Protein AF-0000000087543976 (afdb_homodimer)

Secondary structure (DSSP, 8-state):
----------------------B-HHHHHHHHHHH-HHHHHHHHHHHHHHHHHHHHHHTTS-EEEEEEEEEEEEEEESS-EEEEEEEEEEEEEEEEEE-HHHHHHHHHHHHHHHHHHHHHHHHHHHHHHHHHHHHHHHHHHHHHHHHHHHHHHHHHHHHHHHHHHHHTT-S-HHHHHHHHHHHHHHHHHHHHHHHHHHHHHHHHHHHHTS---SPBPEE-SS------SS-HHHHHHHHHHH-HHHHHHHHHHHHHHHHHHHHHGGGS-EEEEEEEEEEEEE-GGG-EEEEEEEEEEEEEEE--S--TTHHHHHHHHHHHHHHHHHHHHHHHHHHHHHHHHHHHHHHHHHHHHHHHHHHHHHHHHHHHHHHHHHHHTTSS-HHHHHHHHHHHHHHHHHHHHHHHHHHHHHHHHHHHTT---HHHHHHHHHTEE----/--------------------PPB-HHHHHHHHHHH-HHHHHHHHHHHHHHHHHHHHHHTTS-EEEEEEEEEEEEEE-SS-EEEEEEEEEEEEEEEEEE-HHHHHHHHHHHHHHHHHHHHHHHHHHHHHHHHHHHHHHHHHHHHHHHHHHHHHHHHHHHHHHHHHHHHTT-S-HHHHHHHHHHHHHHHHHHHHHHHHHHHHHHHHHHHHTS---SPBPEE-SS------SS-HHHHHHHHHHH-HHHHHHHHHHHHHHHHHHHHHGGGS-EEEEEEEEEEEEE-GGG-EEEEEEEEEEEEEEEEEEEETTHHHHHHHHHHHHHHHHHHHHHHHHHHHHHHHHHHHHHHHHHHHHHHHHHHHHHHHHHHHHHHHHHHHTTSS-HHHHHHHHHHHHHHHHHHHHHHHHHHHHHHHHHHHTT---HHHHHHHHHTEEPPP-

Organism: NCBI:txid47879

Sequence (874 aa):
MKFLIAFCLLVMPLGAIADDTYIDLWQLHQEAQGTDPRILRAQARIHSGKGNERAAFGQLLPQLNASGSVNRGRRDDDLSRIQYNGKRMAVALSQVIYDPQVWRSYQKYVELARQSEYESDDTQVQSSIDLSERYFAVLAAEDELSLVRSELDATERNLKRVNALYARQMAMVTDTLDLEARVDALKADEIEAGNKVQVSREAISELVGRDVQEPFKRIGDNPAFSLPAQAPDYWVQTALDSNPALHAREHSIRAAEAAIGEARAGHLPRLGLNLTAQRSDIGYEGAVTPRSDNLVASLDLQMPLYSGGSTSARVSTSESDKEVAQQELEALRRQVIKETRTAYLGMSAELSRIKATRHALESAEKSRTATEKAFGYGVKNAVDVLDSIKEEFRARRDFYQSQYRFVTSLLVLHRWSGRLGDGDIRQANEWLVAPRKMKFLIAFCLLVMPLGAIADDTYIDLWQLHQEAQGTDPRILRAQARIHSGKGNERAAFGQLLPQLNASGSVNRGRRDDDLSRIQYNGKRMAVALSQVIYDPQVWRSYQKYVELARQSEYESDDTQVQSSIDLSERYFAVLAAEDELSLVRSELDATERNLKRVNALYARQMAMVTDTLDLEARVDALKADEIEAGNKVQVSREAISELVGRDVQEPFKRIGDNPAFSLPAQAPDYWVQTALDSNPALHAREHSIRAAEAAIGEARAGHLPRLGLNLTAQRSDIGYEGAVTPRSDNLVASLDLQMPLYSGGSTSARVSTSESDKEVAQQELEALRRQVIKETRTAYLGMSAELSRIKATRHALESAEKSRTATEKAFGYGVKNAVDVLDSIKEEFRARRDFYQSQYRFVTSLLVLHRWSGRLGDGDIRQANEWLVAPRK

pLDDT: mean 90.22, std 13.06, range [28.02, 98.69]

Solvent-accessible surface area (backbone atoms only — not comparable to full-atom values): 43009 Å² total; per-residue (Å²): 135,82,80,78,75,74,76,74,74,75,74,67,74,75,70,75,68,78,64,94,50,65,42,47,64,50,61,52,49,59,51,22,70,77,49,24,34,69,44,53,25,29,53,24,44,29,49,22,29,46,16,49,24,44,22,37,49,8,68,58,35,51,31,32,35,37,38,36,35,42,34,43,33,39,38,42,38,95,84,50,79,49,77,43,72,30,47,37,39,36,39,37,38,38,32,56,74,38,45,57,33,58,53,23,47,24,52,18,30,50,26,47,23,52,19,34,48,25,46,29,52,39,45,46,45,52,50,52,51,51,52,52,53,37,52,49,46,29,54,50,25,48,49,48,30,52,48,44,51,51,51,39,52,54,44,48,51,50,37,52,52,43,46,53,33,32,76,69,70,70,43,55,72,44,55,45,31,46,39,50,18,50,45,32,46,39,54,28,49,37,46,54,28,48,43,45,28,54,41,31,37,37,54,42,16,41,51,44,68,48,88,63,77,61,51,64,40,34,73,46,94,76,59,86,82,71,77,74,92,66,54,72,66,54,46,37,52,42,16,74,73,44,20,34,62,56,53,18,40,50,25,49,34,52,19,28,51,24,45,27,48,23,30,53,27,56,62,43,60,32,35,33,40,38,39,36,41,35,39,30,26,55,34,78,97,73,38,83,33,76,78,43,80,47,77,46,78,46,80,47,78,47,62,60,86,74,64,88,57,51,46,63,50,46,27,52,50,28,49,52,50,27,51,50,38,48,50,52,42,50,53,48,49,54,46,46,44,50,51,26,51,49,23,49,52,48,26,54,49,26,55,52,43,34,57,52,27,48,50,48,27,54,51,27,49,52,48,30,55,50,40,50,52,34,33,77,72,66,77,42,53,70,65,55,40,50,50,30,50,53,46,26,54,50,28,47,51,50,28,55,49,28,52,49,49,24,56,50,24,48,51,48,27,33,46,42,24,36,63,57,43,72,66,56,49,47,56,61,35,67,41,41,34,72,74,83,129,132,82,78,76,75,73,75,75,76,75,74,67,74,74,70,75,70,78,63,91,50,66,42,48,66,51,60,50,49,60,49,22,68,78,48,23,64,69,45,53,50,31,54,52,45,32,52,50,29,47,49,50,24,50,54,39,48,52,69,56,42,72,43,79,48,78,50,75,49,75,47,80,47,74,45,78,54,101,82,49,79,46,76,41,72,28,47,37,40,37,40,39,40,37,32,58,74,39,46,55,34,58,50,22,48,24,51,19,30,48,26,48,24,52,18,34,49,25,47,28,52,37,48,45,46,52,49,52,50,51,48,51,52,34,55,48,46,28,54,51,25,46,48,48,28,54,48,39,50,51,50,37,53,53,44,48,52,49,40,56,50,43,47,56,33,34,76,71,70,71,44,55,70,66,48,48,50,50,41,49,52,48,44,55,52,36,55,52,47,35,52,52,26,49,48,44,29,53,53,32,37,52,54,42,16,63,51,43,68,48,90,64,76,62,51,65,39,34,74,48,94,78,62,85,81,73,80,72,92,67,52,72,66,54,47,38,52,40,16,75,73,45,20,34,60,59,52,17,39,52,24,49,33,51,18,27,51,22,44,28,48,24,30,53,28,57,62,44,59,33,34,33,40,37,39,34,41,35,39,31,24,57,33,78,96,74,35,83,32,74,60,31,41,35,40,38,40,32,43,39,37,40,30,48,72,36,53,36,53,20,45,62,18,42,26,48,18,29,50,22,47,28,47,28,40,49,25,52,40,50,46,47,51,34,47,43,43,33,51,26,51,38,21,48,47,48,26,54,39,24,54,53,31,34,57,29,24,48,52,16,27,54,32,20,48,52,23,31,54,44,32,50,53,34,35,76,70,67,75,42,52,66,63,56,40,51,51,31,50,52,47,27,53,51,26,48,50,51,28,55,49,27,51,51,49,23,55,50,25,48,51,49,28,33,47,42,24,37,64,56,43,72,68,56,49,45,55,61,34,69,41,40,32,71,75,82,129

Nearest PDB structures (foldseek):
  5azs-assembly1_A  TM=8.850E-01  e=8.310E-21  Pseudomonas aeruginosa PAO1
  5azs-assembly1_B  TM=8.855E-01  e=3.989E-20  Pseudomonas aeruginosa PAO1
  5azs-assembly1_C  TM=8.798E-01  e=5.709E-20  Pseudomonas aeruginosa PAO1
  5iuy-assembly1_A  TM=8.748E-01  e=5.219E-20  Pseudomonas aeruginosa PAO1
  4mt0-assembly1_A  TM=8.214E-01  e=6.601E-18  Neisseria gonorrhoeae

Foldseek 3Di:
DPPPPPPPPPPPPPPPPPPLDADELLNLLVLLCPPFVLLVVLVVVLVVLVVVLVVLVVVQAKDKDKDKDWDWDWDDDPVDIDIDIKIKIKIKIKHFDDFQLSVLLSQLSVLLSVLSVLVSLLSSLVLSLQLLVLQLQLVLLVLQLVLLVVLLVVLVVLLVVQVVCVVVVNHDPVLNVVSVVVNVVSVVVNVVSVVSNVVSQVSSCVSSVHRDPHHHFAFDPDDDDDDDPDDLVVLLVLLCVARSNLVSLVSVLVSLVSQLSSLLSLQPKTKMKMWMWMWMQADPPRDRHHIDIDIDIDIDIDGDDDDPCVSVVSSVVSVVVSVVSVVVSVVVSVVLSVQLSVLSVQLVVLVVQLVVLVVQLVVLVVLLVVQVVCVVVVNHHSVSNSVSSVSNSVSVSSNSVSVSSNLSSQSSNCSSSNNNDSVSSVVSRVSTHHPDD/DPPPPPPPPPPPPPPPPPPLDADELLNLLVLLCPVFVLLVVLVVVLVVLVVQLVVLVVVQAKDKDKDKDWDWDWDDDPVDIDIDIKIKIKIKIKHFDDQQLSVLLSQLSVLLSVLSVLVSLLSSLVLSLQLLLLLLQLVLLVLQLVLLVVLLVVLVVLLVVQVVCVVVVNADPVLNVVSVVVNVVSVVSNVVSVVSNVVSQVSSCNSSVHRDPHHHFAFDPDDDDDDDPDDLVVLLVLLCVARSNLVSLVSVLSSLVSQLSSLLSLQPKTKMKMWMWMWMQADPPRDGHHIDIDIDIDIDIDGDHDDPCVSVVSSVVSVVVSVVSVVVSVVVSVVLSVQLSVLSVQLVVLVVQLVVLVVQLVVLVVLLVVQVVCVVVVNDHSVSNSVSSVSNSVSVSSNSVSVSSNLSSQSSNCSSSNNNDSVSSVVSRVSTHHPDD

InterPro domains:
  IPR003423 Outer membrane efflux protein [PF02321] (29-210)
  IPR003423 Outer membrane efflux protein [PF02321] (235-418)
  IPR010130 Type I secretion outer membrane protein, TolC [TIGR01844] (25-432)
  IPR051906 Outer membrane protein TolC-like [PTHR30026] (8-420)

Structure (mmCIF, N/CA/C/O backbone):
data_AF-0000000087543976-model_v1
#
loop_
_entity.id
_entity.type
_entity.pdbx_description
1 polymer 'Outer membrane protein'
#
loop_
_atom_site.group_PDB
_atom_site.id
_atom_site.type_symbol
_atom_site.label_atom_id
_atom_site.label_alt_id
_atom_site.label_comp_id
_atom_site.label_asym_id
_atom_site.label_entity_id
_atom_site.label_seq_id
_atom_site.pdbx_PDB_ins_code
_atom_s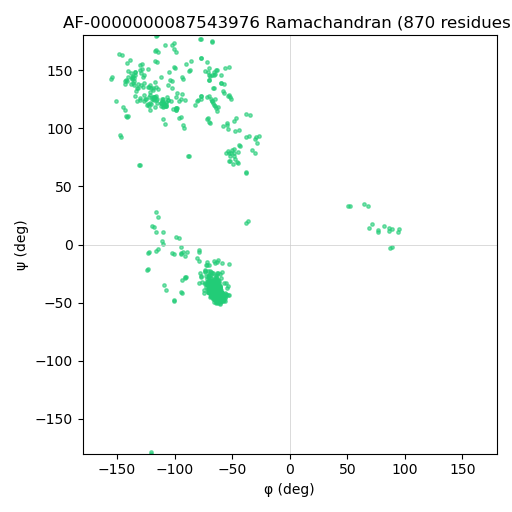ite.Cartn_x
_atom_site.Cartn_y
_atom_site.Cartn_z
_atom_site.occupancy
_atom_site.B_iso_or_equiv
_atom_site.auth_seq_id
_atom_site.auth_comp_id
_atom_site.auth_asym_id
_atom_site.auth_atom_id
_atom_site.pdbx_PDB_model_num
ATOM 1 N N . MET A 1 1 ? -3.617 12.008 -64.5 1 28.02 1 MET A N 1
ATOM 2 C CA . MET A 1 1 ? -2.791 12.172 -63.312 1 28.02 1 MET A CA 1
ATOM 3 C C . MET A 1 1 ? -3.41 13.195 -62.375 1 28.02 1 MET A C 1
ATOM 5 O O . MET A 1 1 ? -3.066 14.375 -62.406 1 28.02 1 MET A O 1
ATOM 9 N N . LYS A 1 2 ? -4.848 13.148 -62.25 1 32.97 2 LYS A N 1
ATOM 10 C CA . LYS A 1 2 ? -5.727 14.031 -61.5 1 32.97 2 LYS A CA 1
ATOM 11 C C . LYS A 1 2 ? -5.348 14.055 -60.031 1 32.97 2 LYS A C 1
ATOM 13 O O . LYS A 1 2 ? -5.125 13.008 -59.406 1 32.97 2 LYS A O 1
ATOM 18 N N . PHE A 1 3 ? -4.609 15.172 -59.562 1 32.75 3 PHE A N 1
ATOM 19 C CA . PHE A 1 3 ? -4.109 15.602 -58.281 1 32.75 3 PHE A CA 1
ATOM 20 C C . PHE A 1 3 ? -5.211 15.547 -57.219 1 32.75 3 PHE A C 1
ATOM 22 O O . PHE A 1 3 ? -6.188 16.297 -57.312 1 32.75 3 PHE A O 1
ATOM 29 N N . LEU A 1 4 ? -5.664 14.352 -56.812 1 37.38 4 LEU A N 1
ATOM 30 C CA . LEU A 1 4 ? -6.613 14.188 -55.719 1 37.38 4 LEU A CA 1
ATOM 31 C C . LEU A 1 4 ? -6.125 14.914 -54.469 1 37.38 4 LEU A C 1
ATOM 33 O O . LEU A 1 4 ? -5.074 14.57 -53.938 1 37.38 4 LEU A O 1
ATOM 37 N N . ILE A 1 5 ? -6.316 16.25 -54.438 1 38.84 5 ILE A N 1
ATOM 38 C CA . ILE A 1 5 ? -6.031 17.109 -53.312 1 38.84 5 ILE A CA 1
ATOM 39 C C . ILE A 1 5 ? -6.773 16.609 -52.062 1 38.84 5 ILE A C 1
ATOM 41 O O . ILE A 1 5 ? -8.008 16.594 -52.062 1 38.84 5 ILE A O 1
ATOM 45 N N . ALA A 1 6 ? -6.254 15.602 -51.438 1 37.03 6 ALA A N 1
ATOM 46 C CA . ALA A 1 6 ? -6.762 15.102 -50.156 1 37.03 6 ALA A CA 1
ATOM 47 C C . ALA A 1 6 ? -6.832 16.219 -49.125 1 37.03 6 ALA A C 1
ATOM 49 O O . ALA A 1 6 ? -5.809 16.812 -48.781 1 37.03 6 ALA A O 1
ATOM 50 N N . PHE A 1 7 ? -7.879 17 -49.219 1 37.84 7 PHE A N 1
ATOM 51 C CA . PHE A 1 7 ? -8.188 17.938 -48.156 1 37.84 7 PHE A CA 1
ATOM 52 C C . PHE A 1 7 ? -8.133 17.234 -46.781 1 37.84 7 PHE A C 1
ATOM 54 O O . PHE A 1 7 ? -8.93 16.344 -46.5 1 37.84 7 PHE A O 1
ATOM 61 N N . CYS A 1 8 ? -6.938 17.078 -46.219 1 36.62 8 CYS A N 1
ATOM 62 C CA . CYS A 1 8 ? -6.723 16.672 -44.844 1 36.62 8 CYS A CA 1
ATOM 63 C C . CYS A 1 8 ? -7.516 17.547 -43.875 1 36.62 8 CYS A C 1
ATOM 65 O O . CYS A 1 8 ? -7.219 18.734 -43.75 1 36.62 8 CYS A O 1
ATOM 67 N N . LEU A 1 9 ? -8.836 17.359 -43.875 1 36.19 9 LEU A N 1
ATOM 68 C CA . LEU A 1 9 ? -9.633 17.984 -42.844 1 36.19 9 LEU A CA 1
ATOM 69 C C . LEU A 1 9 ? -8.969 17.828 -41.469 1 36.19 9 LEU A C 1
ATOM 71 O O . LEU A 1 9 ? -8.773 16.719 -41 1 36.19 9 LEU A O 1
ATOM 75 N N . LEU A 1 10 ? -8.055 18.766 -41.188 1 36.78 10 LEU A N 1
ATOM 76 C CA . LEU A 1 10 ? -7.504 18.984 -39.844 1 36.78 10 LEU A CA 1
ATOM 77 C C . LEU A 1 10 ? -8.609 18.984 -38.781 1 36.78 10 LEU A C 1
ATOM 79 O O . LEU A 1 10 ? -9.422 19.906 -38.75 1 36.78 10 LEU A O 1
ATOM 83 N N . VAL A 1 11 ? -9.25 17.844 -38.469 1 41.03 11 VAL A N 1
ATOM 84 C CA . VAL A 1 11 ? -10.117 17.734 -37.312 1 41.03 11 VAL A CA 1
ATOM 85 C C . VAL A 1 11 ? -9.406 18.297 -36.062 1 41.03 11 VAL A C 1
ATOM 87 O O . VAL A 1 11 ? -8.414 17.734 -35.625 1 41.03 11 VAL A O 1
ATOM 90 N N . MET A 1 12 ? -9.383 19.656 -36.031 1 37.44 12 MET A N 1
ATOM 91 C CA . MET A 1 12 ? -8.922 20.234 -34.781 1 37.44 12 MET A CA 1
ATOM 92 C C . MET A 1 12 ? -9.617 19.594 -33.594 1 37.44 12 MET A C 1
ATOM 94 O O . MET A 1 12 ? -10.844 19.453 -33.594 1 37.44 12 MET A O 1
ATOM 98 N N . PRO A 1 13 ? -8.922 18.797 -32.906 1 42.16 13 PRO A N 1
ATOM 99 C CA . PRO A 1 13 ? -9.578 18.312 -31.688 1 42.16 13 PRO A CA 1
ATOM 100 C C . PRO A 1 13 ? -10.289 19.406 -30.906 1 42.16 13 PRO A C 1
ATOM 102 O O . PRO A 1 13 ? -9.766 20.516 -30.797 1 42.16 13 PRO A O 1
ATOM 105 N N . LEU A 1 14 ? -11.633 19.578 -31.047 1 38.78 14 LEU A N 1
ATOM 106 C CA . LEU A 1 14 ? -12.422 20.391 -30.125 1 38.78 14 LEU A CA 1
ATOM 107 C C . LEU A 1 14 ? -11.805 20.406 -28.734 1 38.78 14 LEU A C 1
ATOM 109 O O . LEU A 1 14 ? -11.656 19.359 -28.109 1 38.78 14 LEU A O 1
ATOM 113 N N . GLY A 1 15 ? -10.922 21.312 -28.531 1 38.53 15 GLY A N 1
ATOM 114 C CA . GLY A 1 15 ? -10.484 21.578 -27.172 1 38.53 15 GLY A CA 1
ATOM 115 C C . GLY A 1 15 ? -11.609 21.5 -26.156 1 38.53 15 GLY A C 1
ATOM 116 O O . GLY A 1 15 ? -12.656 22.109 -26.328 1 38.53 15 GLY A O 1
ATOM 117 N N . ALA A 1 16 ? -11.859 20.406 -25.547 1 40.34 16 ALA A N 1
ATOM 118 C CA . ALA A 1 16 ? -12.758 20.391 -24.406 1 40.34 16 ALA A CA 1
ATOM 119 C C . ALA A 1 16 ? -12.695 21.719 -23.656 1 40.34 16 ALA A C 1
ATOM 121 O O . ALA A 1 16 ? -11.672 22.047 -23.047 1 40.34 16 ALA A O 1
ATOM 122 N N . ILE A 1 17 ? -13.297 22.75 -24.078 1 39.72 17 ILE A N 1
ATOM 123 C CA . ILE A 1 17 ? -13.602 23.875 -23.203 1 39.72 17 ILE A CA 1
ATOM 124 C C . ILE A 1 17 ? -13.812 23.391 -21.766 1 39.72 17 ILE A C 1
ATOM 126 O O . ILE A 1 17 ? -14.68 22.547 -21.516 1 39.72 17 ILE A O 1
ATOM 130 N N . ALA A 1 18 ? -12.883 23.344 -21.031 1 44.72 18 ALA A N 1
ATOM 131 C CA . ALA A 1 18 ? -13.102 23.234 -19.594 1 44.72 18 ALA A CA 1
ATOM 132 C C . ALA A 1 18 ? -14.305 24.062 -19.156 1 44.72 18 ALA A C 1
ATOM 134 O O . ALA A 1 18 ? -14.258 25.297 -19.156 1 44.72 18 ALA A O 1
ATOM 135 N N . ASP A 1 19 ? -15.5 23.906 -19.516 1 46.12 19 ASP A N 1
ATOM 136 C CA . ASP A 1 19 ? -16.703 24.547 -19.016 1 46.12 19 ASP A CA 1
ATOM 137 C C . ASP A 1 19 ? -16.641 24.75 -17.5 1 46.12 19 ASP A C 1
ATOM 139 O O . ASP A 1 19 ? -16.125 23.891 -16.781 1 46.12 19 ASP A O 1
ATOM 143 N N . ASP A 1 20 ? -16.562 26.016 -17 1 60.22 20 ASP A N 1
ATOM 144 C CA . ASP A 1 20 ? -16.703 26.594 -15.664 1 60.22 20 ASP A CA 1
ATOM 145 C C . ASP A 1 20 ? -17.812 25.906 -14.875 1 60.22 20 ASP A C 1
ATOM 147 O O . ASP A 1 20 ? -18.484 26.531 -14.047 1 60.22 20 ASP A O 1
ATOM 151 N N . THR A 1 21 ? -18.219 24.766 -15.242 1 82 21 THR A N 1
ATOM 152 C CA . THR A 1 21 ? -19.297 24.031 -14.617 1 82 21 THR A CA 1
ATOM 153 C C . THR A 1 21 ? -18.812 23.312 -13.352 1 82 21 THR A C 1
ATOM 155 O O . THR A 1 21 ? -17.766 22.656 -13.367 1 82 21 THR A O 1
ATOM 158 N N . TYR A 1 22 ? -19.453 23.625 -12.344 1 91.19 22 TYR A N 1
ATOM 159 C CA . TYR A 1 22 ? -19.188 22.984 -11.062 1 91.19 22 TYR A CA 1
ATOM 160 C C . TYR A 1 22 ? -19.359 21.469 -11.148 1 91.19 22 TYR A C 1
ATOM 162 O O . TYR A 1 22 ? -20.281 20.984 -11.828 1 91.19 22 TYR A O 1
ATOM 170 N N . ILE A 1 23 ? -18.469 20.781 -10.672 1 93.75 23 ILE A N 1
ATOM 171 C CA . ILE A 1 23 ? -18.562 19.328 -10.602 1 93.75 23 ILE A CA 1
ATOM 172 C C . ILE A 1 23 ? -18.875 18.906 -9.164 1 93.75 23 ILE A C 1
ATOM 174 O O . ILE A 1 23 ? -18.438 19.547 -8.211 1 93.75 23 ILE A O 1
ATOM 178 N N . ASP A 1 24 ? -19.719 17.891 -9.094 1 93.75 24 ASP A N 1
ATOM 179 C CA . ASP A 1 24 ? -20.078 17.453 -7.75 1 93.75 24 ASP A CA 1
ATOM 180 C C . ASP A 1 24 ? -19.594 16.031 -7.488 1 93.75 24 ASP A C 1
ATOM 182 O O . ASP A 1 24 ? -18.891 15.445 -8.32 1 93.75 24 ASP A O 1
ATOM 186 N N . LEU A 1 25 ? -19.844 15.531 -6.312 1 95.69 25 LEU A N 1
ATOM 187 C CA . LEU A 1 25 ? -19.359 14.25 -5.828 1 95.69 25 LEU A CA 1
ATOM 188 C C . LEU A 1 25 ? -19.922 13.102 -6.648 1 95.69 25 LEU A C 1
ATOM 190 O O . LEU A 1 25 ? -19.219 12.141 -6.965 1 95.69 25 LEU A O 1
ATOM 194 N N . TRP A 1 26 ? -21.203 13.188 -7.047 1 94.62 26 TRP A N 1
ATOM 195 C CA . TRP A 1 26 ? -21.875 12.125 -7.801 1 94.62 26 TRP A CA 1
ATOM 196 C C . TRP A 1 26 ? -21.234 11.961 -9.18 1 94.62 26 TRP A C 1
ATOM 198 O O . TRP A 1 26 ? -20.969 10.836 -9.617 1 94.62 26 TRP A O 1
ATOM 208 N N . GLN A 1 27 ? -21 13.047 -9.812 1 94.81 27 GLN A N 1
ATOM 209 C CA . GLN A 1 27 ? -20.391 13.016 -11.133 1 94.81 27 GLN A CA 1
ATOM 210 C C . GLN A 1 27 ? -19 12.383 -11.078 1 94.81 27 GLN A C 1
ATOM 212 O O . GLN A 1 27 ? -18.656 11.547 -11.914 1 94.81 27 GLN A O 1
ATOM 217 N N . LEU A 1 28 ? -18.234 12.789 -10.102 1 96 28 LEU A N 1
ATOM 218 C CA . LEU A 1 28 ? -16.891 12.234 -9.953 1 96 28 LEU A CA 1
ATOM 219 C C . LEU A 1 28 ? -16.953 10.758 -9.594 1 96 28 LEU A C 1
ATOM 221 O O . LEU A 1 28 ? -16.094 9.977 -10.023 1 96 28 LEU A O 1
ATOM 225 N N . HIS A 1 29 ? -17.984 10.398 -8.844 1 95.12 29 HIS A N 1
ATOM 226 C CA . HIS A 1 29 ? -18.172 9 -8.477 1 95.12 29 HIS A CA 1
ATOM 227 C C . HIS A 1 29 ? -18.453 8.141 -9.711 1 95.12 29 HIS A C 1
ATOM 229 O O . HIS A 1 29 ? -17.859 7.07 -9.875 1 95.12 29 HIS A O 1
ATOM 235 N N . GLN A 1 30 ? -19.25 8.617 -10.562 1 94.19 30 GLN A N 1
ATOM 236 C CA . GLN A 1 30 ? -19.578 7.895 -11.789 1 94.19 30 GLN A CA 1
ATOM 237 C C . GLN A 1 30 ? -18.344 7.738 -12.68 1 94.19 30 GLN A C 1
ATOM 239 O O . GLN A 1 30 ? -18.109 6.668 -13.242 1 94.19 30 GLN A O 1
ATOM 244 N N . GLU A 1 31 ? -17.609 8.758 -12.711 1 94.19 31 GLU A N 1
ATOM 245 C CA . GLU A 1 31 ? -16.391 8.711 -13.523 1 94.19 31 GLU A CA 1
ATOM 246 C C . GLU A 1 31 ? -15.367 7.734 -12.938 1 94.19 31 GLU A C 1
ATOM 248 O O . GLU A 1 31 ? -14.781 6.934 -13.664 1 94.19 31 GLU A O 1
ATOM 253 N N . ALA A 1 32 ? -15.172 7.723 -11.648 1 93.94 32 ALA A N 1
ATOM 254 C CA . ALA A 1 32 ? -14.164 6.918 -10.969 1 93.94 32 ALA A CA 1
ATOM 255 C C . ALA A 1 32 ? -14.516 5.438 -11.016 1 93.94 32 ALA A C 1
ATOM 257 O O . ALA A 1 32 ? -13.633 4.578 -11.023 1 93.94 32 ALA A O 1
ATOM 258 N N . GLN A 1 33 ? -15.82 5.117 -11.125 1 92.62 33 GLN A N 1
ATOM 259 C CA . GLN A 1 33 ? -16.266 3.727 -11.164 1 92.62 33 GLN A CA 1
ATOM 260 C C . GLN A 1 33 ? -15.727 3.018 -12.406 1 92.62 33 GLN A C 1
ATOM 262 O O . GLN A 1 33 ? -15.438 1.819 -12.367 1 92.62 33 GLN A O 1
ATOM 267 N N . GLY A 1 34 ? -15.492 3.764 -13.422 1 92.62 34 GLY A N 1
ATOM 268 C CA . GLY A 1 34 ? -15.039 3.156 -14.656 1 92.62 34 GLY A CA 1
ATOM 269 C C . GLY A 1 34 ? -13.547 3.314 -14.883 1 92.62 34 GLY A C 1
ATOM 270 O O . GLY A 1 34 ? -12.969 2.662 -15.758 1 92.62 34 GLY A O 1
ATOM 271 N N . THR A 1 35 ? -12.922 4.078 -14.039 1 93.69 35 THR A N 1
ATOM 272 C CA . THR A 1 35 ? -11.547 4.406 -14.375 1 93.69 35 THR A CA 1
ATOM 273 C C . THR A 1 35 ? -10.602 4 -13.25 1 93.69 35 THR A C 1
ATOM 275 O O . THR A 1 35 ? -9.391 3.879 -13.461 1 93.69 35 THR A O 1
ATOM 278 N N . ASP A 1 36 ? -11.086 3.842 -12 1 95.56 36 ASP A N 1
ATOM 279 C CA . ASP A 1 36 ? -10.242 3.494 -10.867 1 95.56 36 ASP A CA 1
ATOM 280 C C . ASP A 1 36 ? -9.586 2.129 -11.07 1 95.56 36 ASP A C 1
ATOM 282 O O . ASP A 1 36 ? -10.273 1.111 -11.164 1 95.56 36 ASP A O 1
ATOM 286 N N . PRO A 1 37 ? -8.211 2.146 -11.109 1 97.19 37 PRO A N 1
ATOM 287 C CA . PRO A 1 37 ? -7.516 0.887 -11.375 1 97.19 37 PRO A CA 1
ATOM 288 C C . PRO A 1 37 ? -7.77 -0.169 -10.305 1 97.19 37 PRO A C 1
ATOM 290 O O . PRO A 1 37 ? -7.699 -1.368 -10.586 1 97.19 37 PRO A O 1
ATOM 293 N N . ARG A 1 38 ? -8.102 0.139 -9.109 1 95.62 38 ARG A N 1
ATOM 294 C CA . ARG A 1 38 ? -8.383 -0.821 -8.047 1 95.62 38 ARG A CA 1
ATOM 295 C C . ARG A 1 38 ? -9.656 -1.607 -8.344 1 95.62 38 ARG A C 1
ATOM 297 O O . ARG A 1 38 ? -9.711 -2.816 -8.109 1 95.62 38 ARG A O 1
ATOM 304 N N . ILE A 1 39 ? -10.648 -0.872 -8.859 1 96.31 39 ILE A N 1
ATOM 305 C CA . ILE A 1 39 ? -11.914 -1.517 -9.211 1 96.31 39 ILE A CA 1
ATOM 306 C C . ILE A 1 39 ? -11.695 -2.441 -10.406 1 96.31 39 ILE A C 1
ATOM 308 O O . ILE A 1 39 ? -12.141 -3.592 -10.398 1 96.31 39 ILE A O 1
ATOM 312 N N . LEU A 1 40 ? -10.969 -1.951 -11.375 1 97.25 40 LEU A N 1
ATOM 313 C CA . LEU A 1 40 ? -10.719 -2.736 -12.578 1 97.25 40 LEU A CA 1
ATOM 314 C C . LEU A 1 40 ? -9.875 -3.965 -12.266 1 97.25 40 LEU A C 1
ATOM 316 O O . LEU A 1 40 ? -10.086 -5.035 -12.836 1 97.25 40 LEU A O 1
ATOM 320 N N . ARG A 1 41 ? -8.938 -3.816 -11.352 1 97.75 41 ARG A N 1
ATOM 321 C CA . ARG A 1 41 ? -8.125 -4.941 -10.898 1 97.75 41 ARG A CA 1
ATOM 322 C C . ARG A 1 41 ? -8.992 -6 -10.219 1 97.75 41 ARG A C 1
ATOM 324 O O . ARG A 1 41 ? -8.828 -7.195 -10.477 1 97.75 41 ARG A O 1
ATOM 331 N N . ALA A 1 42 ? -9.898 -5.547 -9.391 1 97.38 42 ALA A N 1
ATOM 332 C CA . ALA A 1 42 ? -10.781 -6.473 -8.688 1 97.38 42 ALA A CA 1
ATOM 333 C C . ALA A 1 42 ? -11.68 -7.227 -9.672 1 97.38 42 ALA A C 1
ATOM 335 O O . ALA A 1 42 ? -11.938 -8.422 -9.484 1 97.38 42 ALA A O 1
ATOM 336 N N . GLN A 1 43 ? -12.117 -6.551 -10.719 1 97.06 43 GLN A N 1
ATOM 337 C CA . GLN A 1 43 ? -12.93 -7.195 -11.75 1 97.06 43 GLN A CA 1
ATOM 338 C C . GLN A 1 43 ? -12.125 -8.25 -12.5 1 97.06 43 GLN A C 1
ATOM 340 O O . GLN A 1 43 ? -12.625 -9.336 -12.797 1 97.06 43 GLN A O 1
ATOM 345 N N . ALA A 1 44 ? -10.883 -7.891 -12.766 1 97.75 44 ALA A N 1
ATOM 346 C CA . ALA A 1 44 ? -10.016 -8.852 -13.438 1 97.75 44 ALA A CA 1
ATOM 347 C C . ALA A 1 44 ? -9.789 -10.086 -12.57 1 97.75 44 ALA A C 1
ATOM 349 O O . ALA A 1 44 ? -9.695 -11.203 -13.078 1 97.75 44 ALA A O 1
ATOM 350 N N . ARG A 1 45 ? -9.773 -9.898 -11.281 1 97.56 45 ARG A N 1
ATOM 351 C CA . ARG A 1 45 ? -9.578 -11.008 -10.352 1 97.56 45 ARG A CA 1
ATOM 352 C C . ARG A 1 45 ? -10.789 -11.93 -10.336 1 97.56 45 ARG A C 1
ATOM 354 O O . ARG A 1 45 ? -10.656 -13.141 -10.156 1 97.56 45 ARG A O 1
ATOM 361 N N . ILE A 1 46 ? -11.992 -11.406 -10.57 1 97.88 46 ILE A N 1
ATOM 362 C CA . ILE A 1 46 ? -13.188 -12.227 -10.695 1 97.88 46 ILE A CA 1
ATOM 363 C C . ILE A 1 46 ? -13.047 -13.156 -11.898 1 97.88 46 ILE A C 1
ATOM 365 O O . ILE A 1 46 ? -13.312 -14.359 -11.797 1 97.88 46 ILE A O 1
ATOM 369 N N . HIS A 1 47 ? -12.57 -12.594 -12.977 1 97.75 47 HIS A N 1
ATOM 370 C CA . HIS A 1 47 ? -12.422 -13.398 -14.188 1 97.75 47 HIS A CA 1
ATOM 371 C C . HIS A 1 47 ? -11.352 -14.469 -14.016 1 97.75 47 HIS A C 1
ATOM 373 O O . HIS A 1 47 ? -11.5 -15.586 -14.508 1 97.75 47 HIS A O 1
ATOM 379 N N . SER A 1 48 ? -10.281 -14.055 -13.336 1 97.75 48 SER A N 1
ATOM 380 C CA . SER A 1 48 ? -9.25 -15.047 -13.031 1 97.75 48 SER A CA 1
ATOM 381 C C . SER A 1 48 ? -9.812 -16.188 -12.188 1 97.75 48 SER A C 1
ATOM 383 O O . SER A 1 48 ? -9.555 -17.359 -12.461 1 97.75 48 SER A O 1
ATOM 385 N N . GLY A 1 49 ? -10.617 -15.82 -11.156 1 97.31 49 GLY A N 1
ATOM 386 C CA . GLY A 1 49 ? -11.25 -16.812 -10.305 1 97.31 49 GLY A CA 1
ATOM 387 C C . GLY A 1 49 ? -12.203 -17.719 -11.062 1 97.31 49 GLY A C 1
ATOM 388 O O . GLY A 1 49 ? -12.195 -18.938 -10.867 1 97.31 49 GLY A O 1
ATOM 389 N N . LYS A 1 50 ? -12.961 -17.219 -12.008 1 97.88 50 LYS A N 1
ATOM 390 C CA . LYS A 1 50 ? -13.867 -18.016 -12.836 1 97.88 50 LYS A CA 1
ATOM 391 C C . LYS A 1 50 ? -13.102 -18.938 -13.773 1 97.88 50 LYS A C 1
ATOM 393 O O . LYS A 1 50 ? -13.539 -20.062 -14.047 1 97.88 50 LYS A O 1
ATOM 398 N N . GLY A 1 51 ? -11.977 -18.359 -14.266 1 97.81 51 GLY A N 1
ATOM 399 C CA . GLY A 1 51 ? -11.117 -19.219 -15.062 1 97.81 51 GLY A CA 1
ATOM 400 C C . GLY A 1 51 ? -10.594 -20.422 -14.305 1 97.81 51 GLY A C 1
ATOM 401 O O . GLY A 1 51 ? -10.609 -21.547 -14.82 1 97.81 51 GLY A O 1
ATOM 402 N N . ASN A 1 52 ? -10.203 -20.219 -13.07 1 97.81 52 ASN A N 1
ATOM 403 C CA . ASN A 1 52 ? -9.727 -21.312 -12.234 1 97.81 52 ASN A CA 1
ATOM 404 C C . ASN A 1 52 ? -10.844 -22.328 -11.945 1 97.81 52 ASN A C 1
ATOM 406 O O . ASN A 1 52 ? -10.594 -23.531 -11.883 1 97.81 52 ASN A O 1
ATOM 410 N N . GLU A 1 53 ? -12.07 -21.812 -11.734 1 98.31 53 GLU A N 1
ATOM 411 C CA . GLU A 1 53 ? -13.227 -22.672 -11.555 1 98.31 53 GLU A CA 1
ATOM 412 C C . GLU A 1 53 ? -13.461 -23.547 -12.789 1 98.31 53 GLU A C 1
ATOM 414 O O . GLU A 1 53 ? -13.641 -24.766 -12.672 1 98.31 53 GLU A O 1
ATOM 419 N N . ARG A 1 54 ? -13.344 -22.984 -13.953 1 98 54 ARG A N 1
ATOM 420 C CA . ARG A 1 54 ? -13.539 -23.719 -15.195 1 98 54 ARG A CA 1
ATOM 421 C C . ARG A 1 54 ? -12.422 -24.719 -15.414 1 98 54 ARG A C 1
ATOM 423 O O . ARG A 1 54 ? -12.656 -25.828 -15.914 1 98 54 ARG A O 1
ATOM 430 N N . ALA A 1 55 ? -11.188 -24.297 -15.055 1 97.62 55 ALA A N 1
ATOM 431 C CA . ALA A 1 55 ? -10.062 -25.219 -15.18 1 97.62 55 ALA A CA 1
ATOM 432 C C . ALA A 1 55 ? -10.25 -26.438 -14.281 1 97.62 55 ALA A C 1
ATOM 434 O O . ALA A 1 55 ? -9.969 -27.562 -14.695 1 97.62 55 ALA A O 1
ATOM 435 N N . ALA A 1 56 ? -10.727 -26.188 -13.094 1 97.44 56 ALA A N 1
ATOM 436 C CA . ALA A 1 56 ? -10.977 -27.297 -12.164 1 97.44 56 ALA A CA 1
ATOM 437 C C . ALA A 1 56 ? -12.094 -28.203 -12.672 1 97.44 56 ALA A C 1
ATOM 439 O O . ALA A 1 56 ? -12.008 -29.422 -12.57 1 97.44 56 ALA A O 1
ATOM 440 N N . PHE A 1 57 ? -13.148 -27.703 -13.273 1 97.44 57 PHE A N 1
ATOM 441 C CA . PHE A 1 57 ? -14.242 -28.484 -13.852 1 97.44 57 PHE A CA 1
ATOM 442 C C . PHE A 1 57 ? -13.75 -29.312 -15.031 1 97.44 57 PHE A C 1
ATOM 444 O O . PHE A 1 57 ? -14.203 -30.438 -15.234 1 97.44 57 PHE A O 1
ATOM 451 N N . GLY A 1 58 ? -12.812 -28.672 -15.742 1 97.25 58 GLY A N 1
ATOM 452 C CA . GLY A 1 58 ? -12.273 -29.359 -16.906 1 97.25 58 GLY A CA 1
ATOM 453 C C . GLY A 1 58 ? -11.602 -30.672 -16.562 1 97.25 58 GLY A C 1
ATOM 454 O O . GLY A 1 58 ? -11.555 -31.594 -17.391 1 97.25 58 GLY A O 1
ATOM 455 N N . GLN A 1 59 ? -11.109 -30.828 -15.336 1 96.12 59 GLN A N 1
ATOM 456 C CA . GLN A 1 59 ? -10.445 -32.031 -14.906 1 96.12 59 GLN A CA 1
ATOM 457 C C . GLN A 1 59 ? -11.438 -33.188 -14.766 1 96.12 59 GLN A C 1
ATOM 459 O O . GLN A 1 59 ? -11.047 -34.375 -14.734 1 96.12 59 GLN A O 1
ATOM 464 N N . LEU A 1 60 ? -12.781 -32.844 -14.688 1 96.88 60 LEU A N 1
ATOM 465 C CA . LEU A 1 60 ? -13.828 -33.875 -14.562 1 96.88 60 LEU A CA 1
ATOM 466 C C . LEU A 1 60 ? -14.305 -34.344 -15.93 1 96.88 60 LEU A C 1
ATOM 468 O O . LEU A 1 60 ? -15 -35.344 -16.047 1 96.88 60 LEU A O 1
ATOM 472 N N . LEU A 1 61 ? -13.836 -33.688 -16.969 1 97.19 61 LEU A N 1
ATOM 473 C CA . LEU A 1 61 ? -14.289 -34 -18.312 1 97.19 61 LEU A CA 1
ATOM 474 C C . LEU A 1 61 ? -13.273 -34.875 -19.047 1 97.19 61 LEU A C 1
ATOM 476 O O . LEU A 1 61 ? -12.156 -35.062 -18.562 1 97.19 61 LEU A O 1
ATOM 480 N N . PRO A 1 62 ? -13.602 -35.438 -20.172 1 97 62 PRO A N 1
ATOM 481 C CA . PRO A 1 62 ? -12.68 -36.312 -20.891 1 97 62 PRO A CA 1
ATOM 482 C C . PRO A 1 62 ? -11.383 -35.625 -21.281 1 97 62 PRO A C 1
ATOM 484 O O . PRO A 1 62 ? -11.383 -34.438 -21.594 1 97 62 PRO A O 1
ATOM 487 N N . GLN A 1 63 ? -10.336 -36.406 -21.25 1 96.44 63 GLN A N 1
ATOM 488 C CA . GLN A 1 63 ? -9.023 -35.969 -21.703 1 96.44 63 GLN A CA 1
ATOM 489 C C . GLN A 1 63 ? -8.555 -36.812 -22.891 1 96.44 63 GLN A C 1
ATOM 491 O O . GLN A 1 63 ? -8.555 -38.031 -22.844 1 96.44 63 GLN A O 1
ATOM 496 N N . LEU A 1 64 ? -8.234 -36.125 -23.984 1 96.81 64 LEU A N 1
ATOM 497 C CA . LEU A 1 64 ? -7.766 -36.812 -25.203 1 96.81 64 LEU A CA 1
ATOM 498 C C . LEU A 1 64 ? -6.324 -36.438 -25.516 1 96.81 64 LEU A C 1
ATOM 500 O O . LEU A 1 64 ? -6.004 -35.25 -25.641 1 96.81 64 LEU A O 1
ATOM 504 N N . ASN A 1 65 ? -5.465 -37.406 -25.578 1 95.88 65 ASN A N 1
ATOM 505 C CA . ASN A 1 65 ? -4.055 -37.188 -25.859 1 95.88 65 ASN A CA 1
ATOM 506 C C . ASN A 1 65 ? -3.57 -38.062 -27.016 1 95.88 65 ASN A C 1
ATOM 508 O O . ASN A 1 65 ? -4.035 -39.188 -27.172 1 95.88 65 ASN A O 1
ATOM 512 N N . ALA A 1 66 ? -2.664 -37.5 -27.828 1 95.5 66 ALA A N 1
ATOM 513 C CA . ALA A 1 66 ? -1.998 -38.25 -28.891 1 95.5 66 ALA A CA 1
ATOM 514 C C . ALA A 1 66 ? -0.492 -38.312 -28.641 1 95.5 66 ALA A C 1
ATOM 516 O O . ALA A 1 66 ? 0.109 -37.344 -28.172 1 95.5 66 ALA A O 1
ATOM 517 N N . SER A 1 67 ? 0.082 -39.469 -28.906 1 94.62 67 SER A N 1
ATOM 518 C CA . SER A 1 67 ? 1.526 -39.625 -28.766 1 94.62 67 SER A CA 1
ATOM 519 C C . SER A 1 67 ? 2.111 -40.406 -29.953 1 94.62 67 SER A C 1
ATOM 521 O O . SER A 1 67 ? 1.416 -41.188 -30.578 1 94.62 67 SER A O 1
ATOM 523 N N . GLY A 1 68 ? 3.287 -40.062 -30.375 1 92.5 68 GLY A N 1
ATOM 524 C CA . GLY A 1 68 ? 4.078 -40.75 -31.391 1 92.5 68 GLY A CA 1
ATOM 525 C C . GLY A 1 68 ? 5.539 -40.875 -31.016 1 92.5 68 GLY A C 1
ATOM 526 O O . GLY A 1 68 ? 6.102 -40.031 -30.344 1 92.5 68 GLY A O 1
ATOM 527 N N . SER A 1 69 ? 6.113 -42.031 -31.375 1 92.5 69 SER A N 1
ATOM 528 C CA . SER A 1 69 ? 7.527 -42.25 -31.094 1 92.5 69 SER A CA 1
ATOM 529 C C . SER A 1 69 ? 8.203 -43.031 -32.219 1 92.5 69 SER A C 1
ATOM 531 O O . SER A 1 69 ? 7.582 -43.906 -32.844 1 92.5 69 SER A O 1
ATOM 533 N N . VAL A 1 70 ? 9.438 -42.625 -32.594 1 90.94 70 VAL A N 1
ATOM 534 C CA . VAL A 1 70 ? 10.312 -43.375 -33.469 1 90.94 70 VAL A CA 1
ATOM 535 C C . VAL A 1 70 ? 11.586 -43.781 -32.719 1 90.94 70 VAL A C 1
ATOM 537 O O . VAL A 1 70 ? 12.164 -42.969 -32 1 90.94 70 VAL A O 1
ATOM 540 N N . ASN A 1 71 ? 11.859 -45 -32.75 1 88.44 71 ASN A N 1
ATOM 541 C CA . ASN A 1 71 ? 13.031 -45.438 -32 1 88.44 71 ASN A CA 1
ATOM 542 C C . ASN A 1 71 ? 13.945 -46.312 -32.875 1 88.44 71 ASN A C 1
ATOM 544 O O . ASN A 1 71 ? 13.508 -46.906 -33.844 1 88.44 71 ASN A O 1
ATOM 548 N N . ARG A 1 72 ? 15.203 -46.281 -32.625 1 87.88 72 ARG A N 1
ATOM 549 C CA . ARG A 1 72 ? 16.234 -47.188 -33.125 1 87.88 72 ARG A CA 1
ATOM 550 C C . ARG A 1 72 ? 16.969 -47.875 -31.984 1 87.88 72 ARG A C 1
ATOM 552 O O . ARG A 1 72 ? 17.359 -47.219 -31 1 87.88 72 ARG A O 1
ATOM 559 N N . GLY A 1 73 ? 16.906 -49.156 -32.031 1 83.38 73 GLY A N 1
ATOM 560 C CA . GLY A 1 73 ? 17.516 -49.906 -30.938 1 83.38 73 GLY A CA 1
ATOM 561 C C . GLY A 1 73 ? 18.469 -50.969 -31.406 1 83.38 73 GLY A C 1
ATOM 562 O O . GLY A 1 73 ? 18.422 -51.406 -32.562 1 83.38 73 GLY A O 1
ATOM 563 N N . ARG A 1 74 ? 19.453 -51.25 -30.578 1 83.88 74 ARG A N 1
ATOM 564 C CA . ARG A 1 74 ? 20.391 -52.344 -30.75 1 83.88 74 ARG A CA 1
ATOM 565 C C . ARG A 1 74 ? 20.391 -53.25 -29.516 1 83.88 74 ARG A C 1
ATOM 567 O O . ARG A 1 74 ? 20.438 -52.781 -28.391 1 83.88 74 ARG A O 1
ATOM 574 N N . ARG A 1 75 ? 20.047 -54.531 -29.719 1 80.06 75 ARG A N 1
ATOM 575 C CA . ARG A 1 75 ? 20.094 -55.531 -28.656 1 80.06 75 ARG A CA 1
ATOM 576 C C . ARG A 1 75 ? 21.25 -56.5 -28.859 1 80.06 75 ARG A C 1
ATOM 578 O O . ARG A 1 75 ? 21.406 -57.094 -29.938 1 80.06 75 ARG A O 1
ATOM 585 N N . ASP A 1 76 ? 22.094 -56.469 -27.875 1 79.81 76 ASP A N 1
ATOM 586 C CA . ASP A 1 76 ? 23.203 -57.406 -27.891 1 79.81 76 ASP A CA 1
ATOM 587 C C . ASP A 1 76 ? 23.031 -58.469 -26.812 1 79.81 76 ASP A C 1
ATOM 589 O O . ASP A 1 76 ? 22.922 -58.156 -25.625 1 79.81 76 ASP A O 1
ATOM 593 N N . ASP A 1 77 ? 22.734 -59.625 -27.266 1 75.06 77 ASP A N 1
ATOM 594 C CA . ASP A 1 77 ? 22.734 -60.75 -26.328 1 75.06 77 ASP A CA 1
ATOM 595 C C . ASP A 1 77 ? 23.828 -61.75 -26.688 1 75.06 77 ASP A C 1
ATOM 597 O O . ASP A 1 77 ? 24.641 -61.5 -27.594 1 75.06 77 ASP A O 1
ATOM 601 N N . ASP A 1 78 ? 24.188 -62.688 -25.797 1 72.44 78 ASP A N 1
ATOM 602 C CA . ASP A 1 78 ? 25.266 -63.656 -25.984 1 72.44 78 ASP A CA 1
ATOM 603 C C . ASP A 1 78 ? 25.109 -64.438 -27.312 1 72.44 78 ASP A C 1
ATOM 605 O O . ASP A 1 78 ? 26.078 -64.938 -27.859 1 72.44 78 ASP A O 1
ATOM 609 N N . LEU A 1 79 ? 23.891 -64.312 -27.781 1 70.31 79 LEU A N 1
ATOM 610 C CA . LEU A 1 79 ? 23.625 -65.188 -28.938 1 70.31 79 LEU A CA 1
ATOM 611 C C . LEU A 1 79 ? 23.516 -64.375 -30.219 1 70.31 79 LEU A C 1
ATOM 613 O O . LEU A 1 79 ? 23.844 -64.875 -31.297 1 70.31 79 LEU A O 1
ATOM 617 N N . SER A 1 80 ? 22.969 -63.125 -30.219 1 72.56 80 SER A N 1
ATOM 618 C CA . SER A 1 80 ? 22.734 -62.406 -31.469 1 72.56 80 SER A CA 1
ATOM 619 C C . SER A 1 80 ? 22.719 -60.906 -31.234 1 72.56 80 SER A C 1
ATOM 621 O O . SER A 1 80 ? 22.516 -60.438 -30.109 1 72.56 80 SER A O 1
ATOM 623 N N . ARG A 1 81 ? 23.297 -60.125 -32.219 1 80.19 81 ARG A N 1
ATOM 624 C CA . ARG A 1 81 ? 23.172 -58.688 -32.312 1 80.19 81 ARG A CA 1
ATOM 625 C C . ARG A 1 81 ? 22.062 -58.281 -33.281 1 80.19 81 ARG A C 1
ATOM 627 O O . ARG A 1 81 ? 22.125 -58.594 -34.469 1 80.19 81 ARG A O 1
ATOM 634 N N . ILE A 1 82 ? 21 -57.781 -32.719 1 79.44 82 ILE A N 1
ATOM 635 C CA . ILE A 1 82 ? 19.875 -57.406 -33.562 1 79.44 82 ILE A CA 1
ATOM 636 C C . ILE A 1 82 ? 19.641 -55.906 -33.5 1 79.44 82 ILE A C 1
ATOM 638 O O . ILE A 1 82 ? 19.672 -55.312 -32.406 1 79.44 82 ILE A O 1
ATOM 642 N N . GLN A 1 83 ? 19.625 -55.25 -34.719 1 82.69 83 GLN A N 1
ATOM 643 C CA . GLN A 1 83 ? 19.219 -53.844 -34.844 1 82.69 83 GLN A CA 1
ATOM 644 C C . GLN A 1 83 ? 17.766 -53.719 -35.281 1 82.69 83 GLN A C 1
ATOM 646 O O . GLN A 1 83 ? 17.312 -54.469 -36.156 1 82.69 83 GLN A O 1
ATOM 651 N N . TYR A 1 84 ? 17.078 -52.938 -34.594 1 79 84 TYR A N 1
ATOM 652 C CA . TYR A 1 84 ? 15.672 -52.812 -34.969 1 79 84 TYR A CA 1
ATOM 653 C C . TYR A 1 84 ? 15.234 -51.344 -34.938 1 79 84 TYR A C 1
ATOM 655 O O . TYR A 1 84 ? 15.82 -50.531 -34.188 1 79 84 TYR A O 1
ATOM 663 N N . ASN A 1 85 ? 14.32 -50.938 -35.938 1 83.81 85 ASN A N 1
ATOM 664 C CA . ASN A 1 85 ? 13.609 -49.656 -35.938 1 83.81 85 ASN A CA 1
ATOM 665 C C . ASN A 1 85 ? 12.141 -49.844 -35.562 1 83.81 85 ASN A C 1
ATOM 667 O O . ASN A 1 85 ? 11.531 -50.844 -35.906 1 83.81 85 ASN A O 1
ATOM 671 N N . GLY A 1 86 ? 11.688 -48.969 -34.75 1 84.88 86 GLY A N 1
ATOM 672 C CA . GLY A 1 86 ? 10.289 -49.094 -34.375 1 84.88 86 GLY A CA 1
ATOM 673 C C . GLY A 1 86 ? 9.555 -47.75 -34.406 1 84.88 86 GLY A C 1
ATOM 674 O O . GLY A 1 86 ? 10.164 -46.719 -34.25 1 84.88 86 GLY A O 1
ATOM 675 N N . LYS A 1 87 ? 8.266 -47.781 -34.844 1 90 87 LYS A N 1
ATOM 676 C CA . LYS A 1 87 ? 7.344 -46.656 -34.812 1 90 87 LYS A CA 1
ATOM 677 C C . LYS A 1 87 ? 6.102 -47 -33.969 1 90 87 LYS A C 1
ATOM 679 O O . LYS A 1 87 ? 5.602 -48.125 -34.031 1 90 87 LYS A O 1
ATOM 684 N N . ARG A 1 88 ? 5.773 -46.094 -33.188 1 90.88 88 ARG A N 1
ATOM 685 C CA . ARG A 1 88 ? 4.582 -46.25 -32.375 1 90.88 88 ARG A CA 1
ATOM 686 C C . ARG A 1 88 ? 3.723 -45 -32.406 1 90.88 88 ARG A C 1
ATOM 688 O O . ARG A 1 88 ? 4.246 -43.875 -32.344 1 90.88 88 ARG A O 1
ATOM 695 N N . MET A 1 89 ? 2.418 -45.094 -32.625 1 93.5 89 MET A N 1
ATOM 696 C CA . MET A 1 89 ? 1.422 -44.031 -32.5 1 93.5 89 MET A CA 1
ATOM 697 C C . MET A 1 89 ? 0.269 -44.469 -31.609 1 93.5 89 MET A C 1
ATOM 699 O O . MET A 1 89 ? -0.176 -45.625 -31.688 1 93.5 89 MET A O 1
ATOM 703 N N . ALA A 1 90 ? -0.076 -43.594 -30.781 1 95.12 90 ALA A N 1
ATOM 704 C CA . ALA A 1 90 ? -1.16 -43.938 -29.875 1 95.12 90 ALA A CA 1
ATOM 705 C C . ALA A 1 90 ? -2.072 -42.75 -29.609 1 95.12 90 ALA A C 1
ATOM 707 O O . ALA A 1 90 ? -1.617 -41.594 -29.578 1 95.12 90 ALA A O 1
ATOM 708 N N . VAL A 1 91 ? -3.35 -42.938 -29.516 1 95.75 91 VAL A N 1
ATOM 709 C CA . VAL A 1 91 ? -4.352 -42 -29.031 1 95.75 91 VAL A CA 1
ATOM 710 C C . VAL A 1 91 ? -5.047 -42.562 -27.797 1 95.75 91 VAL A C 1
ATOM 712 O O . VAL A 1 91 ? -5.473 -43.719 -27.797 1 95.75 91 VAL A O 1
ATOM 715 N N . ALA A 1 92 ? -5.043 -41.75 -26.766 1 96.44 92 ALA A N 1
ATOM 716 C CA . ALA A 1 92 ? -5.617 -42.219 -25.516 1 96.44 92 ALA A CA 1
ATOM 717 C C . ALA A 1 92 ? -6.684 -41.25 -25 1 96.44 92 ALA A C 1
ATOM 719 O O . ALA A 1 92 ? -6.465 -40.031 -24.953 1 96.44 92 ALA A O 1
ATOM 720 N N . LEU A 1 93 ? -7.891 -41.781 -24.75 1 96.81 93 LEU A N 1
ATOM 721 C CA . LEU A 1 93 ? -8.992 -41.062 -24.125 1 96.81 93 LEU A CA 1
ATOM 722 C C . LEU A 1 93 ? -9.195 -41.5 -22.688 1 96.81 93 LEU A C 1
ATOM 724 O O . LEU A 1 93 ? -9.32 -42.688 -22.406 1 96.81 93 LEU A O 1
ATOM 728 N N . SER A 1 94 ? -9.148 -40.5 -21.781 1 96.88 94 SER A N 1
ATOM 729 C CA . SER A 1 94 ? -9.383 -40.781 -20.375 1 96.88 94 SER A CA 1
ATOM 730 C C . SER A 1 94 ? -10.562 -39.969 -19.828 1 96.88 94 SER A C 1
ATOM 732 O O . SER A 1 94 ? -10.68 -38.781 -20.109 1 96.88 94 SER A O 1
ATOM 734 N N . GLN A 1 95 ? -11.492 -40.688 -19.109 1 96.94 95 GLN A N 1
ATOM 735 C CA . GLN A 1 95 ? -12.672 -40.062 -18.516 1 96.94 95 GLN A CA 1
ATOM 736 C C . GLN A 1 95 ? -12.828 -40.438 -17.047 1 96.94 95 GLN A C 1
ATOM 738 O O . GLN A 1 95 ? -12.875 -41.625 -16.719 1 96.94 95 GLN A O 1
ATOM 743 N N . VAL A 1 96 ? -12.906 -39.406 -16.219 1 96.75 96 VAL A N 1
ATOM 744 C CA . VAL A 1 96 ? -13.141 -39.656 -14.805 1 96.75 96 VAL A CA 1
ATOM 745 C C . VAL A 1 96 ? -14.578 -40.125 -14.586 1 96.75 96 VAL A C 1
ATOM 747 O O . VAL A 1 96 ? -15.523 -39.469 -15.031 1 96.75 96 VAL A O 1
ATOM 750 N N . ILE A 1 97 ? -14.742 -41.188 -13.961 1 97.19 97 ILE A N 1
ATOM 751 C CA . ILE A 1 97 ? -16.062 -41.688 -13.617 1 97.19 97 ILE A CA 1
ATOM 752 C C . ILE A 1 97 ? -16.375 -41.375 -12.164 1 97.19 97 ILE A C 1
ATOM 754 O O . ILE A 1 97 ? -17.469 -40.875 -11.852 1 97.19 97 ILE A O 1
ATOM 758 N N . TYR A 1 98 ? -15.414 -41.688 -11.328 1 97.25 98 TYR A N 1
ATOM 759 C CA . TYR A 1 98 ? -15.531 -41.375 -9.906 1 97.25 98 TYR A CA 1
ATOM 760 C C . TYR A 1 98 ? -14.188 -40.938 -9.336 1 97.25 98 TYR A C 1
ATOM 762 O O . TYR A 1 98 ? -13.242 -41.719 -9.258 1 97.25 98 TYR A O 1
ATOM 770 N N . ASP A 1 99 ? -14.086 -39.688 -8.992 1 97.12 99 ASP A N 1
ATOM 771 C CA . ASP A 1 99 ? -12.914 -39.094 -8.344 1 97.12 99 ASP A CA 1
ATOM 772 C C . ASP A 1 99 ? -13.32 -37.969 -7.383 1 97.12 99 ASP A C 1
ATOM 774 O O . ASP A 1 99 ? -13.383 -36.812 -7.773 1 97.12 99 ASP A O 1
ATOM 778 N N . PRO A 1 100 ? -13.461 -38.344 -6.16 1 97.06 100 PRO A N 1
ATOM 779 C CA . PRO A 1 100 ? -13.938 -37.344 -5.199 1 97.06 100 PRO A CA 1
ATOM 780 C C . PRO A 1 100 ? -12.938 -36.219 -4.961 1 97.06 100 PRO A C 1
ATOM 782 O O . PRO A 1 100 ? -13.328 -35.094 -4.586 1 97.06 100 PRO A O 1
ATOM 785 N N . GLN A 1 101 ? -11.633 -36.469 -5.082 1 97.06 101 GLN A N 1
ATOM 786 C CA . GLN A 1 101 ? -10.625 -35.438 -4.895 1 97.06 101 GLN A CA 1
ATOM 787 C C . GLN A 1 101 ? -10.797 -34.312 -5.922 1 97.06 101 GLN A C 1
ATOM 789 O O . GLN A 1 101 ? -10.789 -33.125 -5.57 1 97.06 101 GLN A O 1
ATOM 794 N N . VAL A 1 102 ? -10.977 -34.688 -7.184 1 97.38 102 VAL A N 1
ATOM 795 C CA . VAL A 1 102 ? -11.125 -33.719 -8.258 1 97.38 102 VAL A CA 1
ATOM 796 C C . VAL A 1 102 ? -12.453 -32.969 -8.102 1 97.38 102 VAL A C 1
ATOM 798 O O . VAL A 1 102 ? -12.531 -31.766 -8.352 1 97.38 102 VAL A O 1
ATOM 801 N N . TRP A 1 103 ? -13.531 -33.688 -7.668 1 97.5 103 TRP A N 1
ATOM 802 C CA . TRP A 1 103 ? -14.836 -33.094 -7.461 1 97.5 103 TRP A CA 1
ATOM 803 C C . TRP A 1 103 ? -14.781 -32.031 -6.344 1 97.5 103 TRP A C 1
ATOM 805 O O . TRP A 1 103 ? -15.281 -30.922 -6.504 1 97.5 103 TRP A O 1
ATOM 815 N N . ARG A 1 104 ? -14.102 -32.438 -5.262 1 98.06 104 ARG A N 1
ATOM 816 C CA . ARG A 1 104 ? -14.008 -31.516 -4.133 1 98.06 104 ARG A CA 1
ATOM 817 C C . ARG A 1 104 ? -13.109 -30.328 -4.465 1 98.06 104 ARG A C 1
ATOM 819 O O . ARG A 1 104 ? -13.344 -29.219 -3.994 1 98.06 104 ARG A O 1
ATOM 826 N N . SER A 1 105 ? -12.086 -30.562 -5.242 1 98 105 SER A N 1
ATOM 827 C CA . SER A 1 105 ? -11.25 -29.469 -5.727 1 98 105 SER A CA 1
ATOM 828 C C . SER A 1 105 ? -12.07 -28.469 -6.527 1 98 105 SER A C 1
ATOM 830 O O . SER A 1 105 ? -11.906 -27.25 -6.359 1 98 105 SER A O 1
ATOM 832 N N . TYR A 1 106 ? -13.023 -29 -7.445 1 98.06 106 TYR A N 1
ATOM 833 C CA . TYR A 1 106 ? -13.922 -28.125 -8.203 1 98.06 106 TYR A CA 1
ATOM 834 C C . TYR A 1 106 ? -14.805 -27.312 -7.277 1 98.06 106 TYR A C 1
ATOM 836 O O . TYR A 1 106 ? -14.953 -26.094 -7.461 1 98.06 106 TYR A O 1
ATOM 844 N N . GLN A 1 107 ? -15.289 -27.938 -6.25 1 98.44 107 GLN A N 1
ATOM 845 C CA . GLN A 1 107 ? -16.125 -27.25 -5.289 1 98.44 107 GLN A CA 1
ATOM 846 C C . GLN A 1 107 ? -15.352 -26.141 -4.57 1 98.44 107 GLN A C 1
ATOM 848 O O . GLN A 1 107 ? -15.891 -25.062 -4.312 1 98.44 107 GLN A O 1
ATOM 853 N N . LYS A 1 108 ? -14.102 -26.438 -4.18 1 98.44 108 LYS A N 1
ATOM 854 C CA . LYS A 1 108 ? -13.227 -25.453 -3.545 1 98.44 108 LYS A CA 1
ATOM 855 C C . LYS A 1 108 ? -13.078 -24.203 -4.406 1 98.44 108 LYS A C 1
ATOM 857 O O . LYS A 1 108 ? -13.227 -23.078 -3.918 1 98.44 108 LYS A O 1
ATOM 862 N N . TYR A 1 109 ? -12.898 -24.406 -5.738 1 98.31 109 TYR A N 1
ATOM 863 C CA . TYR A 1 109 ? -12.648 -23.281 -6.633 1 98.31 109 TYR A CA 1
ATOM 864 C C . TYR A 1 109 ? -13.938 -22.531 -6.922 1 98.31 109 TYR A C 1
ATOM 866 O O . TYR A 1 109 ? -13.914 -21.328 -7.203 1 98.31 109 TYR A O 1
ATOM 874 N N . VAL A 1 110 ? -15.133 -23.203 -6.863 1 98.62 110 VAL A N 1
ATOM 875 C CA . VAL A 1 110 ? -16.422 -22.5 -6.957 1 98.62 110 VAL A CA 1
ATOM 876 C C . VAL A 1 110 ? -16.531 -21.484 -5.832 1 98.62 110 VAL A C 1
ATOM 878 O O . VAL A 1 110 ? -16.875 -20.328 -6.07 1 98.62 110 VAL A O 1
ATOM 881 N N . GLU A 1 111 ? -16.141 -21.969 -4.625 1 98.69 111 GLU A N 1
ATOM 882 C CA . GLU A 1 111 ? -16.234 -21.109 -3.455 1 98.69 111 GLU A CA 1
ATOM 883 C C . GLU A 1 111 ? -15.211 -19.969 -3.533 1 98.69 111 GLU A C 1
ATOM 885 O O . GLU A 1 111 ? -15.508 -18.828 -3.16 1 98.69 111 GLU A O 1
ATOM 890 N N . LEU A 1 112 ? -14.07 -20.266 -4.023 1 98.25 112 LEU A N 1
ATOM 891 C CA . LEU A 1 112 ? -13.039 -19.25 -4.156 1 98.25 112 LEU A CA 1
ATOM 892 C C . LEU A 1 112 ? -13.438 -18.188 -5.188 1 98.25 112 LEU A C 1
ATOM 894 O O . LEU A 1 112 ? -13.141 -17.016 -5.023 1 98.25 112 LEU A O 1
ATOM 898 N N . ALA A 1 113 ? -14.133 -18.625 -6.301 1 98.38 113 ALA A N 1
ATOM 899 C CA . ALA A 1 113 ? -14.641 -17.672 -7.293 1 98.38 113 ALA A CA 1
ATOM 900 C C . ALA A 1 113 ? -15.68 -16.75 -6.68 1 98.38 113 ALA A C 1
ATOM 902 O O . ALA A 1 113 ? -15.656 -15.531 -6.926 1 98.38 113 ALA A O 1
ATOM 903 N N . ARG A 1 114 ? -16.5 -17.344 -5.848 1 98.38 114 ARG A N 1
ATOM 904 C CA . ARG A 1 114 ? -17.516 -16.531 -5.172 1 98.38 114 ARG A CA 1
ATOM 905 C C . ARG A 1 114 ? -16.859 -15.555 -4.195 1 98.38 114 ARG A C 1
ATOM 907 O O . ARG A 1 114 ? -17.281 -14.406 -4.078 1 98.38 114 ARG A O 1
ATOM 914 N N . GLN A 1 115 ? -15.859 -15.992 -3.467 1 98.19 115 GLN A N 1
ATOM 915 C CA . GLN A 1 115 ? -15.102 -15.125 -2.566 1 98.19 115 GLN A CA 1
ATOM 916 C C . GLN A 1 115 ? -14.578 -13.898 -3.297 1 98.19 115 GLN A C 1
ATOM 918 O O . GLN A 1 115 ? -14.695 -12.773 -2.793 1 98.19 115 GLN A O 1
ATOM 923 N N . SER A 1 116 ? -14.039 -14.117 -4.523 1 97.81 116 SER A N 1
ATOM 924 C CA . SER A 1 116 ? -13.453 -13.031 -5.301 1 97.81 116 SER A CA 1
ATOM 925 C C . SER A 1 116 ? -14.516 -12.008 -5.699 1 97.81 116 SER A C 1
ATOM 927 O O . SER A 1 116 ? -14.227 -10.812 -5.77 1 97.81 116 SER A O 1
ATOM 929 N N . GLU A 1 117 ? -15.742 -12.484 -5.949 1 97.88 117 GLU A N 1
ATOM 930 C CA . GLU A 1 117 ? -16.828 -11.578 -6.289 1 97.88 117 GLU A CA 1
ATOM 931 C C . GLU A 1 117 ? -17.141 -10.633 -5.133 1 97.88 117 GLU A C 1
ATOM 933 O O . GLU A 1 117 ? -17.266 -9.422 -5.332 1 97.88 117 GLU A O 1
ATOM 938 N N . TYR A 1 118 ? -17.188 -11.203 -3.934 1 97.44 118 TYR A N 1
ATOM 939 C CA . TYR A 1 118 ? -17.484 -10.383 -2.766 1 97.44 118 TYR A CA 1
ATOM 940 C C . TYR A 1 118 ? -16.312 -9.477 -2.424 1 97.44 118 TYR A C 1
ATOM 942 O O . TYR A 1 118 ? -16.5 -8.352 -1.944 1 97.44 118 TYR A O 1
ATOM 950 N N . GLU A 1 119 ? -15.141 -9.93 -2.65 1 97.12 119 GLU A N 1
ATOM 951 C CA . GLU A 1 119 ? -13.969 -9.078 -2.457 1 97.12 119 GLU A CA 1
ATOM 952 C C . GLU A 1 119 ? -13.992 -7.883 -3.406 1 97.12 119 GLU A C 1
ATOM 954 O O . GLU A 1 119 ? -13.586 -6.781 -3.033 1 97.12 119 GLU A O 1
ATOM 959 N N . SER A 1 120 ? -14.445 -8.086 -4.633 1 96.81 120 SER A N 1
ATOM 960 C CA . SER A 1 120 ? -14.578 -7.004 -5.602 1 96.81 120 SER A CA 1
ATOM 961 C C . SER A 1 120 ? -15.609 -5.98 -5.145 1 96.81 120 SER A C 1
ATOM 963 O O . SER A 1 120 ? -15.383 -4.773 -5.25 1 96.81 120 SER A O 1
ATOM 965 N N . ASP A 1 121 ? -16.688 -6.5 -4.582 1 95.19 121 ASP A N 1
ATOM 966 C CA . ASP A 1 121 ? -17.719 -5.602 -4.051 1 95.19 121 ASP A CA 1
ATOM 967 C C . ASP A 1 121 ? -17.156 -4.727 -2.936 1 95.19 121 ASP A C 1
ATOM 969 O O . ASP A 1 121 ? -17.422 -3.523 -2.887 1 95.19 121 ASP A O 1
ATOM 973 N N . ASP A 1 122 ? -16.406 -5.277 -2.066 1 95.38 122 ASP A N 1
ATOM 974 C CA . ASP A 1 122 ? -15.789 -4.551 -0.958 1 95.38 122 ASP A CA 1
ATOM 975 C C . ASP A 1 122 ? -14.836 -3.477 -1.469 1 95.38 122 ASP A C 1
ATOM 977 O O . ASP A 1 122 ? -14.789 -2.369 -0.928 1 95.38 122 ASP A O 1
ATOM 981 N N . THR A 1 123 ? -14.102 -3.826 -2.521 1 95.5 123 THR A N 1
ATOM 982 C CA . THR A 1 123 ? -13.164 -2.881 -3.115 1 95.5 123 THR A CA 1
ATOM 983 C C . THR A 1 123 ? -13.898 -1.691 -3.721 1 95.5 123 THR A C 1
ATOM 985 O O . THR A 1 123 ? -13.438 -0.552 -3.623 1 95.5 123 THR A O 1
ATOM 988 N N . GLN A 1 124 ? -15.023 -1.977 -4.32 1 93.38 124 GLN A N 1
ATOM 989 C CA . GLN A 1 124 ? -15.836 -0.908 -4.898 1 93.38 124 GLN A CA 1
ATOM 990 C C . GLN A 1 124 ? -16.328 0.057 -3.824 1 93.38 124 GLN A C 1
ATOM 992 O O . GLN A 1 124 ? -16.266 1.275 -4.008 1 93.38 124 GLN A O 1
ATOM 997 N N . VAL A 1 125 ? -16.703 -0.49 -2.746 1 92.75 125 VAL A N 1
ATOM 998 C CA . VAL A 1 125 ? -17.172 0.316 -1.626 1 92.75 125 VAL A CA 1
ATOM 999 C C . VAL A 1 125 ? -16.031 1.154 -1.067 1 92.75 125 VAL A C 1
ATOM 1001 O O . VAL A 1 125 ? -16.188 2.359 -0.851 1 92.75 125 VAL A O 1
ATOM 1004 N N . GLN A 1 126 ? -14.93 0.534 -0.896 1 92.88 126 GLN A N 1
ATOM 1005 C CA . GLN A 1 126 ? -13.766 1.229 -0.359 1 92.88 126 GLN A CA 1
ATOM 1006 C C . GLN A 1 126 ? -13.328 2.367 -1.278 1 92.88 126 GLN A C 1
ATOM 1008 O O . GLN A 1 126 ? -12.961 3.447 -0.808 1 92.88 126 GLN A O 1
ATOM 1013 N N . SER A 1 127 ? -13.375 2.129 -2.562 1 94.12 127 SER A N 1
ATOM 1014 C CA . SER A 1 127 ? -13 3.154 -3.531 1 94.12 127 SER A CA 1
ATOM 1015 C C . SER A 1 127 ? -13.938 4.355 -3.455 1 94.12 127 SER A C 1
ATOM 1017 O O . SER A 1 127 ? -13.5 5.5 -3.555 1 94.12 127 SER A O 1
ATOM 1019 N N . SER A 1 128 ? -15.211 4.082 -3.24 1 93.38 128 SER A N 1
ATOM 1020 C CA . SER A 1 128 ? -16.203 5.152 -3.145 1 93.38 128 SER A CA 1
ATOM 1021 C C . SER A 1 128 ? -15.945 6.031 -1.926 1 93.38 128 SER A C 1
ATOM 1023 O O . SER A 1 128 ? -16.047 7.258 -2.006 1 93.38 128 SER A O 1
ATOM 1025 N N . ILE A 1 129 ? -15.547 5.453 -0.832 1 93.69 129 ILE A N 1
ATOM 1026 C CA . ILE A 1 129 ? -15.266 6.203 0.389 1 93.69 129 ILE A CA 1
ATOM 1027 C C . ILE A 1 129 ? -13.992 7.023 0.211 1 93.69 129 ILE A C 1
ATOM 1029 O O . ILE A 1 129 ? -13.93 8.18 0.628 1 93.69 129 ILE A O 1
ATOM 1033 N N . ASP A 1 130 ? -13.039 6.391 -0.458 1 95.19 130 ASP A N 1
ATOM 1034 C CA . ASP A 1 130 ? -11.789 7.098 -0.709 1 95.19 130 ASP A CA 1
ATOM 1035 C C . ASP A 1 130 ? -12.023 8.359 -1.543 1 95.19 130 ASP A C 1
ATOM 1037 O O . ASP A 1 130 ? -11.469 9.414 -1.252 1 95.19 130 ASP A O 1
ATOM 1041 N N . LEU A 1 131 ? -12.859 8.227 -2.516 1 95.94 131 LEU A N 1
ATOM 1042 C CA . LEU A 1 131 ? -13.188 9.367 -3.369 1 95.94 131 LEU A CA 1
ATOM 1043 C C . LEU A 1 131 ? -13.898 10.453 -2.574 1 95.94 131 LEU A C 1
ATOM 1045 O O . LEU A 1 131 ? -13.555 11.633 -2.686 1 95.94 131 LEU A O 1
ATOM 1049 N N . SER A 1 132 ? -14.836 10.078 -1.73 1 95.38 132 SER A N 1
ATOM 1050 C CA . SER A 1 132 ? -15.578 11.039 -0.922 1 95.38 132 SER A CA 1
ATOM 1051 C C . SER A 1 132 ? -14.656 11.773 0.045 1 95.38 132 SER A C 1
ATOM 1053 O O . SER A 1 132 ? -14.758 12.992 0.196 1 95.38 132 SER A O 1
ATOM 1055 N N . GLU A 1 133 ? -13.766 11.031 0.652 1 95.19 133 GLU A N 1
ATOM 1056 C CA . GLU A 1 133 ? -12.82 11.641 1.585 1 95.19 133 GLU A CA 1
ATOM 1057 C C . GLU A 1 133 ? -11.922 12.656 0.881 1 95.19 133 GLU A C 1
ATOM 1059 O O . GLU A 1 133 ? -11.672 13.742 1.406 1 95.19 133 GLU A O 1
ATOM 1064 N N . ARG A 1 134 ? -11.438 12.281 -0.271 1 96.88 134 ARG A N 1
ATOM 1065 C CA . ARG A 1 134 ? -10.562 13.188 -1.018 1 96.88 134 ARG A CA 1
ATOM 1066 C C . ARG A 1 134 ? -11.336 14.406 -1.509 1 96.88 134 ARG A C 1
ATOM 1068 O O . ARG A 1 134 ? -10.797 15.508 -1.563 1 96.88 134 ARG A O 1
ATOM 1075 N N . TYR A 1 135 ? -12.648 14.258 -1.872 1 97.19 135 TYR A N 1
ATOM 1076 C CA . TYR A 1 135 ? -13.492 15.375 -2.283 1 97.19 135 TYR A CA 1
ATOM 1077 C C . TYR A 1 135 ? -13.609 16.406 -1.172 1 97.19 135 TYR A C 1
ATOM 1079 O O . TYR A 1 135 ? -13.375 17.594 -1.395 1 97.19 135 TYR A O 1
ATOM 1087 N N . PHE A 1 136 ? -13.938 15.961 -0.008 1 96.62 136 PHE A N 1
ATOM 1088 C CA . PHE A 1 136 ? -14.148 16.875 1.103 1 96.62 136 PHE A CA 1
ATOM 1089 C C . PHE A 1 136 ? -12.828 17.422 1.625 1 96.62 136 PHE A C 1
ATOM 1091 O O . PHE A 1 136 ? -12.781 18.5 2.213 1 96.62 136 PHE A O 1
ATOM 1098 N N . ALA A 1 137 ? -11.734 16.688 1.378 1 96.62 137 ALA A N 1
ATOM 1099 C CA . ALA A 1 137 ? -10.422 17.219 1.713 1 96.62 137 ALA A CA 1
ATOM 1100 C C . ALA A 1 137 ? -10.078 18.438 0.847 1 96.62 137 ALA A C 1
ATOM 1102 O O . ALA A 1 137 ? -9.469 19.391 1.322 1 96.62 137 ALA A O 1
ATOM 1103 N N . VAL A 1 138 ? -10.492 18.375 -0.402 1 97.19 138 VAL A N 1
ATOM 1104 C CA . VAL A 1 138 ? -10.281 19.516 -1.296 1 97.19 138 VAL A CA 1
ATOM 1105 C C . VAL A 1 138 ? -11.078 20.719 -0.799 1 97.19 138 VAL A C 1
ATOM 1107 O O . VAL A 1 138 ? -10.547 21.828 -0.709 1 97.19 138 VAL A O 1
ATOM 1110 N N . LEU A 1 139 ? -12.336 20.484 -0.439 1 96.88 139 LEU A N 1
ATOM 1111 C CA . LEU A 1 139 ? -13.18 21.578 0.047 1 96.88 139 LEU A CA 1
ATOM 1112 C C . LEU A 1 139 ? -12.609 22.172 1.332 1 96.88 139 LEU A C 1
ATOM 1114 O O . LEU A 1 139 ? -12.562 23.391 1.492 1 96.88 139 LEU A O 1
ATOM 1118 N N . ALA A 1 140 ? -12.117 21.297 2.195 1 96.69 140 ALA A N 1
ATOM 1119 C CA . ALA A 1 140 ? -11.531 21.75 3.449 1 96.69 140 ALA A CA 1
ATOM 1120 C C . ALA A 1 140 ? -10.281 22.594 3.191 1 96.69 140 ALA A C 1
ATOM 1122 O O . ALA A 1 140 ? -10.07 23.625 3.846 1 96.69 140 ALA A O 1
ATOM 1123 N N . ALA A 1 141 ? -9.469 22.188 2.291 1 97.31 141 ALA A N 1
ATOM 1124 C CA . ALA A 1 141 ? -8.258 22.922 1.952 1 97.31 141 ALA A CA 1
ATOM 1125 C C . ALA A 1 141 ? -8.594 24.281 1.33 1 97.31 141 ALA A C 1
ATOM 1127 O O . ALA A 1 141 ? -7.969 25.297 1.646 1 97.31 141 ALA A O 1
ATOM 1128 N N . GLU A 1 142 ? -9.57 24.297 0.502 1 96.81 142 GLU A N 1
ATOM 1129 C CA . GLU A 1 142 ? -10.008 25.547 -0.116 1 96.81 142 GLU A CA 1
ATOM 1130 C C . GLU A 1 142 ? -10.578 26.516 0.922 1 96.81 142 GLU A C 1
ATOM 1132 O O . GLU A 1 142 ? -10.336 27.719 0.861 1 96.81 142 GLU A O 1
ATOM 1137 N N . ASP A 1 143 ? -11.328 25.969 1.825 1 96.25 143 ASP A N 1
ATOM 1138 C CA . ASP A 1 143 ? -11.844 26.781 2.92 1 96.25 143 ASP A CA 1
ATOM 1139 C C . ASP A 1 143 ? -10.703 27.375 3.746 1 96.25 143 ASP A C 1
ATOM 1141 O O . ASP A 1 143 ? -10.727 28.547 4.102 1 96.25 143 ASP A O 1
ATOM 1145 N N . GLU A 1 144 ? -9.758 26.531 4.016 1 96 144 GLU A N 1
ATOM 1146 C CA . GLU A 1 144 ? -8.617 26.984 4.801 1 96 144 GLU A CA 1
ATOM 1147 C C . GLU A 1 144 ? -7.883 28.125 4.098 1 96 144 GLU A C 1
ATOM 1149 O O . GLU A 1 144 ? -7.523 29.125 4.73 1 96 144 GLU A O 1
ATOM 1154 N N . LEU A 1 145 ? -7.66 28.016 2.84 1 97.06 145 LEU A N 1
ATOM 1155 C CA . LEU A 1 145 ? -7.008 29.078 2.068 1 97.06 145 LEU A CA 1
ATOM 1156 C C . LEU A 1 145 ? -7.828 30.359 2.1 1 97.06 145 LEU A C 1
ATOM 1158 O O . LEU A 1 145 ? -7.285 31.438 2.34 1 97.06 145 LEU A O 1
ATOM 1162 N N . SER A 1 146 ? -9.117 30.219 1.92 1 96.44 146 SER A N 1
ATOM 1163 C CA . SER A 1 146 ? -10.008 31.375 1.944 1 96.44 146 SER A CA 1
ATOM 1164 C C . SER A 1 146 ? -9.992 32.062 3.309 1 96.44 146 SER A C 1
ATOM 1166 O O . SER A 1 146 ? -9.969 33.281 3.393 1 96.44 146 SER A O 1
ATOM 1168 N N . LEU A 1 147 ? -9.969 31.25 4.309 1 95.56 147 LEU A N 1
ATOM 1169 C CA . LEU A 1 147 ? -9.977 31.766 5.668 1 95.56 147 LEU A CA 1
ATOM 1170 C C . LEU A 1 147 ? -8.664 32.5 5.977 1 95.56 147 LEU A C 1
ATOM 1172 O O . LEU A 1 147 ? -8.672 33.594 6.551 1 95.56 147 LEU A O 1
ATOM 1176 N N . VAL A 1 148 ? -7.574 31.906 5.594 1 96.5 148 VAL A N 1
ATOM 1177 C CA . VAL A 1 148 ? -6.27 32.5 5.836 1 96.5 148 VAL A CA 1
ATOM 1178 C C . VAL A 1 148 ? -6.164 33.844 5.07 1 96.5 148 VAL A C 1
ATOM 1180 O O . VAL A 1 148 ? -5.672 34.812 5.605 1 96.5 148 VAL A O 1
ATOM 1183 N N . ARG A 1 149 ? -6.66 33.875 3.889 1 96.94 149 ARG A N 1
ATOM 1184 C CA . ARG A 1 149 ? -6.648 35.094 3.086 1 96.94 149 ARG A CA 1
ATOM 1185 C C . ARG A 1 149 ? -7.523 36.188 3.717 1 96.94 149 ARG A C 1
ATOM 1187 O O . ARG A 1 149 ? -7.137 37.344 3.764 1 96.94 149 ARG A O 1
ATOM 1194 N N . SER A 1 150 ? -8.664 35.75 4.199 1 95.25 150 SER A N 1
ATOM 1195 C CA . SER A 1 150 ? -9.562 36.719 4.859 1 95.25 150 SER A CA 1
ATOM 1196 C C . SER A 1 150 ? -8.953 37.25 6.152 1 95.25 150 SER A C 1
ATOM 1198 O O . SER A 1 150 ? -9.07 38.438 6.457 1 95.25 150 SER A O 1
ATOM 1200 N N . GLU A 1 151 ? -8.32 36.375 6.902 1 94.5 151 GLU A N 1
ATOM 1201 C CA . GLU A 1 151 ? -7.641 36.812 8.117 1 94.5 151 GLU A CA 1
ATOM 1202 C C . GLU A 1 151 ? -6.496 37.75 7.801 1 94.5 151 GLU A C 1
ATOM 1204 O O . GLU A 1 151 ? -6.289 38.75 8.508 1 94.5 151 GLU A O 1
ATOM 1209 N N . LEU A 1 152 ? -5.75 37.469 6.785 1 95.56 152 LEU A N 1
ATOM 1210 C CA . LEU A 1 152 ? -4.652 38.312 6.352 1 95.56 152 LEU A CA 1
ATOM 1211 C C . LEU A 1 152 ? -5.168 39.719 5.969 1 95.56 152 LEU A C 1
ATOM 1213 O O . LEU A 1 152 ? -4.617 40.719 6.41 1 95.56 152 LEU A O 1
ATOM 1217 N N . ASP A 1 153 ? -6.246 39.781 5.266 1 95.81 153 ASP A N 1
ATOM 1218 C CA . ASP A 1 153 ? -6.848 41.031 4.855 1 95.81 153 ASP A CA 1
ATOM 1219 C C . ASP A 1 153 ? -7.309 41.844 6.066 1 95.81 153 ASP A C 1
ATOM 1221 O O . ASP A 1 153 ? -7.043 43.062 6.156 1 95.81 153 ASP A O 1
ATOM 1225 N N . ALA A 1 154 ? -7.961 41.125 6.949 1 92.94 154 ALA A N 1
ATOM 1226 C CA . ALA A 1 154 ? -8.445 41.812 8.156 1 92.94 154 ALA A CA 1
ATOM 1227 C C . ALA A 1 154 ? -7.285 42.344 8.992 1 92.94 154 ALA A C 1
ATOM 1229 O O . ALA A 1 154 ? -7.352 43.438 9.516 1 92.94 154 ALA A O 1
ATOM 1230 N N . THR A 1 155 ? -6.246 41.594 9.102 1 93.44 155 THR A N 1
ATOM 1231 C CA . THR A 1 155 ? -5.086 41.969 9.898 1 93.44 155 THR A CA 1
ATOM 1232 C C . THR A 1 155 ? -4.316 43.094 9.227 1 93.44 155 THR A C 1
ATOM 1234 O O . THR A 1 155 ? -3.793 44 9.898 1 93.44 155 THR A O 1
ATOM 1237 N N . GLU A 1 156 ? -4.266 43.094 7.926 1 95.06 156 GLU A N 1
ATOM 1238 C CA . GLU A 1 156 ? -3.625 44.188 7.18 1 95.06 156 GLU A CA 1
ATOM 1239 C C . GLU A 1 156 ? -4.395 45.5 7.34 1 95.06 156 GLU A C 1
ATOM 1241 O O . GLU A 1 156 ? -3.789 46.562 7.465 1 95.06 156 GLU A O 1
ATOM 1246 N N . ARG A 1 157 ? -5.684 45.406 7.344 1 93.19 157 ARG A N 1
ATOM 1247 C CA . ARG A 1 157 ? -6.504 46.594 7.582 1 93.19 157 ARG A CA 1
ATOM 1248 C C . ARG A 1 157 ? -6.277 47.125 8.992 1 93.19 157 ARG A C 1
ATOM 1250 O O . ARG A 1 157 ? -6.168 48.344 9.18 1 93.19 157 ARG A O 1
ATOM 1257 N N . ASN A 1 158 ? -6.27 46.219 9.898 1 91.56 158 ASN A N 1
ATOM 1258 C CA . ASN A 1 158 ? -5.988 46.625 11.273 1 91.56 158 ASN A CA 1
ATOM 1259 C C . ASN A 1 158 ? -4.609 47.281 11.398 1 91.56 158 ASN A C 1
ATOM 1261 O O . ASN A 1 158 ? -4.43 48.219 12.156 1 91.56 158 ASN A O 1
ATOM 1265 N N . LEU A 1 159 ? -3.633 46.719 10.695 1 93.5 159 LEU A N 1
ATOM 1266 C CA . LEU A 1 159 ? -2.283 47.281 10.703 1 93.5 159 LEU A CA 1
ATOM 1267 C C . LEU A 1 159 ? -2.275 48.688 10.148 1 93.5 159 LEU A C 1
ATOM 1269 O O . LEU A 1 159 ? -1.634 49.594 10.719 1 93.5 159 LEU A O 1
ATOM 1273 N N . LYS A 1 160 ? -3.006 48.938 9.086 1 94.06 160 LYS A N 1
ATOM 1274 C CA . LYS A 1 160 ? -3.105 50.281 8.5 1 94.06 160 LYS A CA 1
ATOM 1275 C C . LYS A 1 160 ? -3.729 51.281 9.492 1 94.06 160 LYS A C 1
ATOM 1277 O O . LYS A 1 160 ? -3.256 52.406 9.633 1 94.06 160 LYS A O 1
ATOM 1282 N N . ARG A 1 161 ? -4.766 50.781 10.164 1 91.12 161 ARG A N 1
ATOM 1283 C CA . ARG A 1 161 ? -5.441 51.625 11.156 1 91.12 161 ARG A CA 1
ATOM 1284 C C . ARG A 1 161 ? -4.508 51.969 12.305 1 91.12 161 ARG A C 1
ATOM 1286 O O . ARG A 1 161 ? -4.434 53.125 12.734 1 91.12 161 ARG A O 1
ATOM 1293 N N . VAL A 1 162 ? -3.846 50.938 12.797 1 92 162 VAL A N 1
ATOM 1294 C CA . VAL A 1 162 ? -2.961 51.156 13.945 1 92 162 VAL A CA 1
ATOM 1295 C C . VAL A 1 162 ? -1.771 52 13.539 1 92 162 VAL A C 1
ATOM 1297 O O . VAL A 1 162 ? -1.277 52.812 14.336 1 92 162 VAL A O 1
ATOM 1300 N N . ASN A 1 163 ? -1.312 51.969 12.32 1 92.94 163 ASN A N 1
ATOM 1301 C CA . ASN A 1 163 ? -0.256 52.844 11.812 1 92.94 163 ASN A CA 1
ATOM 1302 C C . ASN A 1 163 ? -0.695 54.312 11.789 1 92.94 163 ASN A C 1
ATOM 1304 O O . ASN A 1 163 ? 0.09 55.188 12.109 1 92.94 163 ASN A O 1
ATOM 1308 N N . ALA A 1 164 ? -1.921 54.531 11.422 1 92.38 164 ALA A N 1
ATOM 1309 C CA . ALA A 1 164 ? -2.465 55.875 11.422 1 92.38 164 ALA A CA 1
ATOM 1310 C C . ALA A 1 164 ? -2.562 56.438 12.844 1 92.38 164 ALA A C 1
ATOM 1312 O O . ALA A 1 164 ? -2.266 57.594 13.078 1 92.38 164 ALA A O 1
ATOM 1313 N N . LEU A 1 165 ? -3.021 55.625 13.773 1 89.88 165 LEU A N 1
ATOM 1314 C CA . LEU A 1 165 ? -3.111 56.031 15.164 1 89.88 165 LEU A CA 1
ATOM 1315 C C . LEU A 1 165 ? -1.727 56.281 15.75 1 89.88 165 LEU A C 1
ATOM 1317 O O . LEU A 1 165 ? -1.55 57.219 16.547 1 89.88 165 LEU A O 1
ATOM 1321 N N . TYR A 1 166 ? -0.772 55.469 15.391 1 89.5 166 TYR A N 1
ATOM 1322 C CA . TYR A 1 166 ? 0.598 55.656 15.859 1 89.5 166 TYR A CA 1
ATOM 1323 C C . TYR A 1 166 ? 1.169 57 15.352 1 89.5 166 TYR A C 1
ATOM 1325 O O . TYR A 1 166 ? 1.869 57.688 16.094 1 89.5 166 TYR A O 1
ATOM 1333 N N . ALA A 1 167 ? 0.871 57.312 14.102 1 90.06 167 ALA A N 1
ATOM 1334 C CA . ALA A 1 167 ? 1.321 58.594 13.508 1 90.06 167 ALA A CA 1
ATOM 1335 C C . ALA A 1 167 ? 0.764 59.781 14.281 1 90.06 167 ALA A C 1
ATOM 1337 O O . ALA A 1 167 ? 1.41 60.812 14.359 1 90.06 167 ALA A O 1
ATOM 1338 N N . ARG A 1 168 ? -0.414 59.562 14.898 1 90.06 168 ARG A N 1
ATOM 1339 C CA . ARG A 1 168 ? -1.058 60.594 15.688 1 90.06 168 ARG A CA 1
ATOM 1340 C C . ARG A 1 168 ? -0.73 60.438 17.172 1 90.06 168 ARG A C 1
ATOM 1342 O O . ARG A 1 168 ? -1.363 61.062 18.016 1 90.06 168 ARG A O 1
ATOM 1349 N N . GLN A 1 169 ? 0.156 59.5 17.484 1 86.62 169 GLN A N 1
ATOM 1350 C CA . GLN A 1 169 ? 0.647 59.25 18.828 1 86.62 169 GLN A CA 1
ATOM 1351 C C . GLN A 1 169 ? -0.46 58.688 19.719 1 86.62 169 GLN A C 1
ATOM 1353 O O . GLN A 1 169 ? -0.499 58.938 20.922 1 86.62 169 GLN A O 1
ATOM 1358 N N . MET A 1 170 ? -1.338 57.906 19.031 1 82.56 170 MET A N 1
ATOM 1359 C CA . MET A 1 170 ? -2.457 57.312 19.75 1 82.56 170 MET A CA 1
ATOM 1360 C C . MET A 1 170 ? -2.289 55.812 19.875 1 82.56 170 MET A C 1
ATOM 1362 O O . MET A 1 170 ? -3.197 55.125 20.328 1 82.56 170 MET A O 1
ATOM 1366 N N . ALA A 1 171 ? -1.236 55.281 19.359 1 84.25 171 ALA A N 1
ATOM 1367 C CA . ALA A 1 171 ? -0.89 53.875 19.484 1 84.25 1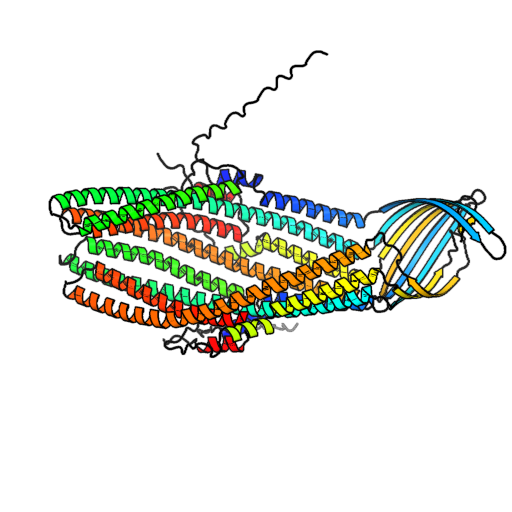71 ALA A CA 1
ATOM 1368 C C . ALA A 1 171 ? 0.606 53.688 19.734 1 84.25 171 ALA A C 1
ATOM 1370 O O . ALA A 1 171 ? 1.392 54.625 19.516 1 84.25 171 ALA A O 1
ATOM 1371 N N . MET A 1 172 ? 0.922 52.594 20.25 1 85.75 172 MET A N 1
ATOM 1372 C CA . MET A 1 172 ? 2.32 52.344 20.562 1 85.75 172 MET A CA 1
ATOM 1373 C C . MET A 1 172 ? 3.027 51.688 19.391 1 85.75 172 MET A C 1
ATOM 1375 O O . MET A 1 172 ? 2.391 51.031 18.547 1 85.75 172 MET A O 1
ATOM 1379 N N . VAL A 1 173 ? 4.398 51.906 19.375 1 86.69 173 VAL A N 1
ATOM 1380 C CA . VAL A 1 173 ? 5.203 51.312 18.328 1 86.69 173 VAL A CA 1
ATOM 1381 C C . VAL A 1 173 ? 5.109 49.781 18.406 1 86.69 173 VAL A C 1
ATOM 1383 O O . VAL A 1 173 ? 5.125 49.094 17.391 1 86.69 173 VAL A O 1
ATOM 1386 N N . THR A 1 174 ? 4.926 49.25 19.562 1 87.12 174 THR A N 1
ATOM 1387 C CA . THR A 1 174 ? 4.84 47.812 19.797 1 87.12 174 THR A CA 1
ATOM 1388 C C . THR A 1 174 ? 3.584 47.219 19.156 1 87.12 174 THR A C 1
ATOM 1390 O O . THR A 1 174 ? 3.596 46.094 18.656 1 87.12 174 THR A O 1
ATOM 1393 N N . ASP A 1 175 ? 2.555 48 19.156 1 86.88 175 ASP A N 1
ATOM 1394 C CA . ASP A 1 175 ? 1.313 47.562 18.531 1 86.88 175 ASP A CA 1
ATOM 1395 C C . ASP A 1 175 ? 1.494 47.375 17.031 1 86.88 175 ASP A C 1
ATOM 1397 O O . ASP A 1 175 ? 1.05 46.344 16.469 1 86.88 175 ASP A O 1
ATOM 1401 N N . THR A 1 176 ? 2.174 48.312 16.453 1 90.5 176 THR A N 1
ATOM 1402 C CA . THR A 1 176 ? 2.439 48.25 15.023 1 90.5 176 THR A CA 1
ATOM 1403 C C . THR A 1 176 ? 3.332 47.031 14.703 1 90.5 176 THR A C 1
ATOM 1405 O O . THR A 1 176 ? 3.066 46.312 13.758 1 90.5 176 THR A O 1
ATOM 1408 N N . LEU A 1 177 ? 4.305 46.875 15.492 1 89.38 177 LEU A N 1
ATOM 1409 C CA . LEU A 1 177 ? 5.266 45.812 15.25 1 89.38 177 LEU A CA 1
ATOM 1410 C C . LEU A 1 177 ? 4.617 44.438 15.461 1 89.38 177 LEU A C 1
ATOM 1412 O O . LEU A 1 177 ? 4.918 43.5 14.742 1 89.38 177 LEU A O 1
ATOM 1416 N N . ASP A 1 178 ? 3.73 44.281 16.359 1 87.94 178 ASP A N 1
ATOM 1417 C CA . ASP A 1 178 ? 3.01 43.031 16.609 1 87.94 178 ASP A CA 1
ATOM 1418 C C . ASP A 1 178 ? 2.113 42.656 15.43 1 87.94 178 ASP A C 1
ATOM 1420 O O . ASP A 1 178 ? 2.053 41.5 15.023 1 87.94 178 ASP A O 1
ATOM 1424 N N . LEU A 1 179 ? 1.469 43.594 14.992 1 90.44 179 LEU A N 1
ATOM 1425 C CA . LEU A 1 179 ? 0.589 43.375 13.852 1 90.44 179 LEU A CA 1
ATOM 1426 C C . LEU A 1 179 ? 1.396 43.031 12.602 1 90.44 179 LEU A C 1
ATOM 1428 O O . LEU A 1 179 ? 0.981 42.188 11.805 1 90.44 179 LEU A O 1
ATOM 1432 N N . GLU A 1 180 ? 2.518 43.75 12.469 1 92.06 180 GLU A N 1
ATOM 1433 C CA . GLU A 1 180 ? 3.4 43.438 11.344 1 92.06 180 GLU A CA 1
ATOM 1434 C C . GLU A 1 180 ? 3.902 42 11.414 1 92.06 180 GLU A C 1
ATOM 1436 O O . GLU A 1 180 ? 3.943 41.281 10.398 1 92.06 180 GLU A O 1
ATOM 1441 N N . ALA A 1 181 ? 4.238 41.562 12.539 1 90.25 181 ALA A N 1
ATOM 1442 C CA . ALA A 1 181 ? 4.691 40.188 12.734 1 90.25 181 ALA A CA 1
ATOM 1443 C C . ALA A 1 181 ? 3.588 39.219 12.375 1 90.25 181 ALA A C 1
ATOM 1445 O O . ALA A 1 181 ? 3.855 38.188 11.758 1 90.25 181 ALA A O 1
ATOM 1446 N N . ARG A 1 182 ? 2.408 39.531 12.758 1 90.69 182 ARG A N 1
ATOM 1447 C CA . ARG A 1 182 ? 1.286 38.625 12.469 1 90.69 182 ARG A CA 1
ATOM 1448 C C . ARG A 1 182 ? 0.998 38.594 10.969 1 90.69 182 ARG A C 1
ATOM 1450 O O . ARG A 1 182 ? 0.707 37.531 10.422 1 90.69 182 ARG A O 1
ATOM 1457 N N . VAL A 1 183 ? 1.031 39.75 10.359 1 93.44 183 VAL A N 1
ATOM 1458 C CA . VAL A 1 183 ? 0.83 39.812 8.914 1 93.44 183 VAL A CA 1
ATOM 1459 C C . VAL A 1 183 ? 1.854 38.906 8.211 1 93.44 183 VAL A C 1
ATOM 1461 O O . VAL A 1 183 ? 1.5 38.094 7.344 1 93.44 183 VAL A O 1
ATOM 1464 N N . ASP A 1 184 ? 3.062 39.031 8.633 1 92.19 184 ASP A N 1
ATOM 1465 C CA . ASP A 1 184 ? 4.125 38.25 8.016 1 92.19 184 ASP A CA 1
ATOM 1466 C C . ASP A 1 184 ? 3.926 36.75 8.273 1 92.19 184 ASP A C 1
ATOM 1468 O O . ASP A 1 184 ? 4.184 35.906 7.391 1 92.19 184 ASP A O 1
ATOM 1472 N N . ALA A 1 185 ? 3.49 36.344 9.438 1 90.75 185 ALA A N 1
ATOM 1473 C CA . ALA A 1 185 ? 3.184 34.969 9.758 1 90.75 185 ALA A CA 1
ATOM 1474 C C . ALA A 1 185 ? 2.049 34.438 8.883 1 90.75 185 ALA A C 1
ATOM 1476 O O . ALA A 1 185 ? 2.092 33.312 8.414 1 90.75 185 ALA A O 1
ATOM 1477 N N . LEU A 1 186 ? 1.095 35.25 8.672 1 93.62 186 LEU A N 1
ATOM 1478 C CA . LEU A 1 186 ? -0.068 34.875 7.883 1 93.62 186 LEU A CA 1
ATOM 1479 C C . LEU A 1 186 ? 0.306 34.688 6.414 1 93.62 186 LEU A C 1
ATOM 1481 O O . LEU A 1 186 ? -0.259 33.844 5.727 1 93.62 186 LEU A O 1
ATOM 1485 N N . LYS A 1 187 ? 1.247 35.5 5.98 1 94.56 187 LYS A N 1
ATOM 1486 C CA . LYS A 1 187 ? 1.721 35.312 4.613 1 94.56 187 LYS A CA 1
ATOM 1487 C C . LYS A 1 187 ? 2.342 33.938 4.418 1 94.56 187 LYS A C 1
ATOM 1489 O O . LYS A 1 187 ? 2.145 33.312 3.379 1 94.56 187 LYS A O 1
ATOM 1494 N N . ALA A 1 188 ? 3.043 33.469 5.379 1 93.31 188 ALA A N 1
ATOM 1495 C CA . ALA A 1 188 ? 3.59 32.125 5.344 1 93.31 188 ALA A CA 1
ATOM 1496 C C . ALA A 1 188 ? 2.475 31.078 5.375 1 93.31 188 ALA A C 1
ATOM 1498 O O . ALA A 1 188 ? 2.531 30.078 4.656 1 93.31 188 ALA A O 1
ATOM 1499 N N . ASP A 1 189 ? 1.474 31.328 6.172 1 94.06 189 ASP A N 1
ATOM 1500 C CA . ASP A 1 189 ? 0.341 30.406 6.281 1 94.06 189 ASP A CA 1
ATOM 1501 C C . ASP A 1 189 ? -0.419 30.312 4.961 1 94.06 189 ASP A C 1
ATOM 1503 O O . ASP A 1 189 ? -0.932 29.25 4.605 1 94.06 189 ASP A O 1
ATOM 1507 N N . GLU A 1 190 ? -0.536 31.406 4.305 1 96.25 190 GLU A N 1
ATOM 1508 C CA . GLU A 1 190 ? -1.226 31.438 3.02 1 96.25 190 GLU A CA 1
ATOM 1509 C C . GLU A 1 190 ? -0.53 30.547 2 1 96.25 190 GLU A C 1
ATOM 1511 O O . GLU A 1 190 ? -1.189 29.828 1.248 1 96.25 190 GLU A O 1
ATOM 1516 N N . ILE A 1 191 ? 0.794 30.578 2.014 1 95.06 191 ILE A N 1
ATOM 1517 C CA . ILE A 1 191 ? 1.569 29.734 1.112 1 95.06 191 ILE A CA 1
ATOM 1518 C C . ILE A 1 191 ? 1.282 28.266 1.408 1 95.06 191 ILE A C 1
ATOM 1520 O O . ILE A 1 191 ? 1.043 27.484 0.491 1 95.06 191 ILE A O 1
ATOM 1524 N N . GLU A 1 192 ? 1.269 27.906 2.666 1 94.44 192 GLU A N 1
ATOM 1525 C CA . GLU A 1 192 ? 1.011 26.547 3.09 1 94.44 192 GLU A CA 1
ATOM 1526 C C . GLU A 1 192 ? -0.399 26.094 2.705 1 94.44 192 GLU A C 1
ATOM 1528 O O . GLU A 1 192 ? -0.593 24.984 2.205 1 94.44 192 GLU A O 1
ATOM 1533 N N . ALA A 1 193 ? -1.356 26.922 2.947 1 96.25 193 ALA A N 1
ATOM 1534 C CA . ALA A 1 193 ? -2.746 26.609 2.623 1 96.25 193 ALA A CA 1
ATOM 1535 C C . ALA A 1 193 ? -2.936 26.469 1.116 1 96.25 193 ALA A C 1
ATOM 1537 O O . ALA A 1 193 ? -3.678 25.594 0.663 1 96.25 193 ALA A O 1
ATOM 1538 N N . GLY A 1 194 ? -2.271 27.359 0.402 1 96.69 194 GLY A N 1
ATOM 1539 C CA . GLY A 1 194 ? -2.326 27.234 -1.046 1 96.69 194 GLY A CA 1
ATOM 1540 C C . GLY A 1 194 ? -1.759 25.938 -1.561 1 96.69 194 GLY A C 1
ATOM 1541 O O . GLY A 1 194 ? -2.332 25.312 -2.457 1 96.69 194 GLY A O 1
ATOM 1542 N N . ASN A 1 195 ? -0.67 25.562 -1.05 1 95.94 195 ASN A N 1
ATOM 1543 C CA . ASN A 1 195 ? -0.065 24.297 -1.405 1 95.94 195 ASN A CA 1
ATOM 1544 C C . ASN A 1 195 ? -0.985 23.125 -1.067 1 95.94 195 ASN A C 1
ATOM 1546 O O . ASN A 1 195 ? -1.072 22.156 -1.826 1 95.94 195 ASN A O 1
ATOM 1550 N N . LYS A 1 196 ? -1.63 23.141 0.037 1 96.69 196 LYS A N 1
ATOM 1551 C CA . LYS A 1 196 ? -2.529 22.078 0.467 1 96.69 196 LYS A CA 1
ATOM 1552 C C . LYS A 1 196 ? -3.676 21.891 -0.523 1 96.69 196 LYS A C 1
ATOM 1554 O O . LYS A 1 196 ? -4.133 20.766 -0.752 1 96.69 196 LYS A O 1
ATOM 1559 N N . VAL A 1 197 ? -4.141 22.984 -1.076 1 97.25 197 VAL A N 1
ATOM 1560 C CA . VAL A 1 197 ? -5.195 22.922 -2.082 1 97.25 197 VAL A CA 1
ATOM 1561 C C . VAL A 1 197 ? -4.688 22.156 -3.309 1 97.25 197 VAL A C 1
ATOM 1563 O O . VAL A 1 197 ? -5.34 21.234 -3.785 1 97.25 197 VAL A O 1
ATOM 1566 N N . GLN A 1 198 ? -3.498 22.531 -3.744 1 96.56 198 GLN A N 1
ATOM 1567 C CA . GLN A 1 198 ? -2.939 21.906 -4.934 1 96.56 198 GLN A CA 1
ATOM 1568 C C . GLN A 1 198 ? -2.676 20.422 -4.699 1 96.56 198 GLN A C 1
ATOM 1570 O O . GLN A 1 198 ? -2.973 19.578 -5.559 1 96.56 198 GLN A O 1
ATOM 1575 N N . VAL A 1 199 ? -2.201 20.078 -3.562 1 96.62 199 VAL A N 1
ATOM 1576 C CA . VAL A 1 199 ? -1.878 18.703 -3.219 1 96.62 199 VAL A CA 1
ATOM 1577 C C . VAL A 1 199 ? -3.16 17.875 -3.129 1 96.62 199 VAL A C 1
ATOM 1579 O O . VAL A 1 199 ? -3.209 16.734 -3.605 1 96.62 199 VAL A O 1
ATOM 1582 N N . SER A 1 200 ? -4.168 18.438 -2.52 1 97.25 200 SER A N 1
ATOM 1583 C CA . SER A 1 200 ? -5.434 17.719 -2.406 1 97.25 200 SER A CA 1
ATOM 1584 C C . SER A 1 200 ? -6.074 17.516 -3.773 1 97.25 200 SER A C 1
ATOM 1586 O O . SER A 1 200 ? -6.691 16.469 -4.02 1 97.25 200 SER A O 1
ATOM 1588 N N . ARG A 1 201 ? -5.922 18.469 -4.629 1 96.94 201 ARG A N 1
ATOM 1589 C CA . ARG A 1 201 ? -6.449 18.344 -5.984 1 96.94 201 ARG A CA 1
ATOM 1590 C C . ARG A 1 201 ? -5.703 17.266 -6.766 1 96.94 201 ARG A C 1
ATOM 1592 O O . ARG A 1 201 ? -6.309 16.516 -7.535 1 96.94 201 ARG A O 1
ATOM 1599 N N . GLU A 1 202 ? -4.402 17.219 -6.582 1 95.88 202 GLU A N 1
ATOM 1600 C CA . GLU A 1 202 ? -3.629 16.156 -7.203 1 95.88 202 GLU A CA 1
ATOM 1601 C C . GLU A 1 202 ? -4.082 14.781 -6.711 1 95.88 202 GLU A C 1
ATOM 1603 O O . GLU A 1 202 ? -4.125 13.82 -7.484 1 95.88 202 GLU A O 1
ATOM 1608 N N . ALA A 1 203 ? -4.418 14.703 -5.465 1 96.69 203 ALA A N 1
ATOM 1609 C CA . ALA A 1 203 ? -4.832 13.438 -4.863 1 96.69 203 ALA A CA 1
ATOM 1610 C C . ALA A 1 203 ? -6.125 12.93 -5.492 1 96.69 203 ALA A C 1
ATOM 1612 O O . ALA A 1 203 ? -6.258 11.734 -5.773 1 96.69 203 ALA A O 1
ATOM 1613 N N . ILE A 1 204 ? -7.078 13.82 -5.695 1 96.56 204 ILE A N 1
ATOM 1614 C CA . ILE A 1 204 ? -8.344 13.383 -6.273 1 96.56 204 ILE A CA 1
ATOM 1615 C C . ILE A 1 204 ? -8.156 13.086 -7.758 1 96.56 204 ILE A C 1
ATOM 1617 O O . ILE A 1 204 ? -8.805 12.188 -8.297 1 96.56 204 ILE A O 1
ATOM 1621 N N . SER A 1 205 ? -7.266 13.82 -8.43 1 95.94 205 SER A N 1
ATOM 1622 C CA . SER A 1 205 ? -6.957 13.562 -9.836 1 95.94 205 SER A CA 1
ATOM 1623 C C . SER A 1 205 ? -6.367 12.172 -10.023 1 95.94 205 SER A C 1
ATOM 1625 O O . SER A 1 205 ? -6.645 11.508 -11.031 1 95.94 205 SER A O 1
ATOM 1627 N N . GLU A 1 206 ? -5.609 11.727 -9.047 1 95 206 GLU A N 1
ATOM 1628 C CA . GLU A 1 206 ? -5.035 10.383 -9.078 1 95 206 GLU A CA 1
ATOM 1629 C C . GLU A 1 206 ? -6.125 9.312 -9.102 1 95 206 GLU A C 1
ATOM 1631 O O . GLU A 1 206 ? -6.02 8.336 -9.844 1 95 206 GLU A O 1
ATOM 1636 N N . LEU A 1 207 ? -7.137 9.523 -8.328 1 94.25 207 LEU A N 1
ATOM 1637 C CA . LEU A 1 207 ? -8.195 8.531 -8.203 1 94.25 207 LEU A CA 1
ATOM 1638 C C . LEU A 1 207 ? -9.086 8.523 -9.445 1 94.25 207 LEU A C 1
ATOM 1640 O O . LEU A 1 207 ? -9.477 7.457 -9.922 1 94.25 207 LEU A O 1
ATOM 1644 N N . VAL A 1 208 ? -9.422 9.703 -9.969 1 94.75 208 VAL A N 1
ATOM 1645 C CA . VAL A 1 208 ? -10.32 9.836 -11.109 1 94.75 208 VAL A CA 1
ATOM 1646 C C . VAL A 1 208 ? -9.586 9.477 -12.398 1 94.75 208 VAL A C 1
ATOM 1648 O O . VAL A 1 208 ? -10.188 8.969 -13.344 1 94.75 208 VAL A O 1
ATOM 1651 N N . GLY A 1 209 ? -8.312 9.742 -12.484 1 93.5 209 GLY A N 1
ATOM 1652 C CA . GLY A 1 209 ? -7.512 9.367 -13.641 1 93.5 209 GLY A CA 1
ATOM 1653 C C . GLY A 1 209 ? -7.387 10.484 -14.656 1 93.5 209 GLY A C 1
ATOM 1654 O O . GLY A 1 209 ? -7.039 10.242 -15.812 1 93.5 209 GLY A O 1
ATOM 1655 N N . ARG A 1 210 ? -7.777 11.758 -14.273 1 93.75 210 ARG A N 1
ATOM 1656 C CA . ARG A 1 210 ? -7.629 12.961 -15.086 1 93.75 210 ARG A CA 1
ATOM 1657 C C . ARG A 1 210 ? -7.406 14.188 -14.219 1 93.75 210 ARG A C 1
ATOM 1659 O O . ARG A 1 210 ? -7.621 14.141 -13 1 93.75 210 ARG A O 1
ATOM 1666 N N . ASP A 1 211 ? -6.949 15.188 -14.891 1 93.44 211 ASP A N 1
ATOM 1667 C CA . ASP A 1 211 ? -6.73 16.438 -14.172 1 93.44 211 ASP A CA 1
ATOM 1668 C C . ASP A 1 211 ? -8.055 17.109 -13.82 1 93.44 211 ASP A C 1
ATOM 1670 O O . ASP A 1 211 ? -8.789 17.547 -14.703 1 93.44 211 ASP A O 1
ATOM 1674 N N . VAL A 1 212 ? -8.391 17.078 -12.547 1 95 212 VAL A N 1
ATOM 1675 C CA . VAL A 1 212 ? -9.641 17.656 -12.07 1 95 212 VAL A CA 1
ATOM 1676 C C . VAL A 1 212 ? -9.406 19.109 -11.648 1 95 212 VAL A C 1
ATOM 1678 O O . VAL A 1 212 ? -8.914 19.375 -10.547 1 95 212 VAL A O 1
ATOM 1681 N N . GLN A 1 213 ? -9.766 20.062 -12.492 1 91.94 213 GLN A N 1
ATOM 1682 C CA . GLN A 1 213 ? -9.539 21.469 -12.203 1 91.94 213 GLN A CA 1
ATOM 1683 C C . GLN A 1 213 ? -10.859 22.219 -12.039 1 91.94 213 GLN A C 1
ATOM 1685 O O . GLN A 1 213 ? -10.875 23.375 -11.602 1 91.94 213 GLN A O 1
ATOM 1690 N N . GLU A 1 214 ? -11.906 21.484 -12.273 1 94.25 214 GLU A N 1
ATOM 1691 C CA . GLU A 1 214 ? -13.227 22.109 -12.141 1 94.25 214 GLU A CA 1
ATOM 1692 C C . GLU A 1 214 ? -13.508 22.5 -10.695 1 94.25 214 GLU A C 1
ATOM 1694 O O . GLU A 1 214 ? -13.055 21.844 -9.766 1 94.25 214 GLU A O 1
ATOM 1699 N N . PRO A 1 215 ? -14.297 23.625 -10.578 1 95 215 PRO A N 1
ATOM 1700 C CA . PRO A 1 215 ? -14.719 23.969 -9.219 1 95 215 PRO A CA 1
ATOM 1701 C C . PRO A 1 215 ? -15.727 22.984 -8.641 1 95 215 PRO A C 1
ATOM 1703 O O . PRO A 1 215 ? -16.578 22.469 -9.375 1 95 215 PRO A O 1
ATOM 1706 N N . PHE A 1 216 ? -15.578 22.812 -7.336 1 95.94 216 PHE A N 1
ATOM 1707 C CA . PHE A 1 216 ? -16.438 21.844 -6.672 1 95.94 216 PHE A CA 1
ATOM 1708 C C . PHE A 1 216 ? -17.688 22.531 -6.109 1 95.94 216 PHE A C 1
ATOM 1710 O O . PHE A 1 216 ? -17.625 23.656 -5.645 1 95.94 216 PHE A O 1
ATOM 1717 N N . LYS A 1 217 ? -18.75 21.75 -6.203 1 95.12 217 LYS A N 1
ATOM 1718 C CA . LYS A 1 217 ? -19.906 22.188 -5.414 1 95.12 217 LYS A CA 1
ATOM 1719 C C . LYS A 1 217 ? -19.625 22.062 -3.92 1 95.12 217 LYS A C 1
ATOM 1721 O O . LYS A 1 217 ? -18.875 21.172 -3.498 1 95.12 217 LYS A O 1
ATOM 1726 N N . ARG A 1 218 ? -20.219 23.016 -3.201 1 94.81 218 ARG A N 1
ATOM 1727 C CA . ARG A 1 218 ? -19.953 23.062 -1.767 1 94.81 218 ARG A CA 1
ATOM 1728 C C . ARG A 1 218 ? -21.234 22.812 -0.967 1 94.81 218 ARG A C 1
ATOM 1730 O O . ARG A 1 218 ? -22.328 22.797 -1.525 1 94.81 218 ARG A O 1
ATOM 1737 N N . ILE A 1 219 ? -21.016 22.562 0.342 1 91.94 219 ILE A N 1
ATOM 1738 C CA . ILE A 1 219 ? -22.156 22.359 1.211 1 91.94 219 ILE A CA 1
ATOM 1739 C C . ILE A 1 219 ? -22.953 23.656 1.315 1 91.94 219 ILE A C 1
ATOM 1741 O O . ILE A 1 219 ? -22.375 24.734 1.53 1 91.94 219 ILE A O 1
ATOM 1745 N N . GLY A 1 220 ? -24.203 23.5 1.205 1 86.88 220 GLY A N 1
ATOM 1746 C CA . GLY A 1 220 ? -25.062 24.672 1.283 1 86.88 220 GLY A CA 1
ATOM 1747 C C . GLY A 1 220 ? -25.078 25.312 2.66 1 86.88 220 GLY A C 1
ATOM 1748 O O . GLY A 1 220 ? -24.5 24.781 3.605 1 86.88 220 GLY A O 1
ATOM 1749 N N . ASP A 1 221 ? -25.734 26.422 2.76 1 82.56 221 ASP A N 1
ATOM 1750 C CA . ASP A 1 221 ? -25.734 27.234 3.973 1 82.56 221 ASP A CA 1
ATOM 1751 C C . ASP A 1 221 ? -26.531 26.562 5.082 1 82.56 221 ASP A C 1
ATOM 1753 O O . ASP A 1 221 ? -26.188 26.672 6.262 1 82.56 221 ASP A O 1
ATOM 1757 N N . ASN A 1 222 ? -27.625 25.938 4.652 1 81.06 222 ASN A N 1
ATOM 1758 C CA . ASN A 1 222 ? -28.469 25.312 5.652 1 81.06 222 ASN A CA 1
ATOM 1759 C C . ASN A 1 222 ? -28.797 23.875 5.281 1 81.06 222 ASN A C 1
ATOM 1761 O O . ASN A 1 222 ? -29.969 23.547 5.012 1 81.06 222 ASN A O 1
ATOM 1765 N N . PRO A 1 223 ? -27.719 23.141 5.363 1 85.12 223 PRO A N 1
ATOM 1766 C CA . PRO A 1 223 ? -28.016 21.734 5.039 1 85.12 223 PRO A CA 1
ATOM 1767 C C . PRO A 1 223 ? -28.859 21.047 6.109 1 85.12 223 PRO A C 1
ATOM 1769 O O . PRO A 1 223 ? -28.688 21.312 7.301 1 85.12 223 PRO A O 1
ATOM 1772 N N . ALA A 1 224 ? -29.766 20.234 5.711 1 82.31 224 ALA A N 1
ATOM 1773 C CA . ALA A 1 224 ? -30.625 19.5 6.637 1 82.31 224 ALA A CA 1
ATOM 1774 C C . ALA A 1 224 ? -29.969 18.172 7.035 1 82.31 224 ALA A C 1
ATOM 1776 O O . ALA A 1 224 ? -30.391 17.109 6.566 1 82.31 224 ALA A O 1
ATOM 1777 N N . PHE A 1 225 ? -28.984 18.344 7.926 1 86.44 225 PHE A N 1
ATOM 1778 C CA . PHE A 1 225 ? -28.328 17.141 8.422 1 86.44 225 PHE A CA 1
ATOM 1779 C C . PHE A 1 225 ? -29.188 16.438 9.453 1 86.44 225 PHE A C 1
ATOM 1781 O O . PHE A 1 225 ? -29.812 17.094 10.305 1 86.44 225 PHE A O 1
ATOM 1788 N N . SER A 1 226 ? -29.469 15.148 9.234 1 80.94 226 SER A N 1
ATOM 1789 C CA . SER A 1 226 ? -30.219 14.391 10.227 1 80.94 226 SER A CA 1
ATOM 1790 C C . SER A 1 226 ? -29.609 13.008 10.453 1 80.94 226 SER A C 1
ATOM 1792 O O . SER A 1 226 ? -28.906 12.492 9.586 1 80.94 226 SER A O 1
ATOM 1794 N N . LEU A 1 227 ? -29.719 12.648 11.68 1 81.12 227 LEU A N 1
ATOM 1795 C CA . LEU A 1 227 ? -29.297 11.281 11.984 1 81.12 227 LEU A CA 1
ATOM 1796 C C . LEU A 1 227 ? -30.281 10.266 11.406 1 81.12 227 LEU A C 1
ATOM 1798 O O . LEU A 1 227 ? -31.469 10.547 11.297 1 81.12 227 LEU A O 1
ATOM 1802 N N . PRO A 1 228 ? -29.672 9.141 11.062 1 81.06 228 PRO A N 1
ATOM 1803 C CA . PRO A 1 228 ? -30.609 8.078 10.68 1 81.06 228 PRO A CA 1
ATOM 1804 C C . PRO A 1 228 ? -31.516 7.656 11.828 1 81.06 228 PRO A C 1
ATOM 1806 O O . PRO A 1 228 ? -31.141 7.742 12.992 1 81.06 228 PRO A O 1
ATOM 1809 N N . ALA A 1 229 ? -32.719 7.211 11.516 1 80.69 229 ALA A N 1
ATOM 1810 C CA . ALA A 1 229 ? -33.75 6.883 12.5 1 80.69 229 ALA A CA 1
ATOM 1811 C C . ALA A 1 229 ? -33.406 5.605 13.258 1 80.69 229 ALA A C 1
ATOM 1813 O O . ALA A 1 229 ? -33.844 5.41 14.391 1 80.69 229 ALA A O 1
ATOM 1814 N N . GLN A 1 230 ? -32.5 4.898 12.742 1 85.12 230 GLN A N 1
ATOM 1815 C CA . GLN A 1 230 ? -32.219 3.57 13.289 1 85.12 230 GLN A CA 1
ATOM 1816 C C . GLN A 1 230 ? -31.203 3.639 14.422 1 85.12 230 GLN A C 1
ATOM 1818 O O . GLN A 1 230 ? -30.297 4.477 14.398 1 85.12 230 GLN A O 1
ATOM 1823 N N . ALA A 1 231 ? -31.391 2.66 15.344 1 88.25 231 ALA A N 1
ATOM 1824 C CA . ALA A 1 231 ? -30.5 2.557 16.5 1 88.25 231 ALA A CA 1
ATOM 1825 C C . ALA A 1 231 ? -29.172 1.929 16.109 1 88.25 231 ALA A C 1
ATOM 1827 O O . ALA A 1 231 ? -29.047 1.32 15.047 1 88.25 231 ALA A O 1
ATOM 1828 N N . PRO A 1 232 ? -28.172 2.172 16.969 1 90.31 232 PRO A N 1
ATOM 1829 C CA . PRO A 1 232 ? -26.844 1.604 16.688 1 90.31 232 PRO A CA 1
ATOM 1830 C C . PRO A 1 232 ? -26.891 0.096 16.453 1 90.31 232 PRO A C 1
ATOM 1832 O O . PRO A 1 232 ? -26.188 -0.417 15.586 1 90.31 232 PRO A O 1
ATOM 1835 N N . ASP A 1 233 ? -27.75 -0.59 17.172 1 93.75 233 ASP A N 1
ATOM 1836 C CA . ASP A 1 233 ? -27.812 -2.043 17.062 1 93.75 233 ASP A CA 1
ATOM 1837 C C . ASP A 1 233 ? -28.344 -2.469 15.688 1 93.75 233 ASP A C 1
ATOM 1839 O O . ASP A 1 233 ? -27.938 -3.512 15.164 1 93.75 233 ASP A O 1
ATOM 1843 N N . TYR A 1 234 ? -29.188 -1.689 15.172 1 92.62 234 TYR A N 1
ATOM 1844 C CA . TYR A 1 234 ? -29.688 -1.957 13.828 1 92.62 234 TYR A CA 1
ATOM 1845 C C . TYR A 1 234 ? -28.562 -1.915 12.805 1 92.62 234 TYR A C 1
ATOM 1847 O O . TYR A 1 234 ? -28.453 -2.795 11.945 1 92.62 234 TYR A O 1
ATOM 1855 N N . TRP A 1 235 ? -27.75 -0.949 12.906 1 93.75 235 TRP A N 1
ATOM 1856 C CA . TRP A 1 235 ? -26.641 -0.78 11.969 1 93.75 235 TRP A CA 1
ATOM 1857 C C . TRP A 1 235 ? -25.625 -1.91 12.109 1 93.75 235 TRP A C 1
ATOM 1859 O O . TRP A 1 235 ? -25.094 -2.41 11.109 1 93.75 235 TRP A O 1
ATOM 1869 N N . VAL A 1 236 ? -25.359 -2.277 13.328 1 95.62 236 VAL A N 1
ATOM 1870 C CA . VAL A 1 236 ? -24.422 -3.369 13.57 1 95.62 236 VAL A CA 1
ATOM 1871 C C . VAL A 1 236 ? -24.984 -4.664 12.977 1 95.62 236 VAL A C 1
ATOM 1873 O O . VAL A 1 236 ? -24.25 -5.398 12.305 1 95.62 236 VAL A O 1
ATOM 1876 N N . GLN A 1 237 ? -26.266 -4.934 13.18 1 95.62 237 GLN A N 1
ATOM 1877 C CA . GLN A 1 237 ? -26.875 -6.145 12.641 1 95.62 237 GLN A CA 1
ATOM 1878 C C . GLN A 1 237 ? -26.875 -6.125 11.109 1 95.62 237 GLN A C 1
ATOM 1880 O O . GLN A 1 237 ? -26.594 -7.145 10.477 1 95.62 237 GLN A O 1
ATOM 1885 N N . THR A 1 238 ? -27.188 -5.027 10.594 1 93.75 238 THR A N 1
ATOM 1886 C CA . THR A 1 238 ? -27.172 -4.883 9.141 1 93.75 238 THR A CA 1
ATOM 1887 C C . THR A 1 238 ? -25.766 -5.125 8.594 1 93.75 238 THR A C 1
ATOM 1889 O O . THR A 1 238 ? -25.609 -5.777 7.562 1 93.75 238 THR A O 1
ATOM 1892 N N . ALA A 1 239 ? -24.703 -4.582 9.234 1 96.06 239 ALA A N 1
ATOM 1893 C CA . ALA A 1 239 ? -23.312 -4.773 8.828 1 96.06 239 ALA A CA 1
ATOM 1894 C C . ALA A 1 239 ? -22.938 -6.25 8.852 1 96.06 239 ALA A C 1
ATOM 1896 O O . ALA A 1 239 ? -22.281 -6.75 7.93 1 96.06 239 ALA A O 1
ATOM 1897 N N . LEU A 1 240 ? -23.406 -6.934 9.867 1 96.69 240 LEU A N 1
ATOM 1898 C CA . LEU A 1 240 ? -23.062 -8.344 10.016 1 96.69 240 LEU A CA 1
ATOM 1899 C C . LEU A 1 240 ? -23.766 -9.188 8.953 1 96.69 240 LEU A C 1
ATOM 1901 O O . LEU A 1 240 ? -23.219 -10.203 8.508 1 96.69 240 LEU A O 1
ATOM 1905 N N . ASP A 1 241 ? -24.906 -8.711 8.477 1 94.88 241 ASP A N 1
ATOM 1906 C CA . ASP A 1 241 ? -25.703 -9.484 7.531 1 94.88 241 ASP A CA 1
ATOM 1907 C C . ASP A 1 241 ? -25.297 -9.164 6.09 1 94.88 241 ASP A C 1
ATOM 1909 O O . ASP A 1 241 ? -25.422 -10.016 5.203 1 94.88 241 ASP A O 1
ATOM 1913 N N . SER A 1 242 ? -24.797 -7.941 5.902 1 93.69 242 SER A N 1
ATOM 1914 C CA . SER A 1 242 ? -24.75 -7.508 4.512 1 93.69 242 SER A CA 1
ATOM 1915 C C . SER A 1 242 ? -23.328 -7.125 4.094 1 93.69 242 SER A C 1
ATOM 1917 O O . SER A 1 242 ? -23.078 -6.875 2.914 1 93.69 242 SER A O 1
ATOM 1919 N N . ASN A 1 243 ? -22.375 -7.078 4.992 1 95.44 243 ASN A N 1
ATOM 1920 C CA . ASN A 1 243 ? -21.016 -6.652 4.672 1 95.44 243 ASN A CA 1
ATOM 1921 C C . ASN A 1 243 ? -20.328 -7.633 3.725 1 95.44 243 ASN A C 1
ATOM 1923 O O . ASN A 1 243 ? -20.172 -8.812 4.047 1 95.44 243 ASN A O 1
ATOM 1927 N N . PRO A 1 244 ? -19.938 -7.117 2.553 1 96.12 244 PRO A N 1
ATOM 1928 C CA . PRO A 1 244 ? -19.344 -8.023 1.566 1 96.12 244 PRO A CA 1
ATOM 1929 C C . PRO A 1 244 ? -18.031 -8.656 2.055 1 96.12 244 PRO A C 1
ATOM 1931 O O . PRO A 1 244 ? -17.719 -9.781 1.675 1 96.12 244 PRO A O 1
ATOM 1934 N N . ALA A 1 245 ? -17.281 -7.973 2.9 1 96.81 245 ALA A N 1
ATOM 1935 C CA . ALA A 1 245 ? -16.047 -8.547 3.428 1 96.81 245 ALA A CA 1
ATOM 1936 C C . ALA A 1 245 ? -16.328 -9.781 4.273 1 96.81 245 ALA A C 1
ATOM 1938 O O . ALA A 1 245 ? -15.578 -10.758 4.238 1 96.81 245 ALA A O 1
ATOM 1939 N N . LEU A 1 246 ? -17.438 -9.766 4.98 1 97.88 246 LEU A N 1
ATOM 1940 C CA . LEU A 1 246 ? -17.828 -10.922 5.781 1 97.88 246 LEU A CA 1
ATOM 1941 C C . LEU A 1 246 ? -18.266 -12.078 4.891 1 97.88 246 LEU A C 1
ATOM 1943 O O . LEU A 1 246 ? -17.891 -13.227 5.129 1 97.88 246 LEU A O 1
ATOM 1947 N N . HIS A 1 247 ? -19 -11.742 3.861 1 97.56 247 HIS A N 1
ATOM 1948 C CA . HIS A 1 247 ? -19.438 -12.781 2.928 1 97.56 247 HIS A CA 1
ATOM 1949 C C . HIS A 1 247 ? -18.25 -13.43 2.227 1 97.56 247 HIS A C 1
ATOM 1951 O O . HIS A 1 247 ? -18.25 -14.641 2.014 1 97.56 247 HIS A O 1
ATOM 1957 N N . ALA A 1 248 ? -17.234 -12.578 1.885 1 98.12 248 ALA A N 1
ATOM 1958 C CA . ALA A 1 248 ? -16.031 -13.125 1.271 1 98.12 248 ALA A CA 1
ATOM 1959 C C . ALA A 1 248 ? -15.352 -14.133 2.193 1 98.12 248 ALA A C 1
ATOM 1961 O O . ALA A 1 248 ? -14.953 -15.219 1.758 1 98.12 248 ALA A O 1
ATOM 1962 N N . ARG A 1 249 ? -15.273 -13.828 3.477 1 98.31 249 ARG A N 1
ATOM 1963 C CA . ARG A 1 249 ? -14.617 -14.711 4.438 1 98.31 249 ARG A CA 1
ATOM 1964 C C . ARG A 1 249 ? -15.445 -15.969 4.672 1 98.31 249 ARG A C 1
ATOM 1966 O O . ARG A 1 249 ? -14.891 -17.047 4.914 1 98.31 249 ARG A O 1
ATOM 1973 N N . GLU A 1 250 ? -16.797 -15.875 4.582 1 98.5 250 GLU A N 1
ATOM 1974 C CA . GLU A 1 250 ? -17.641 -17.047 4.68 1 98.5 250 GLU A CA 1
ATOM 1975 C C . GLU A 1 250 ? -17.344 -18.047 3.557 1 98.5 250 GLU A C 1
ATOM 1977 O O . GLU A 1 250 ? -17.281 -19.25 3.789 1 98.5 250 GLU A O 1
ATOM 1982 N N . HIS A 1 251 ? -17.188 -17.469 2.418 1 98.69 251 HIS A N 1
ATOM 1983 C CA . HIS A 1 251 ? -16.875 -18.344 1.292 1 98.69 251 HIS A CA 1
ATOM 1984 C C . HIS A 1 251 ? -15.469 -18.906 1.422 1 98.69 251 HIS A C 1
ATOM 1986 O O . HIS A 1 251 ? -15.203 -20.031 0.976 1 98.69 251 HIS A O 1
ATOM 1992 N N . SER A 1 252 ? -14.523 -18.172 2.104 1 98.38 252 SER A N 1
ATOM 1993 C CA . SER A 1 252 ? -13.203 -18.719 2.398 1 98.38 252 SER A CA 1
ATOM 1994 C C . SER A 1 252 ? -13.305 -19.938 3.309 1 98.38 252 SER A C 1
ATOM 1996 O O . SER A 1 252 ? -12.562 -20.922 3.135 1 98.38 252 SER A O 1
ATOM 1998 N N . ILE A 1 253 ? -14.234 -19.953 4.223 1 98.62 253 ILE A N 1
ATOM 1999 C CA . ILE A 1 253 ? -14.445 -21.078 5.125 1 98.62 253 ILE A CA 1
ATOM 2000 C C . ILE A 1 253 ? -15.039 -22.25 4.352 1 98.62 253 ILE A C 1
ATOM 2002 O O . ILE A 1 253 ? -14.625 -23.406 4.535 1 98.62 253 ILE A O 1
ATOM 2006 N N . ARG A 1 254 ? -15.961 -21.969 3.467 1 98.69 254 ARG A N 1
ATOM 2007 C CA . ARG A 1 254 ? -16.547 -23.031 2.65 1 98.69 254 ARG A CA 1
ATOM 2008 C C . ARG A 1 254 ? -15.5 -23.656 1.732 1 98.69 254 ARG A C 1
ATOM 2010 O O . ARG A 1 254 ? -15.516 -24.859 1.493 1 98.69 254 ARG A O 1
ATOM 2017 N N . ALA A 1 255 ? -14.57 -22.766 1.231 1 98.69 255 ALA A N 1
ATOM 2018 C CA . ALA A 1 255 ? -13.469 -23.297 0.429 1 98.69 255 ALA A CA 1
ATOM 2019 C C . ALA A 1 255 ? -12.562 -24.188 1.263 1 98.69 255 ALA A C 1
ATOM 2021 O O . ALA A 1 255 ? -12.117 -25.25 0.793 1 98.69 255 ALA A O 1
ATOM 2022 N N . ALA A 1 256 ? -12.312 -23.766 2.488 1 98.62 256 ALA A N 1
ATOM 2023 C CA . ALA A 1 256 ? -11.492 -24.578 3.385 1 98.62 256 ALA A CA 1
ATOM 2024 C C . ALA A 1 256 ? -12.18 -25.906 3.719 1 98.62 256 ALA A C 1
ATOM 2026 O O . ALA A 1 256 ? -11.523 -26.938 3.855 1 98.62 256 ALA A O 1
ATOM 2027 N N . GLU A 1 257 ? -13.531 -25.891 3.846 1 98.5 257 GLU A N 1
ATOM 2028 C CA . GLU A 1 257 ? -14.305 -27.109 4.066 1 98.5 257 GLU A CA 1
ATOM 2029 C C . GLU A 1 257 ? -14.188 -28.062 2.877 1 98.5 257 GLU A C 1
ATOM 2031 O O . GLU A 1 257 ? -14.008 -29.266 3.055 1 98.5 257 GLU A O 1
ATOM 2036 N N . ALA A 1 258 ? -14.258 -27.438 1.738 1 98.5 258 ALA A N 1
ATOM 2037 C CA . ALA A 1 258 ? -14.086 -28.25 0.537 1 98.5 258 ALA A CA 1
ATOM 2038 C C . ALA A 1 258 ? -12.68 -28.828 0.47 1 98.5 258 ALA A C 1
ATOM 2040 O O . ALA A 1 258 ? -12.492 -29.969 0.012 1 98.5 258 ALA A O 1
ATOM 2041 N N . ALA A 1 259 ? -11.688 -28.078 0.944 1 98.56 259 ALA A N 1
ATOM 2042 C CA . ALA A 1 259 ? -10.297 -28.547 0.96 1 98.56 259 ALA A CA 1
ATOM 2043 C C . ALA A 1 259 ? -10.133 -29.734 1.902 1 98.56 259 ALA A C 1
ATOM 2045 O O . ALA A 1 259 ? -9.328 -30.641 1.641 1 98.56 259 ALA A O 1
ATOM 2046 N N . ILE A 1 260 ? -10.883 -29.766 3.014 1 98.56 260 ILE A N 1
ATOM 2047 C CA . ILE A 1 260 ? -10.875 -30.922 3.908 1 98.56 260 ILE A CA 1
ATOM 2048 C C . ILE A 1 260 ? -11.422 -32.156 3.18 1 98.56 260 ILE A C 1
ATOM 2050 O O . ILE A 1 260 ? -10.852 -33.25 3.26 1 98.56 260 ILE A O 1
ATOM 2054 N N . GLY A 1 261 ? -12.539 -31.922 2.465 1 98.38 261 GLY A N 1
ATOM 2055 C CA . GLY A 1 261 ? -13.086 -33 1.664 1 98.38 261 GLY A CA 1
ATOM 2056 C C . GLY A 1 261 ? -12.125 -33.5 0.608 1 98.38 261 GLY A C 1
ATOM 2057 O O . GLY A 1 261 ? -12.047 -34.719 0.359 1 98.38 261 GLY A O 1
ATOM 2058 N N . GLU A 1 262 ? -11.383 -32.562 0.02 1 98.19 262 GLU A N 1
ATOM 2059 C CA . GLU A 1 262 ? -10.367 -32.938 -0.964 1 98.19 262 GLU A CA 1
ATOM 2060 C C . GLU A 1 262 ? -9.258 -33.781 -0.334 1 98.19 262 GLU A C 1
ATOM 2062 O O . GLU A 1 262 ? -8.844 -34.781 -0.904 1 98.19 262 GLU A O 1
ATOM 2067 N N . ALA A 1 263 ? -8.836 -33.406 0.849 1 97.88 263 ALA A N 1
ATOM 2068 C CA . ALA A 1 263 ? -7.793 -34.156 1.559 1 97.88 263 ALA A CA 1
ATOM 2069 C C . ALA A 1 263 ? -8.297 -35.531 1.987 1 97.88 263 ALA A C 1
ATOM 2071 O O . ALA A 1 263 ? -7.59 -36.531 1.835 1 97.88 263 ALA A O 1
ATOM 2072 N N . ARG A 1 264 ? -9.539 -35.656 2.48 1 97.69 264 ARG A N 1
ATOM 2073 C CA . ARG A 1 264 ? -10.125 -36.938 2.902 1 97.69 264 ARG A CA 1
ATOM 2074 C C . ARG A 1 264 ? -10.297 -37.875 1.72 1 97.69 264 ARG A C 1
ATOM 2076 O O . ARG A 1 264 ? -10.18 -39.094 1.872 1 97.69 264 ARG A O 1
ATOM 2083 N N . ALA A 1 265 ? -10.516 -37.188 0.593 1 97.5 265 ALA A N 1
ATOM 2084 C CA . ALA A 1 265 ? -10.711 -38 -0.617 1 97.5 265 ALA A CA 1
ATOM 2085 C C . ALA A 1 265 ? -9.445 -38.75 -0.988 1 97.5 265 ALA A C 1
ATOM 2087 O O . ALA A 1 265 ? -9.484 -39.719 -1.761 1 97.5 265 ALA A O 1
ATOM 2088 N N . GLY A 1 266 ? -8.305 -38.375 -0.389 1 96.12 266 GLY A N 1
ATOM 2089 C CA . GLY A 1 266 ? -7.062 -39.125 -0.59 1 96.12 266 GLY A CA 1
ATOM 2090 C C . GLY A 1 266 ? -7.129 -40.531 -0.091 1 96.12 266 GLY A C 1
ATOM 2091 O O . GLY A 1 266 ? -6.328 -41.375 -0.496 1 96.12 266 GLY A O 1
ATOM 2092 N N . HIS A 1 267 ? -8.18 -40.938 0.793 1 96 267 HIS A N 1
ATOM 2093 C CA . HIS A 1 267 ? -8.375 -42.281 1.302 1 96 267 HIS A CA 1
ATOM 2094 C C . HIS A 1 267 ? -9.352 -43.062 0.428 1 96 267 HIS A C 1
ATOM 2096 O O . HIS A 1 267 ? -9.492 -44.281 0.581 1 96 267 HIS A O 1
ATOM 2102 N N . LEU A 1 268 ? -9.992 -42.375 -0.532 1 96.94 268 LEU A N 1
ATOM 2103 C CA . LEU A 1 268 ? -11.086 -43 -1.273 1 96.94 268 LEU A CA 1
ATOM 2104 C C . LEU A 1 268 ? -10.602 -43.5 -2.627 1 96.94 268 LEU A C 1
ATOM 2106 O O . LEU A 1 268 ? -9.602 -43.031 -3.16 1 96.94 268 LEU A O 1
ATOM 2110 N N . PRO A 1 269 ? -11.219 -44.5 -3.15 1 96.38 269 PRO A N 1
ATOM 2111 C CA . PRO A 1 269 ? -10.828 -45 -4.469 1 96.38 269 PRO A CA 1
ATOM 2112 C C . PRO A 1 269 ? -11.188 -44.031 -5.598 1 96.38 269 PRO A C 1
ATOM 2114 O O . PRO A 1 269 ? -12.094 -43.219 -5.445 1 96.38 269 PRO A O 1
ATOM 2117 N N . ARG A 1 270 ? -10.484 -44.031 -6.652 1 97 270 ARG A N 1
ATOM 2118 C CA . ARG A 1 270 ? -10.773 -43.312 -7.895 1 97 270 ARG A CA 1
ATOM 2119 C C . ARG A 1 270 ? -11.047 -44.312 -9.031 1 97 270 ARG A C 1
ATOM 2121 O O . ARG A 1 270 ? -10.406 -45.344 -9.125 1 97 270 ARG A O 1
ATOM 2128 N N . LEU A 1 271 ? -12.109 -44.062 -9.805 1 97.62 271 LEU A N 1
ATOM 2129 C CA . LEU A 1 271 ? -12.5 -44.906 -10.945 1 97.62 271 LEU A CA 1
ATOM 2130 C C . LEU A 1 271 ? -12.453 -44.094 -12.234 1 97.62 271 LEU A C 1
ATOM 2132 O O . LEU A 1 271 ? -12.984 -42.969 -12.305 1 97.62 271 LEU A O 1
ATOM 2136 N N . GLY A 1 272 ? -11.688 -44.625 -13.219 1 97 272 GLY A N 1
ATOM 2137 C CA . GLY A 1 272 ? -11.578 -43.969 -14.508 1 97 272 GLY A CA 1
ATOM 2138 C C . GLY A 1 272 ? -11.727 -44.906 -15.68 1 97 272 GLY A C 1
ATOM 2139 O O . GLY A 1 272 ? -11.469 -46.094 -15.547 1 97 272 GLY A O 1
ATOM 2140 N N . LEU A 1 273 ? -12.281 -44.375 -16.766 1 97.44 273 LEU A N 1
ATOM 2141 C CA . LEU A 1 273 ? -12.359 -45.062 -18.031 1 97.44 273 LEU A CA 1
ATOM 2142 C C . LEU A 1 273 ? -11.219 -44.656 -18.953 1 97.44 273 LEU A C 1
ATOM 2144 O O . LEU A 1 273 ? -10.961 -43.469 -19.125 1 97.44 273 LEU A O 1
ATOM 2148 N N . ASN A 1 274 ? -10.422 -45.594 -19.438 1 96.62 274 ASN A N 1
ATOM 2149 C CA . ASN A 1 274 ? -9.336 -45.312 -20.375 1 96.62 274 ASN A CA 1
ATOM 2150 C C . ASN A 1 274 ? -9.531 -46.094 -21.688 1 96.62 274 ASN A C 1
ATOM 2152 O O . ASN A 1 274 ? -9.695 -47.312 -21.688 1 96.62 274 ASN A O 1
ATOM 2156 N N . LEU A 1 275 ? -9.617 -45.406 -22.781 1 96.5 275 LEU A N 1
ATOM 2157 C CA . LEU A 1 275 ? -9.648 -45.969 -24.125 1 96.5 275 LEU A CA 1
ATOM 2158 C C . LEU A 1 275 ? -8.367 -45.656 -24.875 1 96.5 275 LEU A C 1
ATOM 2160 O O . LEU A 1 275 ? -8.008 -44.469 -25.031 1 96.5 275 LEU A O 1
ATOM 2164 N N . THR A 1 276 ? -7.582 -46.625 -25.297 1 95.56 276 THR A N 1
ATOM 2165 C CA . THR A 1 276 ? -6.328 -46.406 -26.016 1 95.56 276 THR A CA 1
ATOM 2166 C C . THR A 1 276 ? -6.332 -47.094 -27.359 1 95.56 276 THR A C 1
ATOM 2168 O O . THR A 1 276 ? -6.707 -48.281 -27.453 1 95.56 276 THR A O 1
ATOM 2171 N N . ALA A 1 277 ? -6.062 -46.406 -28.406 1 94.62 277 ALA A N 1
ATOM 2172 C CA . ALA A 1 277 ? -5.781 -46.969 -29.734 1 94.62 277 ALA A CA 1
ATOM 2173 C C . ALA A 1 277 ? -4.309 -46.781 -30.094 1 94.62 277 ALA A C 1
ATOM 2175 O O . ALA A 1 277 ? -3.799 -45.656 -30.109 1 94.62 277 ALA A O 1
ATOM 2176 N N . GLN A 1 278 ? -3.594 -47.875 -30.312 1 93.31 278 GLN A N 1
ATOM 2177 C CA . GLN A 1 278 ? -2.156 -47.781 -30.562 1 93.31 278 GLN A CA 1
ATOM 2178 C C . GLN A 1 278 ? -1.768 -48.625 -31.781 1 93.31 278 GLN A C 1
ATOM 2180 O O . GLN A 1 278 ? -2.318 -49.688 -32.031 1 93.31 278 GLN A O 1
ATOM 2185 N N . ARG A 1 279 ? -0.993 -48.125 -32.656 1 92.19 279 ARG A N 1
ATOM 2186 C CA . ARG A 1 279 ? -0.327 -48.812 -33.75 1 92.19 279 ARG A CA 1
ATOM 2187 C C . ARG A 1 279 ? 1.182 -48.844 -33.531 1 92.19 279 ARG A C 1
ATOM 2189 O O . ARG A 1 279 ? 1.807 -47.812 -33.281 1 92.19 279 ARG A O 1
ATOM 2196 N N . SER A 1 280 ? 1.708 -50.031 -33.438 1 88.19 280 SER A N 1
ATOM 2197 C CA . SER A 1 280 ? 3.139 -50.188 -33.156 1 88.19 280 SER A CA 1
ATOM 2198 C C . SER A 1 280 ? 3.738 -51.344 -33.969 1 88.19 280 SER A C 1
ATOM 2200 O O . SER A 1 280 ? 3.035 -52.281 -34.281 1 88.19 280 SER A O 1
ATOM 2202 N N . ASP A 1 281 ? 4.934 -51.156 -34.375 1 82.69 281 ASP A N 1
ATOM 2203 C CA . ASP A 1 281 ? 5.688 -52.281 -34.969 1 82.69 281 ASP A CA 1
ATOM 2204 C C . ASP A 1 281 ? 6.816 -52.719 -34.031 1 82.69 281 ASP A C 1
ATOM 2206 O O . ASP A 1 281 ? 7.789 -53.312 -34.5 1 82.69 281 ASP A O 1
ATOM 2210 N N . ILE A 1 282 ? 6.699 -52.156 -32.875 1 71.62 282 ILE A N 1
ATOM 2211 C CA . ILE A 1 282 ? 7.723 -52.531 -31.875 1 71.62 282 ILE A CA 1
ATOM 2212 C C . ILE A 1 282 ? 7.184 -53.594 -30.922 1 71.62 282 ILE A C 1
ATOM 2214 O O . ILE A 1 282 ? 6.102 -53.406 -30.359 1 71.62 282 ILE A O 1
ATOM 2218 N N . GLY A 1 283 ? 7.812 -54.75 -30.938 1 62.41 283 GLY A N 1
ATOM 2219 C CA . GLY A 1 283 ? 7.414 -55.781 -29.984 1 62.41 283 GLY A CA 1
ATOM 2220 C C . GLY A 1 283 ? 7.961 -55.531 -28.578 1 62.41 283 GLY A C 1
ATOM 2221 O O . GLY A 1 283 ? 8.547 -54.469 -28.312 1 62.41 283 GLY A O 1
ATOM 2222 N N . TYR A 1 284 ? 7.617 -56.344 -27.641 1 59.97 284 TYR A N 1
ATOM 2223 C CA . TYR A 1 284 ? 8.117 -56.25 -26.266 1 59.97 284 TYR A CA 1
ATOM 2224 C C . TYR A 1 284 ? 9.641 -56.375 -26.234 1 59.97 284 TYR A C 1
ATOM 2226 O O . TYR A 1 284 ? 10.211 -57.219 -26.953 1 59.97 284 TYR A O 1
ATOM 2234 N N . GLU A 1 285 ? 10.422 -55.562 -25.391 1 54.5 285 GLU A N 1
ATOM 2235 C CA . GLU A 1 285 ? 11.859 -55.531 -25.156 1 54.5 285 GLU A CA 1
ATOM 2236 C C . GLU A 1 285 ? 12.633 -55.469 -26.484 1 54.5 285 GLU A C 1
ATOM 2238 O O . GLU A 1 285 ? 13.633 -56.156 -26.641 1 54.5 285 GLU A O 1
ATOM 2243 N N . GLY A 1 286 ? 12.133 -54.844 -27.5 1 57.56 286 GLY A N 1
ATOM 2244 C CA . GLY A 1 286 ? 12.914 -54.594 -28.688 1 57.56 286 GLY A CA 1
ATOM 2245 C C . GLY A 1 286 ? 12.82 -55.719 -29.703 1 57.56 286 GLY A C 1
ATOM 2246 O O . GLY A 1 286 ? 13.719 -55.875 -30.547 1 57.56 286 GLY A O 1
ATOM 2247 N N . ALA A 1 287 ? 11.852 -56.625 -29.516 1 59 287 ALA A N 1
ATOM 2248 C CA . ALA A 1 287 ? 11.734 -57.688 -30.531 1 59 287 ALA A CA 1
ATOM 2249 C C . ALA A 1 287 ? 10.992 -57.156 -31.766 1 59 287 ALA A C 1
ATOM 2251 O O . ALA A 1 287 ? 10.117 -56.312 -31.656 1 59 287 ALA A O 1
ATOM 2252 N N . VAL A 1 288 ? 11.547 -57.25 -32.875 1 61.84 288 VAL A N 1
ATOM 2253 C CA . VAL A 1 288 ? 10.906 -56.906 -34.125 1 61.84 288 VAL A CA 1
ATOM 2254 C C . VAL A 1 288 ? 9.578 -57.656 -34.25 1 61.84 288 VAL A C 1
ATOM 2256 O O . VAL A 1 288 ? 9.539 -58.875 -34.188 1 61.84 288 VAL A O 1
ATOM 2259 N N . THR A 1 289 ? 8.562 -57.031 -33.969 1 69.25 289 THR A N 1
ATOM 2260 C CA . THR A 1 289 ? 7.254 -57.625 -34.219 1 69.25 289 THR A CA 1
ATOM 2261 C C . THR A 1 289 ? 6.578 -57 -35.438 1 69.25 289 THR A C 1
ATOM 2263 O O . THR A 1 289 ? 6.84 -55.812 -35.75 1 69.25 289 THR A O 1
ATOM 2266 N N . PRO A 1 290 ? 5.727 -57.812 -36.219 1 78.25 290 PRO A N 1
ATOM 2267 C CA . PRO A 1 290 ? 4.941 -57.188 -37.281 1 78.25 290 PRO A CA 1
ATOM 2268 C C . PRO A 1 290 ? 4.07 -56.062 -36.781 1 78.25 290 PRO A C 1
ATOM 2270 O O . PRO A 1 290 ? 3.742 -56 -35.594 1 78.25 290 PRO A O 1
ATOM 2273 N N . ARG A 1 291 ? 3.762 -55.062 -37.656 1 85.06 291 ARG A N 1
ATOM 2274 C CA . ARG A 1 291 ? 2.877 -53.938 -37.312 1 85.06 291 ARG A CA 1
ATOM 2275 C C . ARG A 1 291 ? 1.566 -54.438 -36.719 1 85.06 291 ARG A C 1
ATOM 2277 O O . ARG A 1 291 ? 0.972 -55.406 -37.25 1 85.06 291 ARG A O 1
ATOM 2284 N N . SER A 1 292 ? 1.217 -53.969 -35.531 1 86.44 292 SER A N 1
ATOM 2285 C CA . SER A 1 292 ? -0.031 -54.344 -34.906 1 86.44 292 SER A CA 1
ATOM 2286 C C . SER A 1 292 ? -0.853 -53.125 -34.5 1 86.44 292 SER A C 1
ATOM 2288 O O . SER A 1 292 ? -0.296 -52.094 -34.125 1 86.44 292 SER A O 1
ATOM 2290 N N . ASP A 1 293 ? -2.215 -53.156 -34.719 1 88.88 293 ASP A N 1
ATOM 2291 C CA . ASP A 1 293 ? -3.188 -52.188 -34.25 1 88.88 293 ASP A CA 1
ATOM 2292 C C . ASP A 1 293 ? -3.93 -52.719 -33.031 1 88.88 293 ASP A C 1
ATOM 2294 O O . ASP A 1 293 ? -4.598 -53.75 -33.094 1 88.88 293 ASP A O 1
ATOM 2298 N N . ASN A 1 294 ? -3.742 -52.031 -31.984 1 90.75 294 ASN A N 1
ATOM 2299 C CA . ASN A 1 294 ? -4.355 -52.5 -30.75 1 90.75 294 ASN A CA 1
ATOM 2300 C C . ASN A 1 294 ? -5.344 -51.438 -30.203 1 90.75 294 ASN A C 1
ATOM 2302 O O . ASN A 1 294 ? -5.035 -50.25 -30.156 1 90.75 294 ASN A O 1
ATOM 2306 N N . LEU A 1 295 ? -6.617 -51.812 -29.953 1 93.06 295 LEU A N 1
ATOM 2307 C CA . LEU A 1 295 ? -7.625 -51.031 -29.25 1 93.06 295 LEU A CA 1
ATOM 2308 C C . LEU A 1 295 ? -7.918 -51.625 -27.875 1 93.06 295 LEU A C 1
ATOM 2310 O O . LEU A 1 295 ? -8.281 -52.781 -27.766 1 93.06 295 LEU A O 1
ATOM 2314 N N . VAL A 1 296 ? -7.703 -50.812 -26.906 1 93.81 296 VAL A N 1
ATOM 2315 C CA . VAL A 1 296 ? -7.891 -51.281 -25.547 1 93.81 296 VAL A CA 1
ATOM 2316 C C . VAL A 1 296 ? -8.828 -50.344 -24.797 1 93.81 296 VAL A C 1
ATOM 2318 O O . VAL A 1 296 ? -8.633 -49.125 -24.797 1 93.81 296 VAL A O 1
ATOM 2321 N N . ALA A 1 297 ? -9.969 -50.844 -24.219 1 94.62 297 ALA A N 1
ATOM 2322 C CA . ALA A 1 297 ? -10.82 -50.125 -23.266 1 94.62 297 ALA A CA 1
ATOM 2323 C C . ALA A 1 297 ? -10.633 -50.688 -21.859 1 94.62 297 ALA A C 1
ATOM 2325 O O . ALA A 1 297 ? -10.703 -51.906 -21.656 1 94.62 297 ALA A O 1
ATOM 2326 N N . SER A 1 298 ? -10.352 -49.875 -20.953 1 95.81 298 SER A N 1
ATOM 2327 C CA . SER A 1 298 ? -10.078 -50.344 -19.609 1 95.81 298 SER A CA 1
ATOM 2328 C C . SER A 1 298 ? -10.781 -49.5 -18.562 1 95.81 298 SER A C 1
ATOM 2330 O O . SER A 1 298 ? -10.898 -48.281 -18.734 1 95.81 298 SER A O 1
ATOM 2332 N N . LEU A 1 299 ? -11.352 -50.125 -17.578 1 95.94 299 LEU A N 1
ATOM 2333 C CA . LEU A 1 299 ? -11.797 -49.469 -16.344 1 95.94 299 LEU A CA 1
ATOM 2334 C C . LEU A 1 299 ? -10.758 -49.656 -15.242 1 95.94 299 LEU A C 1
ATOM 2336 O O . LEU A 1 299 ? -10.461 -50.781 -14.828 1 95.94 299 LEU A O 1
ATOM 2340 N N . ASP A 1 300 ? -10.234 -48.469 -14.867 1 95.5 300 ASP A N 1
ATOM 2341 C CA . ASP A 1 300 ? -9.141 -48.531 -13.906 1 95.5 300 ASP A CA 1
ATOM 2342 C C . ASP A 1 300 ? -9.578 -48.031 -12.531 1 95.5 300 ASP A C 1
ATOM 2344 O O . ASP A 1 300 ? -10.078 -46.938 -12.398 1 95.5 300 ASP A O 1
ATOM 2348 N N . LEU A 1 301 ? -9.484 -48.938 -11.508 1 96.44 301 LEU A N 1
ATOM 2349 C CA . LEU A 1 301 ? -9.75 -48.562 -10.117 1 96.44 301 LEU A CA 1
ATOM 2350 C C . LEU A 1 301 ? -8.453 -48.406 -9.336 1 96.44 301 LEU A C 1
ATOM 2352 O O . LEU A 1 301 ? -7.594 -49.281 -9.367 1 96.44 301 LEU A O 1
ATOM 2356 N N . GLN A 1 302 ? -8.227 -47.219 -8.734 1 95.5 302 GLN A N 1
ATOM 2357 C CA . GLN A 1 302 ? -7.055 -46.969 -7.91 1 95.5 302 GLN A CA 1
ATOM 2358 C C . GLN A 1 302 ? -7.453 -46.562 -6.492 1 95.5 302 GLN A C 1
ATOM 2360 O O . GLN A 1 302 ? -8.289 -45.688 -6.305 1 95.5 302 GLN A O 1
ATOM 2365 N N . MET A 1 303 ? -6.871 -47.25 -5.508 1 94.5 303 MET A N 1
ATOM 2366 C CA . MET A 1 303 ? -7.188 -46.938 -4.117 1 94.5 303 MET A CA 1
ATOM 2367 C C . MET A 1 303 ? -5.934 -47 -3.252 1 94.5 303 MET A C 1
ATOM 2369 O O . MET A 1 303 ? -5.316 -48.031 -3.088 1 94.5 303 MET A O 1
ATOM 2373 N N . PRO A 1 304 ? -5.488 -45.844 -2.773 1 94.25 304 PRO A N 1
ATOM 2374 C CA . PRO A 1 304 ? -4.387 -45.875 -1.81 1 94.25 304 PRO A CA 1
ATOM 2375 C C . PRO A 1 304 ? -4.781 -46.562 -0.498 1 94.25 304 PRO A C 1
ATOM 2377 O O . PRO A 1 304 ? -5.781 -46.188 0.117 1 94.25 304 PRO A O 1
ATOM 2380 N N . LEU A 1 305 ? -4.055 -47.531 -0.118 1 94.38 305 LEU A N 1
ATOM 2381 C CA . LEU A 1 305 ? -4.352 -48.25 1.106 1 94.38 305 LEU A CA 1
ATOM 2382 C C . LEU A 1 305 ? -3.566 -47.688 2.285 1 94.38 305 LEU A C 1
ATOM 2384 O O . LEU A 1 305 ? -4.078 -47.625 3.404 1 94.38 305 LEU A O 1
ATOM 2388 N N . TYR A 1 306 ? -2.352 -47.375 2.043 1 94.69 306 TYR A N 1
ATOM 2389 C CA . TYR A 1 306 ? -1.469 -46.844 3.059 1 94.69 306 TYR A CA 1
ATOM 2390 C C . TYR A 1 306 ? -0.497 -45.812 2.443 1 94.69 306 TYR A C 1
ATOM 2392 O O . TYR A 1 306 ? 0.254 -46.156 1.525 1 94.69 306 TYR A O 1
ATOM 2400 N N . SER A 1 307 ? -0.588 -44.688 2.896 1 95.25 307 SER A N 1
ATOM 2401 C CA . SER A 1 307 ? 0.241 -43.625 2.357 1 95.25 307 SER A CA 1
ATOM 2402 C C . SER A 1 307 ? 1.237 -43.125 3.395 1 95.25 307 SER A C 1
ATOM 2404 O O . SER A 1 307 ? 1.585 -41.938 3.404 1 95.25 307 SER A O 1
ATOM 2406 N N . GLY A 1 308 ? 1.612 -43.875 4.395 1 96 308 GLY A N 1
ATOM 2407 C CA . GLY A 1 308 ? 2.586 -43.469 5.402 1 96 308 GLY A CA 1
ATOM 2408 C C . GLY A 1 308 ? 2.068 -42.406 6.355 1 96 308 GLY A C 1
ATOM 2409 O O . GLY A 1 308 ? 2.85 -41.656 6.934 1 96 308 GLY A O 1
ATOM 2410 N N . GLY A 1 309 ? 0.707 -42.281 6.363 1 96.75 309 GLY A N 1
ATOM 2411 C CA . GLY A 1 309 ? 0.112 -41.281 7.238 1 96.75 309 GLY A CA 1
ATOM 2412 C C . GLY A 1 309 ? 0.021 -39.906 6.602 1 96.75 309 GLY A C 1
ATOM 2413 O O . GLY A 1 309 ? -0.49 -38.969 7.211 1 96.75 309 GLY A O 1
ATOM 2414 N N . SER A 1 310 ? 0.516 -39.719 5.395 1 96.75 310 SER A N 1
ATOM 2415 C CA . SER A 1 310 ? 0.559 -38.438 4.707 1 96.75 310 SER A CA 1
ATOM 2416 C C . SER A 1 310 ? -0.845 -37.906 4.453 1 96.75 310 SER A C 1
ATOM 2418 O O . SER A 1 310 ? -1.106 -36.719 4.648 1 96.75 310 SER A O 1
ATOM 2420 N N . THR A 1 311 ? -1.823 -38.781 4.047 1 96.38 311 THR A N 1
ATOM 2421 C CA . THR A 1 311 ? -3.186 -38.344 3.771 1 96.38 311 THR A CA 1
ATOM 2422 C C . THR A 1 311 ? -3.877 -37.906 5.055 1 96.38 311 THR A C 1
ATOM 2424 O O . THR A 1 311 ? -4.496 -36.812 5.086 1 96.38 311 THR A O 1
ATOM 2427 N N . SER A 1 312 ? -3.711 -38.688 6.078 1 97.06 312 SER A N 1
ATOM 2428 C CA . SER A 1 312 ? -4.285 -38.281 7.359 1 97.06 312 SER A CA 1
ATOM 2429 C C . SER A 1 312 ? -3.67 -37 7.871 1 97.06 312 SER A C 1
ATOM 2431 O O . SER A 1 312 ? -4.363 -36.156 8.469 1 97.06 312 SER A O 1
ATOM 2433 N N . ALA A 1 313 ? -2.322 -36.812 7.695 1 97.75 313 ALA A N 1
ATOM 2434 C CA . ALA A 1 313 ? -1.653 -35.562 8.078 1 97.75 313 ALA A CA 1
ATOM 2435 C C . ALA A 1 313 ? -2.188 -34.375 7.277 1 97.75 313 ALA A C 1
ATOM 2437 O O . ALA A 1 313 ? -2.387 -33.281 7.82 1 97.75 313 ALA A O 1
ATOM 2438 N N . ARG A 1 314 ? -2.438 -34.562 5.996 1 97.88 314 ARG A N 1
ATOM 2439 C CA . ARG A 1 314 ? -2.99 -33.5 5.152 1 97.88 314 ARG A CA 1
ATOM 2440 C C . ARG A 1 314 ? -4.395 -33.125 5.605 1 97.88 314 ARG A C 1
ATOM 2442 O O . ARG A 1 314 ? -4.762 -31.953 5.562 1 97.88 314 ARG A O 1
ATOM 2449 N N . VAL A 1 315 ? -5.242 -34.094 5.977 1 97.75 315 VAL A N 1
ATOM 2450 C CA . VAL A 1 315 ? -6.578 -33.812 6.492 1 97.75 315 VAL A CA 1
ATOM 2451 C C . VAL A 1 315 ? -6.484 -32.969 7.746 1 97.75 315 VAL A C 1
ATOM 2453 O O . VAL A 1 315 ? -7.188 -31.953 7.871 1 97.75 315 VAL A O 1
ATOM 2456 N N . SER A 1 316 ? -5.535 -33.281 8.633 1 97.94 316 SER A N 1
ATOM 2457 C CA . SER A 1 316 ? -5.34 -32.531 9.852 1 97.94 316 SER A CA 1
ATOM 2458 C C . SER A 1 316 ? -4.902 -31.094 9.539 1 97.94 316 SER A C 1
ATOM 2460 O O . SER A 1 316 ? -5.375 -30.141 10.164 1 97.94 316 SER A O 1
ATOM 2462 N N . THR A 1 317 ? -3.992 -30.969 8.578 1 98 317 THR A N 1
ATOM 2463 C CA . THR A 1 317 ? -3.541 -29.656 8.156 1 98 317 THR A CA 1
ATOM 2464 C C . THR A 1 317 ? -4.711 -28.828 7.613 1 98 317 THR A C 1
ATOM 2466 O O . THR A 1 317 ? -4.867 -27.656 7.961 1 98 317 THR A O 1
ATOM 2469 N N . SER A 1 318 ? -5.539 -29.453 6.785 1 98.19 318 SER A N 1
ATOM 2470 C CA . SER A 1 318 ? -6.672 -28.75 6.195 1 98.19 318 SER A CA 1
ATOM 2471 C C . SER A 1 318 ? -7.695 -28.359 7.254 1 98.19 318 SER A C 1
ATOM 2473 O O . SER A 1 318 ? -8.32 -27.297 7.16 1 98.19 318 SER A O 1
ATOM 2475 N N . GLU A 1 319 ? -7.863 -29.203 8.227 1 98.44 319 GLU A N 1
ATOM 2476 C CA . GLU A 1 319 ? -8.75 -28.859 9.336 1 98.44 319 GLU A CA 1
ATOM 2477 C C . GLU A 1 319 ? -8.227 -27.656 10.117 1 98.44 319 GLU A C 1
ATOM 2479 O O . GLU A 1 319 ? -9 -26.766 10.484 1 98.44 319 GLU A O 1
ATOM 2484 N N . SER A 1 320 ? -6.918 -27.625 10.375 1 98.25 320 SER A N 1
ATOM 2485 C CA . SER A 1 320 ? -6.312 -26.469 11.039 1 98.25 320 SER A CA 1
ATOM 2486 C C . SER A 1 320 ? -6.445 -25.219 10.188 1 98.25 320 SER A C 1
ATOM 2488 O O . SER A 1 320 ? -6.66 -24.125 10.719 1 98.25 320 SER A O 1
ATOM 2490 N N . ASP A 1 321 ? -6.348 -25.391 8.938 1 98.06 321 ASP A N 1
ATOM 2491 C CA . ASP A 1 321 ? -6.5 -24.25 8.039 1 98.06 321 ASP A CA 1
ATOM 2492 C C . ASP A 1 321 ? -7.93 -23.719 8.078 1 98.06 321 ASP A C 1
ATOM 2494 O O . ASP A 1 321 ? -8.148 -22.5 7.961 1 98.06 321 ASP A O 1
ATOM 2498 N N . LYS A 1 322 ? -8.93 -24.562 8.148 1 98.44 322 LYS A N 1
ATOM 2499 C CA . LYS A 1 322 ? -10.305 -24.109 8.32 1 98.44 322 LYS A CA 1
ATOM 2500 C C . LYS A 1 322 ? -10.469 -23.312 9.617 1 98.44 322 LYS A C 1
ATOM 2502 O O . LYS A 1 322 ? -11.141 -22.281 9.648 1 98.44 322 LYS A O 1
ATOM 2507 N N . GLU A 1 323 ? -9.82 -23.781 10.688 1 98.38 323 GLU A N 1
ATOM 2508 C CA . GLU A 1 323 ? -9.852 -23.047 11.961 1 98.38 323 GLU A CA 1
ATOM 2509 C C . GLU A 1 323 ? -9.242 -21.656 11.82 1 98.38 323 GLU A C 1
ATOM 2511 O O . GLU A 1 323 ? -9.758 -20.688 12.375 1 98.38 323 GLU A O 1
ATOM 2516 N N . VAL A 1 324 ? -8.117 -21.562 11.086 1 97.75 324 VAL A N 1
ATOM 2517 C CA . VAL A 1 324 ? -7.504 -20.266 10.812 1 97.75 324 VAL A CA 1
ATOM 2518 C C . VAL A 1 324 ? -8.516 -19.359 10.125 1 97.75 324 VAL A C 1
ATOM 2520 O O . VAL A 1 324 ? -8.711 -18.203 10.531 1 97.75 324 VAL A O 1
ATOM 2523 N N . ALA A 1 325 ? -9.195 -19.906 9.086 1 98.25 325 ALA A N 1
ATOM 2524 C CA . ALA A 1 325 ? -10.172 -19.125 8.344 1 98.25 325 ALA A CA 1
ATOM 2525 C C . ALA A 1 325 ? -11.328 -18.688 9.242 1 98.25 325 ALA A C 1
ATOM 2527 O O . ALA A 1 325 ? -11.82 -17.562 9.125 1 98.25 325 ALA A O 1
ATOM 2528 N N . GLN A 1 326 ? -11.727 -19.578 10.133 1 98.5 326 GLN A N 1
ATOM 2529 C CA . GLN A 1 326 ? -12.805 -19.266 11.062 1 98.5 326 GLN A CA 1
ATOM 2530 C C . GLN A 1 326 ? -12.398 -18.141 12.016 1 98.5 326 GLN A C 1
ATOM 2532 O O . GLN A 1 326 ? -13.195 -17.25 12.305 1 98.5 326 GLN A O 1
ATOM 2537 N N . GLN A 1 327 ? -11.148 -18.203 12.492 1 98.38 327 GLN A N 1
ATOM 2538 C CA . GLN A 1 327 ? -10.672 -17.156 13.383 1 98.38 327 GLN A CA 1
ATOM 2539 C C . GLN A 1 327 ? -10.516 -15.828 12.641 1 98.38 327 GLN A C 1
ATOM 2541 O O . GLN A 1 327 ? -10.734 -14.758 13.219 1 98.38 327 GLN A O 1
ATOM 2546 N N . GLU A 1 328 ? -10.148 -15.898 11.406 1 98 328 GLU A N 1
ATOM 2547 C CA . GLU A 1 328 ? -10.078 -14.688 10.586 1 98 328 GLU A CA 1
ATOM 2548 C C . GLU A 1 328 ? -11.453 -14.062 10.406 1 98 328 GLU A C 1
ATOM 2550 O O . GLU A 1 328 ? -11.594 -12.836 10.438 1 98 328 GLU A O 1
ATOM 2555 N N . LEU A 1 329 ? -12.484 -14.898 10.172 1 98.25 329 LEU A N 1
ATOM 2556 C CA . LEU A 1 329 ? -13.852 -14.383 10.086 1 98.25 329 LEU A CA 1
ATOM 2557 C C . LEU A 1 329 ? -14.266 -13.734 11.398 1 98.25 329 LEU A C 1
ATOM 2559 O O . LEU A 1 329 ? -14.852 -12.648 11.398 1 98.25 329 LEU A O 1
ATOM 2563 N N . GLU A 1 330 ? -13.914 -14.367 12.531 1 98.19 330 GLU A N 1
ATOM 2564 C CA . GLU A 1 330 ? -14.273 -13.82 13.836 1 98.19 330 GLU A CA 1
ATOM 2565 C C . GLU A 1 330 ? -13.578 -12.484 14.086 1 98.19 330 GLU A C 1
ATOM 2567 O O . GLU A 1 330 ? -14.195 -11.547 14.594 1 98.19 330 GLU A O 1
ATOM 2572 N N . ALA A 1 331 ? -12.312 -12.383 13.734 1 98.12 331 ALA A N 1
ATOM 2573 C CA . ALA A 1 331 ? -11.586 -11.125 13.867 1 98.12 331 ALA A CA 1
ATOM 2574 C C . ALA A 1 331 ? -12.25 -10.023 13.039 1 98.12 331 ALA A C 1
ATOM 2576 O O . ALA A 1 331 ? -12.414 -8.898 13.516 1 98.12 331 ALA A O 1
ATOM 2577 N N . LEU A 1 332 ? -12.664 -10.367 11.844 1 97.81 332 LEU A N 1
ATOM 2578 C CA . LEU A 1 332 ? -13.297 -9.391 10.969 1 97.81 332 LEU A CA 1
ATOM 2579 C C . LEU A 1 332 ? -14.68 -9 11.492 1 97.81 332 LEU A C 1
ATOM 2581 O O . LEU A 1 332 ? -15.07 -7.836 11.422 1 97.81 332 LEU A O 1
ATOM 2585 N N . ARG A 1 333 ? -15.359 -9.977 11.977 1 97.75 333 ARG A N 1
ATOM 2586 C CA . ARG A 1 333 ? -16.672 -9.711 12.562 1 97.75 333 ARG A CA 1
ATOM 2587 C C . ARG A 1 333 ? -16.578 -8.703 13.695 1 97.75 333 ARG A C 1
ATOM 2589 O O . ARG A 1 333 ? -17.328 -7.73 13.734 1 97.75 333 ARG A O 1
ATOM 2596 N N . ARG A 1 334 ? -15.664 -8.875 14.617 1 97.81 334 ARG A N 1
ATOM 2597 C CA . ARG A 1 334 ? -15.453 -7.949 15.727 1 97.81 334 ARG A CA 1
ATOM 2598 C C . ARG A 1 334 ? -15.031 -6.574 15.219 1 97.81 334 ARG A C 1
ATOM 2600 O O . ARG A 1 334 ? -15.461 -5.551 15.766 1 97.81 334 ARG A O 1
ATOM 2607 N N . GLN A 1 335 ? -14.227 -6.617 14.195 1 97.31 335 GLN A N 1
ATOM 2608 C CA . GLN A 1 335 ? -13.805 -5.355 13.602 1 97.31 335 GLN A CA 1
ATOM 2609 C C . GLN A 1 335 ? -14.992 -4.613 12.992 1 97.31 335 GLN A C 1
ATOM 2611 O O . GLN A 1 335 ? -15.125 -3.4 13.164 1 97.31 335 GLN A O 1
ATOM 2616 N N . VAL A 1 336 ? -15.852 -5.355 12.242 1 97.06 336 VAL A N 1
ATOM 2617 C CA . VAL A 1 336 ? -17.016 -4.75 11.609 1 97.06 336 VAL A CA 1
ATOM 2618 C C . VAL A 1 336 ? -17.938 -4.152 12.672 1 97.06 336 VAL A C 1
ATOM 2620 O O . VAL A 1 336 ? -18.438 -3.041 12.516 1 97.06 336 VAL A O 1
ATOM 2623 N N . ILE A 1 337 ? -18.078 -4.805 13.805 1 97.25 337 ILE A N 1
ATOM 2624 C CA . ILE A 1 337 ? -18.891 -4.309 14.898 1 97.25 337 ILE A CA 1
ATOM 2625 C C . ILE A 1 337 ? -18.281 -3.023 15.461 1 97.25 337 ILE A C 1
ATOM 2627 O O . ILE A 1 337 ? -18.984 -2.01 15.594 1 97.25 337 ILE A O 1
ATOM 2631 N N . LYS A 1 338 ? -16.984 -3.047 15.758 1 97.25 338 LYS A N 1
ATOM 2632 C CA . LYS A 1 338 ? -16.297 -1.89 16.312 1 97.25 338 LYS A CA 1
ATOM 2633 C C . LYS A 1 338 ? -16.375 -0.694 15.367 1 97.25 338 LYS A C 1
ATOM 2635 O O . LYS A 1 338 ? -16.75 0.407 15.781 1 97.25 338 LYS A O 1
ATOM 2640 N N . GLU A 1 339 ? -16.062 -0.974 14.125 1 96.19 339 GLU A N 1
ATOM 2641 C CA . GLU A 1 339 ? -15.992 0.114 13.148 1 96.19 339 GLU A CA 1
ATOM 2642 C C . GLU A 1 339 ? -17.375 0.697 12.883 1 96.19 339 GLU A C 1
ATOM 2644 O O . GLU A 1 339 ? -17.516 1.906 12.688 1 96.19 339 GLU A O 1
ATOM 2649 N N . THR A 1 340 ? -18.391 -0.155 12.82 1 95.12 340 THR A N 1
ATOM 2650 C CA . THR A 1 340 ? -19.766 0.322 12.617 1 95.12 340 THR A CA 1
ATOM 2651 C C . THR A 1 340 ? -20.203 1.174 13.805 1 95.12 340 THR A C 1
ATOM 2653 O O . THR A 1 340 ? -20.734 2.271 13.617 1 95.12 340 THR A O 1
ATOM 2656 N N . ARG A 1 341 ? -19.953 0.733 15 1 95.06 341 ARG A N 1
ATOM 2657 C CA . ARG A 1 341 ? -20.312 1.497 16.188 1 95.06 341 ARG A CA 1
ATOM 2658 C C . ARG A 1 341 ? -19.531 2.805 16.266 1 95.06 341 ARG A C 1
ATOM 2660 O O . ARG A 1 341 ? -20.094 3.852 16.594 1 95.06 341 ARG A O 1
ATOM 2667 N N . THR A 1 342 ? -18.234 2.734 15.969 1 94.94 342 THR A N 1
ATOM 2668 C CA . THR A 1 342 ? -17.406 3.928 15.969 1 94.94 342 THR A CA 1
ATOM 2669 C C . THR A 1 342 ? -17.906 4.945 14.945 1 94.94 342 THR A C 1
ATOM 2671 O O . THR A 1 342 ? -17.953 6.145 15.234 1 94.94 342 THR A O 1
ATOM 2674 N N . ALA A 1 343 ? -18.266 4.453 13.781 1 93.81 343 ALA A N 1
ATOM 2675 C CA . ALA A 1 343 ? -18.797 5.344 12.75 1 93.81 343 ALA A CA 1
ATOM 2676 C C . ALA A 1 343 ? -20.094 6 13.195 1 93.81 343 ALA A C 1
ATOM 2678 O O . ALA A 1 343 ? -20.297 7.195 12.977 1 93.81 343 ALA A O 1
ATOM 2679 N N . TYR A 1 344 ? -20.953 5.246 13.859 1 93.88 344 TYR A N 1
ATOM 2680 C CA . TYR A 1 344 ? -22.219 5.785 14.352 1 93.88 344 TYR A CA 1
ATOM 2681 C C . TYR A 1 344 ? -21.984 6.832 15.438 1 93.88 344 TYR A C 1
ATOM 2683 O O . TYR A 1 344 ? -22.578 7.914 15.398 1 93.88 344 TYR A O 1
ATOM 2691 N N . LEU A 1 345 ? -21.109 6.5 16.391 1 93.44 345 LEU A N 1
ATOM 2692 C CA . LEU A 1 345 ? -20.781 7.438 17.453 1 93.44 345 LEU A CA 1
ATOM 2693 C C . LEU A 1 345 ? -20.141 8.703 16.891 1 93.44 345 LEU A C 1
ATOM 2695 O O . LEU A 1 345 ? -20.453 9.812 17.328 1 93.44 345 LEU A O 1
ATOM 2699 N N . GLY A 1 346 ? -19.25 8.469 15.953 1 92.94 346 GLY A N 1
ATOM 2700 C CA . GLY A 1 346 ? -18.625 9.617 15.297 1 92.94 346 GLY A CA 1
ATOM 2701 C C . GLY A 1 346 ? -19.641 10.516 14.594 1 92.94 346 GLY A C 1
ATOM 2702 O O . GLY A 1 346 ? -19.594 11.734 14.758 1 92.94 346 GLY A O 1
ATOM 2703 N N . MET A 1 347 ? -20.562 9.945 13.891 1 92.38 347 MET A N 1
ATOM 2704 C CA . MET A 1 347 ? -21.609 10.695 13.195 1 92.38 347 MET A CA 1
ATOM 2705 C C . MET A 1 347 ? -22.469 11.477 14.18 1 92.38 347 MET A C 1
ATOM 2707 O O . MET A 1 347 ? -22.734 12.656 13.969 1 92.38 347 MET A O 1
ATOM 2711 N N . SER A 1 348 ? -22.812 10.859 15.289 1 92.69 348 SER A N 1
ATOM 2712 C CA . SER A 1 348 ? -23.641 11.5 16.312 1 92.69 348 SER A CA 1
ATOM 2713 C C . SER A 1 348 ? -22.891 12.648 16.984 1 92.69 348 SER A C 1
ATOM 2715 O O . SER A 1 348 ? -23.438 13.734 17.172 1 92.69 348 SER A O 1
ATOM 2717 N N . ALA A 1 349 ? -21.672 12.367 17.219 1 94.06 349 ALA A N 1
ATOM 2718 C CA . ALA A 1 349 ? -20.844 13.406 17.828 1 94.06 349 ALA A CA 1
ATOM 2719 C C . ALA A 1 349 ? -20.672 14.594 16.891 1 94.06 349 ALA A C 1
ATOM 2721 O O . ALA A 1 349 ? -20.734 15.75 17.328 1 94.06 349 ALA A O 1
ATOM 2722 N N . GLU A 1 350 ? -20.469 14.367 15.633 1 94.19 350 GLU A N 1
ATOM 2723 C CA . GLU A 1 350 ? -20.219 15.438 14.672 1 94.19 350 GLU A CA 1
ATOM 2724 C C . GLU A 1 350 ? -21.484 16.266 14.438 1 94.19 350 GLU A C 1
ATOM 2726 O O . GLU A 1 350 ? -21.391 17.484 14.219 1 94.19 350 GLU A O 1
ATOM 2731 N N . LEU A 1 351 ? -22.625 15.641 14.492 1 92.81 351 LEU A N 1
ATOM 2732 C CA . LEU A 1 351 ? -23.859 16.406 14.383 1 92.81 351 LEU A CA 1
ATOM 2733 C C . LEU A 1 351 ? -24 17.375 15.555 1 92.81 351 LEU A C 1
ATOM 2735 O O . LEU A 1 351 ? -24.359 18.531 15.359 1 92.81 351 LEU A O 1
ATOM 2739 N N . SER A 1 352 ? -23.656 16.891 16.75 1 94.06 352 SER A N 1
ATOM 2740 C CA . SER A 1 352 ? -23.672 17.75 17.938 1 94.06 352 SER A CA 1
ATOM 2741 C C . SER A 1 352 ? -22.625 18.859 17.828 1 94.06 352 SER A C 1
ATOM 2743 O O . SER A 1 352 ? -22.875 19.984 18.25 1 94.06 352 SER A O 1
ATOM 2745 N N . ARG A 1 353 ? -21.516 18.469 17.281 1 95.69 353 ARG A N 1
ATOM 2746 C CA . ARG A 1 353 ? -20.422 19.422 17.125 1 95.69 353 ARG A CA 1
ATOM 2747 C C . ARG A 1 353 ? -20.797 20.531 16.141 1 95.69 353 ARG A C 1
ATOM 2749 O O . ARG A 1 353 ? -20.391 21.688 16.312 1 95.69 353 ARG A O 1
ATOM 2756 N N . ILE A 1 354 ? -21.578 20.219 15.109 1 94.88 354 ILE A N 1
ATOM 2757 C CA . ILE A 1 354 ? -22 21.219 14.141 1 94.88 354 ILE A CA 1
ATOM 2758 C C . ILE A 1 354 ? -22.828 22.297 14.852 1 94.88 354 ILE A C 1
ATOM 2760 O O . ILE A 1 354 ? -22.594 23.484 14.664 1 94.88 354 ILE A O 1
ATOM 2764 N N . LYS A 1 355 ? -23.688 21.906 15.75 1 93.81 355 LYS A N 1
ATOM 2765 C CA . LYS A 1 355 ? -24.516 22.859 16.5 1 93.81 355 LYS A CA 1
ATOM 2766 C C . LYS A 1 355 ? -23.656 23.688 17.453 1 93.81 355 LYS A C 1
ATOM 2768 O O . LYS A 1 355 ? -23.797 24.922 17.516 1 93.81 355 LYS A O 1
ATOM 2773 N N . ALA A 1 356 ? -22.734 22.984 18.078 1 96.5 356 ALA A N 1
ATOM 2774 C CA . ALA A 1 356 ? -21.875 23.688 19.047 1 96.5 356 ALA A CA 1
ATOM 2775 C C . ALA A 1 356 ? -20.953 24.672 18.344 1 96.5 356 ALA A C 1
ATOM 2777 O O . ALA A 1 356 ? -20.75 25.781 18.828 1 96.5 356 ALA A O 1
ATOM 2778 N N . THR A 1 357 ? -20.359 24.266 17.219 1 96.31 357 THR A N 1
ATOM 2779 C CA . THR A 1 357 ? -19.422 25.125 16.516 1 96.31 357 THR A CA 1
ATOM 2780 C C . THR A 1 357 ? -20.141 26.266 15.812 1 96.31 357 THR A C 1
ATOM 2782 O O . THR A 1 357 ? -19.594 27.359 15.664 1 96.31 357 THR A O 1
ATOM 2785 N N . ARG A 1 358 ? -21.375 26.062 15.445 1 94.44 358 ARG A N 1
ATOM 2786 C CA . ARG A 1 358 ? -22.188 27.156 14.906 1 94.44 358 ARG A CA 1
ATOM 2787 C C . ARG A 1 358 ? -22.422 28.234 15.961 1 94.44 358 ARG A C 1
ATOM 2789 O O . ARG A 1 358 ? -22.25 29.422 15.695 1 94.44 358 ARG A O 1
ATOM 2796 N N . HIS A 1 359 ? -22.719 27.766 17.141 1 96.06 359 HIS A N 1
ATOM 2797 C CA . HIS A 1 359 ? -22.922 28.703 18.25 1 96.06 359 HIS A CA 1
ATOM 2798 C C . HIS A 1 359 ? -21.609 29.406 18.609 1 96.06 359 HIS A C 1
ATOM 2800 O O . HIS A 1 359 ? -21.609 30.609 18.875 1 96.06 359 HIS A O 1
ATOM 2806 N N . ALA A 1 360 ? -20.547 28.641 18.609 1 96.88 360 ALA A N 1
ATOM 2807 C CA . ALA A 1 360 ? -19.25 29.234 18.891 1 96.88 360 ALA A CA 1
ATOM 2808 C C . ALA A 1 360 ? -18.891 30.297 17.859 1 96.88 360 ALA A C 1
ATOM 2810 O O . ALA A 1 360 ? -18.312 31.328 18.188 1 96.88 360 ALA A O 1
ATOM 2811 N N . LEU A 1 361 ? -19.219 30.062 16.625 1 96.06 361 LEU A N 1
ATOM 2812 C CA . LEU A 1 361 ? -18.969 31.031 15.562 1 96.06 361 LEU A CA 1
ATOM 2813 C C . LEU A 1 361 ? -19.781 32.312 15.758 1 96.06 361 LEU A C 1
ATOM 2815 O O . LEU A 1 361 ? -19.25 33.406 15.641 1 96.06 361 LEU A O 1
ATOM 2819 N N . GLU A 1 362 ? -21.031 32.156 16.156 1 96 362 GLU A N 1
ATOM 2820 C CA . GLU A 1 362 ? -21.891 33.312 16.422 1 96 362 GLU A CA 1
ATOM 2821 C C . GLU A 1 362 ? -21.344 34.125 17.578 1 96 362 GLU A C 1
ATOM 2823 O O . GLU A 1 362 ? -21.297 35.375 17.484 1 96 362 GLU A O 1
ATOM 2828 N N . SER A 1 363 ? -20.922 33.438 18.578 1 96.75 363 SER A N 1
ATOM 2829 C CA . SER A 1 363 ? -20.344 34.125 19.734 1 96.75 363 SER A CA 1
ATOM 2830 C C . SER A 1 363 ? -19.047 34.844 19.375 1 96.75 363 SER A C 1
ATOM 2832 O O . SER A 1 363 ? -18.812 35.969 19.812 1 96.75 363 SER A O 1
ATOM 2834 N N . ALA A 1 364 ? -18.219 34.188 18.594 1 96 364 ALA A N 1
ATOM 2835 C CA . ALA A 1 364 ? -16.938 34.75 18.188 1 96 364 ALA A CA 1
ATOM 2836 C C . ALA A 1 364 ? -17.141 36 17.297 1 96 364 ALA A C 1
ATOM 2838 O O . ALA A 1 364 ? -16.391 36.969 17.391 1 96 364 ALA A O 1
ATOM 2839 N N . GLU A 1 365 ? -18.141 35.969 16.469 1 95.19 365 GLU A N 1
ATOM 2840 C CA . GLU A 1 365 ? -18.469 37.094 15.609 1 95.19 365 GLU A CA 1
ATOM 2841 C C . GLU A 1 365 ? -18.938 38.312 16.438 1 95.19 365 GLU A C 1
ATOM 2843 O O . GLU A 1 365 ? -18.531 39.438 16.172 1 95.19 365 GLU A O 1
ATOM 2848 N N . LYS A 1 366 ? -19.75 38 17.453 1 95.81 366 LYS A N 1
ATOM 2849 C CA . LYS A 1 366 ? -20.219 39.062 18.344 1 95.81 366 LYS A CA 1
ATOM 2850 C C . LYS A 1 366 ? -19.062 39.656 19.141 1 95.81 366 LYS A C 1
ATOM 2852 O O . LYS A 1 366 ? -18.969 40.875 19.297 1 95.81 366 LYS A O 1
ATOM 2857 N N . SER A 1 367 ? -18.266 38.75 19.578 1 95.88 367 SER A N 1
ATOM 2858 C CA . SER A 1 367 ? -17.109 39.188 20.359 1 95.88 367 SER A CA 1
ATOM 2859 C C . SER A 1 367 ? -16.188 40.062 19.516 1 95.88 367 SER A C 1
ATOM 2861 O O . SER A 1 367 ? -15.68 41.094 19.984 1 95.88 367 SER A O 1
ATOM 2863 N N . ARG A 1 368 ? -15.914 39.688 18.281 1 93.94 368 ARG A N 1
ATOM 2864 C CA . ARG A 1 368 ? -15.055 40.438 17.391 1 93.94 368 ARG A CA 1
ATOM 2865 C C . ARG A 1 368 ? -15.648 41.812 17.109 1 93.94 368 ARG A C 1
ATOM 2867 O O . ARG A 1 368 ? -14.961 42.844 17.219 1 93.94 368 ARG A O 1
ATOM 2874 N N . THR A 1 369 ? -16.922 41.938 16.875 1 94.38 369 THR A N 1
ATOM 2875 C CA . THR A 1 369 ? -17.594 43.219 16.594 1 94.38 369 THR A CA 1
ATOM 2876 C C . THR A 1 369 ? -17.547 44.125 17.812 1 94.38 369 THR A C 1
ATOM 2878 O O . THR A 1 369 ? -17.266 45.312 17.688 1 94.38 369 THR A O 1
ATOM 2881 N N . ALA A 1 370 ? -17.75 43.531 18.984 1 94.62 370 ALA A N 1
ATOM 2882 C CA . ALA A 1 370 ? -17.719 44.281 20.219 1 94.62 370 ALA A CA 1
ATOM 2883 C C . ALA A 1 370 ? -16.312 44.812 20.5 1 94.62 370 ALA A C 1
ATOM 2885 O O . ALA A 1 370 ? -16.156 45.969 20.922 1 94.62 370 ALA A O 1
ATOM 2886 N N . THR A 1 371 ? -15.383 43.969 20.266 1 92.5 371 THR A N 1
ATOM 2887 C CA . THR A 1 371 ? -14 44.344 20.531 1 92.5 371 THR A CA 1
ATOM 2888 C C . THR A 1 371 ? -13.547 45.438 19.562 1 92.5 371 THR A C 1
ATOM 2890 O O . THR A 1 371 ? -12.812 46.375 19.953 1 92.5 371 THR A O 1
ATOM 2893 N N . GLU A 1 372 ? -13.953 45.375 18.359 1 91 372 GLU A N 1
ATOM 2894 C CA . GLU A 1 372 ? -13.625 46.406 17.375 1 91 372 GLU A CA 1
ATOM 2895 C C . GLU A 1 372 ? -14.227 47.75 17.75 1 91 372 GLU A C 1
ATOM 2897 O O . GLU A 1 372 ? -13.57 48.781 17.609 1 91 372 GLU A O 1
ATOM 2902 N N . LYS A 1 373 ? -15.461 47.688 18.234 1 91.44 373 LYS A N 1
ATOM 2903 C CA . LYS A 1 373 ? -16.109 48.938 18.688 1 91.44 373 LYS A CA 1
ATOM 2904 C C . LYS A 1 373 ? -15.414 49.5 19.922 1 91.44 373 LYS A C 1
ATOM 2906 O O . LYS A 1 373 ? -15.188 50.688 20.016 1 91.44 373 LYS A O 1
ATOM 2911 N N . ALA A 1 374 ? -15.117 48.562 20.812 1 91.31 374 ALA A N 1
ATOM 2912 C CA . ALA A 1 374 ? -14.445 49 22.047 1 91.31 374 ALA A CA 1
ATOM 2913 C C . ALA A 1 374 ? -13.078 49.594 21.75 1 91.31 374 ALA A C 1
ATOM 2915 O O . ALA A 1 374 ? -12.625 50.5 22.453 1 91.31 374 ALA A O 1
ATOM 2916 N N . PHE A 1 375 ? -12.414 49.125 20.828 1 88.06 375 PHE A N 1
ATOM 2917 C CA . PHE A 1 375 ? -11.133 49.688 20.406 1 88.06 375 PHE A CA 1
ATOM 2918 C C . PHE A 1 375 ? -11.32 51.094 19.859 1 88.06 375 PHE A C 1
ATOM 2920 O O . PHE A 1 375 ? -10.508 51.969 20.125 1 88.06 375 PHE A O 1
ATOM 2927 N N . GLY A 1 376 ? -12.406 51.375 19.156 1 83.75 376 GLY A N 1
ATOM 2928 C CA . GLY A 1 376 ? -12.719 52.688 18.641 1 83.75 376 GLY A CA 1
ATOM 2929 C C . GLY A 1 376 ? -12.945 53.719 19.75 1 83.75 376 GLY A C 1
ATOM 2930 O O . GLY A 1 376 ? -12.602 54.875 19.594 1 83.75 376 GLY A O 1
ATOM 2931 N N . TYR A 1 377 ? -13.391 53.125 20.938 1 85.38 377 TYR A N 1
ATOM 2932 C CA . TYR A 1 377 ? -13.656 53.969 22.094 1 85.38 377 TYR A CA 1
ATOM 2933 C C . TYR A 1 377 ? -12.43 54.062 22.984 1 85.38 377 TYR A C 1
ATOM 2935 O O . TYR A 1 377 ? -12.438 54.781 23.984 1 85.38 377 TYR A O 1
ATOM 2943 N N . GLY A 1 378 ? -11.391 53.312 22.688 1 81.88 378 GLY A N 1
ATOM 2944 C CA . GLY A 1 378 ? -10.148 53.375 23.438 1 81.88 378 GLY A CA 1
ATOM 2945 C C . GLY A 1 378 ? -10.156 52.469 24.672 1 81.88 378 GLY A C 1
ATOM 2946 O O . GLY A 1 378 ? -9.273 52.594 25.531 1 81.88 378 GLY A O 1
ATOM 2947 N N . VAL A 1 379 ? -11.109 51.562 24.734 1 82.81 379 VAL A N 1
ATOM 2948 C CA . VAL A 1 379 ? -11.266 50.719 25.906 1 82.81 379 VAL A CA 1
ATOM 2949 C C . VAL A 1 379 ? -10.445 49.438 25.734 1 82.81 379 VAL A C 1
ATOM 2951 O O . VAL A 1 379 ? -10.023 48.812 26.719 1 82.81 379 VAL A O 1
ATOM 2954 N N . LYS A 1 380 ? -10.273 49.031 24.516 1 83.94 380 LYS A N 1
ATOM 2955 C CA . LYS A 1 380 ? -9.484 47.844 24.172 1 83.94 380 LYS A CA 1
ATOM 2956 C C . LYS A 1 380 ? -8.273 48.188 23.328 1 83.94 380 LYS A C 1
ATOM 2958 O O . LYS A 1 380 ? -8.219 49.281 22.75 1 83.94 380 LYS A O 1
ATOM 2963 N N . ASN A 1 381 ? -7.301 47.312 23.359 1 80.94 381 ASN A N 1
ATOM 2964 C CA . ASN A 1 381 ? -6.086 47.562 22.594 1 80.94 381 ASN A CA 1
ATOM 2965 C C . ASN A 1 381 ? -6.059 46.75 21.297 1 80.94 381 ASN A C 1
ATOM 2967 O O . ASN A 1 381 ? -6.949 45.938 21.047 1 80.94 381 ASN A O 1
ATOM 2971 N N . ALA A 1 382 ? -5.062 47.094 20.516 1 80.31 382 ALA A N 1
ATOM 2972 C CA . ALA A 1 382 ? -4.93 46.5 19.188 1 80.31 382 ALA A CA 1
ATOM 2973 C C . ALA A 1 382 ? -4.711 45 19.281 1 80.31 382 ALA A C 1
ATOM 2975 O O . ALA A 1 382 ? -5.176 44.25 18.422 1 80.31 382 ALA A O 1
ATOM 2976 N N . VAL A 1 383 ? -4.129 44.562 20.234 1 79 383 VAL A N 1
ATOM 2977 C CA . VAL A 1 383 ? -3.844 43.125 20.422 1 79 383 VAL A CA 1
ATOM 2978 C C . VAL A 1 383 ? -5.141 42.375 20.719 1 79 383 VAL A C 1
ATOM 2980 O O . VAL A 1 383 ? -5.309 41.219 20.297 1 79 383 VAL A O 1
ATOM 2983 N N . ASP A 1 384 ? -6.004 43.031 21.406 1 84.88 384 ASP A N 1
ATOM 2984 C CA . ASP A 1 384 ? -7.301 42.438 21.688 1 84.88 384 ASP A CA 1
ATOM 2985 C C . ASP A 1 384 ? -8.094 42.188 20.406 1 84.88 384 ASP A C 1
ATOM 2987 O O . ASP A 1 384 ? -8.742 41.156 20.25 1 84.88 384 ASP A O 1
ATOM 2991 N N . VAL A 1 385 ? -8.023 43.188 19.625 1 87.38 385 VAL A N 1
ATOM 2992 C CA . VAL A 1 385 ? -8.719 43.094 18.344 1 87.38 385 VAL A CA 1
ATOM 2993 C C . VAL A 1 385 ? -8.102 41.938 17.516 1 87.38 385 VAL A C 1
ATOM 2995 O O . VAL A 1 385 ? -8.82 41.125 16.938 1 87.38 385 VAL A O 1
ATOM 2998 N N . LEU A 1 386 ? -6.812 41.906 17.531 1 86.25 386 LEU A N 1
ATOM 2999 C CA . LEU A 1 386 ? -6.113 40.844 16.812 1 86.25 386 LEU A CA 1
ATOM 3000 C C . LEU A 1 386 ? -6.551 39.469 17.312 1 86.25 386 LEU A C 1
ATOM 3002 O O . LEU A 1 386 ? -6.828 38.562 16.516 1 86.25 386 LEU A O 1
ATOM 3006 N N . ASP A 1 387 ? -6.625 39.25 18.5 1 86.62 387 ASP A N 1
ATOM 3007 C CA . ASP A 1 387 ? -6.996 37.969 19.109 1 86.62 387 ASP A CA 1
ATOM 3008 C C . ASP A 1 387 ? -8.445 37.594 18.781 1 86.62 387 ASP A C 1
ATOM 3010 O O . ASP A 1 387 ? -8.758 36.438 18.547 1 86.62 387 ASP A O 1
ATOM 3014 N N . SER A 1 388 ? -9.219 38.594 18.844 1 91.38 388 SER A N 1
ATOM 3015 C CA . SER A 1 388 ? -10.625 38.344 18.531 1 91.38 388 SER A CA 1
ATOM 3016 C C . SER A 1 388 ? -10.805 37.938 17.078 1 91.38 388 SER A C 1
ATOM 3018 O O . SER A 1 388 ? -11.656 37.094 16.766 1 91.38 388 SER A O 1
ATOM 3020 N N . ILE A 1 389 ? -10.023 38.5 16.188 1 90.19 389 ILE A N 1
ATOM 3021 C CA . ILE A 1 389 ? -10.047 38.125 14.781 1 90.19 389 ILE A CA 1
ATOM 3022 C C . ILE A 1 389 ? -9.578 36.656 14.641 1 90.19 389 ILE A C 1
ATOM 3024 O O . ILE A 1 389 ? -10.234 35.875 13.969 1 90.19 389 ILE A O 1
ATOM 3028 N N . LYS A 1 390 ? -8.531 36.344 15.266 1 90.38 390 LYS A N 1
ATOM 3029 C CA . LYS A 1 390 ? -8.016 35 15.25 1 90.38 390 LYS A CA 1
ATOM 3030 C C . LYS A 1 390 ? -9.07 34 15.727 1 90.38 390 LYS A C 1
ATOM 3032 O O . LYS A 1 390 ? -9.242 32.938 15.117 1 90.38 390 LYS A O 1
ATOM 3037 N N . GLU A 1 391 ? -9.727 34.375 16.703 1 91.69 391 GLU A N 1
ATOM 3038 C CA . GLU A 1 391 ? -10.727 33.469 17.281 1 91.69 391 GLU A CA 1
ATOM 3039 C C . GLU A 1 391 ? -11.914 33.281 16.344 1 91.69 391 GLU A C 1
ATOM 3041 O O . GLU A 1 391 ? -12.461 32.156 16.266 1 91.69 391 GLU A O 1
ATOM 3046 N N . GLU A 1 392 ? -12.336 34.25 15.75 1 93.62 392 GLU A N 1
ATOM 3047 C CA . GLU A 1 392 ? -13.445 34.156 14.805 1 93.62 392 GLU A CA 1
ATOM 3048 C C . GLU A 1 392 ? -13.094 33.188 13.656 1 93.62 392 GLU A C 1
ATOM 3050 O O . GLU A 1 392 ? -13.891 32.344 13.297 1 93.62 392 GLU A O 1
ATOM 3055 N N . PHE A 1 393 ? -11.922 33.406 13.156 1 92.44 393 PHE A N 1
ATOM 3056 C CA . PHE A 1 393 ? -11.531 32.594 12.008 1 92.44 393 PHE A CA 1
ATOM 3057 C C . PHE A 1 393 ? -11.297 31.141 12.43 1 92.44 393 PHE A C 1
ATOM 3059 O O . PHE A 1 393 ? -11.57 30.219 11.664 1 92.44 393 PHE A O 1
ATOM 3066 N N . ARG A 1 394 ? -10.805 30.906 13.562 1 93.56 394 ARG A N 1
ATOM 3067 C CA . ARG A 1 394 ? -10.695 29.547 14.102 1 93.56 394 ARG A CA 1
ATOM 3068 C C . ARG A 1 394 ? -12.07 28.906 14.234 1 93.56 394 ARG A C 1
ATOM 3070 O O . AR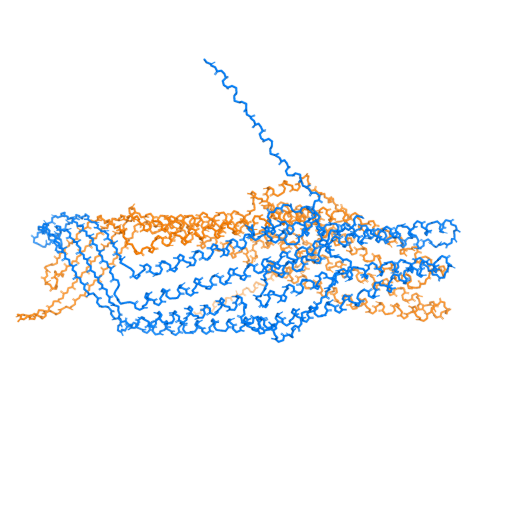G A 1 394 ? -12.25 27.734 13.883 1 93.56 394 ARG A O 1
ATOM 3077 N N . ALA A 1 395 ? -12.953 29.641 14.773 1 94.88 395 ALA A N 1
ATOM 3078 C CA . ALA A 1 395 ? -14.312 29.141 14.953 1 94.88 395 ALA A CA 1
ATOM 3079 C C . ALA A 1 395 ? -14.953 28.812 13.602 1 94.88 395 ALA A C 1
ATOM 3081 O O . ALA A 1 395 ? -15.656 27.797 13.477 1 94.88 395 ALA A O 1
ATOM 3082 N N . ARG A 1 396 ? -14.734 29.641 12.656 1 94.38 396 ARG A N 1
ATOM 3083 C CA . ARG A 1 396 ? -15.258 29.406 11.32 1 94.38 396 ARG A CA 1
ATOM 3084 C C . ARG A 1 396 ? -14.68 28.141 10.719 1 94.38 396 ARG A C 1
ATOM 3086 O O . ARG A 1 396 ? -15.398 27.344 10.102 1 94.38 396 ARG A O 1
ATOM 3093 N N . ARG A 1 397 ? -13.445 27.969 10.836 1 94.38 397 ARG A N 1
ATOM 3094 C CA . ARG A 1 397 ? -12.781 26.766 10.359 1 94.38 397 ARG A CA 1
ATOM 3095 C C . ARG A 1 397 ? -13.375 25.516 11.008 1 94.38 397 ARG A C 1
ATOM 3097 O O . ARG A 1 397 ? -13.664 24.531 10.32 1 94.38 397 ARG A O 1
ATOM 3104 N N . ASP A 1 398 ? -13.555 25.578 12.266 1 94.75 398 ASP A N 1
ATOM 3105 C CA . ASP A 1 398 ? -14.086 24.438 13.008 1 94.75 398 ASP A CA 1
ATOM 3106 C C . ASP A 1 398 ? -15.5 24.109 12.555 1 94.75 398 ASP A C 1
ATOM 3108 O O . ASP A 1 398 ? -15.867 22.922 12.469 1 94.75 398 ASP A O 1
ATOM 3112 N N . PHE A 1 399 ? -16.266 25.125 12.289 1 95.06 399 PHE A N 1
ATOM 3113 C CA . PHE A 1 399 ? -17.625 24.938 11.828 1 95.06 399 PHE A CA 1
ATOM 3114 C C . PHE A 1 399 ? -17.656 24.234 10.477 1 95.06 399 PHE A C 1
ATOM 3116 O O . PHE A 1 399 ? -18.359 23.219 10.312 1 95.06 399 PHE A O 1
ATOM 3123 N N . TYR A 1 400 ? -16.828 24.656 9.555 1 93.38 400 TYR A N 1
ATOM 3124 C CA . TYR A 1 400 ? -16.781 24.047 8.234 1 93.38 400 TYR A CA 1
ATOM 3125 C C . TYR A 1 400 ? -16.297 22.594 8.328 1 93.38 400 TYR A C 1
ATOM 3127 O O . TYR A 1 400 ? -16.875 21.703 7.727 1 93.38 400 TYR A O 1
ATOM 3135 N N . GLN A 1 401 ? -15.273 22.359 9.094 1 94.38 401 GLN A N 1
ATOM 3136 C CA . GLN A 1 401 ? -14.688 21.031 9.234 1 94.38 401 GLN A CA 1
ATOM 3137 C C . GLN A 1 401 ? -15.68 20.047 9.844 1 94.38 401 GLN A C 1
ATOM 3139 O O . GLN A 1 401 ? -15.695 18.859 9.484 1 94.38 401 GLN A O 1
ATOM 3144 N N . SER A 1 402 ? -16.438 20.531 10.789 1 94.75 402 SER A N 1
ATOM 3145 C CA . SER A 1 402 ? -17.406 19.656 11.438 1 94.75 402 SER A CA 1
ATOM 3146 C C . SER A 1 402 ? -18.453 19.156 10.445 1 94.75 402 SER A C 1
ATOM 3148 O O . SER A 1 402 ? -18.891 18 10.531 1 94.75 402 SER A O 1
ATOM 3150 N N . GLN A 1 403 ? -18.844 20.016 9.539 1 94.31 403 GLN A N 1
ATOM 3151 C CA . GLN A 1 403 ? -19.812 19.625 8.516 1 94.31 403 GLN A CA 1
ATOM 3152 C C . GLN A 1 403 ? -19.234 18.531 7.609 1 94.31 403 GLN A C 1
ATOM 3154 O O . GLN A 1 403 ? -19.906 17.531 7.324 1 94.31 403 GLN A O 1
ATOM 3159 N N . TYR A 1 404 ? -18.031 18.734 7.113 1 94.5 404 TYR A N 1
ATOM 3160 C CA . TYR A 1 404 ? -17.375 17.75 6.246 1 94.5 404 TYR A CA 1
ATOM 3161 C C . TYR A 1 404 ? -17.188 16.422 6.977 1 94.5 404 TYR A C 1
ATOM 3163 O O . TYR A 1 404 ? -17.422 15.352 6.402 1 94.5 404 TYR A O 1
ATOM 3171 N N . ARG A 1 405 ? -16.828 16.484 8.234 1 93.5 405 ARG A N 1
ATOM 3172 C CA . ARG A 1 405 ? -16.609 15.273 9.016 1 93.5 405 ARG A CA 1
ATOM 3173 C C . ARG A 1 405 ? -17.906 14.516 9.227 1 93.5 405 ARG A C 1
ATOM 3175 O O . ARG A 1 405 ? -17.922 13.281 9.266 1 93.5 405 ARG A O 1
ATOM 3182 N N . PHE A 1 406 ? -19.016 15.305 9.367 1 93.94 406 PHE A N 1
ATOM 3183 C CA . PHE A 1 406 ? -20.312 14.656 9.516 1 93.94 406 PHE A CA 1
ATOM 3184 C C . PHE A 1 406 ? -20.656 13.844 8.273 1 93.94 406 PHE A C 1
ATOM 3186 O O . PHE A 1 406 ? -20.984 12.664 8.375 1 93.94 406 PHE A O 1
ATOM 3193 N N . VAL A 1 407 ? -20.531 14.43 7.148 1 92.88 407 VAL A N 1
ATOM 3194 C CA . VAL A 1 407 ? -20.906 13.781 5.895 1 92.88 407 VAL A CA 1
ATOM 3195 C C . VAL A 1 407 ? -20.016 12.547 5.68 1 92.88 407 VAL A C 1
ATOM 3197 O O . VAL A 1 407 ? -20.516 11.484 5.309 1 92.88 407 VAL A O 1
ATOM 3200 N N . THR A 1 408 ? -18.719 12.695 5.914 1 92.62 408 THR A N 1
ATOM 3201 C CA . THR A 1 408 ? -17.797 11.578 5.723 1 92.62 408 THR A CA 1
ATOM 3202 C C . THR A 1 408 ? -18.094 10.453 6.715 1 92.62 408 THR A C 1
ATOM 3204 O O . THR A 1 408 ? -18.047 9.273 6.359 1 92.62 408 THR A O 1
ATOM 3207 N N . SER A 1 409 ? -18.422 10.812 7.938 1 92.31 409 SER A N 1
ATOM 3208 C CA . SER A 1 409 ? -18.75 9.812 8.938 1 92.31 409 SER A CA 1
ATOM 3209 C C . SER A 1 409 ? -20.031 9.062 8.562 1 92.31 409 SER A C 1
ATOM 3211 O O . SER A 1 409 ? -20.141 7.855 8.805 1 92.31 409 SER A O 1
ATOM 3213 N N . LEU A 1 410 ? -20.969 9.773 8.031 1 92.12 410 LEU A N 1
ATOM 3214 C CA . LEU A 1 410 ? -22.203 9.156 7.562 1 92.12 410 LEU A CA 1
ATOM 3215 C C . LEU A 1 410 ? -21.922 8.148 6.457 1 92.12 410 LEU A C 1
ATOM 3217 O O . LEU A 1 410 ? -22.453 7.035 6.477 1 92.12 410 LEU A O 1
ATOM 3221 N N . LEU A 1 411 ? -21.078 8.5 5.539 1 92.69 411 LEU A N 1
ATOM 3222 C CA . LEU A 1 411 ? -20.734 7.605 4.438 1 92.69 411 LEU A CA 1
ATOM 3223 C C . LEU A 1 411 ? -19.969 6.395 4.945 1 92.69 411 LEU A C 1
ATOM 3225 O O . LEU A 1 411 ? -20.156 5.277 4.453 1 92.69 411 LEU A O 1
ATOM 3229 N N . VAL A 1 412 ? -19.062 6.641 5.93 1 93.56 412 VAL A N 1
ATOM 3230 C CA . VAL A 1 412 ? -18.281 5.551 6.52 1 93.56 412 VAL A CA 1
ATOM 3231 C C . VAL A 1 412 ? -19.219 4.582 7.238 1 93.56 412 VAL A C 1
ATOM 3233 O O . VAL A 1 412 ? -19.016 3.365 7.203 1 93.56 412 VAL A O 1
ATOM 3236 N N . LEU A 1 413 ? -20.25 5.102 7.863 1 92.94 413 LEU A N 1
ATOM 3237 C CA . LEU A 1 413 ? -21.25 4.254 8.5 1 92.94 413 LEU A CA 1
ATOM 3238 C C . LEU A 1 413 ? -21.953 3.369 7.473 1 92.94 413 LEU A C 1
ATOM 3240 O O . LEU A 1 413 ? -22.094 2.162 7.68 1 92.94 413 LEU A O 1
ATOM 3244 N N . HIS A 1 414 ? -22.312 3.979 6.383 1 91.62 414 HIS A N 1
ATOM 3245 C CA . HIS A 1 414 ? -22.953 3.209 5.324 1 91.62 414 HIS A CA 1
ATOM 3246 C C . HIS A 1 414 ? -22 2.162 4.746 1 91.62 414 HIS A C 1
ATOM 3248 O O . HIS A 1 414 ? -22.422 1.06 4.395 1 91.62 414 HIS A O 1
ATOM 3254 N N . ARG A 1 415 ? -20.703 2.477 4.684 1 92.75 415 ARG A N 1
ATOM 3255 C CA . ARG A 1 415 ? -19.703 1.538 4.18 1 92.75 415 ARG A CA 1
ATOM 3256 C C . ARG A 1 415 ? -19.625 0.293 5.059 1 92.75 415 ARG A C 1
ATOM 3258 O O . ARG A 1 415 ? -19.703 -0.831 4.555 1 92.75 415 ARG A O 1
ATOM 3265 N N . TRP A 1 416 ? -19.531 0.479 6.293 1 91.25 416 TRP A N 1
ATOM 3266 C CA . TRP A 1 416 ? -19.344 -0.64 7.211 1 91.25 416 TRP A CA 1
ATOM 3267 C C . TRP A 1 416 ? -20.641 -1.439 7.371 1 91.25 416 TRP A C 1
ATOM 3269 O O . TRP A 1 416 ? -20.594 -2.641 7.648 1 91.25 416 TRP A O 1
ATOM 3279 N N . SER A 1 417 ? -21.797 -0.785 7.086 1 87.19 417 SER A N 1
ATOM 3280 C CA . SER A 1 417 ? -23.062 -1.49 7.152 1 87.19 417 SER A CA 1
ATOM 3281 C C . SER A 1 417 ? -23.297 -2.346 5.914 1 87.19 417 SER A C 1
ATOM 3283 O O . SER A 1 417 ? -24.219 -3.16 5.871 1 87.19 417 SER A O 1
ATOM 3285 N N . GLY A 1 418 ? -22.375 -2.215 4.973 1 83.94 418 GLY A N 1
ATOM 3286 C CA . GLY A 1 418 ? -22.484 -3.012 3.76 1 83.94 418 GLY A CA 1
ATOM 3287 C C . GLY A 1 418 ? -23.531 -2.496 2.793 1 83.94 418 GLY A C 1
ATOM 3288 O O . GLY A 1 418 ? -23.859 -3.162 1.808 1 83.94 418 GLY A O 1
ATOM 3289 N N . ARG A 1 419 ? -24.047 -1.331 3.02 1 78.31 419 ARG A N 1
ATOM 3290 C CA . ARG A 1 419 ? -25.141 -0.814 2.217 1 78.31 419 ARG A CA 1
ATOM 3291 C C . ARG A 1 419 ? -24.75 0.462 1.486 1 78.31 419 ARG A C 1
ATOM 3293 O O . ARG A 1 419 ? -25.609 1.223 1.034 1 78.31 419 ARG A O 1
ATOM 3300 N N . LEU A 1 420 ? -23.438 0.708 1.44 1 85.31 420 LEU A N 1
ATOM 3301 C CA . LEU A 1 420 ? -23.062 1.891 0.673 1 85.31 420 LEU A CA 1
ATOM 3302 C C . LEU A 1 420 ? -23.312 1.673 -0.816 1 85.31 420 LEU A C 1
ATOM 3304 O O . LEU A 1 420 ? -22.703 0.788 -1.427 1 85.31 420 LEU A O 1
ATOM 3308 N N . GLY A 1 421 ? -24.344 2.277 -1.279 1 85.25 421 GLY A N 1
ATOM 3309 C CA . GLY A 1 421 ? -24.672 2.209 -2.695 1 85.25 421 GLY A CA 1
ATOM 3310 C C . GLY A 1 421 ? -24.719 3.57 -3.361 1 85.25 421 GLY A C 1
ATOM 3311 O O . GLY A 1 421 ? -24.422 4.59 -2.73 1 85.25 421 GLY A O 1
ATOM 3312 N N . ASP A 1 422 ? -25 3.568 -4.578 1 87.81 422 ASP A N 1
ATOM 3313 C CA . ASP A 1 422 ? -25.094 4.793 -5.367 1 87.81 422 ASP A CA 1
ATOM 3314 C C . ASP A 1 422 ? -26.094 5.766 -4.746 1 87.81 422 ASP A C 1
ATOM 3316 O O . ASP A 1 422 ? -25.906 6.98 -4.785 1 87.81 422 ASP A O 1
ATOM 3320 N N . GLY A 1 423 ? -27.125 5.172 -4.133 1 88.56 423 GLY A N 1
ATOM 3321 C CA . GLY A 1 423 ? -28.141 6 -3.512 1 88.56 423 GLY A CA 1
ATOM 3322 C C . GLY A 1 423 ? -27.609 6.828 -2.354 1 88.56 423 GLY A C 1
ATOM 3323 O O . GLY A 1 423 ? -28 7.988 -2.189 1 88.56 423 GLY A O 1
ATOM 3324 N N . ASP A 1 424 ? -26.734 6.301 -1.585 1 89.38 424 ASP A N 1
ATOM 3325 C CA . ASP A 1 424 ? -26.172 7.004 -0.441 1 89.38 424 ASP A CA 1
ATOM 3326 C C . ASP A 1 424 ? -25.281 8.156 -0.896 1 89.38 424 ASP A C 1
ATOM 3328 O O . ASP A 1 424 ? -25.297 9.242 -0.305 1 89.38 424 ASP A O 1
ATOM 3332 N N . ILE A 1 425 ? -24.531 7.93 -1.913 1 91.69 425 ILE A N 1
ATOM 3333 C CA . ILE A 1 425 ? -23.656 8.961 -2.463 1 91.69 425 ILE A CA 1
ATOM 3334 C C . ILE A 1 425 ? -24.5 10.086 -3.061 1 91.69 425 ILE A C 1
ATOM 3336 O O . ILE A 1 425 ? -24.172 11.266 -2.91 1 91.69 425 ILE A O 1
ATOM 3340 N N . ARG A 1 426 ? -25.594 9.758 -3.627 1 90.88 426 ARG A N 1
ATOM 3341 C CA . ARG A 1 426 ? -26.5 10.75 -4.191 1 90.88 426 ARG A CA 1
ATOM 3342 C C . ARG A 1 426 ? -27.125 11.609 -3.096 1 90.88 426 ARG A C 1
ATOM 3344 O O . ARG A 1 426 ? -27.297 12.812 -3.268 1 90.88 426 ARG A O 1
ATOM 3351 N N . GLN A 1 427 ? -27.453 10.992 -2.035 1 88.06 427 GLN A N 1
ATOM 3352 C CA . GLN A 1 427 ? -28.016 11.734 -0.916 1 88.06 427 GLN A CA 1
ATOM 3353 C C . GLN A 1 427 ? -27.031 12.75 -0.364 1 88.06 427 GLN A C 1
ATOM 3355 O O . GLN A 1 427 ? -27.391 13.891 -0.077 1 88.06 427 GLN A O 1
ATOM 3360 N N . ALA A 1 428 ? -25.797 12.281 -0.191 1 89.69 428 ALA A N 1
ATOM 3361 C CA . ALA A 1 428 ? -24.75 13.211 0.251 1 89.69 428 ALA A CA 1
ATOM 3362 C C . ALA A 1 428 ? -24.547 14.328 -0.764 1 89.69 428 ALA A C 1
ATOM 3364 O O . ALA A 1 428 ? -24.297 15.477 -0.39 1 89.69 428 ALA A O 1
ATOM 3365 N N . ASN A 1 429 ? -24.734 14.008 -2.016 1 91.31 429 ASN A N 1
ATOM 3366 C CA . ASN A 1 429 ? -24.578 14.969 -3.1 1 91.31 429 ASN A CA 1
ATOM 3367 C C . ASN A 1 429 ? -25.656 16.031 -3.08 1 91.31 429 ASN A C 1
ATOM 3369 O O . ASN A 1 429 ? -25.469 17.141 -3.588 1 91.31 429 ASN A O 1
ATOM 3373 N N . GLU A 1 430 ? -26.766 15.719 -2.492 1 88.69 430 GLU A N 1
ATOM 3374 C CA . GLU A 1 430 ? -27.891 16.656 -2.43 1 88.69 430 GLU A CA 1
ATOM 3375 C C . GLU A 1 430 ? -27.547 17.859 -1.541 1 88.69 430 GLU A C 1
ATOM 3377 O O . GLU A 1 430 ? -28.125 18.938 -1.704 1 88.69 430 GLU A O 1
ATOM 3382 N N . TRP A 1 431 ? -26.641 17.609 -0.668 1 90.12 431 TRP A N 1
ATOM 3383 C CA . TRP A 1 431 ? -26.25 18.703 0.218 1 90.12 431 TRP A CA 1
ATOM 3384 C C . TRP A 1 431 ? -25.297 19.656 -0.481 1 90.12 431 TRP A C 1
ATOM 3386 O O . TRP A 1 431 ? -25.016 20.734 0.019 1 90.12 431 TRP A O 1
ATOM 3396 N N . LEU A 1 432 ? -24.719 19.281 -1.61 1 91 432 LEU A N 1
ATOM 3397 C CA . LEU A 1 432 ? -23.719 20.062 -2.324 1 91 432 LEU A CA 1
ATOM 3398 C C . LEU A 1 432 ? -24.375 20.984 -3.352 1 91 432 LEU A C 1
ATOM 3400 O O . LEU A 1 432 ? -25.141 20.516 -4.203 1 91 432 LEU A O 1
ATOM 3404 N N . VAL A 1 433 ? -24.078 22.234 -3.217 1 89.88 433 VAL A N 1
ATOM 3405 C CA . VAL A 1 433 ? -24.672 23.234 -4.113 1 89.88 433 VAL A CA 1
ATOM 3406 C C . VAL A 1 433 ? -23.562 24.094 -4.715 1 89.88 433 VAL A C 1
ATOM 3408 O O . VAL A 1 433 ? -22.469 24.188 -4.168 1 89.88 433 VAL A O 1
ATOM 3411 N N . ALA A 1 434 ? -23.828 24.672 -5.883 1 88.31 434 ALA A N 1
ATOM 3412 C CA . ALA A 1 434 ? -22.906 25.641 -6.469 1 88.31 434 ALA A CA 1
ATOM 3413 C C . ALA A 1 434 ? -22.859 26.922 -5.648 1 88.31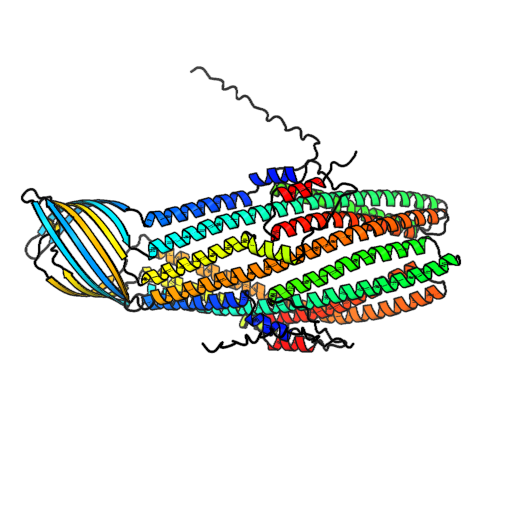 434 ALA A C 1
ATOM 3415 O O . ALA A 1 434 ? -23.906 27.438 -5.238 1 88.31 434 ALA A O 1
ATOM 3416 N N . PRO A 1 435 ? -21.594 27.25 -5.23 1 81.88 435 PRO A N 1
ATOM 3417 C CA . PRO A 1 435 ? -21.516 28.484 -4.445 1 81.88 435 PRO A CA 1
ATOM 3418 C C . PRO A 1 435 ? -22.156 29.688 -5.156 1 81.88 435 PRO A C 1
ATOM 3420 O O . PRO A 1 435 ? -22.078 29.781 -6.383 1 81.88 435 PRO A O 1
ATOM 3423 N N . ARG A 1 436 ? -23.109 30.406 -4.43 1 63.84 436 ARG A N 1
ATOM 3424 C CA . ARG A 1 436 ? -23.719 31.625 -4.977 1 63.84 436 ARG A CA 1
ATOM 3425 C C . ARG A 1 436 ? -22.688 32.719 -5.191 1 63.84 436 ARG A C 1
ATOM 3427 O O . ARG A 1 436 ? -21.766 32.875 -4.391 1 63.84 436 ARG A O 1
ATOM 3434 N N . LYS A 1 437 ? -22.469 33.094 -6.586 1 52.28 437 LYS A N 1
ATOM 3435 C CA . LYS A 1 437 ? -21.609 34.219 -6.93 1 52.28 437 LYS A CA 1
ATOM 3436 C C . LYS A 1 437 ? -21.969 35.438 -6.086 1 52.28 437 LYS A C 1
ATOM 3438 O O . LYS A 1 437 ? -23.141 35.719 -5.84 1 52.28 437 LYS A O 1
ATOM 3443 N N . MET B 1 1 ? 54.312 -33.094 25.484 1 28.78 1 MET B N 1
ATOM 3444 C CA . MET B 1 1 ? 53.062 -32.562 25.969 1 28.78 1 MET B CA 1
ATOM 3445 C C . MET B 1 1 ? 53.219 -31.078 26.328 1 28.78 1 MET B C 1
ATOM 3447 O O . MET B 1 1 ? 52.781 -30.641 27.406 1 28.78 1 MET B O 1
ATOM 3451 N N . LYS B 1 2 ? 54.281 -30.406 25.609 1 33.41 2 LYS B N 1
ATOM 3452 C CA . LYS B 1 2 ? 54.594 -29 25.797 1 33.41 2 LYS B CA 1
ATOM 3453 C C . LYS B 1 2 ? 53.375 -28.109 25.594 1 33.41 2 LYS B C 1
ATOM 3455 O O . LYS B 1 2 ? 52.625 -28.297 24.641 1 33.41 2 LYS B O 1
ATOM 3460 N N . PHE B 1 3 ? 52.812 -27.656 26.781 1 33.5 3 PHE B N 1
ATOM 3461 C CA . PHE B 1 3 ? 51.688 -26.734 27.016 1 33.5 3 PHE B CA 1
ATOM 3462 C C . PHE B 1 3 ? 51.844 -25.484 26.156 1 33.5 3 PHE B C 1
ATOM 3464 O O . PHE B 1 3 ? 52.781 -24.703 26.344 1 33.5 3 PHE B O 1
ATOM 3471 N N . LEU B 1 4 ? 51.625 -25.547 24.875 1 39.31 4 LEU B N 1
ATOM 3472 C CA . LEU B 1 4 ? 51.594 -24.391 24 1 39.31 4 LEU B CA 1
ATOM 3473 C C . LEU B 1 4 ? 50.625 -23.328 24.562 1 39.31 4 LEU B C 1
ATOM 3475 O O . LEU B 1 4 ? 49.438 -23.578 24.688 1 39.31 4 LEU B O 1
ATOM 3479 N N . ILE B 1 5 ? 51.094 -22.625 25.609 1 40.69 5 ILE B N 1
ATOM 3480 C CA . ILE B 1 5 ? 50.406 -21.469 26.172 1 40.69 5 ILE B CA 1
ATOM 3481 C C . ILE B 1 5 ? 50.031 -20.484 25.062 1 40.69 5 ILE B C 1
ATOM 3483 O O . ILE B 1 5 ? 50.906 -19.938 24.406 1 40.69 5 ILE B O 1
ATOM 3487 N N . ALA B 1 6 ? 48.969 -20.75 24.391 1 37.5 6 ALA B N 1
ATOM 3488 C CA . ALA B 1 6 ? 48.344 -19.844 23.422 1 37.5 6 ALA B CA 1
ATOM 3489 C C . ALA B 1 6 ? 48.125 -18.453 24.047 1 37.5 6 ALA B C 1
ATOM 3491 O O . ALA B 1 6 ? 47.406 -18.312 25.016 1 37.5 6 ALA B O 1
ATOM 3492 N N . PHE B 1 7 ? 49.188 -17.688 24.109 1 38.69 7 PHE B N 1
ATOM 3493 C CA . PHE B 1 7 ? 49.031 -16.266 24.422 1 38.69 7 PHE B CA 1
ATOM 3494 C C . PHE B 1 7 ? 47.875 -15.664 23.609 1 38.69 7 PHE B C 1
ATOM 3496 O O . PHE B 1 7 ? 47.969 -15.578 22.391 1 38.69 7 PHE B O 1
ATOM 3503 N N . CYS B 1 8 ? 46.625 -15.875 24.047 1 38.19 8 CYS B N 1
ATOM 3504 C CA . CYS B 1 8 ? 45.469 -15.148 23.531 1 38.19 8 CYS B CA 1
ATOM 3505 C C . CYS B 1 8 ? 45.688 -13.641 23.609 1 38.19 8 CYS B C 1
ATOM 3507 O O . CYS B 1 8 ? 45.75 -13.07 24.703 1 38.19 8 CYS B O 1
ATOM 3509 N N . LEU B 1 9 ? 46.562 -13.125 22.75 1 37.88 9 LEU B N 1
ATOM 3510 C CA . LEU B 1 9 ? 46.656 -11.68 22.594 1 37.88 9 LEU B CA 1
ATOM 3511 C C . LEU B 1 9 ? 45.25 -11.055 22.547 1 37.88 9 LEU B C 1
ATOM 3513 O O . LEU B 1 9 ? 44.469 -11.352 21.641 1 37.88 9 LEU B O 1
ATOM 3517 N N . LEU B 1 10 ? 44.719 -10.797 23.734 1 38.62 10 LEU B N 1
ATOM 3518 C CA . LEU B 1 10 ? 43.531 -9.938 23.906 1 38.62 10 LEU B CA 1
ATOM 3519 C C . LEU B 1 10 ? 43.688 -8.664 23.078 1 38.62 10 LEU B C 1
ATOM 3521 O O . LEU B 1 10 ? 44.5 -7.797 23.406 1 38.62 10 LEU B O 1
ATOM 3525 N N . VAL B 1 11 ? 43.625 -8.695 21.766 1 41.88 11 VAL B N 1
ATOM 3526 C CA . VAL B 1 11 ? 43.469 -7.488 20.953 1 41.88 11 VAL B CA 1
ATOM 3527 C C . VAL B 1 11 ? 42.344 -6.637 21.516 1 41.88 11 VAL B C 1
ATOM 3529 O O . VAL B 1 11 ? 41.188 -7.051 21.5 1 41.88 11 VAL B O 1
ATOM 3532 N N . MET B 1 12 ? 42.688 -5.902 22.609 1 39.09 12 MET B N 1
ATOM 3533 C CA . MET B 1 12 ? 41.719 -4.879 23.016 1 39.09 12 MET B CA 1
ATOM 3534 C C . MET B 1 12 ? 41.25 -4.082 21.812 1 39.09 12 MET B C 1
ATOM 3536 O O . MET B 1 12 ? 42.031 -3.6 21.016 1 39.09 12 MET B O 1
ATOM 3540 N N . PRO B 1 13 ? 40.031 -4.305 21.438 1 43.16 13 PRO B N 1
ATOM 3541 C CA . PRO B 1 13 ? 39.562 -3.41 20.391 1 43.16 13 PRO B CA 1
ATOM 3542 C C . PRO B 1 13 ? 39.875 -1.941 20.672 1 43.16 13 PRO B C 1
ATOM 3544 O O . PRO B 1 13 ? 39.75 -1.495 21.812 1 43.16 13 PRO B O 1
ATOM 3547 N N . LEU B 1 14 ? 40.969 -1.349 20.109 1 39.91 14 LEU B N 1
ATOM 3548 C CA . LEU B 1 14 ? 41.125 0.101 20.078 1 39.91 14 LEU B CA 1
ATOM 3549 C C . LEU B 1 14 ? 39.75 0.799 20.109 1 39.91 14 LEU B C 1
ATOM 3551 O O . LEU B 1 14 ? 38.906 0.55 19.266 1 39.91 14 LEU B O 1
ATOM 3555 N N . GLY B 1 15 ? 39.312 1.133 21.281 1 39.31 15 GLY B N 1
ATOM 3556 C CA . GLY B 1 15 ? 38.188 2.043 21.391 1 39.31 15 GLY B CA 1
ATOM 3557 C C . GLY B 1 15 ? 38.188 3.109 20.312 1 39.31 15 GLY B C 1
ATOM 3558 O O . GLY B 1 15 ? 39.156 3.812 20.109 1 39.31 15 GLY B O 1
ATOM 3559 N N . ALA B 1 16 ? 37.531 2.893 19.25 1 39.97 16 ALA B N 1
ATOM 3560 C CA . ALA B 1 16 ? 37.25 4.004 18.344 1 39.97 16 ALA B CA 1
ATOM 3561 C C . ALA B 1 16 ? 37.062 5.305 19.125 1 39.97 16 ALA B C 1
ATOM 3563 O O . ALA B 1 16 ? 36.125 5.434 19.906 1 39.97 16 ALA B O 1
ATOM 3564 N N . ILE B 1 17 ? 38.031 5.992 19.531 1 39.06 17 ILE B N 1
ATOM 3565 C CA . ILE B 1 17 ? 37.844 7.402 19.875 1 39.06 17 ILE B CA 1
ATOM 3566 C C . ILE B 1 17 ? 36.719 8 19.031 1 39.06 17 ILE B C 1
ATOM 3568 O O . ILE B 1 17 ? 36.781 7.969 17.797 1 39.06 17 ILE B O 1
ATOM 3572 N N . ALA B 1 18 ? 35.625 7.98 19.484 1 43.84 18 ALA B N 1
ATOM 3573 C CA . ALA B 1 18 ? 34.594 8.844 18.906 1 43.84 18 ALA B CA 1
ATOM 3574 C C . ALA B 1 18 ? 35.188 10.203 18.516 1 43.84 18 ALA B C 1
ATOM 3576 O O . ALA B 1 18 ? 35.562 11 19.391 1 43.84 18 ALA B O 1
ATOM 3577 N N . ASP B 1 19 ? 36.062 10.406 17.703 1 44.84 19 ASP B N 1
ATOM 3578 C CA . ASP B 1 19 ? 36.469 11.703 17.172 1 44.84 19 ASP B CA 1
ATOM 3579 C C . ASP B 1 19 ? 35.281 12.633 17.047 1 44.84 19 ASP B C 1
ATOM 3581 O O . ASP B 1 19 ? 34.188 12.195 16.688 1 44.84 19 ASP B O 1
ATOM 3585 N N . ASP B 1 20 ? 35.188 13.703 17.859 1 58.44 20 ASP B N 1
ATOM 3586 C CA . ASP B 1 20 ? 34.344 14.883 17.844 1 58.44 20 ASP B CA 1
ATOM 3587 C C . ASP B 1 20 ? 34.094 15.359 16.406 1 58.44 20 ASP B C 1
ATOM 3589 O O . ASP B 1 20 ? 33.906 16.562 16.172 1 58.44 20 ASP B O 1
ATOM 3593 N N . THR B 1 21 ? 34.25 14.609 15.484 1 81.12 21 THR B N 1
ATOM 3594 C CA . THR B 1 21 ? 34.156 14.945 14.07 1 81.12 21 THR B CA 1
ATOM 3595 C C . THR B 1 21 ? 32.688 14.93 13.625 1 81.12 21 THR B C 1
ATOM 3597 O O . THR B 1 21 ? 31.953 13.984 13.922 1 81.12 21 THR B O 1
ATOM 3600 N N . TYR B 1 22 ? 32.312 16 13.195 1 90.56 22 TYR B N 1
ATOM 3601 C CA . TYR B 1 22 ? 30.953 16.141 12.656 1 90.56 22 TYR B CA 1
ATOM 3602 C C . TYR B 1 22 ? 30.719 15.148 11.523 1 90.56 22 TYR B C 1
ATOM 3604 O O . TYR B 1 22 ? 31.609 14.883 10.719 1 90.56 22 TYR B O 1
ATOM 3612 N N . ILE B 1 23 ? 29.672 14.477 11.617 1 93.06 23 ILE B N 1
ATOM 3613 C CA . ILE B 1 23 ? 29.266 13.57 10.555 1 93.06 23 ILE B CA 1
ATOM 3614 C C . ILE B 1 23 ? 28.156 14.211 9.727 1 93.06 23 ILE B C 1
ATOM 3616 O O . ILE B 1 23 ? 27.328 14.969 10.25 1 93.06 23 ILE B O 1
ATOM 3620 N N . ASP B 1 24 ? 28.266 13.984 8.438 1 93.44 24 ASP B N 1
ATOM 3621 C CA . ASP B 1 24 ? 27.25 14.586 7.574 1 93.44 24 ASP B CA 1
ATOM 3622 C C . ASP B 1 24 ? 26.406 13.523 6.891 1 93.44 24 ASP B C 1
ATOM 3624 O O . ASP B 1 24 ? 26.547 12.328 7.172 1 93.44 24 ASP B O 1
ATOM 3628 N N . LEU B 1 25 ? 25.469 13.953 6.098 1 95.5 25 LEU B N 1
ATOM 3629 C CA . LEU B 1 25 ? 24.469 13.094 5.469 1 95.5 25 LEU B CA 1
ATOM 3630 C C . LEU B 1 25 ? 25.125 12.141 4.48 1 95.5 25 LEU B C 1
ATOM 3632 O O . LEU B 1 25 ? 24.75 10.969 4.406 1 95.5 25 LEU B O 1
ATOM 3636 N N . TRP B 1 26 ? 26.156 12.602 3.736 1 94.38 26 TRP B N 1
ATOM 3637 C CA . TRP B 1 26 ? 26.828 11.789 2.727 1 94.38 26 TRP B CA 1
ATOM 3638 C C . TRP B 1 26 ? 27.562 10.617 3.371 1 94.38 26 TRP B C 1
ATOM 3640 O O . TRP B 1 26 ? 27.469 9.484 2.891 1 94.38 26 TRP B O 1
ATOM 3650 N N . GLN B 1 27 ? 28.203 10.906 4.441 1 94.31 27 GLN B N 1
ATOM 3651 C CA . GLN B 1 27 ? 28.938 9.867 5.16 1 94.31 27 GLN B CA 1
ATOM 3652 C C . GLN B 1 27 ? 28 8.789 5.695 1 94.31 27 GLN B C 1
ATOM 3654 O O . GLN B 1 27 ? 28.266 7.598 5.559 1 94.31 27 GLN B O 1
ATOM 3659 N N . LEU B 1 28 ? 26.938 9.227 6.254 1 95.44 28 LEU B N 1
ATOM 3660 C CA . LEU B 1 28 ? 25.953 8.281 6.785 1 95.44 28 LEU B CA 1
ATOM 3661 C C . LEU B 1 28 ? 25.297 7.492 5.66 1 95.44 28 LEU B C 1
ATOM 3663 O O . LEU B 1 28 ? 24.984 6.312 5.828 1 95.44 28 LEU B O 1
ATOM 3667 N N . HIS B 1 29 ? 25.141 8.133 4.52 1 94.88 29 HIS B N 1
ATOM 3668 C CA . HIS B 1 29 ? 24.562 7.469 3.357 1 94.88 29 HIS B CA 1
ATOM 3669 C C . HIS B 1 29 ? 25.469 6.348 2.861 1 94.88 29 HIS B C 1
ATOM 3671 O O . HIS B 1 29 ? 25 5.242 2.58 1 94.88 29 HIS B O 1
ATOM 3677 N N . GLN B 1 30 ? 26.703 6.617 2.838 1 93.81 30 GLN B N 1
ATOM 3678 C CA . GLN B 1 30 ? 27.672 5.613 2.398 1 93.81 30 GLN B CA 1
ATOM 3679 C C . GLN B 1 30 ? 27.703 4.43 3.357 1 93.81 30 GLN B C 1
ATOM 3681 O O . GLN B 1 30 ? 27.766 3.275 2.926 1 93.81 30 GLN B O 1
ATOM 3686 N N . GLU B 1 31 ? 27.609 4.766 4.562 1 93.81 31 GLU B N 1
ATOM 3687 C CA . GLU B 1 31 ? 27.609 3.711 5.57 1 93.81 31 GLU B CA 1
ATOM 3688 C C . GLU B 1 31 ? 26.344 2.865 5.496 1 93.81 31 GLU B C 1
ATOM 3690 O O . GLU B 1 31 ? 26.406 1.635 5.531 1 93.81 31 GLU B O 1
ATOM 3695 N N . ALA B 1 32 ? 25.219 3.467 5.352 1 93.88 32 ALA B N 1
ATOM 3696 C CA . ALA B 1 32 ? 23.922 2.791 5.363 1 93.88 32 ALA B CA 1
ATOM 3697 C C . ALA B 1 32 ? 23.75 1.912 4.125 1 93.88 32 ALA B C 1
ATOM 3699 O O . ALA B 1 32 ? 23.078 0.886 4.176 1 93.88 32 ALA B O 1
ATOM 3700 N N . GLN B 1 33 ? 24.422 2.258 3.059 1 91.94 33 GLN B N 1
ATOM 3701 C CA . GLN B 1 33 ? 24.312 1.485 1.825 1 91.94 33 GLN B CA 1
ATOM 3702 C C . GLN B 1 33 ? 24.844 0.068 2.02 1 91.94 33 GLN B C 1
ATOM 3704 O O . GLN B 1 33 ? 24.359 -0.874 1.391 1 91.94 33 GLN B O 1
ATOM 3709 N N . GLY B 1 34 ? 25.75 -0.065 2.9 1 92.06 34 GLY B N 1
ATOM 3710 C CA . GLY B 1 34 ? 26.359 -1.369 3.115 1 92.06 34 GLY B CA 1
ATOM 3711 C C . GLY B 1 34 ? 25.797 -2.094 4.328 1 92.06 34 GLY B C 1
ATOM 3712 O O . GLY B 1 34 ? 26.031 -3.291 4.5 1 92.06 34 GLY B O 1
ATOM 3713 N N . THR B 1 35 ? 24.984 -1.407 5.09 1 93 35 THR B N 1
ATOM 3714 C CA . THR B 1 35 ? 24.625 -2.012 6.363 1 93 35 THR B CA 1
ATOM 3715 C C . THR B 1 35 ? 23.109 -2.145 6.477 1 93 35 THR B C 1
ATOM 3717 O O . THR B 1 35 ? 22.609 -2.924 7.289 1 93 35 THR B O 1
ATOM 3720 N N . ASP B 1 36 ? 22.328 -1.379 5.715 1 95 36 ASP B N 1
ATOM 3721 C CA . ASP B 1 36 ? 20.859 -1.429 5.797 1 95 36 ASP B CA 1
ATOM 3722 C C . ASP B 1 36 ? 20.344 -2.791 5.348 1 95 36 ASP B C 1
ATOM 3724 O O . ASP B 1 36 ? 20.5 -3.176 4.191 1 95 36 ASP B O 1
ATOM 3728 N N . PRO B 1 37 ? 19.625 -3.506 6.355 1 96.62 37 PRO B N 1
ATOM 3729 C CA . PRO B 1 37 ? 19.156 -4.852 6.027 1 96.62 37 PRO B CA 1
ATOM 3730 C C . PRO B 1 37 ? 18.141 -4.855 4.891 1 96.62 37 PRO B C 1
ATOM 3732 O O . PRO B 1 37 ? 17.969 -5.867 4.203 1 96.62 37 PRO B O 1
ATOM 3735 N N . ARG B 1 38 ? 17.422 -3.844 4.609 1 95.75 38 ARG B N 1
ATOM 3736 C CA . ARG B 1 38 ? 16.453 -3.773 3.512 1 95.75 38 ARG B CA 1
ATOM 3737 C C . ARG B 1 38 ? 17.172 -3.861 2.164 1 95.75 38 ARG B C 1
ATOM 3739 O O . ARG B 1 38 ? 16.688 -4.535 1.249 1 95.75 38 ARG B O 1
ATOM 3746 N N . ILE B 1 39 ? 18.297 -3.119 2.082 1 95.44 39 ILE B N 1
ATOM 3747 C CA . ILE B 1 39 ? 19.078 -3.139 0.848 1 95.44 39 ILE B CA 1
ATOM 3748 C C . ILE B 1 39 ? 19.688 -4.523 0.646 1 95.44 39 ILE B C 1
ATOM 3750 O O . ILE B 1 39 ? 19.609 -5.086 -0.448 1 95.44 39 ILE B O 1
ATOM 3754 N N . LEU B 1 40 ? 20.203 -5.086 1.699 1 96.56 40 LEU B N 1
ATOM 3755 C CA . LEU B 1 40 ? 20.844 -6.398 1.622 1 96.56 40 LEU B CA 1
ATOM 3756 C C . LEU B 1 40 ? 19.812 -7.48 1.298 1 96.56 40 LEU B C 1
ATOM 3758 O O . LEU B 1 40 ? 20.109 -8.406 0.537 1 96.56 40 LEU B O 1
ATOM 3762 N N . ARG B 1 41 ? 18.641 -7.348 1.855 1 97.62 41 ARG B N 1
ATOM 3763 C CA . ARG B 1 41 ? 17.562 -8.281 1.549 1 97.62 41 ARG B CA 1
ATOM 3764 C C . ARG B 1 41 ? 17.188 -8.211 0.074 1 97.62 41 ARG B C 1
ATOM 3766 O O . ARG B 1 41 ? 16.969 -9.242 -0.568 1 97.62 41 ARG B O 1
ATOM 3773 N N . ALA B 1 42 ? 17.109 -7.02 -0.46 1 97.12 42 ALA B N 1
ATOM 3774 C CA . ALA B 1 42 ? 16.766 -6.84 -1.865 1 97.12 42 ALA B CA 1
ATOM 3775 C C . ALA B 1 42 ? 17.812 -7.449 -2.781 1 97.12 42 ALA B C 1
ATOM 3777 O O . ALA B 1 42 ? 17.5 -8.031 -3.816 1 97.12 42 ALA B O 1
ATOM 3778 N N . GLN B 1 43 ? 19.078 -7.328 -2.375 1 96.69 43 GLN B N 1
ATOM 3779 C CA . GLN B 1 43 ? 20.156 -7.922 -3.146 1 96.69 43 GLN B CA 1
ATOM 3780 C C . GLN B 1 43 ? 20.078 -9.445 -3.127 1 96.69 43 GLN B C 1
ATOM 3782 O O . GLN B 1 43 ? 20.297 -10.102 -4.148 1 96.69 43 GLN B O 1
ATOM 3787 N N . ALA B 1 44 ? 19.734 -9.992 -1.933 1 98 44 ALA B N 1
ATOM 3788 C CA . ALA B 1 44 ? 19.562 -11.445 -1.825 1 98 44 ALA B CA 1
ATOM 3789 C C . ALA B 1 44 ? 18.422 -11.93 -2.713 1 98 44 ALA B C 1
ATOM 3791 O O . ALA B 1 44 ? 18.5 -13.016 -3.295 1 98 44 ALA B O 1
ATOM 3792 N N . ARG B 1 45 ? 17.469 -11.117 -2.852 1 97.81 45 ARG B N 1
ATOM 3793 C CA . ARG B 1 45 ? 16.312 -11.477 -3.676 1 97.81 45 ARG B CA 1
ATOM 3794 C C . ARG B 1 45 ? 16.688 -11.508 -5.156 1 97.81 45 ARG B C 1
ATOM 3796 O O . ARG B 1 45 ? 16.156 -12.312 -5.918 1 97.81 45 ARG B O 1
ATOM 3803 N N . ILE B 1 46 ? 17.641 -10.664 -5.574 1 97.88 46 ILE B N 1
ATOM 3804 C CA . ILE B 1 46 ? 18.141 -10.703 -6.945 1 97.88 46 ILE B CA 1
ATOM 3805 C C . ILE B 1 46 ? 18.797 -12.055 -7.223 1 97.88 46 ILE B C 1
ATOM 3807 O O . ILE B 1 46 ? 18.531 -12.688 -8.242 1 97.88 46 ILE B O 1
ATOM 3811 N N . HIS B 1 47 ? 19.547 -12.516 -6.266 1 98.12 47 HIS B N 1
ATOM 3812 C CA . HIS B 1 47 ? 20.234 -13.797 -6.438 1 98.12 47 HIS B CA 1
ATOM 3813 C C . HIS B 1 47 ? 19.234 -14.953 -6.469 1 98.12 47 HIS B C 1
ATOM 3815 O O . HIS B 1 47 ? 19.406 -15.898 -7.246 1 98.12 47 HIS B O 1
ATOM 3821 N N . SER B 1 48 ? 18.312 -14.781 -5.605 1 98.12 48 SER B N 1
ATOM 3822 C CA . SER B 1 48 ? 17.266 -15.797 -5.621 1 98.12 48 SER B CA 1
ATOM 3823 C C . SER B 1 48 ? 16.547 -15.828 -6.965 1 98.12 48 SER B C 1
ATOM 3825 O O . SER B 1 48 ? 16.297 -16.906 -7.512 1 98.12 48 SER B O 1
ATOM 3827 N N . GLY B 1 49 ? 16.25 -14.609 -7.492 1 97.62 49 GLY B N 1
ATOM 3828 C CA . GLY B 1 49 ? 15.609 -14.523 -8.797 1 97.62 49 GLY B CA 1
ATOM 3829 C C . GLY B 1 49 ? 16.453 -15.094 -9.914 1 97.62 49 GLY B C 1
ATOM 3830 O O . GLY B 1 49 ? 15.953 -15.82 -10.773 1 97.62 49 GLY B O 1
ATOM 3831 N N . LYS B 1 50 ? 17.719 -14.938 -9.883 1 97.94 50 LYS B N 1
ATOM 3832 C CA . LYS B 1 50 ? 18.641 -15.477 -10.883 1 97.94 50 LYS B CA 1
ATOM 3833 C C . LYS B 1 50 ? 18.75 -16.984 -10.766 1 97.94 50 LYS B C 1
ATOM 3835 O O . LYS B 1 50 ? 18.891 -17.688 -11.773 1 97.94 50 LYS B O 1
ATOM 3840 N N . GLY B 1 51 ? 18.703 -17.438 -9.484 1 98.25 51 GLY B N 1
ATOM 3841 C CA . GLY B 1 51 ? 18.672 -18.875 -9.281 1 98.25 51 GLY B CA 1
ATOM 3842 C C . GLY B 1 51 ? 17.453 -19.531 -9.898 1 98.25 51 GLY B C 1
ATOM 3843 O O . GLY B 1 51 ? 17.578 -20.562 -10.562 1 98.25 51 GLY B O 1
ATOM 3844 N N . ASN B 1 52 ? 16.359 -18.891 -9.742 1 98.25 52 ASN B N 1
ATOM 3845 C CA . ASN B 1 52 ? 15.125 -19.406 -10.336 1 98.25 52 ASN B CA 1
ATOM 3846 C C . ASN B 1 52 ? 15.195 -19.391 -11.859 1 98.25 52 ASN B C 1
ATOM 3848 O O . ASN B 1 52 ? 14.688 -20.297 -12.516 1 98.25 52 ASN B O 1
ATOM 3852 N N . GLU B 1 53 ? 15.789 -18.359 -12.422 1 98.31 53 GLU B N 1
ATOM 3853 C CA . GLU B 1 53 ? 15.992 -18.281 -13.867 1 98.31 53 GLU B CA 1
ATOM 3854 C C . GLU B 1 53 ? 16.875 -19.422 -14.367 1 98.31 53 GLU B C 1
ATOM 3856 O O . GLU B 1 53 ? 16.547 -20.078 -15.359 1 98.31 53 GLU B O 1
ATOM 3861 N N . ARG B 1 54 ? 17.922 -19.734 -13.648 1 98.25 54 ARG B N 1
ATOM 3862 C CA . ARG B 1 54 ? 18.828 -20.812 -14.031 1 98.25 54 ARG B CA 1
ATOM 3863 C C . ARG B 1 54 ? 18.141 -22.172 -13.898 1 98.25 54 ARG B C 1
ATOM 3865 O O . ARG B 1 54 ? 18.344 -23.062 -14.734 1 98.25 54 ARG B O 1
ATOM 3872 N N . ALA B 1 55 ? 17.375 -22.281 -12.82 1 98.19 55 ALA B N 1
ATOM 3873 C CA . ALA B 1 55 ? 16.641 -23.531 -12.641 1 98.19 55 ALA B CA 1
ATOM 3874 C C . ALA B 1 55 ? 15.656 -23.75 -13.789 1 98.19 55 ALA B C 1
ATOM 3876 O O . ALA B 1 55 ? 15.523 -24.875 -14.281 1 98.19 55 ALA B O 1
ATOM 3877 N N . ALA B 1 56 ? 15.016 -22.734 -14.211 1 97.88 56 ALA B N 1
ATOM 3878 C CA . ALA B 1 56 ? 14.086 -22.844 -15.328 1 97.88 56 ALA B CA 1
ATOM 3879 C C . ALA B 1 56 ? 14.812 -23.172 -16.625 1 97.88 56 ALA B C 1
ATOM 3881 O O . ALA B 1 56 ? 14.328 -23.969 -17.422 1 97.88 56 ALA B O 1
ATOM 3882 N N . PHE B 1 57 ? 15.984 -22.625 -16.844 1 97.69 57 PHE B N 1
ATOM 3883 C CA . PHE B 1 57 ? 16.797 -22.922 -18.031 1 97.69 57 PHE B CA 1
ATOM 3884 C C . PHE B 1 57 ? 17.266 -24.375 -18 1 97.69 57 PHE B C 1
ATOM 3886 O O . PHE B 1 57 ? 17.344 -25.016 -19.047 1 97.69 57 PHE B O 1
ATOM 3893 N N . GLY B 1 58 ? 17.562 -24.828 -16.766 1 97.69 58 GLY B N 1
ATOM 3894 C CA . GLY B 1 58 ? 18.031 -26.188 -16.609 1 97.69 58 GLY B CA 1
ATOM 3895 C C . GLY B 1 58 ? 17.047 -27.234 -17.125 1 97.69 58 GLY B C 1
ATOM 3896 O O . GLY B 1 58 ? 17.453 -28.312 -17.531 1 97.69 58 GLY B O 1
ATOM 3897 N N . GLN B 1 59 ? 15.766 -26.891 -17.188 1 96.81 59 GLN B N 1
ATOM 3898 C CA . GLN B 1 59 ? 14.734 -27.812 -17.656 1 96.81 59 GLN B CA 1
ATOM 3899 C C . GLN B 1 59 ? 14.828 -28 -19.172 1 96.81 59 GLN B C 1
ATOM 3901 O O . GLN B 1 59 ? 14.289 -28.969 -19.703 1 96.81 59 GLN B O 1
ATOM 3906 N N . LEU B 1 60 ? 15.531 -27.094 -19.906 1 97.25 60 LEU B N 1
ATOM 3907 C CA . LEU B 1 60 ? 15.68 -27.172 -21.359 1 97.25 60 LEU B CA 1
ATOM 3908 C C . LEU B 1 60 ? 16.922 -27.969 -21.734 1 97.25 60 LEU B C 1
ATOM 3910 O O . LEU B 1 60 ? 17.094 -28.359 -22.891 1 97.25 60 LEU B O 1
ATOM 3914 N N . LEU B 1 61 ? 17.75 -28.281 -20.75 1 97.5 61 LEU B N 1
ATOM 3915 C CA . LEU B 1 61 ? 19.031 -28.953 -21 1 97.5 61 LEU B CA 1
ATOM 3916 C C . LEU B 1 61 ? 18.906 -30.453 -20.75 1 97.5 61 LEU B C 1
ATOM 3918 O O . LEU B 1 61 ? 17.906 -30.906 -20.188 1 97.5 61 LEU B O 1
ATOM 3922 N N . PRO B 1 62 ? 19.812 -31.312 -21.156 1 97.5 62 PRO B N 1
ATOM 3923 C CA . PRO B 1 62 ? 19.734 -32.781 -21 1 97.5 62 PRO B CA 1
ATOM 3924 C C . PRO B 1 62 ? 19.641 -33.188 -19.547 1 97.5 62 PRO B C 1
ATOM 3926 O O . PRO B 1 62 ? 20.281 -32.594 -18.672 1 97.5 62 PRO B O 1
ATOM 3929 N N . GLN B 1 63 ? 18.828 -34.125 -19.359 1 97.56 63 GLN B N 1
ATOM 3930 C CA . GLN B 1 63 ? 18.703 -34.781 -18.062 1 97.56 63 GLN B CA 1
ATOM 3931 C C . GLN B 1 63 ? 19.25 -36.188 -18.109 1 97.56 63 GLN B C 1
ATOM 3933 O O . GLN B 1 63 ? 18.844 -37 -18.953 1 97.56 63 GLN B O 1
ATOM 3938 N N . LEU B 1 64 ? 20.219 -36.5 -17.25 1 97.38 64 LEU B N 1
ATOM 3939 C CA . LEU B 1 64 ? 20.812 -37.844 -17.172 1 97.38 64 LEU B CA 1
ATOM 3940 C C . LEU B 1 64 ? 20.422 -38.5 -15.859 1 97.38 64 LEU B C 1
ATOM 3942 O O . LEU B 1 64 ? 20.672 -37.969 -14.773 1 97.38 64 LEU B O 1
ATOM 3946 N N . ASN B 1 65 ? 19.781 -39.656 -16 1 97.25 65 ASN B N 1
ATOM 3947 C CA . ASN B 1 65 ? 19.344 -40.406 -14.836 1 97.25 65 ASN B CA 1
ATOM 3948 C C . ASN B 1 65 ? 19.844 -41.844 -14.883 1 97.25 65 ASN B C 1
ATOM 3950 O O . ASN B 1 65 ? 19.969 -42.438 -15.969 1 97.25 65 ASN B O 1
ATOM 3954 N N . ALA B 1 66 ? 20.141 -42.406 -13.711 1 96 66 ALA B N 1
ATOM 3955 C CA . ALA B 1 66 ? 20.5 -43.812 -13.57 1 96 66 ALA B CA 1
ATOM 3956 C C . ALA B 1 66 ? 19.547 -44.531 -12.625 1 96 66 ALA B C 1
ATOM 3958 O O . ALA B 1 66 ? 19.125 -43.969 -11.609 1 96 66 ALA B O 1
ATOM 3959 N N . SER B 1 67 ? 19.203 -45.781 -13.148 1 94.75 67 SER B N 1
ATOM 3960 C CA . SER B 1 67 ? 18.344 -46.594 -12.305 1 94.75 67 SER B CA 1
ATOM 3961 C C . SER B 1 67 ? 18.844 -48.031 -12.219 1 94.75 67 SER B C 1
ATOM 3963 O O . SER B 1 67 ? 19.5 -48.531 -13.141 1 94.75 67 SER B O 1
ATOM 3965 N N . GLY B 1 68 ? 18.656 -48.688 -11.031 1 92.25 68 GLY B N 1
ATOM 3966 C CA . GLY B 1 68 ? 18.953 -50.094 -10.789 1 92.25 68 GLY B CA 1
ATOM 3967 C C . GLY B 1 68 ? 17.891 -50.781 -9.977 1 92.25 68 GLY B C 1
ATOM 3968 O O . GLY B 1 68 ? 17.297 -50.188 -9.07 1 92.25 68 GLY B O 1
ATOM 3969 N N . SER B 1 69 ? 17.672 -52.031 -10.516 1 91.38 69 SER B N 1
ATOM 3970 C CA . SER B 1 69 ? 16.672 -52.781 -9.766 1 91.38 69 SER B CA 1
ATOM 3971 C C . SER B 1 69 ? 17.062 -54.25 -9.68 1 91.38 69 SER B C 1
ATOM 3973 O O . SER B 1 69 ? 17.688 -54.781 -10.602 1 91.38 69 SER B O 1
ATOM 3975 N N . VAL B 1 70 ? 16.828 -54.844 -8.539 1 89.19 70 VAL B N 1
ATOM 3976 C CA . VAL B 1 70 ? 16.922 -56.281 -8.32 1 89.19 70 VAL B CA 1
ATOM 3977 C C . VAL B 1 70 ? 15.555 -56.812 -7.887 1 89.19 70 VAL B C 1
ATOM 3979 O O . VAL B 1 70 ? 14.859 -56.188 -7.082 1 89.19 70 VAL B O 1
ATOM 3982 N N . ASN B 1 71 ? 15.164 -57.844 -8.672 1 85.94 71 ASN B N 1
ATOM 3983 C CA . ASN B 1 71 ? 13.844 -58.344 -8.328 1 85.94 71 ASN B CA 1
ATOM 3984 C C . ASN B 1 71 ? 13.859 -59.875 -8.141 1 85.94 71 ASN B C 1
ATOM 3986 O O . ASN B 1 71 ? 14.758 -60.562 -8.641 1 85.94 71 ASN B O 1
ATOM 3990 N N . ARG B 1 72 ? 13 -60.312 -7.242 1 86 72 ARG B N 1
ATOM 3991 C CA . ARG B 1 72 ? 12.656 -61.719 -7.074 1 86 72 ARG B CA 1
ATOM 3992 C C . ARG B 1 72 ? 11.156 -61.938 -7.273 1 86 72 ARG B C 1
ATOM 3994 O O . ARG B 1 72 ? 10.336 -61.281 -6.668 1 86 72 ARG B O 1
ATOM 4001 N N . GLY B 1 73 ? 10.906 -62.719 -8.344 1 82.25 73 GLY B N 1
ATOM 4002 C CA . GLY B 1 73 ? 9.492 -62.938 -8.625 1 82.25 73 GLY B CA 1
ATOM 4003 C C . GLY B 1 73 ? 9.117 -64.375 -8.656 1 82.25 73 GLY B C 1
ATOM 4004 O O . GLY B 1 73 ? 9.992 -65.25 -8.758 1 82.25 73 GLY B O 1
ATOM 4005 N N . ARG B 1 74 ? 7.809 -64.625 -8.297 1 84.19 74 ARG B N 1
ATOM 4006 C CA . ARG B 1 74 ? 7.188 -65.938 -8.406 1 84.19 74 ARG B CA 1
ATOM 4007 C C . ARG B 1 74 ? 5.953 -65.875 -9.297 1 84.19 74 ARG B C 1
ATOM 4009 O O . ARG B 1 74 ? 5.148 -65 -9.203 1 84.19 74 ARG B O 1
ATOM 4016 N N . ARG B 1 75 ? 5.988 -66.625 -10.375 1 81.75 75 ARG B N 1
ATOM 4017 C CA . ARG B 1 75 ? 4.816 -66.75 -11.234 1 81.75 75 ARG B CA 1
ATOM 4018 C C . ARG B 1 75 ? 4.172 -68.125 -11.078 1 81.75 75 ARG B C 1
ATOM 4020 O O . ARG B 1 75 ? 4.84 -69.125 -11.234 1 81.75 75 ARG B O 1
ATOM 4027 N N . ASP B 1 76 ? 2.887 -68 -10.664 1 82.38 76 ASP B N 1
ATOM 4028 C CA . ASP B 1 76 ? 2.096 -69.25 -10.555 1 82.38 76 ASP B CA 1
ATOM 4029 C C . ASP B 1 76 ? 1.06 -69.312 -11.672 1 82.38 76 ASP B C 1
ATOM 4031 O O . ASP B 1 76 ? 0.207 -68.438 -11.805 1 82.38 76 ASP B O 1
ATOM 4035 N N . ASP B 1 77 ? 1.347 -70.062 -12.57 1 78.19 77 ASP B N 1
ATOM 4036 C CA . ASP B 1 77 ? 0.295 -70.312 -13.547 1 78.19 77 ASP B CA 1
ATOM 4037 C C . ASP B 1 77 ? -0.262 -71.75 -13.383 1 78.19 77 ASP B C 1
ATOM 4039 O O . ASP B 1 77 ? 0.097 -72.438 -12.445 1 78.19 77 ASP B O 1
ATOM 4043 N N . ASP B 1 78 ? -1.397 -72.125 -14.102 1 84.12 78 ASP B N 1
ATOM 4044 C CA . ASP B 1 78 ? -2.074 -73.375 -13.969 1 84.12 78 ASP B CA 1
ATOM 4045 C C . ASP B 1 78 ? -1.126 -74.562 -14.281 1 84.12 78 ASP B C 1
ATOM 4047 O O . ASP B 1 78 ? -1.371 -75.688 -13.883 1 84.12 78 ASP B O 1
ATOM 4051 N N . LEU B 1 79 ? -0.082 -74.125 -14.891 1 81.12 79 LEU B N 1
ATOM 4052 C CA . LEU B 1 79 ? 0.762 -75.188 -15.375 1 81.12 79 LEU B CA 1
ATOM 4053 C C . LEU B 1 79 ? 2.043 -75.312 -14.555 1 81.12 79 LEU B C 1
ATOM 4055 O O . LEU B 1 79 ? 2.564 -76.438 -14.352 1 81.12 79 LEU B O 1
ATOM 4059 N N . SER B 1 80 ? 2.646 -74.188 -14.141 1 77.31 80 SER B N 1
ATOM 4060 C CA . SER B 1 80 ? 3.939 -74.312 -13.477 1 77.31 80 SER B CA 1
ATOM 4061 C C . SER B 1 80 ? 4.164 -73.125 -12.547 1 77.31 80 SER B C 1
ATOM 4063 O O . SER B 1 80 ? 3.518 -72.062 -12.68 1 77.31 80 SER B O 1
ATOM 4065 N N . ARG B 1 81 ? 4.852 -73.438 -11.352 1 84.44 81 ARG B N 1
ATOM 4066 C CA . ARG B 1 81 ? 5.367 -72.375 -10.453 1 84.44 81 ARG B CA 1
ATOM 4067 C C . ARG B 1 81 ? 6.828 -72.062 -10.758 1 84.44 81 ARG B C 1
ATOM 4069 O O . ARG B 1 81 ? 7.684 -73 -10.719 1 84.44 81 ARG B O 1
ATOM 4076 N N . ILE B 1 82 ? 7.074 -70.875 -11.32 1 80.5 82 ILE B N 1
ATOM 4077 C CA . ILE B 1 82 ? 8.438 -70.5 -11.68 1 80.5 82 ILE B CA 1
ATOM 4078 C C . ILE B 1 82 ? 8.906 -69.375 -10.797 1 80.5 82 ILE B C 1
ATOM 4080 O O . ILE B 1 82 ? 8.172 -68.375 -10.602 1 80.5 82 ILE B O 1
ATOM 4084 N N . GLN B 1 83 ? 10.07 -69.625 -10.031 1 83.69 83 GLN B N 1
ATOM 4085 C CA . GLN B 1 83 ? 10.727 -68.562 -9.32 1 83.69 83 GLN B CA 1
ATOM 4086 C C . GLN B 1 83 ? 11.859 -67.938 -10.148 1 83.69 83 GLN B C 1
ATOM 4088 O O . GLN B 1 83 ? 12.625 -68.688 -10.781 1 83.69 83 GLN B O 1
ATOM 4093 N N . TYR B 1 84 ? 11.875 -66.688 -10.273 1 80.5 84 TYR B N 1
ATOM 4094 C CA . TYR B 1 84 ? 12.938 -66.062 -11.055 1 80.5 84 TYR B CA 1
ATOM 4095 C C . TYR B 1 84 ? 13.5 -64.812 -10.336 1 80.5 84 TYR B C 1
ATOM 4097 O O . TYR B 1 84 ? 12.805 -64.188 -9.555 1 80.5 84 TYR B O 1
ATOM 4105 N N . ASN B 1 85 ? 14.891 -64.688 -10.406 1 84.12 85 ASN B N 1
ATOM 4106 C CA . ASN B 1 85 ? 15.586 -63.5 -9.992 1 84.12 85 ASN B CA 1
ATOM 4107 C C . ASN B 1 85 ? 16.016 -62.656 -11.195 1 84.12 85 ASN B C 1
ATOM 4109 O O . ASN B 1 85 ? 16.344 -63.219 -12.258 1 84.12 85 ASN B O 1
ATOM 4113 N N . GLY B 1 86 ? 15.781 -61.375 -11.086 1 83.56 86 GLY B N 1
ATOM 4114 C CA . GLY B 1 86 ? 16.188 -60.531 -12.195 1 83.56 86 GLY B CA 1
ATOM 4115 C C . GLY B 1 86 ? 16.891 -59.25 -11.734 1 83.56 86 GLY B C 1
ATOM 4116 O O . GLY B 1 86 ? 16.656 -58.781 -10.625 1 83.56 86 GLY B O 1
ATOM 4117 N N . LYS B 1 87 ? 17.969 -58.875 -12.508 1 88.62 87 LYS B N 1
ATOM 4118 C CA . LYS B 1 87 ? 18.672 -57.594 -12.328 1 88.62 87 LYS B CA 1
ATOM 4119 C C . LYS B 1 87 ? 18.531 -56.719 -13.562 1 88.62 87 LYS B C 1
ATOM 4121 O O . LYS B 1 87 ? 18.547 -57.219 -14.695 1 88.62 87 LYS B O 1
ATOM 4126 N N . ARG B 1 88 ? 18.266 -55.5 -13.273 1 89.75 88 ARG B N 1
ATOM 4127 C CA . ARG B 1 88 ? 18.156 -54.531 -14.359 1 89.75 88 ARG B CA 1
ATOM 4128 C C . ARG B 1 88 ? 18.922 -53.25 -14.023 1 89.75 88 ARG B C 1
ATOM 4130 O O . ARG B 1 88 ? 18.859 -52.781 -12.883 1 89.75 88 ARG B O 1
ATOM 4137 N N . MET B 1 89 ? 19.766 -52.812 -14.875 1 93.25 89 MET B N 1
ATOM 4138 C CA . MET B 1 89 ? 20.406 -51.5 -14.812 1 93.25 89 MET B CA 1
ATOM 4139 C C . MET B 1 89 ? 20.141 -50.688 -16.078 1 93.25 89 MET B C 1
ATOM 4141 O O . MET B 1 89 ? 20.172 -51.25 -17.188 1 93.25 89 MET B O 1
ATOM 4145 N N . ALA B 1 90 ? 19.828 -49.469 -15.82 1 94.5 90 ALA B N 1
ATOM 4146 C CA . ALA B 1 90 ? 19.547 -48.625 -17 1 94.5 90 ALA B CA 1
ATOM 4147 C C . ALA B 1 90 ? 20.062 -47.219 -16.797 1 94.5 90 ALA B C 1
ATOM 4149 O O . ALA B 1 90 ? 20.078 -46.688 -15.688 1 94.5 90 ALA B O 1
ATOM 4150 N N . VAL B 1 91 ? 20.609 -46.594 -17.797 1 96.31 91 VAL B N 1
ATOM 4151 C CA . VAL B 1 91 ? 20.953 -45.188 -17.906 1 96.31 91 VAL B CA 1
ATOM 4152 C C . VAL B 1 91 ? 20.125 -44.531 -19.016 1 96.31 91 VAL B C 1
ATOM 4154 O O . VAL B 1 91 ? 20.047 -45.094 -20.125 1 96.31 91 VAL B O 1
ATOM 4157 N N . ALA B 1 92 ? 19.5 -43.438 -18.578 1 96.62 92 ALA B N 1
ATOM 4158 C CA . ALA B 1 92 ? 18.641 -42.781 -19.547 1 96.62 92 ALA B CA 1
ATOM 4159 C C . ALA B 1 92 ? 18.984 -41.312 -19.688 1 96.62 92 ALA B C 1
ATOM 4161 O O . ALA B 1 92 ? 19.141 -40.625 -18.672 1 96.62 92 ALA B O 1
ATOM 4162 N N . LEU B 1 93 ? 19.203 -40.812 -20.906 1 96.88 93 LEU B N 1
ATOM 4163 C CA . LEU B 1 93 ? 19.406 -39.406 -21.25 1 96.88 93 LEU B CA 1
ATOM 4164 C C . LEU B 1 93 ? 18.188 -38.844 -21.969 1 96.88 93 LEU B C 1
ATOM 4166 O O . LEU B 1 93 ? 17.734 -39.406 -22.969 1 96.88 93 LEU B O 1
ATOM 4170 N N . SER B 1 94 ? 17.688 -37.812 -21.359 1 97.19 94 SER B N 1
ATOM 4171 C CA . SER B 1 94 ? 16.547 -37.156 -22 1 97.19 94 SER B CA 1
ATOM 4172 C C . SER B 1 94 ? 16.875 -35.719 -22.344 1 97.19 94 SER B C 1
ATOM 4174 O O . SER B 1 94 ? 17.484 -35 -21.547 1 97.19 94 SER B O 1
ATOM 4176 N N . GLN B 1 95 ? 16.5 -35.312 -23.594 1 97.25 95 GLN B N 1
ATOM 4177 C CA . GLN B 1 95 ? 16.75 -33.938 -24.078 1 97.25 95 GLN B CA 1
ATOM 4178 C C . GLN B 1 95 ? 15.508 -33.344 -24.734 1 97.25 95 GLN B C 1
ATOM 4180 O O . GLN B 1 95 ? 14.945 -33.938 -25.656 1 97.25 95 GLN B O 1
ATOM 4185 N N . VAL B 1 96 ? 15.148 -32.188 -24.156 1 97 96 VAL B N 1
ATOM 4186 C CA . VAL B 1 96 ? 14.023 -31.484 -24.781 1 97 96 VAL B CA 1
ATOM 4187 C C . VAL B 1 96 ? 14.453 -30.922 -26.125 1 97 96 VAL B C 1
ATOM 4189 O O . VAL B 1 96 ? 15.469 -30.234 -26.234 1 97 96 VAL B O 1
ATOM 4192 N N . ILE B 1 97 ? 13.688 -31.234 -27.156 1 97.25 97 ILE B N 1
ATOM 4193 C CA . ILE B 1 97 ? 13.945 -30.688 -28.484 1 97.25 97 ILE B CA 1
ATOM 4194 C C . ILE B 1 97 ? 12.992 -29.531 -28.766 1 97.25 97 ILE B C 1
ATOM 4196 O O . ILE B 1 97 ? 13.414 -28.469 -29.234 1 97.25 97 ILE B O 1
ATOM 4200 N N . TYR B 1 98 ? 11.758 -29.797 -28.5 1 97.19 98 TYR B N 1
ATOM 4201 C CA . TYR B 1 98 ? 10.727 -28.797 -28.656 1 97.19 98 TY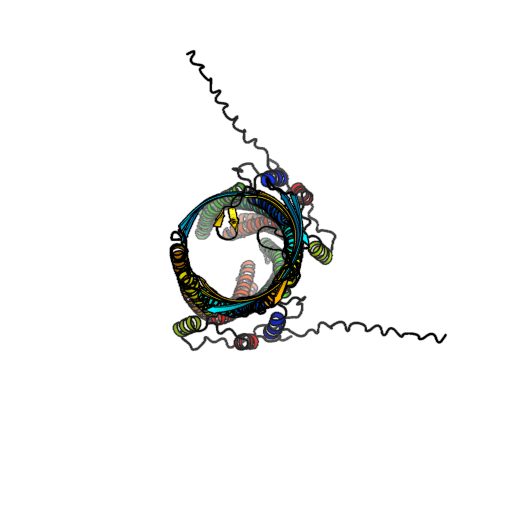R B CA 1
ATOM 4202 C C . TYR B 1 98 ? 9.688 -28.891 -27.531 1 97.19 98 TYR B C 1
ATOM 4204 O O . TYR B 1 98 ? 8.922 -29.859 -27.469 1 97.19 98 TYR B O 1
ATOM 4212 N N . ASP B 1 99 ? 9.703 -27.922 -26.672 1 97.12 99 ASP B N 1
ATOM 4213 C CA . ASP B 1 99 ? 8.734 -27.781 -25.594 1 97.12 99 ASP B CA 1
ATOM 4214 C C . ASP B 1 99 ? 8.453 -26.312 -25.297 1 97.12 99 ASP B C 1
ATOM 4216 O O . ASP B 1 99 ? 9.133 -25.703 -24.469 1 97.12 99 ASP B O 1
ATOM 4220 N N . PRO B 1 100 ? 7.441 -25.828 -25.938 1 97.12 100 PRO B N 1
ATOM 4221 C CA . PRO B 1 100 ? 7.172 -24.391 -25.797 1 97.12 100 PRO B CA 1
ATOM 4222 C C . PRO B 1 100 ? 6.77 -24.016 -24.375 1 97.12 100 PRO B C 1
ATOM 4224 O O . PRO B 1 100 ? 6.977 -22.859 -23.953 1 97.12 100 PRO B O 1
ATOM 4227 N N . GLN B 1 101 ? 6.117 -24.891 -23.594 1 97.06 101 GLN B N 1
ATOM 4228 C CA . GLN B 1 101 ? 5.73 -24.594 -22.219 1 97.06 101 GLN B CA 1
ATOM 4229 C C . GLN B 1 101 ? 6.957 -24.312 -21.359 1 97.06 101 GLN B C 1
ATOM 4231 O O . GLN B 1 101 ? 6.988 -23.328 -20.609 1 97.06 101 GLN B O 1
ATOM 4236 N N . VAL B 1 102 ? 7.969 -25.172 -21.469 1 97.44 102 VAL B N 1
ATOM 4237 C CA . VAL B 1 102 ? 9.188 -25.016 -20.688 1 97.44 102 VAL B CA 1
ATOM 4238 C C . VAL B 1 102 ? 9.938 -23.766 -21.141 1 97.44 102 VAL B C 1
ATOM 4240 O O . VAL B 1 102 ? 10.516 -23.047 -20.312 1 97.44 102 VAL B O 1
ATOM 4243 N N . TRP B 1 103 ? 9.945 -23.5 -22.453 1 97.62 103 TRP B N 1
ATOM 4244 C CA . TRP B 1 103 ? 10.609 -22.328 -23 1 97.62 103 TRP B CA 1
ATOM 4245 C C . TRP B 1 103 ? 9.961 -21.047 -22.484 1 97.62 103 TRP B C 1
ATOM 4247 O O . TRP B 1 103 ? 10.648 -20.125 -22.047 1 97.62 103 TRP B O 1
ATOM 4257 N N . ARG B 1 104 ? 8.641 -21.078 -22.516 1 98.12 104 ARG B N 1
ATOM 4258 C CA . ARG B 1 104 ? 7.922 -19.891 -22.062 1 98.12 104 ARG B CA 1
ATOM 4259 C C . ARG B 1 104 ? 8.062 -19.703 -20.562 1 98.12 104 ARG B C 1
ATOM 4261 O O . ARG B 1 104 ? 8.109 -18.578 -20.078 1 98.12 104 ARG B O 1
ATOM 4268 N N . SER B 1 105 ? 8.109 -20.781 -19.797 1 98.06 105 SER B N 1
ATOM 4269 C CA . SER B 1 105 ? 8.375 -20.719 -18.375 1 98.06 105 SER B CA 1
ATOM 4270 C C . SER B 1 105 ? 9.727 -20.047 -18.094 1 98.06 105 SER B C 1
ATOM 4272 O O . SER B 1 105 ? 9.844 -19.219 -17.188 1 98.06 105 SER B O 1
ATOM 4274 N N . TYR B 1 106 ? 10.773 -20.469 -18.953 1 98.38 106 TYR B N 1
ATOM 4275 C CA . TYR B 1 106 ? 12.086 -19.859 -18.828 1 98.38 106 TYR B CA 1
ATOM 4276 C C . TYR B 1 106 ? 12.016 -18.359 -19.094 1 98.38 106 TYR B C 1
ATOM 4278 O O . TYR B 1 106 ? 12.555 -17.562 -18.328 1 98.38 106 TYR B O 1
ATOM 4286 N N . GLN B 1 107 ? 11.281 -18 -20.094 1 98.5 107 GLN B N 1
ATOM 4287 C CA . GLN B 1 107 ? 11.117 -16.578 -20.422 1 98.5 107 GLN B CA 1
ATOM 4288 C C . GLN B 1 107 ? 10.445 -15.828 -19.266 1 98.5 107 GLN B C 1
ATOM 4290 O O . GLN B 1 107 ? 10.805 -14.688 -18.984 1 98.5 107 GLN B O 1
ATOM 4295 N N . LYS B 1 108 ? 9.398 -16.438 -18.641 1 98.5 108 LYS B N 1
ATOM 4296 C CA . LYS B 1 108 ? 8.711 -15.852 -17.484 1 98.5 108 LYS B CA 1
ATOM 4297 C C . LYS B 1 108 ? 9.688 -15.547 -16.359 1 98.5 108 LYS B C 1
ATOM 4299 O O . LYS B 1 108 ? 9.68 -14.445 -15.812 1 98.5 108 LYS B O 1
ATOM 4304 N N . TYR B 1 109 ? 10.594 -16.469 -16.109 1 98.44 109 TYR B N 1
ATOM 4305 C CA . TYR B 1 109 ? 11.5 -16.312 -14.984 1 98.44 109 TYR B CA 1
ATOM 4306 C C . TYR B 1 109 ? 12.609 -15.32 -15.312 1 98.44 109 TYR B C 1
ATOM 4308 O O . TYR B 1 109 ? 13.148 -14.664 -14.422 1 98.44 109 TYR B O 1
ATOM 4316 N N . VAL B 1 110 ? 12.984 -15.18 -16.656 1 98.69 110 VAL B N 1
ATOM 4317 C CA . VAL B 1 110 ? 13.906 -14.125 -17.062 1 98.69 110 VAL B CA 1
ATOM 4318 C C . VAL B 1 110 ? 13.328 -12.758 -16.688 1 98.69 110 VAL B C 1
ATOM 4320 O O . VAL B 1 110 ? 14.016 -11.93 -16.094 1 98.69 110 VAL B O 1
ATOM 4323 N N . GLU B 1 111 ? 12.039 -12.625 -17.016 1 98.69 111 GLU B N 1
ATOM 4324 C CA . GLU B 1 111 ? 11.367 -11.359 -16.734 1 98.69 111 GLU B CA 1
ATOM 4325 C C . GLU B 1 111 ? 11.234 -11.133 -15.227 1 98.69 111 GLU B C 1
ATOM 4327 O O . GLU B 1 111 ? 11.398 -10.008 -14.75 1 98.69 111 GLU B O 1
ATOM 4332 N N . LEU B 1 112 ? 10.969 -12.164 -14.453 1 98.44 112 LEU B N 1
ATOM 4333 C CA . LEU B 1 112 ? 10.836 -12.047 -13.008 1 98.44 112 LEU B CA 1
ATOM 4334 C C . LEU B 1 112 ? 12.172 -11.688 -12.367 1 98.44 112 LEU B C 1
ATOM 4336 O O . LEU B 1 112 ? 12.219 -10.938 -11.383 1 98.44 112 LEU B O 1
ATOM 4340 N N . ALA B 1 113 ? 13.266 -12.234 -12.945 1 98.44 113 ALA B N 1
ATOM 4341 C CA . ALA B 1 113 ? 14.594 -11.875 -12.461 1 98.44 113 ALA B CA 1
ATOM 4342 C C . ALA B 1 113 ? 14.883 -10.391 -12.688 1 98.44 113 ALA B C 1
ATOM 4344 O O . ALA B 1 113 ? 15.398 -9.711 -11.805 1 98.44 113 ALA B O 1
ATOM 4345 N N . ARG B 1 114 ? 14.523 -9.945 -13.82 1 98.38 114 ARG B N 1
ATOM 4346 C CA . ARG B 1 114 ? 14.711 -8.531 -14.125 1 98.38 114 ARG B CA 1
ATOM 4347 C C . ARG B 1 114 ? 13.852 -7.656 -13.219 1 98.38 114 ARG B C 1
ATOM 4349 O O . ARG B 1 114 ? 14.281 -6.594 -12.773 1 98.38 114 ARG B O 1
ATOM 4356 N N . GLN B 1 115 ? 12.609 -8.062 -12.969 1 98.19 115 GLN B N 1
ATOM 4357 C CA . GLN B 1 115 ? 11.734 -7.355 -12.047 1 98.19 115 GLN B CA 1
ATOM 4358 C C . GLN B 1 115 ? 12.398 -7.16 -10.688 1 98.19 115 GLN B C 1
ATOM 4360 O O . GLN B 1 115 ? 12.359 -6.07 -10.125 1 98.19 115 GLN B O 1
ATOM 4365 N N . SER B 1 116 ? 13.055 -8.211 -10.203 1 98 116 SER B N 1
ATOM 4366 C CA . SER B 1 116 ? 13.688 -8.172 -8.891 1 98 116 SER B CA 1
ATOM 4367 C C . SER B 1 116 ? 14.828 -7.168 -8.852 1 98 116 SER B C 1
ATOM 4369 O O . SER B 1 116 ? 15.07 -6.527 -7.824 1 98 116 SER B O 1
ATOM 4371 N N . GLU B 1 117 ? 15.508 -7.039 -9.984 1 98 117 GLU B N 1
ATOM 4372 C CA . GLU B 1 117 ? 16.594 -6.062 -10.062 1 98 117 GLU B CA 1
ATOM 4373 C C . GLU B 1 117 ? 16.062 -4.641 -9.891 1 98 117 GLU B C 1
ATOM 4375 O O . GLU B 1 117 ? 16.625 -3.859 -9.117 1 98 117 GLU B O 1
ATOM 4380 N N . TYR B 1 118 ? 14.992 -4.355 -10.586 1 97.44 118 TYR B N 1
ATOM 4381 C CA . TYR B 1 118 ? 14.422 -3.018 -10.5 1 97.44 118 TYR B CA 1
ATOM 4382 C C . TYR B 1 118 ? 13.789 -2.781 -9.133 1 97.44 118 TYR B C 1
ATOM 4384 O O . TYR B 1 118 ? 13.805 -1.66 -8.617 1 97.44 118 TYR B O 1
ATOM 4392 N N . GLU B 1 119 ? 13.227 -3.816 -8.531 1 97.38 119 GLU B N 1
ATOM 4393 C CA . GLU B 1 119 ? 12.695 -3.701 -7.18 1 97.38 119 GLU B CA 1
ATOM 4394 C C . GLU B 1 119 ? 13.805 -3.377 -6.18 1 97.38 119 GLU B C 1
ATOM 4396 O O . GLU B 1 119 ? 13.594 -2.617 -5.234 1 97.38 119 GLU B O 1
ATOM 4401 N N . SER B 1 120 ? 14.938 -3.955 -6.406 1 96.75 120 SER B N 1
ATOM 4402 C CA . SER B 1 120 ? 16.094 -3.666 -5.559 1 96.75 120 SER B CA 1
ATOM 4403 C C . SER B 1 120 ? 16.531 -2.211 -5.699 1 96.75 120 SER B C 1
ATOM 4405 O O . SER B 1 120 ? 16.812 -1.547 -4.703 1 96.75 120 SER B O 1
ATOM 4407 N N . ASP B 1 121 ? 16.531 -1.734 -6.918 1 95.12 121 ASP B N 1
ATOM 4408 C CA . ASP B 1 121 ? 16.859 -0.334 -7.152 1 95.12 121 ASP B CA 1
ATOM 4409 C C . ASP B 1 121 ? 15.906 0.595 -6.414 1 95.12 121 ASP B C 1
ATOM 4411 O O . ASP B 1 121 ? 16.328 1.585 -5.816 1 95.12 121 ASP B O 1
ATOM 4415 N N . ASP B 1 122 ? 14.672 0.306 -6.434 1 95.56 122 ASP B N 1
ATOM 4416 C CA . ASP B 1 122 ? 13.648 1.111 -5.766 1 95.56 122 ASP B CA 1
ATOM 4417 C C . ASP B 1 122 ? 13.859 1.114 -4.254 1 95.56 122 ASP B C 1
ATOM 4419 O O . ASP B 1 122 ? 13.695 2.146 -3.6 1 95.56 122 ASP B O 1
ATOM 4423 N N . THR B 1 123 ? 14.195 -0.035 -3.766 1 95.31 123 THR B N 1
ATOM 4424 C CA . THR B 1 123 ? 14.438 -0.16 -2.332 1 95.31 123 THR B CA 1
ATOM 4425 C C . THR B 1 123 ? 15.633 0.689 -1.913 1 95.31 123 THR B C 1
ATOM 4427 O O . THR B 1 123 ? 15.625 1.302 -0.843 1 95.31 123 THR B O 1
ATOM 4430 N N . GLN B 1 124 ? 16.641 0.731 -2.758 1 93.25 124 GLN B N 1
ATOM 4431 C CA . GLN B 1 124 ? 17.812 1.547 -2.473 1 93.25 124 GLN B CA 1
ATOM 4432 C C . GLN B 1 124 ? 17.453 3.029 -2.414 1 93.25 124 GLN B C 1
ATOM 4434 O O . GLN B 1 124 ? 17.906 3.748 -1.523 1 93.25 124 GLN B O 1
ATOM 4439 N N . VAL B 1 125 ? 16.656 3.398 -3.318 1 92.62 125 VAL B N 1
ATOM 4440 C CA . VAL B 1 125 ? 16.219 4.789 -3.375 1 92.62 125 VAL B CA 1
ATOM 4441 C C . VAL B 1 125 ? 15.398 5.125 -2.131 1 92.62 125 VAL B C 1
ATOM 4443 O O . VAL B 1 125 ? 15.633 6.148 -1.481 1 92.62 125 VAL B O 1
ATOM 4446 N N . GLN B 1 126 ? 14.484 4.227 -1.776 1 92.88 126 GLN B N 1
ATOM 4447 C CA . GLN B 1 126 ? 13.633 4.438 -0.607 1 92.88 126 GLN B CA 1
ATOM 4448 C C . GLN B 1 126 ? 14.469 4.52 0.668 1 92.88 126 GLN B C 1
ATOM 4450 O O . GLN B 1 126 ? 14.188 5.34 1.548 1 92.88 126 GLN B O 1
ATOM 4455 N N . SER B 1 127 ? 15.438 3.693 0.745 1 93.94 127 SER B N 1
ATOM 4456 C CA . SER B 1 127 ? 16.312 3.699 1.916 1 93.94 127 SER B CA 1
ATOM 4457 C C . SER B 1 127 ? 17.047 5.023 2.045 1 93.94 127 SER B C 1
ATOM 4459 O O . SER B 1 127 ? 17.203 5.551 3.148 1 93.94 127 SER B O 1
ATOM 4461 N N . SER B 1 128 ? 17.5 5.535 0.939 1 93.19 128 SER B N 1
ATOM 4462 C CA . SER B 1 128 ? 18.234 6.801 0.941 1 93.19 128 SER B CA 1
ATOM 4463 C C . SER B 1 128 ? 17.344 7.941 1.432 1 93.19 128 SER B C 1
ATOM 4465 O O . SER B 1 128 ? 17.797 8.805 2.191 1 93.19 128 SER B O 1
ATOM 4467 N N . ILE B 1 129 ? 16.094 7.941 1.07 1 93.69 129 ILE B N 1
ATOM 4468 C CA . ILE B 1 129 ? 15.164 8.984 1.488 1 93.69 129 ILE B CA 1
ATOM 4469 C C . ILE B 1 129 ? 14.867 8.844 2.979 1 93.69 129 ILE B C 1
ATOM 4471 O O . ILE B 1 129 ? 14.789 9.836 3.703 1 93.69 129 ILE B O 1
ATOM 4475 N N . ASP B 1 130 ? 14.719 7.602 3.373 1 95.19 130 ASP B N 1
ATOM 4476 C CA . ASP B 1 130 ? 14.453 7.348 4.785 1 95.19 130 ASP B CA 1
ATOM 4477 C C . ASP B 1 130 ? 15.594 7.875 5.66 1 95.19 130 ASP B C 1
ATOM 4479 O O . ASP B 1 130 ? 15.344 8.5 6.695 1 95.19 130 ASP B O 1
ATOM 4483 N N . LEU B 1 131 ? 16.766 7.652 5.199 1 95.69 131 LEU B N 1
ATOM 4484 C CA . LEU B 1 131 ? 17.938 8.133 5.938 1 95.69 131 LEU B CA 1
ATOM 4485 C C . LEU B 1 131 ? 17.953 9.656 5.984 1 95.69 131 LEU B C 1
ATOM 4487 O O . LEU B 1 131 ? 18.188 10.242 7.043 1 95.69 131 LEU B O 1
ATOM 4491 N N . SER B 1 132 ? 17.703 10.289 4.902 1 95.25 132 SER B N 1
ATOM 4492 C CA . SER B 1 132 ? 17.703 11.75 4.832 1 95.25 132 SER B CA 1
ATOM 4493 C C . SER B 1 132 ? 16.641 12.344 5.746 1 95.25 132 SER B C 1
ATOM 4495 O O . SER B 1 132 ? 16.891 13.312 6.457 1 95.25 132 SER B O 1
ATOM 4497 N N . GLU B 1 133 ? 15.438 11.742 5.715 1 95.12 133 GLU B N 1
ATOM 4498 C CA . GLU B 1 133 ? 14.352 12.219 6.566 1 95.12 133 GLU B CA 1
ATOM 4499 C C . GLU B 1 133 ? 14.719 12.102 8.047 1 95.12 133 GLU B C 1
ATOM 4501 O O . GLU B 1 133 ? 14.453 13.016 8.828 1 95.12 133 GLU B O 1
ATOM 4506 N N . ARG B 1 134 ? 15.312 11.016 8.352 1 96.75 134 ARG B N 1
ATOM 4507 C CA . ARG B 1 134 ? 15.703 10.812 9.742 1 96.75 134 ARG B CA 1
ATOM 4508 C C . ARG B 1 134 ? 16.844 11.75 10.141 1 96.75 134 ARG B C 1
ATOM 4510 O O . ARG B 1 134 ? 16.891 12.227 11.273 1 96.75 134 ARG B O 1
ATOM 4517 N N . TYR B 1 135 ? 17.797 12.047 9.234 1 96.94 135 TYR B N 1
ATOM 4518 C CA . TYR B 1 135 ? 18.875 12.992 9.492 1 96.94 135 TYR B CA 1
ATOM 4519 C C . TYR B 1 135 ? 18.328 14.367 9.852 1 96.94 135 TYR B C 1
ATOM 4521 O O . TYR B 1 135 ? 18.703 14.945 10.875 1 96.94 135 TYR B O 1
ATOM 4529 N N . PHE B 1 136 ? 17.406 14.812 9.086 1 96.38 136 PHE B N 1
ATOM 4530 C CA . PHE B 1 136 ? 16.875 16.156 9.297 1 96.38 136 PHE B CA 1
ATOM 4531 C C . PHE B 1 136 ? 15.898 16.172 10.461 1 96.38 136 PHE B C 1
ATOM 4533 O O . PHE B 1 136 ? 15.688 17.219 11.086 1 96.38 136 PHE B O 1
ATOM 4540 N N . ALA B 1 137 ? 15.289 15.031 10.773 1 96.69 137 ALA B N 1
ATOM 4541 C CA . ALA B 1 137 ? 14.461 14.945 11.977 1 96.69 137 ALA B CA 1
ATOM 4542 C C . ALA B 1 137 ? 15.297 15.141 13.234 1 96.69 137 ALA B C 1
ATOM 4544 O O . ALA B 1 137 ? 14.852 15.766 14.195 1 96.69 137 ALA B O 1
ATOM 4545 N N . VAL B 1 138 ? 16.5 14.641 13.211 1 97 138 VAL B N 1
ATOM 4546 C CA . VAL B 1 138 ? 17.422 14.828 14.336 1 97 138 VAL B CA 1
ATOM 4547 C C . VAL B 1 138 ? 17.766 16.312 14.469 1 97 138 VAL B C 1
ATOM 4549 O O . VAL B 1 138 ? 17.703 16.875 15.57 1 97 138 VAL B O 1
ATOM 4552 N N . LEU B 1 139 ? 18.094 16.922 13.367 1 96.88 139 LEU B N 1
ATOM 4553 C CA . LEU B 1 139 ? 18.453 18.328 13.398 1 96.88 139 LEU B CA 1
ATOM 4554 C C . LEU B 1 139 ? 17.281 19.172 13.891 1 96.88 139 LEU B C 1
ATOM 4556 O O . LEU B 1 139 ? 17.469 20.094 14.703 1 96.88 139 LEU B O 1
ATOM 4560 N N . ALA B 1 140 ? 16.094 18.812 13.422 1 96.69 140 ALA B N 1
ATOM 4561 C CA . ALA B 1 140 ? 14.898 19.547 13.852 1 96.69 140 ALA B CA 1
ATOM 4562 C C . ALA B 1 140 ? 14.664 19.375 15.352 1 96.69 140 ALA B C 1
ATOM 4564 O O . ALA B 1 140 ? 14.305 20.344 16.031 1 96.69 140 ALA B O 1
ATOM 4565 N N . ALA B 1 141 ? 14.852 18.203 15.836 1 97.12 141 ALA B N 1
ATOM 4566 C CA . ALA B 1 141 ? 14.664 17.938 17.266 1 97.12 141 ALA B CA 1
ATOM 4567 C C . ALA B 1 141 ? 15.703 18.688 18.094 1 97.12 141 ALA B C 1
ATOM 4569 O O . ALA B 1 141 ? 15.383 19.25 19.141 1 97.12 141 ALA B O 1
ATOM 4570 N N . GLU B 1 142 ? 16.906 18.719 17.641 1 96.88 142 GLU B N 1
ATOM 4571 C CA . GLU B 1 142 ? 17.969 19.438 18.344 1 96.88 142 GLU B CA 1
ATOM 4572 C C . GLU B 1 142 ? 17.703 20.938 18.344 1 96.88 142 GLU B C 1
ATOM 4574 O O . GLU B 1 142 ? 17.953 21.625 19.344 1 96.88 142 GLU B O 1
ATOM 4579 N N . ASP B 1 143 ? 17.219 21.391 17.234 1 96.25 143 ASP B N 1
ATOM 4580 C CA . ASP B 1 143 ? 16.844 22.797 17.172 1 96.25 143 ASP B CA 1
ATOM 4581 C C . ASP B 1 143 ? 15.727 23.109 18.156 1 96.25 143 ASP B C 1
ATOM 4583 O O . ASP B 1 143 ? 15.773 24.141 18.844 1 96.25 143 ASP B O 1
ATOM 4587 N N . GLU B 1 144 ? 14.766 22.234 18.172 1 96.31 144 GLU B N 1
ATOM 4588 C CA . GLU B 1 144 ? 13.641 22.438 19.094 1 96.31 144 GLU B CA 1
ATOM 4589 C C . GLU B 1 144 ? 14.117 22.469 20.547 1 96.31 144 GLU B C 1
ATOM 4591 O O . GLU B 1 144 ? 13.68 23.328 21.328 1 96.31 144 GLU B O 1
ATOM 4596 N N . LEU B 1 145 ? 14.984 21.625 20.891 1 97.19 145 LEU B N 1
ATOM 4597 C CA . LEU B 1 145 ? 15.531 21.609 22.25 1 97.19 145 LEU B CA 1
ATOM 4598 C C . LEU B 1 145 ? 16.297 22.891 22.547 1 97.19 145 LEU B C 1
ATOM 4600 O O . LEU B 1 145 ? 16.094 23.516 23.594 1 97.19 145 LEU B O 1
ATOM 4604 N N . SER B 1 146 ? 17.125 23.281 21.641 1 96.69 146 SER B N 1
ATOM 4605 C CA . SER B 1 146 ? 17.891 24.5 21.812 1 96.69 146 SER B CA 1
ATOM 4606 C C . SER B 1 146 ? 16.984 25.719 21.953 1 96.69 146 SER B C 1
ATOM 4608 O O . SER B 1 146 ? 17.234 26.594 22.781 1 96.69 146 SER B O 1
ATOM 4610 N N . LEU B 1 147 ? 15.93 25.703 21.141 1 96.12 147 LEU B N 1
ATOM 4611 C CA . LEU B 1 147 ? 14.992 26.812 21.156 1 96.12 147 LEU B CA 1
ATOM 4612 C C . LEU B 1 147 ? 14.227 26.859 22.484 1 96.12 147 LEU B C 1
ATOM 4614 O O . LEU B 1 147 ? 14.055 27.922 23.078 1 96.12 147 LEU B O 1
ATOM 4618 N N . VAL B 1 148 ? 13.805 25.719 22.938 1 97.12 148 VAL B N 1
ATOM 4619 C CA . VAL B 1 148 ? 13.055 25.641 24.188 1 97.12 148 VAL B CA 1
ATOM 4620 C C . VAL B 1 148 ? 13.945 26.078 25.344 1 97.12 148 VAL B C 1
ATOM 4622 O O . VAL B 1 148 ? 13.508 26.812 26.234 1 97.12 148 VAL B O 1
ATOM 4625 N N . ARG B 1 149 ? 15.188 25.719 25.344 1 97.25 149 ARG B N 1
ATOM 4626 C CA . ARG B 1 149 ? 16.141 26.125 26.391 1 97.25 149 ARG B CA 1
ATOM 4627 C C . ARG B 1 149 ? 16.391 27.625 26.359 1 97.25 149 ARG B C 1
ATOM 4629 O O . ARG B 1 149 ? 16.453 28.266 27.406 1 97.25 149 ARG B O 1
ATOM 4636 N N . SER B 1 150 ? 16.5 28.078 25.172 1 95.88 150 SER B N 1
ATOM 4637 C CA . SER B 1 150 ? 16.703 29.516 25.016 1 95.88 150 SER B CA 1
ATOM 4638 C C . SER B 1 150 ? 15.484 30.297 25.484 1 95.88 150 SER B C 1
ATOM 4640 O O . SER B 1 150 ? 15.617 31.344 26.109 1 95.88 150 SER B O 1
ATOM 4642 N N . GLU B 1 151 ? 14.305 29.828 25.125 1 95.75 151 GLU B N 1
ATOM 4643 C CA . GLU B 1 151 ? 13.078 30.469 25.594 1 95.75 151 GLU B CA 1
ATOM 4644 C C . GLU B 1 151 ? 12.953 30.391 27.109 1 95.75 151 GLU B C 1
ATOM 4646 O O . GLU B 1 151 ? 12.523 31.359 27.75 1 95.75 151 GLU B O 1
ATOM 4651 N N . LEU B 1 152 ? 13.297 29.281 27.688 1 96.31 152 LEU B N 1
ATOM 4652 C CA . LEU B 1 152 ? 13.266 29.109 29.141 1 96.31 152 LEU B CA 1
ATOM 4653 C C . LEU B 1 152 ? 14.203 30.094 29.828 1 96.31 152 LEU B C 1
ATOM 4655 O O . LEU B 1 152 ? 13.805 30.766 30.781 1 96.31 152 LEU B O 1
ATOM 4659 N N . ASP B 1 153 ? 15.375 30.234 29.328 1 96.25 153 ASP B N 1
ATOM 4660 C CA . ASP B 1 153 ? 16.359 31.172 29.875 1 96.25 153 ASP B CA 1
ATOM 4661 C C . ASP B 1 153 ? 15.844 32.594 29.797 1 96.25 153 ASP B C 1
ATOM 4663 O O . ASP B 1 153 ? 15.953 33.344 30.781 1 96.25 153 ASP B O 1
ATOM 4667 N N . ALA B 1 154 ? 15.297 32.875 28.641 1 93.75 154 ALA B N 1
ATOM 4668 C CA . ALA B 1 154 ? 14.773 34.219 28.453 1 93.75 154 ALA B CA 1
ATOM 4669 C C . ALA B 1 154 ? 13.609 34.5 29.406 1 93.75 154 ALA B C 1
ATOM 4671 O O . ALA B 1 154 ? 13.5 35.594 29.969 1 93.75 154 ALA B O 1
ATOM 4672 N N . THR B 1 155 ? 12.75 33.594 29.609 1 94.62 155 THR B N 1
ATOM 4673 C CA . THR B 1 155 ? 11.57 33.719 30.453 1 94.62 155 THR B CA 1
ATOM 4674 C C . THR B 1 155 ? 11.977 33.75 31.922 1 94.62 155 THR B C 1
ATOM 4676 O O . THR B 1 155 ? 11.375 34.469 32.719 1 94.62 155 THR B O 1
ATOM 4679 N N . GLU B 1 156 ? 12.977 33.062 32.312 1 95.38 156 GLU B N 1
ATOM 4680 C CA . GLU B 1 156 ? 13.5 33.094 33.656 1 95.38 156 GLU B CA 1
ATOM 4681 C C . GLU B 1 156 ? 14.117 34.438 34 1 95.38 156 GLU B C 1
ATOM 4683 O O . GLU B 1 156 ? 13.953 34.938 35.094 1 95.38 156 GLU B O 1
ATOM 4688 N N . ARG B 1 157 ? 14.797 34.938 33.062 1 93.81 157 ARG B N 1
ATOM 4689 C CA . ARG B 1 157 ? 15.359 36.281 33.25 1 93.81 157 ARG B CA 1
ATOM 4690 C C . ARG B 1 157 ? 14.258 37.312 33.438 1 93.81 157 ARG B C 1
ATOM 4692 O O . ARG B 1 157 ? 14.367 38.188 34.281 1 93.81 157 ARG B O 1
ATOM 4699 N N . ASN B 1 158 ? 13.297 37.125 32.625 1 92.88 158 ASN B N 1
ATOM 4700 C CA . ASN B 1 158 ? 12.156 38.031 32.75 1 92.88 158 ASN B CA 1
ATOM 4701 C C . ASN B 1 158 ? 11.453 37.844 34.094 1 92.88 158 ASN B C 1
ATOM 4703 O O . ASN B 1 158 ? 10.977 38.844 34.656 1 92.88 158 ASN B O 1
ATOM 4707 N N . LEU B 1 159 ? 11.32 36.656 34.531 1 94.44 159 LEU B N 1
ATOM 4708 C CA . LEU B 1 159 ? 10.703 36.375 35.812 1 94.44 159 LEU B CA 1
ATOM 4709 C C . LEU B 1 159 ? 11.484 37.031 36.938 1 94.44 159 LEU B C 1
ATOM 4711 O O . LEU B 1 159 ? 10.891 37.625 37.844 1 94.44 159 LEU B O 1
ATOM 4715 N N . LYS B 1 160 ? 12.773 36.969 36.906 1 94.69 160 LYS B N 1
ATOM 4716 C CA . LYS B 1 160 ? 13.625 37.625 37.938 1 94.69 160 LYS B CA 1
ATOM 4717 C C . LYS B 1 160 ? 13.422 39.125 37.938 1 94.69 160 LYS B C 1
ATOM 4719 O O . LYS B 1 160 ? 13.336 39.75 39 1 94.69 160 LYS B O 1
ATOM 4724 N N . ARG B 1 161 ? 13.352 39.594 36.719 1 92 161 ARG B N 1
ATOM 4725 C CA . ARG B 1 161 ? 13.141 41.031 36.594 1 92 161 ARG B CA 1
ATOM 4726 C C . ARG B 1 161 ? 11.797 41.469 37.156 1 92 161 ARG B C 1
ATOM 4728 O O . ARG B 1 161 ? 11.703 42.438 37.906 1 92 161 ARG B O 1
ATOM 4735 N N . VAL B 1 162 ? 10.773 40.688 36.844 1 93.25 162 VAL B N 1
ATOM 4736 C CA . VAL B 1 162 ? 9.422 41.031 37.281 1 93.25 162 VAL B CA 1
ATOM 4737 C C . VAL B 1 162 ? 9.297 40.812 38.781 1 93.25 162 VAL B C 1
ATOM 4739 O O . VAL B 1 162 ? 8.586 41.562 39.469 1 93.25 162 VAL B O 1
ATOM 4742 N N . ASN B 1 163 ? 9.938 39.906 39.375 1 93.56 163 ASN B N 1
ATOM 4743 C CA . ASN B 1 163 ? 9.969 39.719 40.844 1 93.56 163 ASN B CA 1
ATOM 4744 C C . ASN B 1 163 ? 10.594 40.906 41.531 1 93.56 163 ASN B C 1
ATOM 4746 O O . ASN B 1 163 ? 10.125 41.312 42.594 1 93.56 163 ASN B O 1
ATOM 4750 N N . ALA B 1 164 ? 11.656 41.406 40.938 1 93.38 164 ALA B N 1
ATOM 4751 C CA . ALA B 1 164 ? 12.297 42.594 41.5 1 93.38 164 ALA B CA 1
ATOM 4752 C C . ALA B 1 164 ? 11.367 43.812 41.469 1 93.38 164 ALA B C 1
ATOM 4754 O O . ALA B 1 164 ? 11.32 44.594 42.406 1 93.38 164 ALA B O 1
ATOM 4755 N N . LEU B 1 165 ? 10.688 43.906 40.438 1 91.5 165 LEU B N 1
ATOM 4756 C CA . LEU B 1 165 ? 9.742 45 40.312 1 91.5 165 LEU B CA 1
ATOM 4757 C C . LEU B 1 165 ? 8.562 44.812 41.25 1 91.5 165 LEU B C 1
ATOM 4759 O O . LEU B 1 165 ? 8.047 45.781 41.812 1 91.5 165 LEU B O 1
ATOM 4763 N N . TYR B 1 166 ? 8.062 43.594 41.375 1 90.75 166 TYR B N 1
ATOM 4764 C CA . TYR B 1 166 ? 6.977 43.312 42.312 1 90.75 166 TYR B CA 1
ATOM 4765 C C . TYR B 1 166 ? 7.371 43.625 43.75 1 90.75 166 TYR B C 1
ATOM 4767 O O . TYR B 1 166 ? 6.562 44.156 44.5 1 90.75 166 TYR B O 1
ATOM 4775 N N . ALA B 1 167 ? 8.57 43.406 44.094 1 91.06 167 ALA B N 1
ATOM 4776 C CA . ALA B 1 167 ? 9.086 43.688 45.438 1 91.06 167 ALA B CA 1
ATOM 4777 C C . ALA B 1 167 ? 9.078 45.188 45.688 1 91.06 167 ALA B C 1
ATOM 4779 O O . ALA B 1 167 ? 8.914 45.625 46.844 1 91.06 167 ALA B O 1
ATOM 4780 N N . ARG B 1 168 ? 9.125 45.938 44.562 1 91.75 168 ARG B N 1
ATOM 4781 C CA . ARG B 1 168 ? 9.109 47.406 44.656 1 91.75 168 ARG B CA 1
ATOM 4782 C C . ARG B 1 168 ? 7.711 47.938 44.406 1 91.75 168 ARG B C 1
ATOM 4784 O O . ARG B 1 168 ? 7.539 49.156 44.188 1 91.75 168 ARG B O 1
ATOM 4791 N N . GLN B 1 169 ? 6.699 47.062 44.281 1 88.44 169 GLN B N 1
ATOM 4792 C CA . GLN B 1 169 ? 5.285 47.344 44.062 1 88.44 169 GLN B CA 1
ATOM 4793 C C . GLN B 1 169 ? 5.062 48 42.719 1 88.44 169 GLN B C 1
ATOM 4795 O O . GLN B 1 169 ? 4.195 48.875 42.562 1 88.44 169 GLN B O 1
ATOM 4800 N N . MET B 1 170 ? 5.914 47.531 41.781 1 86.44 170 MET B N 1
ATOM 4801 C CA . MET B 1 170 ? 5.82 48.094 40.438 1 86.44 170 MET B CA 1
ATOM 4802 C C . MET B 1 170 ? 5.281 47.062 39.438 1 86.44 170 MET B C 1
ATOM 4804 O O . MET B 1 170 ? 5.281 47.281 38.219 1 86.44 170 MET B O 1
ATOM 4808 N N . ALA B 1 171 ? 4.957 45.938 39.906 1 86.75 171 ALA B N 1
ATOM 4809 C CA . ALA B 1 171 ? 4.34 44.906 39.094 1 86.75 171 ALA B CA 1
ATOM 4810 C C . ALA B 1 171 ? 3.25 44.156 39.875 1 86.75 171 ALA B C 1
ATOM 4812 O O . ALA B 1 171 ? 3.176 44.281 41.094 1 86.75 171 ALA B O 1
ATOM 4813 N N . MET B 1 172 ? 2.354 43.594 39.125 1 88.25 172 MET B N 1
ATOM 4814 C CA . MET B 1 172 ? 1.25 42.875 39.781 1 88.25 172 MET B CA 1
ATOM 4815 C C . MET B 1 172 ? 1.644 41.469 40.094 1 88.25 172 MET B C 1
ATOM 4817 O O . MET B 1 172 ? 2.527 40.875 39.469 1 88.25 172 MET B O 1
ATOM 4821 N N . VAL B 1 173 ? 0.898 40.969 41.062 1 90.44 173 VAL B N 1
ATOM 4822 C CA . VAL B 1 173 ? 1.13 39.562 41.469 1 90.44 173 VAL B CA 1
ATOM 4823 C C . VAL B 1 173 ? 0.774 38.656 40.312 1 90.44 173 VAL B C 1
ATOM 4825 O O . VAL B 1 173 ? 1.41 37.594 40.125 1 90.44 173 VAL B O 1
ATOM 4828 N N . THR B 1 174 ? -0.173 39 39.5 1 88.75 174 THR B N 1
ATOM 4829 C CA . THR B 1 174 ? -0.61 38.219 38.344 1 88.75 174 THR B CA 1
ATOM 4830 C C . THR B 1 174 ? 0.508 38.094 37.344 1 88.75 174 THR B C 1
ATOM 4832 O O . THR B 1 174 ? 0.657 37.031 36.688 1 88.75 174 THR B O 1
ATOM 4835 N N . ASP B 1 175 ? 1.341 39.094 37.281 1 89.5 175 ASP B N 1
ATOM 4836 C CA . ASP B 1 175 ? 2.449 39.062 36.312 1 89.5 175 ASP B CA 1
ATOM 4837 C C . ASP B 1 175 ? 3.477 38 36.719 1 89.5 175 ASP B C 1
ATOM 4839 O O . ASP B 1 175 ? 3.941 37.219 35.875 1 89.5 175 ASP B O 1
ATOM 4843 N N . THR B 1 176 ? 3.744 38.062 38 1 92.06 176 THR B N 1
ATOM 4844 C CA . THR B 1 176 ? 4.711 37.094 38.5 1 92.06 176 THR B CA 1
ATOM 4845 C C . THR B 1 176 ? 4.188 35.656 38.344 1 92.06 176 THR B C 1
ATOM 4847 O O . THR B 1 176 ? 4.918 34.781 37.906 1 92.06 176 THR B O 1
ATOM 4850 N N . LEU B 1 177 ? 2.957 35.531 38.594 1 93.06 177 LEU B N 1
ATOM 4851 C CA . LEU B 1 177 ? 2.355 34.219 38.531 1 93.06 177 LEU B CA 1
ATOM 4852 C C . LEU B 1 177 ? 2.27 33.719 37.094 1 93.06 177 LEU B C 1
ATOM 4854 O O . LEU B 1 177 ? 2.463 32.531 36.812 1 93.06 177 LEU B O 1
ATOM 4858 N N . ASP B 1 178 ? 2.029 34.531 36.156 1 92.31 178 ASP B N 1
ATOM 4859 C CA . ASP B 1 178 ? 1.972 34.188 34.75 1 92.31 178 ASP B CA 1
ATOM 4860 C C . ASP B 1 178 ? 3.336 33.719 34.219 1 92.31 178 ASP B C 1
ATOM 4862 O O . ASP B 1 178 ? 3.428 32.75 33.5 1 92.31 178 ASP B O 1
ATOM 4866 N N . LEU B 1 179 ? 4.305 34.406 34.594 1 93.19 179 LEU B N 1
ATOM 4867 C CA . LEU B 1 179 ? 5.656 34.062 34.156 1 93.19 179 LEU B CA 1
ATOM 4868 C C . LEU B 1 179 ? 6.109 32.75 34.812 1 93.19 179 LEU B C 1
ATOM 4870 O O . LEU B 1 179 ? 6.766 31.938 34.156 1 93.19 179 LEU B O 1
ATOM 4874 N N . GLU B 1 180 ? 5.734 32.656 36.062 1 94.81 180 GLU B N 1
ATOM 4875 C CA . GLU B 1 180 ? 6.059 31.406 36.75 1 94.81 180 GLU B CA 1
ATOM 4876 C C . GLU B 1 180 ? 5.379 30.219 36.062 1 94.81 180 GLU B C 1
ATOM 4878 O O . GLU B 1 180 ? 5.996 29.172 35.875 1 94.81 180 GLU B O 1
ATOM 4883 N N . ALA B 1 181 ? 4.18 30.422 35.75 1 95.25 181 ALA B N 1
ATOM 4884 C CA . ALA B 1 181 ? 3.438 29.375 35.031 1 95.25 181 ALA B CA 1
ATOM 4885 C C . ALA B 1 181 ? 4.102 29.031 33.719 1 95.25 181 ALA B C 1
ATOM 4887 O O . ALA B 1 181 ? 4.18 27.859 33.344 1 95.25 181 ALA B O 1
ATOM 4888 N N . ARG B 1 182 ? 4.547 29.984 33.031 1 94.31 182 ARG B N 1
ATOM 4889 C CA . ARG B 1 182 ? 5.199 29.766 31.75 1 94.31 182 ARG B CA 1
ATOM 4890 C C . ARG B 1 182 ? 6.543 29.062 31.938 1 94.31 182 ARG B C 1
ATOM 4892 O O . ARG B 1 182 ? 6.906 28.188 31.141 1 94.31 182 ARG B O 1
ATOM 4899 N N . VAL B 1 183 ? 7.305 29.469 32.906 1 95.19 183 VAL B N 1
ATOM 4900 C CA . VAL B 1 183 ? 8.578 28.828 33.188 1 95.19 183 VAL B CA 1
ATOM 4901 C C . VAL B 1 183 ? 8.352 27.328 33.438 1 95.19 183 VAL B C 1
ATOM 4903 O O . VAL B 1 183 ? 9.055 26.484 32.875 1 95.19 183 VAL B O 1
ATOM 4906 N N . ASP B 1 184 ? 7.363 27.062 34.219 1 96.62 184 ASP B N 1
ATOM 4907 C CA . ASP B 1 184 ? 7.066 25.672 34.531 1 96.62 184 ASP B CA 1
ATOM 4908 C C . ASP B 1 184 ? 6.641 24.891 33.281 1 96.62 184 ASP B C 1
ATOM 4910 O O . ASP B 1 184 ? 7.02 23.734 33.094 1 96.62 184 ASP B O 1
ATOM 4914 N N . ALA B 1 185 ? 5.84 25.516 32.469 1 95.94 185 ALA B N 1
ATOM 4915 C CA . ALA B 1 185 ? 5.426 24.906 31.219 1 95.94 185 ALA B CA 1
ATOM 4916 C C . ALA B 1 185 ? 6.629 24.625 30.312 1 95.94 185 ALA B C 1
ATOM 4918 O O . ALA B 1 185 ? 6.695 23.594 29.656 1 95.94 185 ALA B O 1
ATOM 4919 N N . LEU B 1 186 ? 7.531 25.531 30.297 1 96.44 186 LEU B N 1
ATOM 4920 C CA . LEU B 1 186 ? 8.711 25.406 29.438 1 96.44 186 LEU B CA 1
ATOM 4921 C C . LEU B 1 186 ? 9.633 24.312 29.953 1 96.44 186 LEU B C 1
ATOM 4923 O O . LEU B 1 186 ? 10.289 23.625 29.172 1 96.44 186 LEU B O 1
ATOM 4927 N N . LYS B 1 187 ? 9.672 24.188 31.234 1 97.12 187 LYS B N 1
ATOM 4928 C CA . LYS B 1 187 ? 10.453 23.078 31.781 1 97.12 187 LYS B CA 1
ATOM 4929 C C . LYS B 1 187 ? 9.914 21.734 31.312 1 97.12 187 LYS B C 1
ATOM 4931 O O . LYS B 1 187 ? 10.688 20.812 31.031 1 97.12 187 LYS B O 1
ATOM 4936 N N . ALA B 1 188 ? 8.633 21.625 31.266 1 96.88 188 ALA B N 1
ATOM 4937 C CA . ALA B 1 188 ? 8.016 20.422 30.719 1 96.88 188 ALA B CA 1
ATOM 4938 C C . ALA B 1 188 ? 8.344 20.25 29.25 1 96.88 188 ALA B C 1
ATOM 4940 O O . ALA B 1 188 ? 8.625 19.141 28.781 1 96.88 188 ALA B O 1
ATOM 4941 N N . ASP B 1 189 ? 8.273 21.328 28.531 1 96.56 189 ASP B N 1
ATOM 4942 C CA . ASP B 1 189 ? 8.586 21.297 27.109 1 96.56 189 ASP B CA 1
ATOM 4943 C C . ASP B 1 189 ? 10.031 20.875 26.875 1 96.56 189 ASP B C 1
ATOM 4945 O O . ASP B 1 189 ? 10.336 20.203 25.891 1 96.56 189 ASP B O 1
ATOM 4949 N N . GLU B 1 190 ? 10.906 21.344 27.672 1 97.38 190 GLU B N 1
ATOM 4950 C CA . GLU B 1 190 ? 12.312 20.969 27.562 1 97.38 190 GLU B CA 1
ATOM 4951 C C . GLU B 1 190 ? 12.508 19.469 27.688 1 97.38 190 GLU B C 1
ATOM 4953 O O . GLU B 1 190 ? 13.297 18.875 26.953 1 97.38 190 GLU B O 1
ATOM 4958 N N . ILE B 1 191 ? 11.812 18.891 28.609 1 97.31 191 ILE B N 1
ATOM 4959 C CA . ILE B 1 191 ? 11.875 17.438 28.797 1 97.31 191 ILE B CA 1
ATOM 4960 C C . ILE B 1 191 ? 11.406 16.734 27.531 1 97.31 191 ILE B C 1
ATOM 4962 O O . ILE B 1 191 ? 12.062 15.805 27.062 1 97.31 191 ILE B O 1
ATOM 4966 N N . GLU B 1 192 ? 10.273 17.172 27.016 1 97.19 192 GLU B N 1
ATOM 4967 C CA . GLU B 1 192 ? 9.719 16.594 25.797 1 97.19 192 GLU B CA 1
ATOM 4968 C C . GLU B 1 192 ? 10.688 16.75 24.625 1 97.19 192 GLU B C 1
ATOM 4970 O O . GLU B 1 192 ? 10.891 15.805 23.859 1 97.19 192 GLU B O 1
ATOM 4975 N N . ALA B 1 193 ? 11.234 17.922 24.484 1 97.31 193 ALA B N 1
ATOM 4976 C CA . ALA B 1 193 ? 12.172 18.188 23.391 1 97.31 193 ALA B CA 1
ATOM 4977 C C . ALA B 1 193 ? 13.438 17.328 23.531 1 97.31 193 ALA B C 1
ATOM 4979 O O . ALA B 1 193 ? 13.977 16.844 22.547 1 97.31 193 ALA B O 1
ATOM 4980 N N . GLY B 1 194 ? 13.867 17.219 24.75 1 97.44 194 GLY B N 1
ATOM 4981 C CA . GLY B 1 194 ? 15.016 16.359 25 1 97.44 194 GLY B CA 1
ATOM 4982 C C . GLY B 1 194 ? 14.773 14.914 24.625 1 97.44 194 GLY B C 1
ATOM 4983 O O . GLY B 1 194 ? 15.641 14.266 24.047 1 97.44 194 GLY B O 1
ATOM 4984 N N . ASN B 1 195 ? 13.68 14.414 25.016 1 97.38 195 ASN B N 1
ATOM 4985 C CA . ASN B 1 195 ? 13.289 13.055 24.656 1 97.38 195 ASN B CA 1
ATOM 4986 C C . ASN B 1 195 ? 13.219 12.883 23.141 1 97.38 195 ASN B C 1
ATOM 4988 O O . ASN B 1 195 ? 13.594 11.836 22.609 1 97.38 195 ASN B O 1
ATOM 4992 N N . LYS B 1 196 ? 12.688 13.836 22.469 1 97.5 196 LYS B N 1
ATOM 4993 C CA . LYS B 1 196 ? 12.555 13.781 21.016 1 97.5 196 LYS B CA 1
ATOM 4994 C C . LYS B 1 196 ? 13.922 13.656 20.344 1 97.5 196 LYS B C 1
ATOM 4996 O O . LYS B 1 196 ? 14.055 12.992 19.312 1 97.5 196 LYS B O 1
ATOM 5001 N N . VAL B 1 197 ? 14.93 14.367 20.859 1 97.25 197 VAL B N 1
ATOM 5002 C CA . VAL B 1 197 ? 16.281 14.266 20.328 1 97.25 197 VAL B CA 1
ATOM 5003 C C . VAL B 1 197 ? 16.781 12.828 20.469 1 97.25 197 VAL B C 1
ATOM 5005 O O . VAL B 1 197 ? 17.281 12.242 19.5 1 97.25 197 VAL B O 1
ATOM 5008 N N . GLN B 1 198 ? 16.562 12.25 21.625 1 97.38 198 GLN B N 1
ATOM 5009 C CA . GLN B 1 198 ? 17.016 10.891 21.859 1 97.38 198 GLN B CA 1
ATOM 5010 C C . GLN B 1 198 ? 16.281 9.891 20.969 1 97.38 198 GLN B C 1
ATOM 5012 O O . GLN B 1 198 ? 16.906 8.992 20.406 1 97.38 198 GLN B O 1
ATOM 5017 N N . VAL B 1 199 ? 15.039 10.07 20.844 1 97.56 199 VAL B N 1
ATOM 5018 C CA . VAL B 1 199 ? 14.219 9.172 20.031 1 97.56 199 VAL B CA 1
ATOM 5019 C C . VAL B 1 199 ? 14.648 9.273 18.562 1 97.56 199 VAL B C 1
ATOM 5021 O O . VAL B 1 199 ? 14.75 8.258 17.875 1 97.56 199 VAL B O 1
ATOM 5024 N N . SER B 1 200 ? 14.852 10.5 18.094 1 97.44 200 SER B N 1
ATOM 5025 C CA . SER B 1 200 ? 15.25 10.688 16.703 1 97.44 200 SER B CA 1
ATOM 5026 C C . SER B 1 200 ? 16.641 10.094 16.453 1 97.44 200 SER B C 1
ATOM 5028 O O . SER B 1 200 ? 16.891 9.547 15.375 1 97.44 200 SER B O 1
ATOM 5030 N N . ARG B 1 201 ? 17.5 10.188 17.391 1 96.69 201 ARG B N 1
ATOM 5031 C CA . ARG B 1 201 ? 18.828 9.609 17.266 1 96.69 201 ARG B CA 1
ATOM 5032 C C . ARG B 1 201 ? 18.766 8.086 17.234 1 96.69 201 ARG B C 1
ATOM 5034 O O . ARG B 1 201 ? 19.516 7.441 16.5 1 96.69 201 ARG B O 1
ATOM 5041 N N . GLU B 1 202 ? 17.906 7.543 18.062 1 96.75 202 GLU B N 1
ATOM 5042 C CA . GLU B 1 202 ? 17.703 6.098 18.016 1 96.75 202 GLU B CA 1
ATOM 5043 C C . GLU B 1 202 ? 17.172 5.66 16.641 1 96.75 202 GLU B C 1
ATOM 5045 O O . GLU B 1 202 ? 17.547 4.598 16.141 1 96.75 202 GLU B O 1
ATOM 5050 N N . ALA B 1 203 ? 16.344 6.449 16.109 1 96.81 203 ALA B N 1
ATOM 5051 C CA . ALA B 1 203 ? 15.742 6.121 14.82 1 96.81 203 ALA B CA 1
ATOM 5052 C C . ALA B 1 203 ? 16.797 6.047 13.719 1 96.81 203 ALA B C 1
ATOM 5054 O O . ALA B 1 203 ? 16.766 5.148 12.875 1 96.81 203 ALA B O 1
ATOM 5055 N N . ILE B 1 204 ? 17.719 6.988 13.695 1 96.06 204 ILE B N 1
ATOM 5056 C CA . ILE B 1 204 ? 18.734 6.977 12.656 1 96.06 204 ILE B CA 1
ATOM 5057 C C . ILE B 1 204 ? 19.734 5.855 12.93 1 96.06 204 ILE B C 1
ATOM 5059 O O . ILE B 1 204 ? 20.266 5.242 11.992 1 96.06 204 ILE B O 1
ATOM 5063 N N . SER B 1 205 ? 20 5.57 14.195 1 96.06 205 SER B N 1
ATOM 5064 C CA . SER B 1 205 ? 20.891 4.48 14.578 1 96.06 205 SER B CA 1
ATOM 5065 C C . SER B 1 205 ? 20.344 3.135 14.086 1 96.06 205 SER B C 1
ATOM 5067 O O . SER B 1 205 ? 21.125 2.262 13.695 1 96.06 205 SER B O 1
ATOM 5069 N N . GLU B 1 206 ? 19.078 3.01 14.102 1 95.06 206 GLU B N 1
ATOM 5070 C CA . GLU B 1 206 ? 18.438 1.8 13.586 1 95.06 206 GLU B CA 1
ATOM 5071 C C . GLU B 1 206 ? 18.781 1.574 12.117 1 95.06 206 GLU B C 1
ATOM 5073 O O . GLU B 1 206 ? 19.078 0.45 11.711 1 95.06 206 GLU B O 1
ATOM 5078 N N . LEU B 1 207 ? 18.766 2.619 11.305 1 93.19 207 LEU B N 1
ATOM 5079 C CA . LEU B 1 207 ? 18.969 2.51 9.867 1 93.19 207 LEU B CA 1
ATOM 5080 C C . LEU B 1 207 ? 20.438 2.244 9.539 1 93.19 207 LEU B C 1
ATOM 5082 O O . LEU B 1 207 ? 20.75 1.464 8.641 1 93.19 207 LEU B O 1
ATOM 5086 N N . VAL B 1 208 ? 21.312 2.902 10.273 1 94.25 208 VAL B N 1
ATOM 5087 C CA . VAL B 1 208 ? 22.75 2.795 10.008 1 94.25 208 VAL B CA 1
ATOM 5088 C C . VAL B 1 208 ? 23.281 1.486 10.586 1 94.25 208 VAL B C 1
ATOM 5090 O O . VAL B 1 208 ? 24.25 0.919 10.07 1 94.25 208 VAL B O 1
ATOM 5093 N N . GLY B 1 209 ? 22.734 0.986 11.703 1 94.25 209 GLY B N 1
ATOM 5094 C CA . GLY B 1 209 ? 23.141 -0.28 12.297 1 94.25 209 GLY B CA 1
ATOM 5095 C C . GLY B 1 209 ? 24.188 -0.125 13.383 1 94.25 209 GLY B C 1
ATOM 5096 O O . GLY B 1 209 ? 24.891 -1.083 13.719 1 94.25 209 GLY B O 1
ATOM 5097 N N . ARG B 1 210 ? 24.453 1.168 13.844 1 94.19 210 ARG B N 1
ATOM 5098 C CA . ARG B 1 210 ? 25.359 1.48 14.953 1 94.19 210 ARG B CA 1
ATOM 5099 C C . ARG B 1 210 ? 24.859 2.689 15.734 1 94.19 210 ARG B C 1
ATOM 5101 O O . ARG B 1 210 ? 23.969 3.416 15.266 1 94.19 210 ARG B O 1
ATOM 5108 N N . ASP B 1 211 ? 25.375 2.822 16.875 1 94.5 211 ASP B N 1
ATOM 5109 C CA . ASP B 1 211 ? 25.031 3.971 17.703 1 94.5 211 ASP B CA 1
ATOM 5110 C C . ASP B 1 211 ? 25.641 5.254 17.141 1 94.5 211 ASP B C 1
ATOM 5112 O O . ASP B 1 211 ? 26.859 5.422 17.156 1 94.5 211 ASP B O 1
ATOM 5116 N N . VAL B 1 212 ? 24.797 6.09 16.609 1 94.5 212 VAL B N 1
ATOM 5117 C CA . VAL B 1 212 ? 25.25 7.344 16.031 1 94.5 212 VAL B CA 1
ATOM 5118 C C . VAL B 1 212 ? 25.188 8.461 17.062 1 94.5 212 VAL B C 1
ATOM 5120 O O . VAL B 1 212 ? 24.109 9.008 17.328 1 94.5 212 VAL B O 1
ATOM 5123 N N . GLN B 1 213 ? 26.297 8.836 17.609 1 91.56 213 GLN B N 1
ATOM 5124 C CA . GLN B 1 213 ? 26.344 9.852 18.656 1 91.56 213 GLN B CA 1
ATOM 5125 C C . GLN B 1 213 ? 27.109 11.086 18.203 1 91.56 213 GLN B C 1
ATOM 5127 O O . GLN B 1 213 ? 27.094 12.117 18.875 1 91.56 213 GLN B O 1
ATOM 5132 N N . GLU B 1 214 ? 27.656 10.961 17.047 1 93.12 214 GLU B N 1
ATOM 5133 C CA . GLU B 1 214 ? 28.422 12.086 16.516 1 93.12 214 GLU B CA 1
ATOM 5134 C C . GLU B 1 214 ? 27.516 13.289 16.266 1 93.12 214 GLU B C 1
ATOM 5136 O O . GLU B 1 214 ? 26.344 13.125 15.906 1 93.12 214 GLU B O 1
ATOM 5141 N N . PRO B 1 215 ? 28.094 14.461 16.453 1 94.56 215 PRO B N 1
ATOM 5142 C CA . PRO B 1 215 ? 27.328 15.648 16.078 1 94.56 215 PRO B CA 1
ATOM 5143 C C . PRO B 1 215 ? 27.141 15.781 14.57 1 94.56 215 PRO B C 1
ATOM 5145 O O . PRO B 1 215 ? 28.031 15.453 13.805 1 94.56 215 PRO B O 1
ATOM 5148 N N . PHE B 1 216 ? 25.953 16.297 14.25 1 95.44 216 PHE B N 1
ATOM 5149 C CA . PHE B 1 216 ? 25.625 16.422 12.836 1 95.44 216 PHE B CA 1
ATOM 5150 C C . PHE B 1 216 ? 26.016 17.797 12.305 1 95.44 216 PHE B C 1
ATOM 5152 O O . PHE B 1 216 ? 25.922 18.797 13.023 1 95.44 216 PHE B O 1
ATOM 5159 N N . LYS B 1 217 ? 26.484 17.734 11.078 1 94.62 217 LYS B N 1
ATOM 5160 C CA . LYS B 1 217 ? 26.562 19.016 10.383 1 94.62 217 LYS B CA 1
ATOM 5161 C C . LYS B 1 217 ? 25.188 19.609 10.141 1 94.62 217 LYS B C 1
ATOM 5163 O O . LYS B 1 217 ? 24.219 18.859 9.945 1 94.62 217 LYS B O 1
ATOM 5168 N N . ARG B 1 218 ? 25.156 20.938 10.211 1 94.38 218 ARG B N 1
ATOM 5169 C CA . ARG B 1 218 ? 23.875 21.625 10.094 1 94.38 218 ARG B CA 1
ATOM 5170 C C . ARG B 1 218 ? 23.828 22.516 8.852 1 94.38 218 ARG B C 1
ATOM 5172 O O . ARG B 1 218 ? 24.859 22.719 8.203 1 94.38 218 ARG B O 1
ATOM 5179 N N . ILE B 1 219 ? 22.625 22.953 8.547 1 91.5 219 ILE B N 1
ATOM 5180 C CA . ILE B 1 219 ? 22.469 23.844 7.402 1 91.5 219 ILE B CA 1
ATOM 5181 C C . ILE B 1 219 ? 23.156 25.188 7.695 1 91.5 219 ILE B C 1
ATOM 5183 O O . ILE B 1 219 ? 22.969 25.766 8.766 1 91.5 219 ILE B O 1
ATOM 5187 N N . GLY B 1 220 ? 23.859 25.641 6.77 1 86.5 220 GLY B N 1
ATOM 5188 C CA . GLY B 1 220 ? 24.562 26.906 6.941 1 86.5 220 GLY B CA 1
ATOM 5189 C C . GLY B 1 220 ? 23.625 28.094 7.035 1 86.5 220 GLY B C 1
ATOM 5190 O O . GLY B 1 220 ? 22.406 27.953 6.875 1 86.5 220 GLY B O 1
ATOM 5191 N N . ASP B 1 221 ? 24.156 29.25 7.277 1 82.25 221 ASP B N 1
ATOM 5192 C CA . ASP B 1 221 ? 23.391 30.469 7.559 1 82.25 221 ASP B CA 1
ATOM 5193 C C . ASP B 1 221 ? 22.719 31 6.289 1 82.25 221 ASP B C 1
ATOM 5195 O O . ASP B 1 221 ? 21.625 31.547 6.34 1 82.25 221 ASP B O 1
ATOM 5199 N N . ASN B 1 222 ? 23.484 30.844 5.176 1 81.06 222 ASN B N 1
ATOM 5200 C CA . ASN B 1 222 ? 22.938 31.375 3.93 1 81.06 222 ASN B CA 1
ATOM 5201 C C . ASN B 1 222 ? 23.016 30.359 2.801 1 81.06 222 ASN B C 1
ATOM 5203 O O . ASN B 1 222 ? 23.75 30.562 1.83 1 81.06 222 ASN B O 1
ATOM 5207 N N . PRO B 1 223 ? 22.172 29.375 3.068 1 85.62 223 PRO B N 1
ATOM 5208 C CA . PRO B 1 223 ? 22.219 28.391 1.983 1 85.62 223 PRO B CA 1
ATOM 5209 C C . PRO B 1 223 ? 21.594 28.922 0.689 1 85.62 223 PRO B C 1
ATOM 5211 O O . PRO B 1 223 ? 20.609 29.672 0.726 1 85.62 223 PRO B O 1
ATOM 5214 N N . ALA B 1 224 ? 22.203 28.578 -0.411 1 83.38 224 ALA B N 1
ATOM 5215 C CA . ALA B 1 224 ? 21.688 28.984 -1.714 1 83.38 224 ALA B CA 1
ATOM 5216 C C . ALA B 1 224 ? 20.672 27.984 -2.244 1 83.38 224 ALA B C 1
ATOM 5218 O O . ALA B 1 224 ? 20.969 27.203 -3.152 1 83.38 224 ALA B O 1
ATOM 5219 N N . PHE B 1 225 ? 19.484 28.094 -1.647 1 87.19 225 PHE B N 1
ATOM 5220 C CA . PHE B 1 225 ? 18.422 27.219 -2.117 1 87.19 225 PHE B CA 1
ATOM 5221 C C . PHE B 1 225 ? 17.844 27.719 -3.441 1 87.19 225 PHE B C 1
ATOM 5223 O O . PHE B 1 225 ? 17.656 28.922 -3.627 1 87.19 225 PHE B O 1
ATOM 5230 N N . SER B 1 226 ? 17.797 26.812 -4.438 1 82.5 226 SER B N 1
ATOM 5231 C CA . SER B 1 226 ? 17.188 27.203 -5.707 1 82.5 226 SER B CA 1
ATOM 5232 C C . SER B 1 226 ? 16.297 26.078 -6.254 1 82.5 226 SER B C 1
ATOM 5234 O O . SER B 1 226 ? 16.5 24.906 -5.914 1 82.5 226 SER B O 1
ATOM 5236 N N . LEU B 1 227 ? 15.289 26.547 -6.902 1 83.75 227 LEU B N 1
ATOM 5237 C CA . LEU B 1 227 ? 14.445 25.578 -7.59 1 83.75 227 LEU B CA 1
ATOM 5238 C C . LEU B 1 227 ? 15.133 25.031 -8.836 1 83.75 227 LEU B C 1
ATOM 5240 O O . LEU B 1 227 ? 15.93 25.734 -9.461 1 83.75 227 LEU B O 1
ATOM 5244 N N . PRO B 1 228 ? 14.758 23.812 -9.078 1 82.94 228 PRO B N 1
ATOM 5245 C CA . PRO B 1 228 ? 15.25 23.328 -10.367 1 82.94 228 PRO B CA 1
ATOM 5246 C C . PRO B 1 228 ? 14.68 24.094 -11.547 1 82.94 228 PRO B C 1
ATOM 5248 O O . PRO B 1 228 ? 13.562 24.609 -11.469 1 82.94 228 PRO B O 1
ATOM 5251 N N . ALA B 1 229 ? 15.406 24.203 -12.617 1 82.56 229 ALA B N 1
ATOM 5252 C CA . ALA B 1 229 ? 15.047 25.016 -13.781 1 82.56 229 ALA B CA 1
ATOM 5253 C C . ALA B 1 229 ? 13.891 24.375 -14.555 1 82.56 229 ALA B C 1
ATOM 5255 O O . ALA B 1 229 ? 13.141 25.078 -15.25 1 82.56 229 ALA B O 1
ATOM 5256 N N . GLN B 1 230 ? 13.672 23.156 -14.305 1 87.38 230 GLN B N 1
ATOM 5257 C CA . GLN B 1 230 ? 12.719 22.422 -15.125 1 87.38 230 GLN B CA 1
ATOM 5258 C C . GLN B 1 230 ? 11.297 22.594 -14.594 1 87.38 230 GLN B C 1
ATOM 5260 O O . GLN B 1 230 ? 11.086 22.719 -13.383 1 87.38 230 GLN B O 1
ATOM 5265 N N . ALA B 1 231 ? 10.398 22.516 -15.57 1 89.44 231 ALA B N 1
ATOM 5266 C CA . ALA B 1 231 ? 8.977 22.625 -15.258 1 89.44 231 ALA B CA 1
ATOM 5267 C C . ALA B 1 231 ? 8.438 21.344 -14.656 1 89.44 231 ALA B C 1
ATOM 5269 O O . ALA B 1 231 ? 9.062 20.281 -14.758 1 89.44 231 ALA B O 1
ATOM 5270 N N . PRO B 1 232 ? 7.309 21.453 -13.992 1 90.56 232 PRO B N 1
ATOM 5271 C CA . PRO B 1 232 ? 6.719 20.266 -13.367 1 90.56 232 PRO B CA 1
ATOM 5272 C C . PRO B 1 232 ? 6.516 19.125 -14.359 1 90.56 232 PRO B C 1
ATOM 5274 O O . PRO B 1 232 ? 6.727 17.953 -14.016 1 90.56 232 PRO B O 1
ATOM 5277 N N . ASP B 1 233 ? 6.137 19.453 -15.555 1 93.31 233 ASP B N 1
ATOM 5278 C CA . ASP B 1 233 ? 5.855 18.422 -16.547 1 93.31 233 ASP B CA 1
ATOM 5279 C C . ASP B 1 233 ? 7.121 17.641 -16.906 1 93.31 233 ASP B C 1
ATOM 5281 O O . ASP B 1 233 ? 7.059 16.453 -17.219 1 93.31 233 ASP B O 1
ATOM 5285 N N . TYR B 1 234 ? 8.203 18.344 -16.859 1 92.94 234 TYR B N 1
ATOM 5286 C CA . TYR B 1 234 ? 9.469 17.672 -17.109 1 92.94 234 TYR B CA 1
ATOM 5287 C C . TYR B 1 234 ? 9.734 16.609 -16.062 1 92.94 234 TYR B C 1
ATOM 5289 O O . TYR B 1 234 ? 10.117 15.484 -16.391 1 92.94 234 TYR B O 1
ATOM 5297 N N . TRP B 1 235 ? 9.508 16.922 -14.867 1 93.94 235 TRP B N 1
ATOM 5298 C CA . TRP B 1 235 ? 9.758 16 -13.766 1 93.94 235 TRP B CA 1
ATOM 5299 C C . TRP B 1 235 ? 8.812 14.805 -13.828 1 93.94 235 TRP B C 1
ATOM 5301 O O . TRP B 1 235 ? 9.219 13.672 -13.562 1 93.94 235 TRP B O 1
ATOM 5311 N N . VAL B 1 236 ? 7.602 15.078 -14.211 1 95.5 236 VAL B N 1
ATOM 5312 C CA . VAL B 1 236 ? 6.625 14 -14.336 1 95.5 236 VAL B CA 1
ATOM 5313 C C . VAL B 1 236 ? 7.035 13.047 -15.453 1 95.5 236 VAL B C 1
ATOM 5315 O O . VAL B 1 236 ? 7.02 11.828 -15.281 1 95.5 236 VAL B O 1
ATOM 5318 N N . GLN B 1 237 ? 7.426 13.57 -16.578 1 95.62 237 GLN B N 1
ATOM 5319 C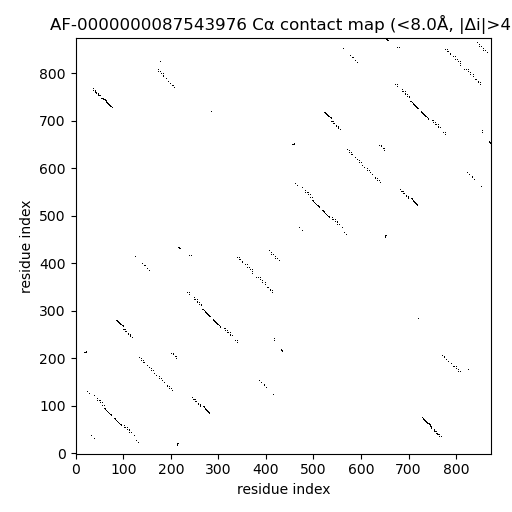 CA . GLN B 1 237 ? 7.848 12.742 -17.688 1 95.62 237 GLN B CA 1
ATOM 5320 C C . GLN B 1 237 ? 9.094 11.93 -17.344 1 95.62 237 GLN B C 1
ATOM 5322 O O . GLN B 1 237 ? 9.188 10.75 -17.672 1 95.62 237 GLN B O 1
ATOM 5327 N N . THR B 1 238 ? 9.977 12.562 -16.688 1 94 238 THR B N 1
ATOM 5328 C CA . THR B 1 238 ? 11.18 11.867 -16.266 1 94 238 THR B CA 1
ATOM 5329 C C . THR B 1 238 ? 10.836 10.727 -15.305 1 94 238 THR B C 1
ATOM 5331 O O . THR B 1 238 ? 11.406 9.633 -15.406 1 94 238 THR B O 1
ATOM 5334 N N . ALA B 1 239 ? 9.938 10.961 -14.375 1 96.12 239 ALA B N 1
ATOM 5335 C CA . ALA B 1 239 ? 9.508 9.938 -13.422 1 96.12 239 ALA B CA 1
ATOM 5336 C C . ALA B 1 239 ? 8.875 8.75 -14.141 1 96.12 239 ALA B C 1
ATOM 5338 O O . ALA B 1 239 ? 9.164 7.598 -13.812 1 96.12 239 ALA B O 1
ATOM 5339 N N . LEU B 1 240 ? 8.078 9.047 -15.164 1 96.75 240 LEU B N 1
ATOM 5340 C CA . LEU B 1 240 ? 7.391 7.988 -15.898 1 96.75 240 LEU B CA 1
ATOM 5341 C C . LEU B 1 240 ? 8.383 7.164 -16.719 1 96.75 240 LEU B C 1
ATOM 5343 O O . LEU B 1 240 ? 8.18 5.965 -16.922 1 96.75 240 LEU B O 1
ATOM 5347 N N . ASP B 1 241 ? 9.484 7.793 -17.078 1 94.75 241 ASP B N 1
ATOM 5348 C CA . ASP B 1 241 ? 10.445 7.125 -17.938 1 94.75 241 ASP B CA 1
ATOM 5349 C C . ASP B 1 241 ? 11.5 6.379 -17.125 1 94.75 241 ASP B C 1
ATOM 5351 O O . ASP B 1 241 ? 12.031 5.359 -17.562 1 94.75 241 ASP B O 1
ATOM 5355 N N . SER B 1 242 ? 11.75 6.891 -15.906 1 93.75 242 SER B N 1
ATOM 5356 C CA . SER B 1 242 ? 12.977 6.422 -15.273 1 93.75 242 SER B CA 1
ATOM 5357 C C . SER B 1 242 ? 12.688 5.773 -13.922 1 93.75 242 SER B C 1
ATOM 5359 O O . SER B 1 242 ? 13.57 5.18 -13.312 1 93.75 242 SER B O 1
ATOM 5361 N N . ASN B 1 243 ? 11.492 5.812 -13.422 1 95.69 243 ASN B N 1
ATOM 5362 C CA . ASN B 1 243 ? 11.172 5.273 -12.102 1 95.69 243 ASN B CA 1
ATOM 5363 C C . ASN B 1 243 ? 11.328 3.754 -12.07 1 95.69 243 ASN B C 1
ATOM 5365 O O . ASN B 1 243 ? 10.664 3.043 -12.828 1 95.69 243 ASN B O 1
ATOM 5369 N N . PRO B 1 244 ? 12.219 3.25 -11.148 1 96 244 PRO B N 1
ATOM 5370 C CA . PRO B 1 244 ? 12.469 1.807 -11.125 1 96 244 PRO B CA 1
ATOM 5371 C C . PRO B 1 244 ? 11.234 0.999 -10.734 1 96 244 PRO B C 1
ATOM 5373 O O . PRO B 1 244 ? 11.07 -0.14 -11.18 1 96 244 PRO B O 1
ATOM 5376 N N . ALA B 1 245 ? 10.391 1.546 -9.922 1 96.69 245 ALA B N 1
ATOM 5377 C CA . ALA B 1 245 ? 9.172 0.833 -9.547 1 96.69 245 ALA B CA 1
ATOM 5378 C C . ALA B 1 245 ? 8.297 0.568 -10.766 1 96.69 245 ALA B C 1
ATOM 5380 O O . ALA B 1 245 ? 7.684 -0.497 -10.883 1 96.69 245 ALA B O 1
ATOM 5381 N N . LEU B 1 246 ? 8.227 1.546 -11.695 1 97.94 246 LEU B N 1
ATOM 5382 C CA . LEU B 1 246 ? 7.465 1.374 -12.93 1 97.94 246 LEU B CA 1
ATOM 5383 C C . LEU B 1 246 ? 8.109 0.319 -13.828 1 97.94 246 LEU B C 1
ATOM 5385 O O . LEU B 1 246 ? 7.41 -0.527 -14.391 1 97.94 246 LEU B O 1
ATOM 5389 N N . HIS B 1 247 ? 9.414 0.337 -13.891 1 97.5 247 HIS B N 1
ATOM 5390 C CA . HIS B 1 247 ? 10.117 -0.662 -14.688 1 97.5 247 HIS B CA 1
ATOM 5391 C C . HIS B 1 247 ? 9.898 -2.064 -14.125 1 97.5 247 HIS B C 1
ATOM 5393 O O . HIS B 1 247 ? 9.711 -3.018 -14.891 1 97.5 247 HIS B O 1
ATOM 5399 N N . ALA B 1 248 ? 9.914 -2.162 -12.773 1 98 248 ALA B N 1
ATOM 5400 C CA . ALA B 1 248 ? 9.648 -3.455 -12.148 1 98 248 ALA B CA 1
ATOM 5401 C C . ALA B 1 248 ? 8.273 -3.98 -12.547 1 98 248 ALA B C 1
ATOM 5403 O O . ALA B 1 248 ? 8.125 -5.152 -12.898 1 98 248 ALA B O 1
ATOM 5404 N N . ARG B 1 249 ? 7.262 -3.092 -12.539 1 98.25 249 ARG B N 1
ATOM 5405 C CA . ARG B 1 249 ? 5.898 -3.5 -12.875 1 98.25 249 ARG B CA 1
ATOM 5406 C C . ARG B 1 249 ? 5.781 -3.838 -14.359 1 98.25 249 ARG B C 1
ATOM 5408 O O . ARG B 1 249 ? 5.004 -4.715 -14.734 1 98.25 249 ARG B O 1
ATOM 5415 N N . GLU B 1 250 ? 6.562 -3.176 -15.219 1 98.5 250 GLU B N 1
ATOM 5416 C CA . GLU B 1 250 ? 6.582 -3.512 -16.641 1 98.5 250 GLU B CA 1
ATOM 5417 C C . GLU B 1 250 ? 7.074 -4.938 -16.859 1 98.5 250 GLU B C 1
ATOM 5419 O O . GLU B 1 250 ? 6.512 -5.68 -17.672 1 98.5 250 GLU B O 1
ATOM 5424 N N . HIS B 1 251 ? 8.086 -5.266 -16.109 1 98.62 251 HIS B N 1
ATOM 5425 C CA . HIS B 1 251 ? 8.594 -6.629 -16.219 1 98.62 251 HIS B CA 1
ATOM 5426 C C . HIS B 1 251 ? 7.609 -7.637 -15.641 1 98.62 251 HIS B C 1
ATOM 5428 O O . HIS B 1 251 ? 7.52 -8.773 -16.125 1 98.62 251 HIS B O 1
ATOM 5434 N N . SER B 1 252 ? 6.805 -7.238 -14.656 1 98.19 252 SER B N 1
ATOM 5435 C CA . SER B 1 252 ? 5.734 -8.094 -14.148 1 98.19 252 SER B CA 1
ATOM 5436 C C . SER B 1 252 ? 4.707 -8.391 -15.234 1 98.19 252 SER B C 1
ATOM 5438 O O . SER B 1 252 ? 4.203 -9.516 -15.328 1 98.19 252 SER B O 1
ATOM 5440 N N . ILE B 1 253 ? 4.41 -7.414 -16.109 1 98.56 253 ILE B N 1
ATOM 5441 C CA . ILE B 1 253 ? 3.473 -7.598 -17.219 1 98.56 253 ILE B CA 1
ATOM 5442 C C . ILE B 1 253 ? 4.082 -8.523 -18.266 1 98.56 253 ILE B C 1
ATOM 5444 O O . ILE B 1 253 ? 3.402 -9.406 -18.797 1 98.56 253 ILE B O 1
ATOM 5448 N N . ARG B 1 254 ? 5.359 -8.367 -18.531 1 98.62 254 ARG B N 1
ATOM 5449 C CA . ARG B 1 254 ? 6.027 -9.25 -19.484 1 98.62 254 ARG B CA 1
ATOM 5450 C C . ARG B 1 254 ? 6.062 -10.688 -18.953 1 98.62 254 ARG B C 1
ATOM 5452 O O . ARG B 1 254 ? 5.918 -11.633 -19.734 1 98.62 254 ARG B O 1
ATOM 5459 N N . ALA B 1 255 ? 6.262 -10.812 -17.609 1 98.56 255 ALA B N 1
ATOM 5460 C CA . ALA B 1 255 ? 6.199 -12.141 -17.016 1 98.56 255 ALA B CA 1
ATOM 5461 C C . ALA B 1 255 ? 4.805 -12.742 -17.156 1 98.56 255 ALA B C 1
ATOM 5463 O O . ALA B 1 255 ? 4.664 -13.938 -17.453 1 98.56 255 ALA B O 1
ATOM 5464 N N . ALA B 1 256 ? 3.783 -11.906 -16.969 1 98.31 256 ALA B N 1
ATOM 5465 C CA . ALA B 1 256 ? 2.408 -12.375 -17.125 1 98.31 256 ALA B CA 1
ATOM 5466 C C . ALA B 1 256 ? 2.131 -12.75 -18.578 1 98.31 256 ALA B C 1
ATOM 5468 O O . ALA B 1 256 ? 1.389 -13.695 -18.859 1 98.31 256 ALA B O 1
ATOM 5469 N N . GLU B 1 257 ? 2.732 -12.023 -19.531 1 98.31 257 GLU B N 1
ATOM 5470 C CA . GLU B 1 257 ? 2.607 -12.352 -20.938 1 98.31 257 GLU B CA 1
ATOM 5471 C C . GLU B 1 257 ? 3.252 -13.703 -21.25 1 98.31 257 GLU B C 1
ATOM 5473 O O . GLU B 1 257 ? 2.684 -14.508 -21.984 1 98.31 257 GLU B O 1
ATOM 5478 N N . ALA B 1 258 ? 4.402 -13.859 -20.656 1 98.38 258 ALA B N 1
ATOM 5479 C CA . ALA B 1 258 ? 5.059 -15.156 -20.812 1 98.38 258 ALA B CA 1
ATOM 5480 C C . ALA B 1 258 ? 4.223 -16.281 -20.219 1 98.38 258 ALA B C 1
ATOM 5482 O O . ALA B 1 258 ? 4.176 -17.391 -20.75 1 98.38 258 ALA B O 1
ATOM 5483 N N . ALA B 1 259 ? 3.535 -15.984 -19.156 1 98.12 259 ALA B N 1
ATOM 5484 C CA . ALA B 1 259 ? 2.678 -16.969 -18.5 1 98.12 259 ALA B CA 1
ATOM 5485 C C . ALA B 1 259 ? 1.496 -17.344 -19.391 1 98.12 259 ALA B C 1
ATOM 5487 O O . ALA B 1 259 ? 1.044 -18.5 -19.375 1 98.12 259 ALA B O 1
ATOM 5488 N N . ILE B 1 260 ? 0.956 -16.391 -20.172 1 98.38 260 ILE B N 1
ATOM 5489 C CA . ILE B 1 260 ? -0.093 -16.688 -21.141 1 98.38 260 ILE B CA 1
ATOM 5490 C C . ILE B 1 260 ? 0.44 -17.656 -22.203 1 98.38 260 ILE B C 1
ATOM 5492 O O . ILE B 1 260 ? -0.225 -18.625 -22.547 1 98.38 260 ILE B O 1
ATOM 5496 N N . GLY B 1 261 ? 1.676 -17.328 -22.688 1 98.19 261 GLY B N 1
ATOM 5497 C CA . GLY B 1 261 ? 2.309 -18.234 -23.625 1 98.19 261 GLY B CA 1
ATOM 5498 C C . GLY B 1 261 ? 2.521 -19.625 -23.062 1 98.19 261 GLY B C 1
ATOM 5499 O O . GLY B 1 261 ? 2.342 -20.609 -23.766 1 98.19 261 GLY B O 1
ATOM 5500 N N . GLU B 1 262 ? 2.887 -19.672 -21.797 1 97.81 262 GLU B N 1
ATOM 5501 C CA . GLU B 1 262 ? 3.059 -20.938 -21.109 1 97.81 262 GLU B CA 1
ATOM 5502 C C . GLU B 1 262 ? 1.743 -21.719 -21.047 1 97.81 262 GLU B C 1
ATOM 5504 O O . GLU B 1 262 ? 1.709 -22.922 -21.297 1 97.81 262 GLU B O 1
ATOM 5509 N N . ALA B 1 263 ? 0.661 -21.031 -20.75 1 97.25 263 ALA B N 1
ATOM 5510 C CA . ALA B 1 263 ? -0.658 -21.656 -20.703 1 97.25 263 ALA B CA 1
ATOM 5511 C C . ALA B 1 263 ? -1.112 -22.109 -22.078 1 97.25 263 ALA B C 1
ATOM 5513 O O . ALA B 1 263 ? -1.631 -23.219 -22.25 1 97.25 263 ALA B O 1
ATOM 5514 N N . ARG B 1 264 ? -0.886 -21.344 -23.125 1 97.56 264 ARG B N 1
ATOM 5515 C CA . ARG B 1 264 ? -1.264 -21.688 -24.5 1 97.56 264 ARG B CA 1
ATOM 5516 C C . ARG B 1 264 ? -0.475 -22.891 -25 1 97.56 264 ARG B C 1
ATOM 5518 O O . ARG B 1 264 ? -0.989 -23.688 -25.797 1 97.56 264 ARG B O 1
ATOM 5525 N N . ALA B 1 265 ? 0.751 -22.891 -24.453 1 97.44 265 ALA B N 1
ATOM 5526 C CA . ALA B 1 265 ? 1.616 -23.984 -24.859 1 97.44 265 ALA B CA 1
ATOM 5527 C C . ALA B 1 265 ? 1.041 -25.328 -24.438 1 97.44 265 ALA B C 1
ATOM 5529 O O . ALA B 1 265 ? 1.441 -26.375 -24.938 1 97.44 265 ALA B O 1
ATOM 5530 N N . GLY B 1 266 ? 0.049 -25.344 -23.578 1 95.12 266 GLY B N 1
ATOM 5531 C CA . GLY B 1 266 ? -0.638 -26.562 -23.172 1 95.12 266 GLY B CA 1
ATOM 5532 C C . GLY B 1 266 ? -1.396 -27.219 -24.312 1 95.12 266 GLY B C 1
ATOM 5533 O O . GLY B 1 266 ? -1.73 -28.406 -24.25 1 95.12 266 GLY B O 1
ATOM 5534 N N . HIS B 1 267 ? -1.639 -26.484 -25.438 1 95.69 267 HIS B N 1
ATOM 5535 C CA . HIS B 1 267 ? -2.311 -27.016 -26.625 1 95.69 267 HIS B CA 1
ATOM 5536 C C . HIS B 1 267 ? -1.303 -27.516 -27.656 1 95.69 267 HIS B C 1
ATOM 5538 O O . HIS B 1 267 ? -1.68 -28.172 -28.625 1 95.69 267 HIS B O 1
ATOM 5544 N N . LEU B 1 268 ? -0.004 -27.281 -27.438 1 96.69 268 LEU B N 1
ATOM 5545 C CA . LEU B 1 268 ? 1.003 -27.562 -28.453 1 96.69 268 LEU B CA 1
ATOM 5546 C C . LEU B 1 268 ? 1.714 -28.875 -28.172 1 96.69 268 LEU B C 1
ATOM 5548 O O . LEU B 1 268 ? 1.752 -29.344 -27.031 1 96.69 268 LEU B O 1
ATOM 5552 N N . PRO B 1 269 ? 2.199 -29.516 -29.172 1 96.31 269 PRO B N 1
ATOM 5553 C CA . PRO B 1 269 ? 2.932 -30.766 -28.953 1 96.31 269 PRO B CA 1
ATOM 5554 C C . PRO B 1 269 ? 4.297 -30.531 -28.312 1 96.31 269 PRO B C 1
ATOM 5556 O O . PRO B 1 269 ? 4.836 -29.422 -28.359 1 96.31 269 PRO B O 1
ATOM 5559 N N . ARG B 1 270 ? 4.785 -31.516 -27.688 1 97.19 270 ARG B N 1
ATOM 5560 C CA . ARG B 1 270 ? 6.133 -31.547 -27.125 1 97.19 270 ARG B CA 1
ATOM 5561 C C . ARG B 1 270 ? 6.961 -32.656 -27.766 1 97.19 270 ARG B C 1
ATOM 5563 O O . ARG B 1 270 ? 6.445 -33.75 -28.031 1 97.19 270 ARG B O 1
ATOM 5570 N N . LEU B 1 271 ? 8.203 -32.344 -28.172 1 97.38 271 LEU B N 1
ATOM 5571 C CA . LEU B 1 271 ? 9.133 -33.281 -28.781 1 97.38 271 LEU B CA 1
ATOM 5572 C C . LEU B 1 271 ? 10.383 -33.438 -27.922 1 97.38 271 LEU B C 1
ATOM 5574 O O . LEU B 1 271 ? 10.977 -32.469 -27.5 1 97.38 271 LEU B O 1
ATOM 5578 N N . GLY B 1 272 ? 10.68 -34.688 -27.609 1 96.75 272 GLY B N 1
ATOM 5579 C CA . GLY B 1 272 ? 11.859 -34.969 -26.812 1 96.75 272 GLY B CA 1
ATOM 5580 C C . GLY B 1 272 ? 12.672 -36.125 -27.359 1 96.75 272 GLY B C 1
ATOM 5581 O O . GLY B 1 272 ? 12.133 -37 -28.062 1 96.75 272 GLY B O 1
ATOM 5582 N N . LEU B 1 273 ? 13.984 -36.094 -27.172 1 97 273 LEU B N 1
ATOM 5583 C CA . LEU B 1 273 ? 14.898 -37.188 -27.484 1 97 273 LEU B CA 1
ATOM 5584 C C . LEU B 1 273 ? 15.227 -38 -26.219 1 97 273 LEU B C 1
ATOM 5586 O O . LEU B 1 273 ? 15.57 -37.406 -25.188 1 97 273 LEU B O 1
ATOM 5590 N N . ASN B 1 274 ? 15.039 -39.219 -26.297 1 95.69 274 ASN B N 1
ATOM 5591 C CA . ASN B 1 274 ? 15.375 -40.094 -25.188 1 95.69 274 ASN B CA 1
ATOM 5592 C C . ASN B 1 274 ? 16.359 -41.188 -25.609 1 95.69 274 ASN B C 1
ATOM 5594 O O . ASN B 1 274 ? 16.125 -41.906 -26.562 1 95.69 274 ASN B O 1
ATOM 5598 N N . LEU B 1 275 ? 17.5 -41.25 -25 1 94.81 275 LEU B N 1
ATOM 5599 C CA . LEU B 1 275 ? 18.484 -42.312 -25.172 1 94.81 275 LEU B CA 1
ATOM 5600 C C . LEU B 1 275 ? 18.562 -43.188 -23.938 1 94.81 275 LEU B C 1
ATOM 5602 O O . LEU B 1 275 ? 18.797 -42.688 -22.828 1 94.81 275 LEU B O 1
ATOM 5606 N N . THR B 1 276 ? 18.312 -44.438 -24.094 1 93.88 276 THR B N 1
ATOM 5607 C CA . THR B 1 276 ? 18.328 -45.344 -22.953 1 93.88 276 THR B CA 1
ATOM 5608 C C . THR B 1 276 ? 19.281 -46.531 -23.188 1 93.88 276 THR B C 1
ATOM 5610 O O . THR B 1 276 ? 19.266 -47.125 -24.266 1 93.88 276 THR B O 1
ATOM 5613 N N . ALA B 1 277 ? 20.188 -46.75 -22.344 1 92.38 277 ALA B N 1
ATOM 5614 C CA . ALA B 1 277 ? 21 -47.938 -22.281 1 92.38 277 ALA B CA 1
ATOM 5615 C C . ALA B 1 277 ? 20.609 -48.812 -21.094 1 92.38 277 ALA B C 1
ATOM 5617 O O . ALA B 1 277 ? 20.609 -48.375 -19.953 1 92.38 277 ALA B O 1
ATOM 5618 N N . GLN B 1 278 ? 20.203 -50 -21.406 1 91.25 278 GLN B N 1
ATOM 5619 C CA . GLN B 1 278 ? 19.703 -50.875 -20.344 1 91.25 278 GLN B CA 1
ATOM 5620 C C . GLN B 1 278 ? 20.328 -52.25 -20.422 1 91.25 278 GLN B C 1
ATOM 5622 O O . GLN B 1 278 ? 20.547 -52.781 -21.516 1 91.25 278 GLN B O 1
ATOM 5627 N N . ARG B 1 279 ? 20.688 -52.812 -19.344 1 89.5 279 ARG B N 1
ATOM 5628 C CA . ARG B 1 279 ? 21.109 -54.188 -19.172 1 89.5 279 ARG B CA 1
ATOM 5629 C C . ARG B 1 279 ? 20.156 -54.938 -18.25 1 89.5 279 ARG B C 1
ATOM 5631 O O . ARG B 1 279 ? 19.828 -54.469 -17.156 1 89.5 279 ARG B O 1
ATOM 5638 N N . SER B 1 280 ? 19.578 -55.938 -18.844 1 86 280 SER B N 1
ATOM 5639 C CA . SER B 1 280 ? 18.594 -56.688 -18.047 1 86 280 SER B CA 1
ATOM 5640 C C . SER B 1 280 ? 18.688 -58.188 -18.312 1 86 280 SER B C 1
ATOM 5642 O O . SER B 1 280 ? 19.125 -58.594 -19.391 1 86 280 SER B O 1
ATOM 5644 N N . ASP B 1 281 ? 18.391 -58.938 -17.359 1 80.88 281 ASP B N 1
ATOM 5645 C CA . ASP B 1 281 ? 18.234 -60.375 -17.531 1 80.88 281 ASP B CA 1
ATOM 5646 C C . ASP B 1 281 ? 16.797 -60.812 -17.25 1 80.88 281 ASP B C 1
ATOM 5648 O O . ASP B 1 281 ? 16.531 -61.969 -16.922 1 80.88 281 ASP B O 1
ATOM 5652 N N . ILE B 1 282 ? 15.969 -59.75 -17.141 1 73.75 282 ILE B N 1
ATOM 5653 C CA . ILE B 1 282 ? 14.555 -60.031 -16.906 1 73.75 282 ILE B CA 1
ATOM 5654 C C . ILE B 1 282 ? 13.781 -59.969 -18.219 1 73.75 282 ILE B C 1
ATOM 5656 O O . ILE B 1 282 ? 13.898 -59 -18.969 1 73.75 282 ILE B O 1
ATOM 5660 N N . GLY B 1 283 ? 13.18 -61.094 -18.641 1 64.38 283 GLY B N 1
ATOM 5661 C CA . GLY B 1 283 ? 12.344 -61.094 -19.828 1 64.38 283 GLY B CA 1
ATOM 5662 C C . GLY B 1 283 ? 10.969 -60.5 -19.594 1 64.38 283 GLY B C 1
ATOM 5663 O O . GLY B 1 283 ? 10.695 -59.938 -18.516 1 64.38 283 GLY B O 1
ATOM 5664 N N . TYR B 1 284 ? 10.156 -60.406 -20.688 1 62.06 284 TYR B N 1
ATOM 5665 C CA . TYR B 1 284 ? 8.773 -59.969 -20.594 1 62.06 284 TYR B CA 1
ATOM 5666 C C . TYR B 1 284 ? 7.977 -60.844 -19.625 1 62.06 284 TYR B C 1
ATOM 5668 O O . TYR B 1 284 ? 8.117 -62.062 -19.641 1 62.06 284 TYR B O 1
ATOM 5676 N N . GLU B 1 285 ? 7.074 -60.281 -18.734 1 56.62 285 GLU B N 1
ATOM 5677 C CA . GLU B 1 285 ? 6.164 -60.906 -17.797 1 56.62 285 GLU B CA 1
ATOM 5678 C C . GLU B 1 285 ? 6.898 -61.906 -16.906 1 56.62 285 GLU B C 1
ATOM 5680 O O . GLU B 1 285 ? 6.402 -63.031 -16.656 1 56.62 285 GLU B O 1
ATOM 5685 N N . GLY B 1 286 ? 8.125 -61.594 -16.609 1 59.09 286 GLY B N 1
ATOM 5686 C CA . GLY B 1 286 ? 8.797 -62.438 -15.625 1 59.09 286 GLY B CA 1
ATOM 5687 C C . GLY B 1 286 ? 9.461 -63.656 -16.234 1 59.09 286 GLY B C 1
ATOM 5688 O O . GLY B 1 286 ? 9.672 -64.688 -15.547 1 59.09 286 GLY B O 1
ATOM 5689 N N . ALA B 1 287 ? 9.57 -63.688 -17.594 1 61.28 287 ALA B N 1
ATOM 5690 C CA . ALA B 1 287 ? 10.273 -64.812 -18.156 1 61.28 287 ALA B CA 1
ATOM 5691 C C . ALA B 1 287 ? 11.781 -64.688 -18.016 1 61.28 287 ALA B C 1
ATOM 5693 O O . ALA B 1 287 ? 12.305 -63.562 -18.031 1 61.28 287 ALA B O 1
ATOM 5694 N N . VAL B 1 288 ? 12.383 -65.625 -17.516 1 63.09 288 VAL B N 1
ATOM 5695 C CA . VAL B 1 288 ? 13.836 -65.688 -17.422 1 63.09 288 VAL B CA 1
ATOM 5696 C C . VAL B 1 288 ? 14.461 -65.5 -18.797 1 63.09 288 VAL B C 1
ATOM 5698 O O . VAL B 1 288 ? 14.125 -66.25 -19.719 1 63.09 288 VAL B O 1
ATOM 5701 N N . THR B 1 289 ? 15 -64.438 -19.125 1 70.88 289 THR B N 1
ATOM 5702 C CA . THR B 1 289 ? 15.719 -64.25 -20.375 1 70.88 289 THR B CA 1
ATOM 5703 C C . THR B 1 289 ? 17.203 -64.062 -20.125 1 70.88 289 THR B C 1
ATOM 5705 O O . THR B 1 289 ? 17.609 -63.625 -19.047 1 70.88 289 THR B O 1
ATOM 5708 N N . PRO B 1 290 ? 18.031 -64.625 -21.094 1 76.19 290 PRO B N 1
ATOM 5709 C CA . PRO B 1 290 ? 19.469 -64.375 -20.938 1 76.19 290 PRO B CA 1
ATOM 5710 C C . PRO B 1 290 ? 19.734 -62.875 -20.797 1 76.19 290 PRO B C 1
ATOM 5712 O O . PRO B 1 290 ? 18.922 -62.031 -21.203 1 76.19 290 PRO B O 1
ATOM 5715 N N . ARG B 1 291 ? 20.844 -62.531 -20.109 1 83.44 291 ARG B N 1
ATOM 5716 C CA . ARG B 1 291 ? 21.266 -61.125 -19.969 1 83.44 291 ARG B CA 1
ATOM 5717 C C . ARG B 1 291 ? 21.344 -60.438 -21.328 1 83.44 291 ARG B C 1
ATOM 5719 O O . ARG B 1 291 ? 21.859 -61.031 -22.297 1 83.44 291 ARG B O 1
ATOM 5726 N N . SER B 1 292 ? 20.719 -59.375 -21.453 1 83.31 292 SER B N 1
ATOM 5727 C CA . SER B 1 292 ? 20.734 -58.625 -22.703 1 83.31 292 SER B CA 1
ATOM 5728 C C . SER B 1 292 ? 21.094 -57.156 -22.469 1 83.31 292 SER B C 1
ATOM 5730 O O . SER B 1 292 ? 20.75 -56.594 -21.422 1 83.31 292 SER B O 1
ATOM 5732 N N . ASP B 1 293 ? 21.969 -56.562 -23.328 1 85.88 293 ASP B N 1
ATOM 5733 C CA . ASP B 1 293 ? 22.281 -55.125 -23.375 1 85.88 293 ASP B CA 1
ATOM 5734 C C . ASP B 1 293 ? 21.484 -54.438 -24.484 1 85.88 293 ASP B C 1
ATOM 5736 O O . ASP B 1 293 ? 21.625 -54.781 -25.672 1 85.88 293 ASP B O 1
ATOM 5740 N N . ASN B 1 294 ? 20.688 -53.562 -24.016 1 86.38 294 ASN B N 1
ATOM 5741 C CA . ASN B 1 294 ? 19.828 -52.875 -24.969 1 86.38 294 ASN B CA 1
ATOM 5742 C C . ASN B 1 294 ? 20.141 -51.375 -25.016 1 86.38 294 ASN B C 1
ATOM 5744 O O . ASN B 1 294 ? 20.219 -50.719 -23.969 1 86.38 294 ASN B O 1
ATOM 5748 N N . LEU B 1 295 ? 20.453 -50.844 -26.203 1 89.31 295 LEU B N 1
ATOM 5749 C CA . LEU B 1 295 ? 20.578 -49.406 -26.453 1 89.31 295 LEU B CA 1
ATOM 5750 C C . LEU B 1 295 ? 19.438 -48.938 -27.359 1 89.31 295 LEU B C 1
ATOM 5752 O O . LEU B 1 295 ? 19.25 -49.438 -28.453 1 89.31 295 LEU B O 1
ATOM 5756 N N . VAL B 1 296 ? 18.719 -47.969 -26.828 1 90 296 VAL B N 1
ATOM 5757 C CA . VAL B 1 296 ? 17.562 -47.5 -27.578 1 90 296 VAL B CA 1
ATOM 5758 C C . VAL B 1 296 ? 17.594 -45.969 -27.672 1 90 296 VAL B C 1
ATOM 5760 O O . VAL B 1 296 ? 17.766 -45.281 -26.672 1 90 296 VAL B O 1
ATOM 5763 N N . ALA B 1 297 ? 17.516 -45.375 -28.875 1 92.38 297 ALA B N 1
ATOM 5764 C CA . ALA B 1 297 ? 17.281 -43.969 -29.125 1 92.38 297 ALA B CA 1
ATOM 5765 C C . ALA B 1 297 ? 15.859 -43.719 -29.625 1 92.38 297 ALA B C 1
ATOM 5767 O O . ALA B 1 297 ? 15.406 -44.375 -30.578 1 92.38 297 ALA B O 1
ATOM 5768 N N . SER B 1 298 ? 15.219 -42.875 -28.906 1 93.88 298 SER B N 1
ATOM 5769 C CA . SER B 1 298 ? 13.828 -42.656 -29.281 1 93.88 298 SER B CA 1
ATOM 5770 C C . SER B 1 298 ? 13.508 -41.156 -29.375 1 93.88 298 SER B C 1
ATOM 5772 O O . SER B 1 298 ? 14 -40.344 -28.578 1 93.88 298 SER B O 1
ATOM 5774 N N . LEU B 1 299 ? 12.805 -40.781 -30.453 1 94.81 299 LEU B N 1
ATOM 5775 C CA . LEU B 1 299 ? 12.156 -39.469 -30.562 1 94.81 299 LEU B CA 1
ATOM 5776 C C . LEU B 1 299 ? 10.672 -39.562 -30.219 1 94.81 299 LEU B C 1
ATOM 5778 O O . LEU B 1 299 ? 9.914 -40.25 -30.891 1 94.81 299 LEU B O 1
ATOM 5782 N N . ASP B 1 300 ? 10.344 -38.875 -29.141 1 95.25 300 ASP B N 1
ATOM 5783 C CA . ASP B 1 300 ? 8.984 -39 -28.625 1 95.25 300 ASP B CA 1
ATOM 5784 C C . ASP B 1 300 ? 8.203 -37.719 -28.812 1 95.25 300 ASP B C 1
ATOM 5786 O O . ASP B 1 300 ? 8.656 -36.656 -28.391 1 95.25 300 ASP B O 1
ATOM 5790 N N . LEU B 1 301 ? 7.004 -37.781 -29.484 1 96.25 301 LEU B N 1
ATOM 5791 C CA . LEU B 1 301 ? 6.078 -36.656 -29.672 1 96.25 301 LEU B CA 1
ATOM 5792 C C . LEU B 1 301 ? 4.812 -36.875 -28.844 1 96.25 301 LEU B C 1
ATOM 5794 O O . LEU B 1 301 ? 4.219 -37.938 -28.859 1 96.25 301 LEU B O 1
ATOM 5798 N N . GLN B 1 302 ? 4.508 -35.875 -28.016 1 95.75 302 GLN B N 1
ATOM 5799 C CA . GLN B 1 302 ? 3.277 -35.875 -27.234 1 95.75 302 GLN B CA 1
ATOM 5800 C C . GLN B 1 302 ? 2.439 -34.625 -27.516 1 95.75 302 GLN B C 1
ATOM 5802 O O . GLN B 1 302 ? 2.971 -33.531 -27.562 1 95.75 302 GLN B O 1
ATOM 5807 N N . MET B 1 303 ? 1.109 -34.812 -27.703 1 95.12 303 MET B N 1
ATOM 5808 C CA . MET B 1 303 ? 0.233 -33.688 -28 1 95.12 303 MET B CA 1
ATOM 5809 C C . MET B 1 303 ? -1.121 -33.875 -27.312 1 95.12 303 MET B C 1
ATOM 5811 O O . MET B 1 303 ? -1.866 -34.781 -27.625 1 95.12 303 MET B O 1
ATOM 5815 N N . PRO B 1 304 ? -1.425 -33 -26.391 1 94.5 304 PRO B N 1
ATOM 5816 C CA . PRO B 1 304 ? -2.797 -33 -25.875 1 94.5 304 PRO B CA 1
ATOM 5817 C C . PRO B 1 304 ? -3.818 -32.531 -26.906 1 94.5 304 PRO B C 1
ATOM 5819 O O . PRO B 1 304 ? -3.668 -31.438 -27.469 1 94.5 304 PRO B O 1
ATOM 5822 N N . LEU B 1 305 ? -4.793 -33.312 -27.156 1 95.25 305 LEU B N 1
ATOM 5823 C CA . LEU B 1 305 ? -5.805 -33 -28.156 1 95.25 305 LEU B CA 1
ATOM 5824 C C . LEU B 1 305 ? -7.008 -32.312 -27.516 1 95.25 305 LEU B C 1
ATOM 5826 O O . LEU B 1 305 ? -7.613 -31.422 -28.109 1 95.25 305 LEU B O 1
ATOM 5830 N N . TYR B 1 306 ? -7.383 -32.781 -26.406 1 95.75 306 TYR B N 1
ATOM 5831 C CA . TYR B 1 306 ? -8.516 -32.25 -25.656 1 95.75 306 TYR B CA 1
ATOM 5832 C C . TYR B 1 306 ? -8.312 -32.469 -24.156 1 95.75 306 TYR B C 1
ATOM 5834 O O . TYR B 1 306 ? -8.117 -33.594 -23.703 1 95.75 306 TYR B O 1
ATOM 5842 N N . SER B 1 307 ? -8.359 -31.359 -23.438 1 95.25 307 SER B N 1
ATOM 5843 C CA . SER B 1 307 ? -8.086 -31.406 -22 1 95.25 307 SER B CA 1
ATOM 5844 C C . SER B 1 307 ? -9.312 -31 -21.188 1 95.25 307 SER B C 1
ATOM 5846 O O . SER B 1 307 ? -9.188 -30.328 -20.156 1 95.25 307 SER B O 1
ATOM 5848 N N . GLY B 1 308 ? -10.531 -31.219 -21.719 1 95 308 GLY B N 1
ATOM 5849 C CA . GLY B 1 308 ? -11.75 -30.891 -21 1 95 308 GLY B CA 1
ATOM 5850 C C . GLY B 1 308 ? -11.953 -29.391 -20.844 1 95 308 GLY B C 1
ATOM 5851 O O . GLY B 1 308 ? -12.68 -28.953 -19.938 1 95 308 GLY B O 1
ATOM 5852 N N . GLY B 1 309 ? -11.242 -28.625 -21.562 1 95.81 309 GLY B N 1
ATOM 5853 C CA . GLY B 1 309 ? -11.359 -27.172 -21.484 1 95.81 309 GLY B CA 1
ATOM 5854 C C . GLY B 1 309 ? -10.445 -26.562 -20.438 1 95.81 309 GLY B C 1
ATOM 5855 O O . GLY B 1 309 ? -10.406 -25.344 -20.266 1 95.81 309 GLY B O 1
ATOM 5856 N N . SER B 1 310 ? -9.68 -27.359 -19.688 1 95.88 310 SER B N 1
ATOM 5857 C CA . SER B 1 310 ? -8.812 -26.891 -18.609 1 95.88 310 SER B CA 1
ATOM 5858 C C . SER B 1 310 ? -7.707 -25.984 -19.141 1 95.88 310 SER B C 1
ATOM 5860 O O . SER B 1 310 ? -7.422 -24.938 -18.562 1 95.88 310 SER B O 1
ATOM 5862 N N . THR B 1 311 ? -7.148 -26.359 -20.281 1 96.19 311 THR B N 1
ATOM 5863 C CA . THR B 1 311 ? -6.07 -25.562 -20.844 1 96.19 311 THR B CA 1
ATOM 5864 C C . THR B 1 311 ? -6.59 -24.188 -21.297 1 96.19 311 THR B C 1
ATOM 5866 O O . THR B 1 311 ? -5.988 -23.156 -21 1 96.19 311 THR B O 1
ATOM 5869 N N . SER B 1 312 ? -7.73 -24.219 -21.984 1 97 312 SER B N 1
ATOM 5870 C CA . SER B 1 312 ? -8.336 -22.969 -22.406 1 97 312 SER B CA 1
ATOM 5871 C C . SER B 1 312 ? -8.727 -22.109 -21.219 1 97 312 SER B C 1
ATOM 5873 O O . SER B 1 312 ? -8.594 -20.875 -21.266 1 97 312 SER B O 1
ATOM 5875 N N . ALA B 1 313 ? -9.211 -22.703 -20.172 1 97.56 313 ALA B N 1
ATOM 5876 C CA . ALA B 1 313 ? -9.555 -21.984 -18.953 1 97.56 313 ALA B CA 1
ATOM 5877 C C . ALA B 1 313 ? -8.312 -21.375 -18.312 1 97.56 313 ALA B C 1
ATOM 5879 O O . ALA B 1 313 ? -8.344 -20.234 -17.844 1 97.56 313 ALA B O 1
ATOM 5880 N N . ARG B 1 314 ? -7.242 -22.125 -18.328 1 97 314 ARG B N 1
ATOM 5881 C CA . ARG B 1 314 ? -5.988 -21.625 -17.781 1 97 314 ARG B CA 1
ATOM 5882 C C . ARG B 1 314 ? -5.473 -20.438 -18.578 1 97 314 ARG B C 1
ATOM 5884 O O . ARG B 1 314 ? -4.898 -19.5 -18.016 1 97 314 ARG B O 1
ATOM 5891 N N . VAL B 1 315 ? -5.617 -20.469 -19.891 1 97.69 315 VAL B N 1
ATOM 5892 C CA . VAL B 1 315 ? -5.246 -19.344 -20.734 1 97.69 315 VAL B CA 1
ATOM 5893 C C . VAL B 1 315 ? -6.066 -18.109 -20.359 1 97.69 315 VAL B C 1
ATOM 5895 O O . VAL B 1 315 ? -5.516 -17.031 -20.172 1 97.69 315 VAL B O 1
ATOM 5898 N N . SER B 1 316 ? -7.348 -18.344 -20.172 1 97.38 316 SER B N 1
ATOM 5899 C CA . SER B 1 316 ? -8.227 -17.25 -19.766 1 97.38 316 SER B CA 1
ATOM 5900 C C . SER B 1 316 ? -7.812 -16.672 -18.422 1 97.38 316 SER B C 1
ATOM 5902 O O . SER B 1 316 ? -7.797 -15.461 -18.234 1 97.38 316 SER B O 1
ATOM 5904 N N . THR B 1 317 ? -7.496 -17.547 -17.469 1 97.38 317 THR B N 1
ATOM 5905 C CA . THR B 1 317 ? -7.02 -17.125 -16.156 1 97.38 317 THR B CA 1
ATOM 5906 C C . THR B 1 317 ? -5.75 -16.281 -16.281 1 97.38 317 THR B C 1
ATOM 5908 O O . THR B 1 317 ? -5.641 -15.219 -15.664 1 97.38 317 THR B O 1
ATOM 5911 N N . SER B 1 318 ? -4.844 -16.781 -17.078 1 97.81 318 SER B N 1
ATOM 5912 C CA . SER B 1 318 ? -3.58 -16.062 -17.266 1 97.81 318 SER B CA 1
ATOM 5913 C C . SER B 1 318 ? -3.793 -14.711 -17.922 1 97.81 318 SER B C 1
ATOM 5915 O O . SER B 1 318 ? -3.104 -13.742 -17.609 1 97.81 318 SER B O 1
ATOM 5917 N N . GLU B 1 319 ? -4.715 -14.656 -18.859 1 98.19 319 GLU B N 1
ATOM 5918 C CA . GLU B 1 319 ? -5.051 -13.383 -19.484 1 98.19 319 GLU B CA 1
ATOM 5919 C C . GLU B 1 319 ? -5.617 -12.398 -18.469 1 98.19 319 GLU B C 1
ATOM 5921 O O . GLU B 1 319 ? -5.266 -11.211 -18.469 1 98.19 319 GLU B O 1
ATOM 5926 N N . SER B 1 320 ? -6.461 -12.891 -17.641 1 97.88 320 SER B N 1
ATOM 5927 C CA . SER B 1 320 ? -7.02 -12.055 -16.594 1 97.88 320 SER B CA 1
ATOM 5928 C C . SER B 1 320 ? -5.945 -11.609 -15.602 1 97.88 320 SER B C 1
ATOM 5930 O O . SER B 1 320 ? -5.965 -10.477 -15.125 1 97.88 320 SER B O 1
ATOM 5932 N N . ASP B 1 321 ? -5.008 -12.461 -15.328 1 97.44 321 ASP B N 1
ATOM 5933 C CA . ASP B 1 321 ? -3.902 -12.117 -14.438 1 97.44 321 ASP B CA 1
ATOM 5934 C C . ASP B 1 321 ? -3.027 -11.023 -15.055 1 97.44 321 ASP B C 1
ATOM 5936 O O . ASP B 1 321 ? -2.492 -10.172 -14.344 1 97.44 321 ASP B O 1
ATOM 5940 N N . LYS B 1 322 ? -2.818 -11.07 -16.359 1 98.31 322 LYS B N 1
ATOM 5941 C CA . LYS B 1 322 ? -2.109 -9.984 -17.031 1 98.31 322 LYS B CA 1
ATOM 5942 C C . LYS B 1 322 ? -2.861 -8.664 -16.891 1 98.31 322 LYS B C 1
ATOM 5944 O O . LYS B 1 322 ? -2.252 -7.621 -16.656 1 98.31 322 LYS B O 1
ATOM 5949 N N . GLU B 1 323 ? -4.207 -8.766 -17.031 1 97.88 323 GLU B N 1
ATOM 5950 C CA . GLU B 1 323 ? -5.023 -7.57 -16.844 1 97.88 323 GLU B CA 1
ATOM 5951 C C . GLU B 1 323 ? -4.859 -7.008 -15.43 1 97.88 323 GLU B C 1
ATOM 5953 O O . GLU B 1 323 ? -4.766 -5.793 -15.25 1 97.88 323 GLU B O 1
ATOM 5958 N N . VAL B 1 324 ? -4.797 -7.844 -14.406 1 97.38 324 VAL B N 1
ATOM 5959 C CA . VAL B 1 324 ? -4.543 -7.426 -13.031 1 97.38 324 VAL B CA 1
ATOM 5960 C C . VAL B 1 324 ? -3.211 -6.684 -12.953 1 97.38 324 VAL B C 1
ATOM 5962 O O . VAL B 1 324 ? -3.133 -5.59 -12.391 1 97.38 324 VAL B O 1
ATOM 5965 N N . ALA B 1 325 ? -2.201 -7.277 -13.578 1 97.81 325 ALA B N 1
ATOM 5966 C CA . ALA B 1 325 ? -0.874 -6.668 -13.57 1 97.81 325 ALA B CA 1
ATOM 5967 C C . ALA B 1 325 ? -0.886 -5.32 -14.289 1 97.81 325 ALA B C 1
ATOM 5969 O O . ALA B 1 325 ? -0.218 -4.379 -13.852 1 97.81 325 ALA B O 1
ATOM 5970 N N . GLN B 1 326 ? -1.635 -5.258 -15.359 1 98.19 326 GLN B N 1
ATOM 5971 C CA . GLN B 1 326 ? -1.739 -4.016 -16.109 1 98.19 326 GLN B CA 1
ATOM 5972 C C . GLN B 1 326 ? -2.412 -2.924 -15.281 1 98.19 326 GLN B C 1
ATOM 5974 O O . GLN B 1 326 ? -1.985 -1.768 -15.305 1 98.19 326 GLN B O 1
ATOM 5979 N N . GLN B 1 327 ? -3.436 -3.293 -14.57 1 97.69 327 GLN B N 1
ATOM 5980 C CA . GLN B 1 327 ? -4.117 -2.322 -13.719 1 97.69 327 GLN B CA 1
ATOM 5981 C C . GLN B 1 327 ? -3.232 -1.906 -12.547 1 97.69 327 GLN B C 1
ATOM 5983 O O . GLN B 1 327 ? -3.287 -0.759 -12.102 1 97.69 327 GLN B O 1
ATOM 5988 N N . GLU B 1 328 ? -2.395 -2.766 -12.055 1 97.38 328 GLU B N 1
ATOM 5989 C CA . GLU B 1 328 ? -1.431 -2.42 -11.016 1 97.38 328 GLU B CA 1
ATOM 5990 C C . GLU B 1 328 ? -0.402 -1.416 -11.523 1 97.38 328 GLU B C 1
ATOM 5992 O O . GLU B 1 328 ? -0.013 -0.496 -10.805 1 97.38 328 GLU B O 1
ATOM 5997 N N . LEU B 1 329 ? 0.041 -1.623 -12.766 1 97.88 329 LEU B N 1
ATOM 5998 C CA . LEU B 1 329 ? 0.948 -0.656 -13.375 1 97.88 329 LEU B CA 1
ATOM 5999 C C . LEU B 1 329 ? 0.274 0.704 -13.523 1 97.88 329 LEU B C 1
ATOM 6001 O O . LEU B 1 329 ? 0.878 1.736 -13.219 1 97.88 329 LEU B O 1
ATOM 6005 N N . GLU B 1 330 ? -0.979 0.67 -13.938 1 97.31 330 GLU B N 1
ATOM 6006 C CA . GLU B 1 330 ? -1.709 1.923 -14.102 1 97.31 330 GLU B CA 1
ATOM 6007 C C . GLU B 1 330 ? -1.883 2.646 -12.773 1 97.31 330 GLU B C 1
ATOM 6009 O O . GLU B 1 330 ? -1.71 3.863 -12.695 1 97.31 330 GLU B O 1
ATOM 6014 N N . ALA B 1 331 ? -2.223 1.952 -11.703 1 97.19 331 ALA B N 1
ATOM 6015 C CA . ALA B 1 331 ? -2.34 2.535 -10.367 1 97.19 331 ALA B CA 1
ATOM 6016 C C . ALA B 1 331 ? -1.023 3.17 -9.93 1 97.19 331 ALA B C 1
ATOM 6018 O O . ALA B 1 331 ? -1.01 4.281 -9.398 1 97.19 331 ALA B O 1
ATOM 6019 N N . LEU B 1 332 ? 0.059 2.48 -10.219 1 97.19 332 LEU B N 1
ATOM 6020 C CA . LEU B 1 332 ? 1.372 2.99 -9.836 1 97.19 332 LEU B CA 1
ATOM 6021 C C . LEU B 1 332 ? 1.747 4.207 -10.672 1 97.19 332 LEU B C 1
ATOM 6023 O O . LEU B 1 332 ? 2.328 5.164 -10.164 1 97.19 332 LEU B O 1
ATOM 6027 N N . ARG B 1 333 ? 1.462 4.133 -11.914 1 97.12 333 ARG B N 1
ATOM 6028 C CA . ARG B 1 333 ? 1.729 5.262 -12.797 1 97.12 333 ARG B CA 1
ATOM 6029 C C . ARG B 1 333 ? 1.041 6.527 -12.289 1 97.12 333 ARG B C 1
ATOM 6031 O O . ARG B 1 333 ? 1.667 7.586 -12.203 1 97.12 333 ARG B O 1
ATOM 6038 N N . ARG B 1 334 ? -0.205 6.434 -11.961 1 96.75 334 ARG B N 1
ATOM 6039 C CA . ARG B 1 334 ? -0.959 7.57 -11.438 1 96.75 334 ARG B CA 1
ATOM 6040 C C . ARG B 1 334 ? -0.385 8.047 -10.109 1 96.75 334 ARG B C 1
ATOM 6042 O O . ARG B 1 334 ? -0.323 9.258 -9.852 1 96.75 334 ARG B O 1
ATOM 6049 N N . GLN B 1 335 ? -0.02 7.113 -9.305 1 96.19 335 GLN B N 1
ATOM 6050 C CA . GLN B 1 335 ? 0.599 7.465 -8.031 1 96.19 335 GLN B CA 1
ATOM 6051 C C . GLN B 1 335 ? 1.904 8.227 -8.25 1 96.19 335 GLN B C 1
ATOM 6053 O O . GLN B 1 335 ? 2.164 9.219 -7.574 1 96.19 335 GLN B O 1
ATOM 6058 N N . VAL B 1 336 ? 2.738 7.75 -9.203 1 96.75 336 VAL B N 1
ATOM 6059 C CA . VAL B 1 336 ? 4.012 8.391 -9.492 1 96.75 336 VAL B CA 1
ATOM 6060 C C . VAL B 1 336 ? 3.773 9.82 -9.984 1 96.75 336 VAL B C 1
ATOM 6062 O O . VAL B 1 336 ? 4.473 10.75 -9.578 1 96.75 336 VAL B O 1
ATOM 6065 N N . ILE B 1 337 ? 2.777 10.016 -10.781 1 96.5 337 ILE B N 1
ATOM 6066 C CA . ILE B 1 337 ? 2.438 11.344 -11.273 1 96.5 337 ILE B CA 1
ATOM 6067 C C . ILE B 1 337 ? 2.021 12.242 -10.109 1 96.5 337 ILE B C 1
ATOM 6069 O O . ILE B 1 337 ? 2.555 13.336 -9.945 1 96.5 337 ILE B O 1
ATOM 6073 N N . LYS B 1 338 ? 1.103 11.758 -9.266 1 96.31 338 LYS B N 1
ATOM 6074 C CA . LYS B 1 338 ? 0.598 12.516 -8.117 1 96.31 338 LYS B CA 1
ATOM 6075 C C . LYS B 1 338 ? 1.725 12.867 -7.152 1 96.31 338 LYS B C 1
ATOM 6077 O O . LYS B 1 338 ? 1.867 14.023 -6.75 1 96.31 338 LYS B O 1
ATOM 6082 N N . GLU B 1 339 ? 2.537 11.859 -6.863 1 95.94 339 GLU B N 1
ATOM 6083 C CA . GLU B 1 339 ? 3.596 12.062 -5.875 1 95.94 339 GLU B CA 1
ATOM 6084 C C . GLU B 1 339 ? 4.672 13.008 -6.41 1 95.94 339 GLU B C 1
ATOM 6086 O O . GLU B 1 339 ? 5.227 13.812 -5.66 1 95.94 339 GLU B O 1
ATOM 6091 N N . THR B 1 340 ? 5.004 12.898 -7.684 1 95.06 340 THR B N 1
ATOM 6092 C CA . THR B 1 340 ? 5.992 13.781 -8.289 1 95.06 340 THR B CA 1
ATOM 6093 C C . THR B 1 340 ? 5.488 15.227 -8.312 1 95.06 340 THR B C 1
ATOM 6095 O O . THR B 1 340 ? 6.207 16.141 -7.918 1 95.06 340 THR B O 1
ATOM 6098 N N . ARG B 1 341 ? 4.27 15.414 -8.695 1 94.94 341 ARG B N 1
ATOM 6099 C CA . ARG B 1 341 ? 3.693 16.766 -8.711 1 94.94 341 ARG B CA 1
ATOM 6100 C C . ARG B 1 341 ? 3.592 17.328 -7.297 1 94.94 341 ARG B C 1
ATOM 6102 O O . ARG B 1 341 ? 3.904 18.5 -7.066 1 94.94 341 ARG B O 1
ATOM 6109 N N . THR B 1 342 ? 3.174 16.453 -6.352 1 95.12 342 THR B N 1
ATOM 6110 C CA . THR B 1 342 ? 3.074 16.875 -4.957 1 95.12 342 THR B CA 1
ATOM 6111 C C . THR B 1 342 ? 4.445 17.281 -4.414 1 95.12 342 THR B C 1
ATOM 6113 O O . THR B 1 342 ? 4.566 18.281 -3.713 1 95.12 342 THR B O 1
ATOM 6116 N N . ALA B 1 343 ? 5.395 16.5 -4.77 1 94.19 343 ALA B N 1
ATOM 6117 C CA . ALA B 1 343 ? 6.746 16.828 -4.32 1 94.19 343 ALA B CA 1
ATOM 6118 C C . ALA B 1 343 ? 7.227 18.141 -4.906 1 94.19 343 ALA B C 1
ATOM 6120 O O . ALA B 1 343 ? 7.84 18.953 -4.203 1 94.19 343 ALA B O 1
ATOM 6121 N N . TYR B 1 344 ? 6.973 18.422 -6.141 1 94.31 344 TYR B N 1
ATOM 6122 C CA . TYR B 1 344 ? 7.367 19.672 -6.785 1 94.31 344 TYR B CA 1
ATOM 6123 C C . TYR B 1 344 ? 6.648 20.859 -6.156 1 94.31 344 TYR B C 1
ATOM 6125 O O . TYR B 1 344 ? 7.273 21.875 -5.836 1 94.31 344 TYR B O 1
ATOM 6133 N N . LEU B 1 345 ? 5.355 20.688 -5.992 1 93.69 345 LEU B N 1
ATOM 6134 C CA . LEU B 1 345 ? 4.566 21.734 -5.352 1 93.69 345 LEU B CA 1
ATOM 6135 C C . LEU B 1 345 ? 5.066 22 -3.939 1 93.69 345 LEU B C 1
ATOM 6137 O O . LEU B 1 345 ? 5.18 23.156 -3.531 1 93.69 345 LEU B O 1
ATOM 6141 N N . GLY B 1 346 ? 5.32 20.906 -3.213 1 93 346 GLY B N 1
ATOM 6142 C CA . GLY B 1 346 ? 5.852 21.062 -1.867 1 93 346 GLY B CA 1
ATOM 6143 C C . GLY B 1 346 ? 7.18 21.781 -1.824 1 93 346 GLY B C 1
ATOM 6144 O O . GLY B 1 346 ? 7.371 22.688 -1.014 1 93 346 GLY B O 1
ATOM 6145 N N . MET B 1 347 ? 8.031 21.484 -2.732 1 92.75 347 MET B N 1
ATOM 6146 C CA . MET B 1 347 ? 9.344 22.125 -2.816 1 92.75 347 MET B CA 1
ATOM 6147 C C . MET B 1 347 ? 9.195 23.609 -3.125 1 92.75 347 MET B C 1
ATOM 6149 O O . MET B 1 347 ? 9.828 24.453 -2.48 1 92.75 347 MET B O 1
ATOM 6153 N N . SER B 1 348 ? 8.367 23.938 -4.039 1 93.12 348 SER B N 1
ATOM 6154 C CA . SER B 1 348 ? 8.133 25.328 -4.418 1 93.12 348 SER B CA 1
ATOM 6155 C C . SER B 1 348 ? 7.52 26.109 -3.27 1 93.12 348 SER B C 1
ATOM 6157 O O . SER B 1 348 ? 7.953 27.234 -2.98 1 93.12 348 SER B O 1
ATOM 6159 N N . ALA B 1 349 ? 6.598 25.484 -2.65 1 94 349 ALA B N 1
ATOM 6160 C CA . ALA B 1 349 ? 5.953 26.125 -1.51 1 94 349 ALA B CA 1
ATOM 6161 C C . ALA B 1 349 ? 6.945 26.359 -0.373 1 94 349 ALA B C 1
ATOM 6163 O O . ALA B 1 349 ? 6.953 27.422 0.256 1 94 349 ALA B O 1
ATOM 6164 N N . GLU B 1 350 ? 7.773 25.391 -0.118 1 93.69 350 GLU B N 1
ATOM 6165 C CA . GLU B 1 350 ? 8.711 25.484 0.996 1 93.69 350 GLU B CA 1
ATOM 6166 C C . GLU B 1 350 ? 9.773 26.547 0.729 1 93.69 350 GLU B C 1
ATOM 6168 O O . GLU B 1 350 ? 10.227 27.234 1.654 1 93.69 350 GLU B O 1
ATOM 6173 N N . LEU B 1 351 ? 10.188 26.734 -0.51 1 93.31 351 LEU B N 1
ATOM 6174 C CA . LEU B 1 351 ? 11.117 27.812 -0.835 1 93.31 351 LEU B CA 1
ATOM 6175 C C . LEU B 1 351 ? 10.492 29.172 -0.553 1 93.31 351 LEU B C 1
ATOM 6177 O O . LEU B 1 351 ? 11.141 30.047 0.039 1 93.31 351 LEU B O 1
ATOM 6181 N N . SER B 1 352 ? 9.234 29.328 -0.945 1 93.69 352 SER B N 1
ATOM 6182 C CA . SER B 1 352 ? 8.516 30.562 -0.656 1 93.69 352 SER B CA 1
ATOM 6183 C C . SER B 1 352 ? 8.328 30.75 0.846 1 93.69 352 SER B C 1
ATOM 6185 O O . SER B 1 352 ? 8.414 31.875 1.348 1 93.69 352 SER B O 1
ATOM 6187 N N . ARG B 1 353 ? 8.117 29.656 1.513 1 94.5 353 ARG B N 1
ATOM 6188 C CA . ARG B 1 353 ? 7.91 29.719 2.955 1 94.5 353 ARG B CA 1
ATOM 6189 C C . ARG B 1 353 ? 9.188 30.125 3.678 1 94.5 353 ARG B C 1
ATOM 6191 O O . ARG B 1 353 ? 9.141 30.797 4.707 1 94.5 353 ARG B O 1
ATOM 6198 N N . ILE B 1 354 ? 10.359 29.719 3.148 1 94.19 354 ILE B N 1
ATOM 6199 C CA . ILE B 1 354 ? 11.625 30.109 3.748 1 94.19 354 ILE B CA 1
ATOM 6200 C C . ILE B 1 354 ? 11.766 31.625 3.734 1 94.19 354 ILE B C 1
ATOM 6202 O O . ILE B 1 354 ? 12.102 32.219 4.75 1 94.19 354 ILE B O 1
ATOM 6206 N N . LYS B 1 355 ? 11.391 32.25 2.658 1 93.5 355 LYS B N 1
ATOM 6207 C CA . LYS B 1 355 ? 11.461 33.688 2.553 1 93.5 355 LYS B CA 1
ATOM 6208 C C . LYS B 1 355 ? 10.453 34.375 3.49 1 93.5 355 LYS B C 1
ATOM 6210 O O . LYS B 1 355 ? 10.797 35.312 4.207 1 93.5 355 LYS B O 1
ATOM 6215 N N . ALA B 1 356 ? 9.297 33.75 3.479 1 94.06 356 ALA B N 1
ATOM 6216 C CA . ALA B 1 356 ? 8.242 34.344 4.301 1 94.06 356 ALA B CA 1
ATOM 6217 C C . ALA B 1 356 ? 8.555 34.188 5.789 1 94.06 356 ALA B C 1
ATOM 6219 O O . ALA B 1 356 ? 8.352 35.125 6.57 1 94.06 356 ALA B O 1
ATOM 6220 N N . THR B 1 357 ? 9.031 33.062 6.223 1 94.62 357 THR B N 1
ATOM 6221 C CA . THR B 1 357 ? 9.32 32.812 7.629 1 94.62 357 THR B CA 1
ATOM 6222 C C . THR B 1 357 ? 10.562 33.594 8.078 1 94.62 357 THR B C 1
ATOM 6224 O O . THR B 1 357 ? 10.664 33.969 9.242 1 94.62 357 THR B O 1
ATOM 6227 N N . ARG B 1 358 ? 11.5 33.844 7.168 1 93.5 358 ARG B N 1
ATOM 6228 C CA . ARG B 1 358 ? 12.633 34.719 7.492 1 93.5 358 ARG B CA 1
ATOM 6229 C C . ARG B 1 358 ? 12.172 36.125 7.805 1 93.5 358 ARG B C 1
ATOM 6231 O O . ARG B 1 358 ? 12.602 36.719 8.797 1 93.5 358 ARG B O 1
ATOM 6238 N N . HIS B 1 359 ? 11.289 36.594 6.969 1 93.62 359 HIS B N 1
ATOM 6239 C CA . HIS B 1 359 ? 10.719 37.906 7.211 1 93.62 359 HIS B CA 1
ATOM 6240 C C . HIS B 1 359 ? 9.938 37.938 8.523 1 93.62 359 HIS B C 1
ATOM 6242 O O . HIS B 1 359 ? 10.023 38.938 9.273 1 93.62 359 HIS B O 1
ATOM 6248 N N . ALA B 1 360 ? 9.18 36.906 8.75 1 93.44 360 ALA B N 1
ATOM 6249 C CA . ALA B 1 360 ? 8.414 36.812 9.984 1 93.44 360 ALA B CA 1
ATOM 6250 C C . ALA B 1 360 ? 9.328 36.812 11.203 1 93.44 360 ALA B C 1
ATOM 6252 O O . ALA B 1 360 ? 9 37.406 12.234 1 93.44 360 ALA B O 1
ATOM 6253 N N . LEU B 1 361 ? 10.477 36.188 11.07 1 94.56 361 LEU B N 1
ATOM 6254 C CA . LEU B 1 361 ? 11.445 36.125 12.164 1 94.56 361 LEU B CA 1
ATOM 6255 C C . LEU B 1 361 ? 12.031 37.531 12.414 1 94.56 361 LEU B C 1
ATOM 6257 O O . LEU B 1 361 ? 12.133 37.969 13.562 1 94.56 361 LEU B O 1
ATOM 6261 N N . GLU B 1 362 ? 12.359 38.219 11.375 1 94.88 362 GLU B N 1
ATOM 6262 C CA . GLU B 1 362 ? 12.898 39.562 11.508 1 94.88 362 GLU B CA 1
ATOM 6263 C C . GLU B 1 362 ? 11.891 40.5 12.172 1 94.88 362 GLU B C 1
ATOM 6265 O O . GLU B 1 362 ? 12.242 41.25 13.078 1 94.88 362 GLU B O 1
ATOM 6270 N N . SER B 1 363 ? 10.656 40.344 11.734 1 93.44 363 SER B N 1
ATOM 6271 C CA . SER B 1 363 ? 9.602 41.156 12.312 1 93.44 363 SER B CA 1
ATOM 6272 C C . SER B 1 363 ? 9.359 40.812 13.773 1 93.44 363 SER B C 1
ATOM 6274 O O . SER B 1 363 ? 9.156 41.688 14.609 1 93.44 363 SER B O 1
ATOM 6276 N N . ALA B 1 364 ? 9.359 39.562 14.133 1 93 364 ALA B N 1
ATOM 6277 C CA . ALA B 1 364 ? 9.148 39.094 15.508 1 93 364 ALA B CA 1
ATOM 6278 C C . ALA B 1 364 ? 10.281 39.562 16.422 1 93 364 ALA B C 1
ATOM 6280 O O . ALA B 1 364 ? 10.055 39.906 17.578 1 93 364 ALA B O 1
ATOM 6281 N N . GLU B 1 365 ? 11.516 39.625 15.914 1 94.06 365 GLU B N 1
ATOM 6282 C CA . GLU B 1 365 ? 12.672 40.094 16.672 1 94.06 365 GLU B CA 1
ATOM 6283 C C . GLU B 1 365 ? 12.562 41.562 16.969 1 94.06 365 GLU B C 1
ATOM 6285 O O . GLU B 1 365 ? 12.844 42 18.078 1 94.06 365 GLU B O 1
ATOM 6290 N N . LYS B 1 366 ? 12.133 42.281 15.938 1 93.56 366 LYS B N 1
ATOM 6291 C CA . LYS B 1 366 ? 11.938 43.719 16.125 1 93.56 366 LYS B CA 1
ATOM 6292 C C . LYS B 1 366 ? 10.844 44 17.141 1 93.56 366 LYS B C 1
ATOM 6294 O O . LYS B 1 366 ? 10.984 44.875 18 1 93.56 366 LYS B O 1
ATOM 6299 N N . SER B 1 367 ? 9.789 43.25 17.031 1 92.81 367 SER B N 1
ATOM 6300 C CA . SER B 1 367 ? 8.672 43.406 17.953 1 92.81 367 SER B CA 1
ATOM 6301 C C . SER B 1 367 ? 9.094 43.094 19.391 1 92.81 367 SER B C 1
ATOM 6303 O O . SER B 1 367 ? 8.734 43.812 20.328 1 92.81 367 SER B O 1
ATOM 6305 N N . ARG B 1 368 ? 9.844 42 19.594 1 92.69 368 ARG B N 1
ATOM 6306 C CA . ARG B 1 368 ? 10.312 41.594 20.922 1 92.69 368 ARG B CA 1
ATOM 6307 C C . ARG B 1 368 ? 11.219 42.688 21.516 1 92.69 368 ARG B C 1
ATOM 6309 O O . ARG B 1 368 ? 11.031 43.062 22.672 1 92.69 368 ARG B O 1
ATOM 6316 N N . THR B 1 369 ? 12.141 43.25 20.781 1 93.75 369 THR B N 1
ATOM 6317 C CA . THR B 1 369 ? 13.07 44.25 21.25 1 93.75 369 THR B CA 1
ATOM 6318 C C . THR B 1 369 ? 12.32 45.531 21.641 1 93.75 369 THR B C 1
ATOM 6320 O O . THR B 1 369 ? 12.586 46.125 22.703 1 93.75 369 THR B O 1
ATOM 6323 N N . ALA B 1 370 ? 11.359 45.844 20.812 1 92.19 370 ALA B N 1
ATOM 6324 C CA . ALA B 1 370 ? 10.562 47.031 21.078 1 92.19 370 ALA 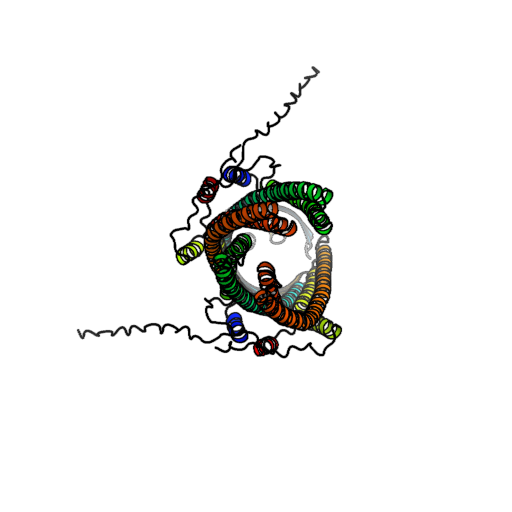B CA 1
ATOM 6325 C C . ALA B 1 370 ? 9.711 46.875 22.344 1 92.19 370 ALA B C 1
ATOM 6327 O O . ALA B 1 370 ? 9.578 47.781 23.141 1 92.19 370 ALA B O 1
ATOM 6328 N N . THR B 1 371 ? 9.133 45.719 22.516 1 90.38 371 THR B N 1
ATOM 6329 C CA . THR B 1 371 ? 8.281 45.438 23.656 1 90.38 371 THR B CA 1
ATOM 6330 C C . THR B 1 371 ? 9.102 45.406 24.953 1 90.38 371 THR B C 1
ATOM 6332 O O . THR B 1 371 ? 8.641 45.875 26 1 90.38 371 THR B O 1
ATOM 6335 N N . GLU B 1 372 ? 10.266 44.938 24.891 1 90.69 372 GLU B N 1
ATOM 6336 C CA . GLU B 1 372 ? 11.156 44.938 26.047 1 90.69 372 GLU B CA 1
ATOM 6337 C C . GLU B 1 372 ? 11.539 46.344 26.469 1 90.69 372 GLU B C 1
ATOM 6339 O O . GLU B 1 372 ? 11.57 46.625 27.672 1 90.69 372 GLU B O 1
ATOM 6344 N N . LYS B 1 373 ? 11.805 47.125 25.484 1 90.44 373 LYS B N 1
ATOM 6345 C CA . LYS B 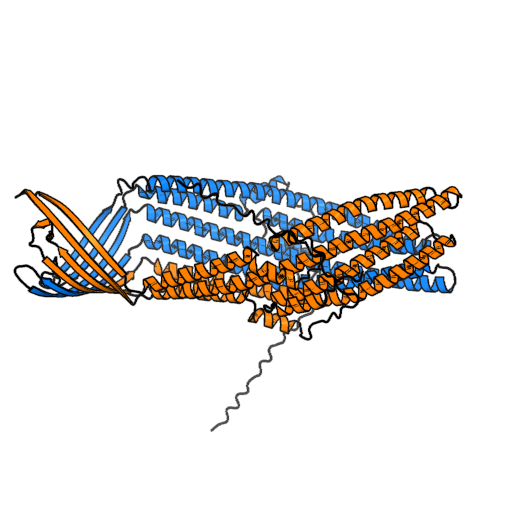1 373 ? 12.117 48.531 25.781 1 90.44 373 LYS B CA 1
ATOM 6346 C C . LYS B 1 373 ? 10.914 49.25 26.375 1 90.44 373 LYS B C 1
ATOM 6348 O O . LYS B 1 373 ? 11.047 50 27.344 1 90.44 373 LYS B O 1
ATOM 6353 N N . ALA B 1 374 ? 9.773 49 25.828 1 90 374 ALA B N 1
ATOM 6354 C CA . ALA B 1 374 ? 8.547 49.625 26.297 1 90 374 ALA B CA 1
ATOM 6355 C C . ALA B 1 374 ? 8.211 49.188 27.719 1 90 374 ALA B C 1
ATOM 6357 O O . ALA B 1 374 ? 7.652 49.938 28.5 1 90 374 ALA B O 1
ATOM 6358 N N . PHE B 1 375 ? 8.477 48 28.016 1 87.06 375 PHE B N 1
ATOM 6359 C CA . PHE B 1 375 ? 8.297 47.5 29.375 1 87.06 375 PHE B CA 1
ATOM 6360 C C . PHE B 1 375 ? 9.203 48.25 30.359 1 87.06 375 PHE B C 1
ATOM 6362 O O . PHE B 1 375 ? 8.781 48.594 31.469 1 87.06 375 PHE B O 1
ATOM 6369 N N . GLY B 1 376 ? 10.375 48.594 30 1 84.31 376 GLY B N 1
ATOM 6370 C CA . GLY B 1 376 ? 11.297 49.344 30.812 1 84.31 376 GLY B CA 1
ATOM 6371 C C . GLY B 1 376 ? 10.797 50.75 31.125 1 84.31 376 GLY B C 1
ATOM 6372 O O . GLY B 1 376 ? 11.07 51.281 32.188 1 84.31 376 GLY B O 1
ATOM 6373 N N . TYR B 1 377 ? 9.93 51.219 30.172 1 85.62 377 TYR B N 1
ATOM 6374 C CA . TYR B 1 377 ? 9.375 52.562 30.328 1 85.62 377 TYR B CA 1
ATOM 6375 C C . TYR B 1 377 ? 8.023 52.5 31.031 1 85.62 377 TYR B C 1
ATOM 6377 O O . TYR B 1 377 ? 7.41 53.562 31.281 1 85.62 377 TYR B O 1
ATOM 6385 N N . GLY B 1 378 ? 7.484 51.281 31.375 1 81.12 378 GLY B N 1
ATOM 6386 C CA . GLY B 1 378 ? 6.23 51.125 32.094 1 81.12 378 GLY B CA 1
ATOM 6387 C C . GLY B 1 378 ? 5.012 51.219 31.188 1 81.12 378 GLY B C 1
ATOM 6388 O O . GLY B 1 378 ? 3.887 51.344 31.672 1 81.12 378 GLY B O 1
ATOM 6389 N N . VAL B 1 379 ? 5.242 51.094 29.891 1 81 379 VAL B N 1
ATOM 6390 C CA . VAL B 1 379 ? 4.164 51.281 28.922 1 81 379 VAL B CA 1
ATOM 6391 C C . VAL B 1 379 ? 3.539 49.938 28.594 1 81 379 VAL B C 1
ATOM 6393 O O . VAL B 1 379 ? 2.383 49.875 28.172 1 81 379 VAL B O 1
ATOM 6396 N N . LYS B 1 380 ? 4.305 48.906 28.656 1 84.5 380 LYS B N 1
ATOM 6397 C CA . LYS B 1 380 ? 3.844 47.531 28.453 1 84.5 380 LYS B CA 1
ATOM 6398 C C . LYS B 1 380 ? 3.988 46.688 29.719 1 84.5 380 LYS B C 1
ATOM 6400 O O . LYS B 1 380 ? 4.711 47.062 30.641 1 84.5 380 LYS B O 1
ATOM 6405 N N . ASN B 1 381 ? 3.139 45.625 29.688 1 82.81 381 ASN B N 1
ATOM 6406 C CA . ASN B 1 381 ? 3.201 44.75 30.875 1 82.81 381 ASN B CA 1
ATOM 6407 C C . ASN B 1 381 ? 4.023 43.5 30.609 1 82.81 381 ASN B C 1
ATOM 6409 O O . ASN B 1 381 ? 4.504 43.281 29.5 1 82.81 381 ASN B O 1
ATOM 6413 N N . ALA B 1 382 ? 4.199 42.812 31.641 1 84.12 382 ALA B N 1
ATOM 6414 C CA . ALA B 1 382 ? 5.051 41.656 31.625 1 84.12 382 ALA B CA 1
ATOM 6415 C C . ALA B 1 382 ? 4.473 40.562 30.703 1 84.12 382 ALA B C 1
ATOM 6417 O O . ALA B 1 382 ? 5.219 39.812 30.062 1 84.12 382 ALA B O 1
ATOM 6418 N N . VAL B 1 383 ? 3.244 40.5 30.594 1 82.25 383 VAL B N 1
ATOM 6419 C CA . VAL B 1 383 ? 2.578 39.5 29.766 1 82.25 383 VAL B CA 1
ATOM 6420 C C . VAL B 1 383 ? 2.828 39.781 28.281 1 82.25 383 VAL B C 1
ATOM 6422 O O . VAL B 1 383 ? 2.955 38.875 27.469 1 82.25 383 VAL B O 1
ATOM 6425 N N . ASP B 1 384 ? 2.912 41.031 28 1 85.12 384 ASP B N 1
ATOM 6426 C CA . ASP B 1 384 ? 3.213 41.438 26.625 1 85.12 384 ASP B CA 1
ATOM 6427 C C . ASP B 1 384 ? 4.605 40.969 26.219 1 85.12 384 ASP B C 1
ATOM 6429 O O . ASP B 1 384 ? 4.801 40.5 25.094 1 85.12 384 ASP B O 1
ATOM 6433 N N . VAL B 1 385 ? 5.488 41.188 27.141 1 87.56 385 VAL B N 1
ATOM 6434 C CA . VAL B 1 385 ? 6.859 40.75 26.875 1 87.56 385 VAL B CA 1
ATOM 6435 C C . VAL B 1 385 ? 6.898 39.219 26.719 1 87.56 385 VAL B C 1
ATOM 6437 O O . VAL B 1 385 ? 7.543 38.719 25.797 1 87.56 385 VAL B O 1
ATOM 6440 N N . LEU B 1 386 ? 6.184 38.594 27.531 1 88.25 386 LEU B N 1
ATOM 6441 C CA . LEU B 1 386 ? 6.102 37.125 27.469 1 88.25 386 LEU B CA 1
ATOM 6442 C C . LEU B 1 386 ? 5.582 36.688 26.094 1 88.25 386 LEU B C 1
ATOM 6444 O O . LEU B 1 386 ? 6.141 35.781 25.484 1 88.25 386 LEU B O 1
ATOM 6448 N N . ASP B 1 387 ? 4.586 37.219 25.641 1 87.12 387 ASP B N 1
ATOM 6449 C CA . ASP B 1 387 ? 3.969 36.875 24.359 1 87.12 387 ASP B CA 1
ATOM 6450 C C . ASP B 1 387 ? 4.91 37.156 23.203 1 87.12 387 ASP B C 1
ATOM 6452 O O . ASP B 1 387 ? 4.953 36.375 22.234 1 87.12 387 ASP B O 1
ATOM 6456 N N . SER B 1 388 ? 5.57 38.219 23.281 1 89.81 388 SER B N 1
ATOM 6457 C CA . SER B 1 388 ? 6.508 38.594 22.219 1 89.81 388 SER B CA 1
ATOM 6458 C C . SER B 1 388 ? 7.668 37.594 22.156 1 89.81 388 SER B C 1
ATOM 6460 O O . SER B 1 388 ? 8.156 37.281 21.062 1 89.81 388 SER B O 1
ATOM 6462 N N . ILE B 1 389 ? 8.109 37.156 23.281 1 90.88 389 ILE B N 1
ATOM 6463 C CA . ILE B 1 389 ? 9.156 36.125 23.344 1 90.88 389 ILE B CA 1
ATOM 6464 C C . ILE B 1 389 ? 8.656 34.844 22.703 1 90.88 389 ILE B C 1
ATOM 6466 O O . ILE B 1 389 ? 9.344 34.25 21.875 1 90.88 389 ILE B O 1
ATOM 6470 N N . LYS B 1 390 ? 7.484 34.469 23.078 1 91.19 390 LYS B N 1
ATOM 6471 C CA . LYS B 1 390 ? 6.863 33.281 22.516 1 91.19 390 LYS B CA 1
ATOM 6472 C C . LYS B 1 390 ? 6.793 33.375 20.984 1 91.19 390 LYS B C 1
ATOM 6474 O O . LYS B 1 390 ? 7.094 32.406 20.297 1 91.19 390 LYS B O 1
ATOM 6479 N N . GLU B 1 391 ? 6.43 34.469 20.516 1 90.31 391 GLU B N 1
ATOM 6480 C CA . GLU B 1 391 ? 6.258 34.656 19.078 1 90.31 391 GLU B CA 1
ATOM 6481 C C . GLU B 1 391 ? 7.598 34.594 18.344 1 90.31 391 GLU B C 1
ATOM 6483 O O . GLU B 1 391 ? 7.684 34.094 17.234 1 90.31 391 GLU B O 1
ATOM 6488 N N . GLU B 1 392 ? 8.602 35.188 18.906 1 92.31 392 GLU B N 1
ATOM 6489 C CA . GLU B 1 392 ? 9.93 35.125 18.297 1 92.31 392 GLU B CA 1
ATOM 6490 C C . GLU B 1 392 ? 10.422 33.688 18.172 1 92.31 392 GLU B C 1
ATOM 6492 O O . GLU B 1 392 ? 10.922 33.281 17.109 1 92.31 392 GLU B O 1
ATOM 6497 N N . PHE B 1 393 ? 10.242 32.969 19.219 1 92.31 393 PHE B N 1
ATOM 6498 C CA . PHE B 1 393 ? 10.742 31.609 19.203 1 92.31 393 PHE B CA 1
ATOM 6499 C C . PHE B 1 393 ? 9.906 30.734 18.266 1 92.31 393 PHE B C 1
ATOM 6501 O O . PHE B 1 393 ? 10.43 29.828 17.625 1 92.31 393 PHE B O 1
ATOM 6508 N N . ARG B 1 394 ? 8.656 30.969 18.188 1 92.56 394 ARG B N 1
ATOM 6509 C CA . ARG B 1 394 ? 7.816 30.281 17.219 1 92.56 394 ARG B CA 1
ATOM 6510 C C . ARG B 1 394 ? 8.273 30.578 15.789 1 92.56 394 ARG B C 1
ATOM 6512 O O . ARG B 1 394 ? 8.359 29.672 14.953 1 92.56 394 ARG B O 1
ATOM 6519 N N . ALA B 1 395 ? 8.523 31.812 15.523 1 93.31 395 ALA B N 1
ATOM 6520 C CA . ALA B 1 395 ? 8.984 32.219 14.195 1 93.31 395 ALA B CA 1
ATOM 6521 C C . ALA B 1 395 ? 10.32 31.562 13.859 1 93.31 395 ALA B C 1
ATOM 6523 O O . ALA B 1 395 ? 10.547 31.141 12.719 1 93.31 395 ALA B O 1
ATOM 6524 N N . ARG B 1 396 ? 11.188 31.516 14.852 1 93.94 396 ARG B N 1
ATOM 6525 C CA . ARG B 1 396 ? 12.484 30.875 14.648 1 93.94 396 ARG B CA 1
ATOM 6526 C C . ARG B 1 396 ? 12.328 29.391 14.328 1 93.94 396 ARG B C 1
ATOM 6528 O O . ARG B 1 396 ? 13 28.875 13.438 1 93.94 396 ARG B O 1
ATOM 6535 N N . ARG B 1 397 ? 11.508 28.781 15.047 1 93.75 397 ARG B N 1
ATOM 6536 C CA . ARG B 1 397 ? 11.219 27.375 14.812 1 93.75 397 ARG B CA 1
ATOM 6537 C C . ARG B 1 397 ? 10.688 27.156 13.398 1 93.75 397 ARG B C 1
ATOM 6539 O O . ARG B 1 397 ? 11.133 26.234 12.703 1 93.75 397 ARG B O 1
ATOM 6546 N N . ASP B 1 398 ? 9.75 27.969 13.016 1 93.94 398 ASP B N 1
ATOM 6547 C CA . ASP B 1 398 ? 9.141 27.844 11.695 1 93.94 398 ASP B CA 1
ATOM 6548 C C . ASP B 1 398 ? 10.172 28.047 10.594 1 93.94 398 ASP B C 1
ATOM 6550 O O . ASP B 1 398 ? 10.125 27.391 9.555 1 93.94 398 ASP B O 1
ATOM 6554 N N . PHE B 1 399 ? 11.039 28.953 10.828 1 93.94 399 PHE B N 1
ATOM 6555 C CA . PHE B 1 399 ? 12.102 29.234 9.867 1 93.94 399 PHE B CA 1
ATOM 6556 C C . PHE B 1 399 ? 13.016 28.031 9.695 1 93.94 399 PHE B C 1
ATOM 6558 O O . PHE B 1 399 ? 13.258 27.578 8.57 1 93.94 399 PHE B O 1
ATOM 6565 N N . TYR B 1 400 ? 13.461 27.438 10.773 1 93 400 TYR B N 1
ATOM 6566 C CA . TYR B 1 400 ? 14.336 26.266 10.703 1 93 400 TYR B CA 1
ATOM 6567 C C . TYR B 1 400 ? 13.625 25.094 10.039 1 93 400 TYR B C 1
ATOM 6569 O O . TYR B 1 400 ? 14.195 24.438 9.164 1 93 400 TYR B O 1
ATOM 6577 N N . GLN B 1 401 ? 12.422 24.891 10.398 1 93.38 401 GLN B N 1
ATOM 6578 C CA . GLN B 1 401 ? 11.656 23.766 9.875 1 93.38 401 GLN B CA 1
ATOM 6579 C C . GLN B 1 401 ? 11.43 23.906 8.367 1 93.38 401 GLN B C 1
ATOM 6581 O O . GLN B 1 401 ? 11.414 22.906 7.645 1 93.38 401 GLN B O 1
ATOM 6586 N N . SER B 1 402 ? 11.188 25.094 7.918 1 94 402 SER B N 1
ATOM 6587 C CA . SER B 1 402 ? 10.945 25.312 6.492 1 94 402 SER B CA 1
ATOM 6588 C C . SER B 1 402 ? 12.164 24.938 5.66 1 94 402 SER B C 1
ATOM 6590 O O . SER B 1 402 ? 12.023 24.406 4.555 1 94 402 SER B O 1
ATOM 6592 N N . GLN B 1 403 ? 13.375 25.188 6.203 1 93.56 403 GLN B N 1
ATOM 6593 C CA . GLN B 1 403 ? 14.602 24.828 5.5 1 93.56 403 GLN B CA 1
ATOM 6594 C C . GLN B 1 403 ? 14.742 23.312 5.383 1 93.56 403 GLN B C 1
ATOM 6596 O O . GLN B 1 403 ? 15.055 22.797 4.309 1 93.56 403 GLN B O 1
ATOM 6601 N N . TYR B 1 404 ? 14.516 22.594 6.48 1 94 404 TYR B N 1
ATOM 6602 C CA . TYR B 1 404 ? 14.609 21.141 6.465 1 94 404 TYR B CA 1
ATOM 6603 C C . TYR B 1 404 ? 13.562 20.531 5.539 1 94 404 TYR B C 1
ATOM 6605 O O . TYR B 1 404 ? 13.852 19.594 4.793 1 94 404 TYR B O 1
ATOM 6613 N N . ARG B 1 405 ? 12.383 21.094 5.57 1 93.12 405 ARG B N 1
ATOM 6614 C CA . ARG B 1 405 ? 11.305 20.578 4.727 1 93.12 405 ARG B CA 1
ATOM 6615 C C . ARG B 1 405 ? 11.617 20.812 3.248 1 93.12 405 ARG B C 1
ATOM 6617 O O . ARG B 1 405 ? 11.25 19.984 2.402 1 93.12 405 ARG B O 1
ATOM 6624 N N . PHE B 1 406 ? 12.258 21.953 2.992 1 93.81 406 PHE B N 1
ATOM 6625 C CA . PHE B 1 406 ? 12.656 22.219 1.613 1 93.81 406 PHE B CA 1
ATOM 6626 C C . PHE B 1 406 ? 13.617 21.141 1.111 1 93.81 406 PHE B C 1
ATOM 6628 O O . PHE B 1 406 ? 13.391 20.547 0.057 1 93.81 406 PHE B O 1
ATOM 6635 N N . VAL B 1 407 ? 14.656 20.859 1.84 1 93 407 VAL B N 1
ATOM 6636 C CA . VAL B 1 407 ? 15.688 19.906 1.435 1 93 407 VAL B CA 1
ATOM 6637 C C . VAL B 1 407 ? 15.062 18.516 1.269 1 93 407 VAL B C 1
ATOM 6639 O O . VAL B 1 407 ? 15.328 17.828 0.285 1 93 407 VAL B O 1
ATOM 6642 N N . THR B 1 408 ? 14.242 18.141 2.215 1 92.44 408 THR B N 1
ATOM 6643 C CA . THR B 1 408 ? 13.609 16.828 2.152 1 92.44 408 THR B CA 1
ATOM 6644 C C . THR B 1 408 ? 12.664 16.734 0.957 1 92.44 408 THR B C 1
ATOM 6646 O O . THR B 1 408 ? 12.602 15.711 0.28 1 92.44 408 THR B O 1
ATOM 6649 N N . SER B 1 409 ? 11.906 17.812 0.687 1 92.19 409 SER B N 1
ATOM 6650 C CA . SER B 1 409 ? 11.008 17.828 -0.463 1 92.19 409 SER B CA 1
ATOM 6651 C C . SER B 1 409 ? 11.781 17.719 -1.771 1 92.19 409 SER B C 1
ATOM 6653 O O . SER B 1 409 ? 11.32 17.078 -2.721 1 92.19 409 SER B O 1
ATOM 6655 N N . LEU B 1 410 ? 12.922 18.375 -1.802 1 92.19 410 LEU B N 1
ATOM 6656 C CA . LEU B 1 410 ? 13.781 18.281 -2.977 1 92.19 410 LEU B CA 1
ATOM 6657 C C . LEU B 1 410 ? 14.25 16.859 -3.205 1 92.19 410 LEU B C 1
ATOM 6659 O O . LEU B 1 410 ? 14.203 16.359 -4.332 1 92.19 410 LEU B O 1
ATOM 6663 N N . LEU B 1 411 ? 14.641 16.188 -2.184 1 92.81 411 LEU B N 1
ATOM 6664 C CA . LEU B 1 411 ? 15.109 14.812 -2.285 1 92.81 411 LEU B CA 1
ATOM 6665 C C . LEU B 1 411 ? 13.961 13.883 -2.662 1 92.81 411 LEU B C 1
ATOM 6667 O O . LEU B 1 411 ? 14.148 12.938 -3.432 1 92.81 411 LEU B O 1
ATOM 6671 N N . VAL B 1 412 ? 12.781 14.148 -2.102 1 93.69 412 VAL B N 1
ATOM 6672 C CA . VAL B 1 412 ? 11.602 13.352 -2.424 1 93.69 412 VAL B CA 1
ATOM 6673 C C . VAL B 1 412 ? 11.25 13.516 -3.9 1 93.69 412 VAL B C 1
ATOM 6675 O O . VAL B 1 412 ? 10.844 12.555 -4.559 1 93.69 412 VAL B O 1
ATOM 6678 N N . LEU B 1 413 ? 11.391 14.727 -4.422 1 93.12 413 LEU B N 1
ATOM 6679 C CA . LEU B 1 413 ? 11.164 14.969 -5.844 1 93.12 413 LEU B CA 1
ATOM 6680 C C . LEU B 1 413 ? 12.125 14.141 -6.695 1 93.12 413 LEU B C 1
ATOM 6682 O O . LEU B 1 413 ? 11.695 13.492 -7.656 1 93.12 413 LEU B O 1
ATOM 6686 N N . HIS B 1 414 ? 13.383 14.125 -6.27 1 91.56 414 HIS B N 1
ATOM 6687 C CA . HIS B 1 414 ? 14.359 13.328 -7 1 91.56 414 HIS B CA 1
ATOM 6688 C C . HIS B 1 414 ? 14.047 11.836 -6.902 1 91.56 414 HIS B C 1
ATOM 6690 O O . HIS B 1 414 ? 14.242 11.094 -7.863 1 91.56 414 HIS B O 1
ATOM 6696 N N . ARG B 1 415 ? 13.523 11.398 -5.797 1 92.69 415 ARG B N 1
ATOM 6697 C CA . ARG B 1 415 ? 13.156 10 -5.609 1 92.69 415 ARG B CA 1
ATOM 6698 C C . ARG B 1 415 ? 12.07 9.586 -6.594 1 92.69 415 ARG B C 1
ATOM 6700 O O . ARG B 1 415 ? 12.195 8.57 -7.281 1 92.69 415 ARG B O 1
ATOM 6707 N N . TRP B 1 416 ? 11.039 10.344 -6.676 1 91.31 416 TRP B N 1
ATOM 6708 C CA . TRP B 1 416 ? 9.898 9.977 -7.5 1 91.31 416 TRP B CA 1
ATOM 6709 C C . TRP B 1 416 ? 10.219 10.141 -8.984 1 91.31 416 TRP B C 1
ATOM 6711 O O . TRP B 1 416 ? 9.648 9.445 -9.828 1 91.31 416 TRP B O 1
ATOM 6721 N N . SER B 1 417 ? 11.234 10.992 -9.273 1 87.5 417 SER B N 1
ATOM 6722 C CA . SER B 1 417 ? 11.648 11.164 -10.656 1 87.5 417 SER B CA 1
ATOM 6723 C C . SER B 1 417 ? 12.539 10.008 -11.117 1 87.5 417 SER B C 1
ATOM 6725 O O . SER B 1 417 ? 12.828 9.875 -12.305 1 87.5 417 SER B O 1
ATOM 6727 N N . GLY B 1 418 ? 12.883 9.148 -10.18 1 83.62 418 GLY B N 1
ATOM 6728 C CA . GLY B 1 418 ? 13.703 7.988 -10.508 1 83.62 418 GLY B CA 1
ATOM 6729 C C . GLY B 1 418 ? 15.164 8.328 -10.695 1 83.62 418 GLY B C 1
ATOM 6730 O O . GLY B 1 418 ? 15.945 7.5 -11.164 1 83.62 418 GLY B O 1
ATOM 6731 N N . ARG B 1 419 ? 15.57 9.5 -10.305 1 78.31 419 ARG B N 1
ATOM 6732 C CA . ARG B 1 419 ? 16.938 9.945 -10.562 1 78.31 419 ARG B CA 1
ATOM 6733 C C . ARG B 1 419 ? 17.672 10.234 -9.266 1 78.31 419 ARG B C 1
ATOM 6735 O O . ARG B 1 419 ? 18.688 10.938 -9.266 1 78.31 419 ARG B O 1
ATOM 6742 N N . LEU B 1 420 ? 17.094 9.734 -8.188 1 85.69 420 LEU B N 1
ATOM 6743 C CA . LEU B 1 420 ? 17.844 9.961 -6.957 1 85.69 420 LEU B CA 1
ATOM 6744 C C . LEU B 1 420 ? 19.125 9.125 -6.945 1 85.69 420 LEU B C 1
ATOM 6746 O O . LEU B 1 420 ? 19.062 7.895 -6.98 1 85.69 420 LEU B O 1
ATOM 6750 N N . GLY B 1 421 ? 20.203 9.797 -7.156 1 85 421 GLY B N 1
ATOM 6751 C CA . GLY B 1 421 ? 21.5 9.148 -7.113 1 85 421 GLY B CA 1
ATOM 6752 C C . GLY B 1 421 ? 22.438 9.742 -6.07 1 85 421 GLY B C 1
ATOM 6753 O O . GLY B 1 421 ? 22.031 10.625 -5.309 1 85 421 GLY B O 1
ATOM 6754 N N . ASP B 1 422 ? 23.547 9.242 -6.016 1 87.69 422 ASP B N 1
ATOM 6755 C CA . ASP B 1 422 ? 24.562 9.711 -5.074 1 87.69 422 ASP B CA 1
ATOM 6756 C C . ASP B 1 422 ? 24.828 11.195 -5.262 1 87.69 422 ASP B C 1
ATOM 6758 O O . ASP B 1 422 ? 25.078 11.914 -4.289 1 87.69 422 ASP B O 1
ATOM 6762 N N . GLY B 1 423 ? 24.719 11.609 -6.48 1 88.25 423 GLY B N 1
ATOM 6763 C CA . GLY B 1 423 ? 24.969 13.008 -6.781 1 88.25 423 GLY B CA 1
ATOM 6764 C C . GLY B 1 423 ? 23.984 13.945 -6.121 1 88.25 423 GLY B C 1
ATOM 6765 O O . GLY B 1 423 ? 24.359 15.023 -5.648 1 88.25 423 GLY B O 1
ATOM 6766 N N . ASP B 1 424 ? 22.766 13.555 -6.039 1 89.31 424 ASP B N 1
ATOM 6767 C CA . ASP B 1 424 ? 21.719 14.383 -5.426 1 89.31 424 ASP B CA 1
ATOM 6768 C C . ASP B 1 424 ? 21.938 14.492 -3.918 1 89.31 424 ASP B C 1
ATOM 6770 O O . ASP B 1 424 ? 21.75 15.57 -3.34 1 89.31 424 ASP B O 1
ATOM 6774 N N . ILE B 1 425 ? 22.312 13.414 -3.322 1 91.69 425 ILE B N 1
ATOM 6775 C CA . ILE B 1 425 ? 22.562 13.406 -1.888 1 91.69 425 ILE B CA 1
ATOM 6776 C C . ILE B 1 425 ? 23.797 14.266 -1.581 1 91.69 425 ILE B C 1
ATOM 6778 O O . ILE B 1 425 ? 23.812 14.992 -0.587 1 91.69 425 ILE B O 1
ATOM 6782 N N . ARG B 1 426 ? 24.766 14.266 -2.432 1 91 426 ARG B N 1
ATOM 6783 C CA . ARG B 1 426 ? 25.969 15.086 -2.264 1 91 426 ARG B CA 1
ATOM 6784 C C . ARG B 1 426 ? 25.641 16.562 -2.373 1 91 426 ARG B C 1
ATOM 6786 O O . ARG B 1 426 ? 26.188 17.391 -1.636 1 91 426 ARG B O 1
ATOM 6793 N N . GLN B 1 427 ? 24.797 16.859 -3.246 1 87.94 427 GLN B N 1
ATOM 6794 C CA . GLN B 1 427 ? 24.391 18.25 -3.4 1 87.94 427 GLN B CA 1
ATOM 6795 C C . GLN B 1 427 ? 23.688 18.766 -2.143 1 87.94 427 GLN B C 1
ATOM 6797 O O . GLN B 1 427 ? 23.953 19.875 -1.694 1 87.94 427 GLN B O 1
ATOM 6802 N N . ALA B 1 428 ? 22.766 17.938 -1.65 1 89.62 428 ALA B N 1
ATOM 6803 C CA . ALA B 1 428 ? 22.109 18.312 -0.4 1 89.62 428 ALA B CA 1
ATOM 6804 C C . ALA B 1 428 ? 23.125 18.422 0.735 1 89.62 428 ALA B C 1
ATOM 6806 O O . ALA B 1 428 ? 22.984 19.281 1.613 1 89.62 428 ALA B O 1
ATOM 6807 N N . ASN B 1 429 ? 24.172 17.625 0.657 1 91.19 429 ASN B N 1
ATOM 6808 C CA . ASN B 1 429 ? 25.219 17.625 1.673 1 91.19 429 ASN B CA 1
ATOM 6809 C C . ASN B 1 429 ? 26.062 18.891 1.622 1 91.19 429 ASN B C 1
ATOM 6811 O O . ASN B 1 429 ? 26.656 19.281 2.621 1 91.19 429 ASN B O 1
ATOM 6815 N N . GLU B 1 430 ? 26.078 19.531 0.52 1 88.12 430 GLU B N 1
ATOM 6816 C CA . GLU B 1 430 ? 26.875 20.75 0.359 1 88.12 430 GLU B CA 1
ATOM 6817 C C . GLU B 1 430 ? 26.297 21.891 1.196 1 88.12 430 GLU B C 1
ATOM 6819 O O . GLU B 1 430 ? 27.016 22.828 1.56 1 88.12 430 GLU B O 1
ATOM 6824 N N . TRP B 1 431 ? 25.047 21.734 1.479 1 90 431 TRP B N 1
ATOM 6825 C CA . TRP B 1 431 ? 24.422 22.766 2.287 1 90 431 TRP B CA 1
ATOM 6826 C C . TRP B 1 431 ? 24.734 22.562 3.768 1 90 431 TRP B C 1
ATOM 6828 O O . TRP B 1 431 ? 24.484 23.453 4.586 1 90 431 TRP B O 1
ATOM 6838 N N . LEU B 1 432 ? 25.266 21.453 4.133 1 90.56 432 LEU B N 1
ATOM 6839 C CA . LEU B 1 432 ? 25.516 21.109 5.527 1 90.56 432 LEU B CA 1
ATOM 6840 C C . LEU B 1 432 ? 26.938 21.484 5.922 1 90.56 432 LEU B C 1
ATOM 6842 O O . LEU B 1 432 ? 27.906 21.078 5.266 1 90.56 432 LEU B O 1
ATOM 6846 N N . VAL B 1 433 ? 27.031 22.266 6.973 1 89.56 433 VAL B N 1
ATOM 6847 C CA . VAL B 1 433 ? 28.328 22.734 7.441 1 89.56 433 VAL B CA 1
ATOM 6848 C C . VAL B 1 433 ? 28.453 22.484 8.938 1 89.56 433 VAL B C 1
ATOM 6850 O O . VAL B 1 433 ? 27.453 22.312 9.641 1 89.56 433 VAL B O 1
ATOM 6853 N N . ALA B 1 434 ? 29.688 22.359 9.391 1 88.31 434 ALA B N 1
ATOM 6854 C CA . ALA B 1 434 ? 29.938 22.266 10.82 1 88.31 434 ALA B CA 1
ATOM 6855 C C . ALA B 1 434 ? 29.609 23.562 11.531 1 88.31 434 ALA B C 1
ATOM 6857 O O . ALA B 1 434 ? 29.938 24.656 11.039 1 88.31 434 ALA B O 1
ATOM 6858 N N . PRO B 1 435 ? 28.688 23.406 12.547 1 81.81 435 PRO B N 1
ATOM 6859 C CA . PRO B 1 435 ? 28.344 24.641 13.258 1 81.81 435 PRO B CA 1
ATOM 6860 C C . PRO B 1 435 ? 29.562 25.375 13.766 1 81.81 435 PRO B C 1
ATOM 6862 O O . PRO B 1 435 ? 30.547 24.75 14.172 1 81.81 435 PRO B O 1
ATOM 6865 N N . ARG B 1 436 ? 29.641 26.75 13.422 1 64.12 436 ARG B N 1
ATOM 6866 C CA . ARG B 1 436 ? 30.734 27.578 13.93 1 64.12 436 ARG B CA 1
ATOM 6867 C C . ARG B 1 436 ? 30.672 27.688 15.445 1 64.12 436 ARG B C 1
ATOM 6869 O O . ARG B 1 436 ? 29.578 27.75 16.031 1 64.12 436 ARG B O 1
ATOM 6876 N N . LYS B 1 437 ? 31.812 27.141 16.156 1 51.44 437 LYS B N 1
ATOM 6877 C CA . LYS B 1 437 ? 31.969 27.328 17.594 1 51.44 437 LYS B CA 1
ATOM 6878 C C . LYS B 1 437 ? 31.812 28.797 17.984 1 51.44 437 LYS B C 1
ATOM 6880 O O . LYS B 1 437 ? 32.312 29.688 17.281 1 51.44 437 LYS B O 1
#

Radius of gyration: 39.65 Å; Cα contacts (8 Å, |Δi|>4): 1338; chains: 2; bounding box: 88×136×109 Å